Protein AF-0000000087754594 (afdb_homodimer)

Secondary structure (DSSP, 8-state):
-HHHHHHHHHT--------------------------------TTS-GGGS-TTTTTT-GGGHHHHHHHSTTT-----------SS---PBP-HHHHHHHHT-SHHHHHHHHHHT--HHHHHTT--B-HHHHHHHHH-THHHHHHHHHHHHHHHH-SEEETTEEE-HHHHS-SS-SHHHHHHHHHHSB-SS------HHHHHHHHHHS-S-STTTTT-SSSS-HHHHHHHHHHHHHHHHHHHHHHHHHHHHHTT-HHHHHHHHHHHHHHHHHHHHHHHHHHHHHTTSS-TTSHHHHHHHHHHHHHHHHHHHHHHHHHHHHHHHHHHHHHHHHHHTS-HHHHHHHHHTTS---SGGGS-HHHHHHHHHHHHHHHHHHHTT--TTS-HHHHHHHHHHHHHHHHH---HHHHHHHHHHHHHHHHHHHHHHHHHS-HHHHHHHHHH-HHHHHHHHHHHHHHHHHHHHHHHHHHHHHHHHHHHHHHHHHHHTT-TT-SS--HHHHHHHHHHHHHHHHHHHHH--HHHHHHHHHHHHHHHHHHHHHHHHHHHH-SSS-S-B---SSSPPPSS-HHHHHHHHHHHHHHHHHHHHHHHTTGGGGGTS-HHHHHHHHHHHHHHHHIIIIIHHHHHHHHHHHHHHHS-BHHHHHHHHHHHHHHHHHHHHHHHHHHHHHHHHS------/-HHHHHHHHHT--------------------------------TTS-GGGS-TTTTTT-GGGHHHHHHHSTTT----------------PBP-HHHHHHHHTSSHHHHHHHHHHT--HHHHHTT--B-HHHHHHHHH-THHHHHHHHHHHHHHHH-SEEETTEEE-HHHHS-SS-SHHHHHHHHHHSB-SS------HHHHHHHHHHS-S-STTTTT-SSSS-HHHHHHHHHHHHHHHHHHHHHHHHHHHHHTT-HHHHHHHHHHHHHHHHHHHHHHHHHHHHHTTSS-TTSHHHHHHHHHHHHHHHHHHHHHHHHHHHHHHHHHHHHHHHHHHTS-HHHHHHHHHTTS---SGGGS-HHHHHHHHHHHHHHHHHHHTT--TTS-HHHHHHHHHHHHHHHHHS--HHHHHHHHHHHHHHHHHHHHHHHHHS-HHHHHHHHHH-HHHHHHHHHHHHHHHHHHHHHHHHHHHHHHHHHHHHHHHHHHHHT-TT-SS--HHHHHHHHHHHHHHHHHHHHH--HHHHHHHHHHHHHHHHHHHHHHHHHHHH-TT--S-B---SSSPPPSS-HHHHHHHHHHHHHHHHHHHHHHHTTGGGGTTS-HHHHHHHHHHHHHHHHIIIIIHHHHHHHHHHHHHHHS-BHHHHHHHHHHHHHHHHHHHHHHHHHHHHHHHHS------

Radius of gyration: 43.4 Å; Cα contacts (8 Å, |Δi|>4): 1339; chains: 2; bounding box: 86×147×119 Å

pLDDT: mean 71.12, std 21.37, range [18.72, 96.38]

Nearest PDB structures (foldseek):
  6pan-assembly1_A  TM=1.998E-01  e=6.562E+00  Novosphingobium aromaticivorans DSM 12444
  7n6g-assembly1_3Q  TM=1.436E-01  e=4.636E+00  Chlamydomonas reinhardtii
  8qoe-assembly1_A  TM=1.924E-01  e=7.157E+00  Bacillus subtilis
  8ipq-assembly2_D  TM=1.376E-01  e=3.731E+00  Mycolicibacterium smegmatis
  7n6g-assembly1_3U  TM=1.296E-01  e=8.153E+00  Chlamydomonas reinhardtii

Sequence (1356 aa):
MWRFLAVALAMNGTHERVPMTKTPLPTTIQVPSPSPHVFSIVDENYDCKTLPRVCNPPAQANLQACSTLFPDCYQSSSILSLQNNSVSVDACDRIALLNDIYASQEASECLKATNLTALTLLYHLRLDRTQVHAFNKSVDCHLFVELYTNAIEKHSPCMLDNLLITSAGWLPSKNDFQSFVHYLMDFVSVWYSPQYDMTVETLARKEYQDNSFLHGGLDTILTSKMTLVLLLECIIICIALVVLCNVLTKLCRSNSYATRLYHHTLRDFAIAGFLPFLIQRCIGWNLLDQQSIVCHGLDILKDLIWFFVLSNAIQALLASIRLFAKHQRRTNMAALPLSDFLSMATGGNLIQDDNQVKSRFRSGMDYHLLRHLFLKAHSLPTQFQFDVYINHVEASSLVEIFDLSWWSWLILAGISAIVLMISNAFAHSTMPPQVFEEMEKLAAHIVRPLEVEIRVIVLSCLVVLIVIALLLLSWYLTKMAKGLLMQSSDVINQLSMNSKLASLQIVCEQEKQDVMFAGGKDSVAALMAMERLSVTLESSYNELSITSTVIANEVLTSTLVQIPTWKRQTMESVVKLCTLIPVIYAAIAWDCFLMLLSAPGWYRVSLLSVILLLLFTSVFFIPYLVGQLSTVIGVACPIRGQVQEALSSSILNLRQQALNQKSNSAATIVLSPPSRVLMWRFLAVALAMNGTHERVPMTKTPLPTTIQVPSPSPHVFSIVDENYDCKTLPRVCNPPAQANLQACSTLFPDCYQSSSILSLQNNSVSVDACDRIALLNDIYASQEASECLKATNLTALTLLYHLRLDRTQVHAFNKSVDCHLFVELYTNAIEKHSPCMLDNLLITSAGWLPSKNDFQSFVHYLMDFVSVWYSPQYDMTVETLARKEYQDNSFLHGGLDTILTSKMTLVLLLECIIICIALVVLCNVLTKLCRSNSYATRLYHHTLRDFAIAGFLPFLIQRCIGWNLLDQQSIVCHGLDILKDLIWFFVLSNAIQALLASIRLFAKHQRRTNMAALPLSDFLSMATGGNLIQDDNQVKSRFRSGMDYHLLRHLFLKAHSLPTQFQFDVYINHVEASSLVEIFDLSWWSWLILAGISAIVLMISNAFAHSTMPPQVFEEMEKLAAHIVRPLEVEIRVIVLSCLVVLIVIALLLLSWYLTKMAKGLLMQSSDVINQLSMNSKLASLQIVCEQEKQDVMFAGGKDSVAALMAMERLSVTLESSYNELSITSTVIANEVLTSTLVQIPTWKRQTMESVVKLCTLIPVIYAAIAWDCFLMLLSAPGWYRVSLLSVILLLLFTSVFFIPYLVGQLSTVIGVACPIRGQVQEALSSSILNLRQQALNQKSNSAATIVLSPPSRVL

Solvent-accessible surface area (backbone atoms only — not comparable to full-atom values): 73775 Å² total; per-residue (Å²): 107,61,65,62,53,44,50,62,53,61,66,55,63,77,72,76,68,70,78,74,80,79,71,87,52,74,59,78,78,86,77,85,84,84,89,80,84,81,84,83,68,78,53,76,88,64,56,63,82,73,42,56,65,67,51,56,72,38,50,84,89,40,36,64,58,33,20,69,67,36,35,77,66,34,63,77,68,80,81,67,90,85,72,76,30,72,80,73,71,48,68,42,59,62,62,61,49,49,45,46,41,52,62,42,71,47,25,48,49,28,28,60,68,21,74,47,51,71,60,42,62,74,65,65,42,78,35,53,59,65,32,54,50,37,41,70,65,37,71,42,32,54,57,28,50,55,37,42,52,50,33,43,56,69,56,41,68,16,25,54,87,92,38,76,43,37,53,76,78,75,39,44,97,48,96,42,67,66,40,39,51,52,46,49,48,69,37,19,36,72,61,65,61,49,82,64,47,55,57,49,46,44,48,37,37,64,65,50,56,60,71,16,68,77,42,36,34,67,45,85,78,40,32,61,67,56,49,51,52,52,47,47,50,53,40,51,53,49,38,52,51,50,53,47,51,51,52,50,48,61,67,20,67,81,36,71,58,50,39,50,43,50,50,49,47,29,46,46,38,21,51,46,17,47,50,54,52,52,52,49,45,35,34,71,62,64,76,36,57,79,88,33,68,65,44,54,52,47,54,28,48,47,48,41,49,40,32,32,50,49,38,45,48,51,41,45,50,48,27,46,54,54,50,53,53,51,44,54,54,48,50,59,55,66,69,41,56,65,65,59,45,49,37,64,46,42,69,75,47,88,69,89,50,62,79,67,44,52,73,84,46,50,62,50,53,52,47,54,42,47,45,50,32,47,27,63,40,65,72,46,59,88,78,55,50,55,61,62,35,50,45,49,39,36,45,52,47,52,44,59,48,66,47,80,51,67,63,54,50,52,46,48,51,51,53,53,47,48,55,51,51,53,28,49,52,53,56,47,68,76,38,61,62,71,56,43,58,48,34,49,65,64,31,37,52,60,45,46,57,51,48,44,52,42,39,53,51,48,51,49,52,52,51,52,50,50,52,52,52,49,50,51,52,42,50,51,41,48,51,50,44,51,52,52,55,39,65,40,34,88,66,33,82,52,101,41,52,54,32,50,49,54,43,48,51,53,50,40,53,51,48,52,51,48,50,70,70,38,50,87,66,32,63,53,47,47,48,49,49,49,49,51,48,43,51,52,52,48,52,51,43,56,62,36,59,71,59,62,89,82,63,56,69,46,47,59,80,36,93,69,49,80,60,68,93,59,54,69,70,53,53,50,49,50,51,29,51,65,58,46,50,59,25,45,54,47,13,56,50,56,54,45,55,71,50,43,80,79,42,57,69,70,60,35,52,53,52,49,51,49,52,49,50,50,49,49,39,37,66,52,49,46,36,50,42,50,52,43,48,25,52,43,37,47,64,47,51,30,40,46,71,56,51,43,53,34,47,53,50,36,46,51,51,50,47,48,49,50,51,48,46,46,49,48,50,50,45,47,58,68,64,49,70,79,79,76,83,128,105,60,63,61,52,42,49,63,54,58,64,54,63,76,71,75,69,72,78,74,79,78,73,86,55,68,48,76,66,83,72,88,82,81,87,75,84,81,81,82,64,77,54,76,87,63,55,58,83,72,40,45,64,67,49,57,72,36,50,84,88,39,35,62,57,31,22,70,73,36,36,74,61,36,61,75,68,76,76,71,83,71,57,75,20,69,71,73,75,50,68,43,58,61,63,61,49,49,43,45,42,51,62,42,73,46,27,48,50,27,28,59,67,22,75,46,51,72,59,42,62,73,66,65,44,78,37,52,59,66,31,54,50,38,41,71,66,37,71,41,30,55,58,28,50,54,36,42,52,50,33,43,57,70,55,41,70,18,27,53,86,91,39,77,43,38,52,77,78,76,40,46,98,48,96,42,69,67,40,39,51,51,47,50,47,68,37,19,40,70,64,70,58,51,82,54,47,51,56,47,43,44,47,33,36,63,70,49,58,58,70,17,68,76,44,36,35,70,44,85,79,41,28,60,67,56,49,49,52,54,47,48,47,54,40,51,52,49,38,51,49,51,51,49,51,52,52,50,47,61,66,21,66,82,35,71,58,50,38,50,44,50,51,50,46,31,46,46,37,20,51,46,18,47,48,55,52,53,52,49,46,36,36,71,65,63,74,36,56,78,88,34,68,65,43,52,51,49,56,28,47,47,49,42,48,40,32,32,50,50,37,44,48,51,40,44,50,50,25,47,55,54,49,54,52,50,44,52,54,47,50,58,54,66,70,43,57,66,63,58,44,50,38,63,46,44,70,74,47,87,70,88,51,62,78,66,45,53,73,84,45,51,62,49,51,52,47,54,41,46,45,49,31,47,28,63,40,64,71,45,60,88,78,55,51,54,62,63,36,50,46,49,39,35,46,53,47,51,44,58,49,66,47,81,50,67,64,54,51,52,47,49,51,50,52,52,46,48,54,52,51,53,28,50,50,54,56,46,66,66,34,59,63,71,56,44,57,48,33,48,62,60,35,39,52,60,45,44,58,51,49,43,51,42,39,53,50,48,52,50,52,51,51,52,50,50,52,51,50,50,51,51,51,43,51,54,42,50,51,50,45,51,54,53,56,38,65,40,32,91,64,32,80,53,99,43,53,56,31,50,50,54,42,48,51,52,50,40,54,51,49,49,52,50,51,71,68,38,50,86,66,33,63,53,47,46,47,49,51,49,48,50,48,44,49,52,54,47,52,52,46,55,62,42,54,70,63,56,84,84,63,67,77,48,54,52,83,40,92,68,50,78,60,66,92,61,53,69,70,55,53,50,50,52,51,29,51,64,58,47,51,58,24,47,54,47,12,57,49,57,54,45,54,69,49,44,80,76,40,56,68,69,58,35,51,52,52,50,50,50,52,50,52,50,50,49,39,39,65,52,49,46,36,51,41,52,52,43,49,25,52,44,38,48,64,48,49,27,34,48,70,58,52,42,53,36,45,53,51,36,47,52,51,50,47,50,48,50,49,48,48,47,50,48,48,51,46,47,60,68,65,50,70,80,78,78,80,129

Structure (mmCIF, N/CA/C/O backbone):
data_AF-0000000087754594-model_v1
#
loop_
_entity.id
_entity.type
_entity.pdbx_description
1 polymer 'Transmembrane protein'
#
loop_
_atom_site.group_PDB
_atom_site.id
_atom_site.type_symbol
_atom_site.label_atom_id
_atom_site.label_alt_id
_atom_site.label_comp_id
_atom_site.label_asym_id
_atom_site.label_entity_id
_atom_site.label_seq_id
_atom_site.pdbx_PDB_ins_code
_atom_site.Cartn_x
_atom_site.Cartn_y
_atom_site.Cartn_z
_atom_site.occupancy
_atom_site.B_iso_or_equiv
_atom_site.auth_seq_id
_atom_site.auth_comp_id
_atom_site.auth_asym_id
_atom_site.auth_atom_id
_atom_site.pdbx_PDB_model_num
ATOM 1 N N . MET A 1 1 ? 8.625 2.896 19.172 1 21.98 1 MET A N 1
ATOM 2 C CA . MET A 1 1 ? 7.488 2.766 20.078 1 21.98 1 MET A CA 1
ATOM 3 C C . MET A 1 1 ? 7.953 2.844 21.531 1 21.98 1 MET A C 1
ATOM 5 O O . MET A 1 1 ? 7.367 3.576 22.344 1 21.98 1 MET A O 1
ATOM 9 N N . TRP A 1 2 ? 9.094 2.273 21.844 1 27.83 2 TRP A N 1
ATOM 10 C CA . TRP A 1 2 ? 9.516 2.25 23.25 1 27.83 2 TRP A CA 1
ATOM 11 C C . TRP A 1 2 ? 10.117 3.592 23.656 1 27.83 2 TRP A C 1
ATOM 13 O O . TRP A 1 2 ? 9.891 4.062 24.766 1 27.83 2 TRP A O 1
ATOM 23 N N . ARG A 1 3 ? 10.859 4.289 22.828 1 31.98 3 ARG A N 1
ATOM 24 C CA . ARG A 1 3 ? 11.297 5.598 23.312 1 31.98 3 ARG A CA 1
ATOM 25 C C . ARG A 1 3 ? 10.125 6.57 23.406 1 31.98 3 ARG A C 1
ATOM 27 O O . ARG A 1 3 ? 10.195 7.562 24.125 1 31.98 3 ARG A O 1
ATOM 34 N N . PHE A 1 4 ? 9.078 6.262 22.609 1 30.83 4 PHE A N 1
ATOM 35 C CA . PHE A 1 4 ? 7.879 7.066 22.812 1 30.83 4 PHE A CA 1
ATOM 36 C C . PHE A 1 4 ? 7.266 6.777 24.188 1 30.83 4 PHE A C 1
ATOM 38 O O . PHE A 1 4 ? 6.863 7.695 24.891 1 30.83 4 PHE A O 1
ATOM 45 N N . LEU A 1 5 ? 7.309 5.441 24.594 1 27.59 5 LEU A N 1
ATOM 46 C CA . LEU A 1 5 ? 6.82 5.113 25.938 1 27.59 5 LEU A CA 1
ATOM 47 C C . LEU A 1 5 ? 7.789 5.613 27 1 27.59 5 LEU A C 1
ATOM 49 O O . LEU A 1 5 ? 7.363 6.133 28.031 1 27.59 5 LEU A O 1
ATOM 53 N N . ALA A 1 6 ? 9.039 5.465 26.734 1 29.03 6 ALA A N 1
ATOM 54 C CA . ALA A 1 6 ? 9.992 5.812 27.781 1 29.03 6 ALA A CA 1
ATOM 55 C C . ALA A 1 6 ? 10.141 7.324 27.906 1 29.03 6 ALA A C 1
ATOM 57 O O . ALA A 1 6 ? 10.273 7.848 29.016 1 29.03 6 ALA A O 1
ATOM 58 N N . VAL A 1 7 ? 10.18 8.031 26.812 1 27.84 7 VAL A N 1
ATOM 59 C CA . VAL A 1 7 ? 10.297 9.469 26.984 1 27.84 7 VAL A CA 1
ATOM 60 C C . VAL A 1 7 ? 9.039 10.023 27.656 1 27.84 7 VAL A C 1
ATOM 62 O O . VAL A 1 7 ? 9.117 10.945 28.469 1 27.84 7 VAL A O 1
ATOM 65 N N . ALA A 1 8 ? 7.875 9.359 27.438 1 26.08 8 ALA A N 1
ATOM 66 C CA . ALA A 1 8 ? 6.746 9.758 28.266 1 26.08 8 ALA A CA 1
ATOM 67 C C . ALA A 1 8 ? 7.023 9.477 29.734 1 26.08 8 ALA A C 1
ATOM 69 O O . ALA A 1 8 ? 6.652 10.266 30.609 1 26.08 8 ALA A O 1
ATOM 70 N N . LEU A 1 9 ? 7.715 8.352 29.953 1 25.86 9 LEU A N 1
ATOM 71 C CA . LEU A 1 9 ? 7.934 8.047 31.359 1 25.86 9 LEU A CA 1
ATOM 72 C C . LEU A 1 9 ? 9.047 8.922 31.938 1 25.86 9 LEU A C 1
ATOM 74 O O . LEU A 1 9 ? 8.984 9.312 33.094 1 25.86 9 LEU A O 1
ATOM 78 N N . ALA A 1 10 ? 10.125 9.031 31.172 1 26.5 10 ALA A N 1
ATOM 79 C CA . ALA A 1 10 ? 11.25 9.719 31.797 1 26.5 10 ALA A CA 1
ATOM 80 C C . ALA A 1 10 ? 10.969 11.211 31.938 1 26.5 10 ALA A C 1
ATOM 82 O O . ALA A 1 10 ? 11.758 11.945 32.531 1 26.5 10 ALA A O 1
ATOM 83 N N . MET A 1 11 ? 10.109 11.68 31.141 1 22.58 11 MET A N 1
ATOM 84 C CA . MET A 1 11 ? 9.82 13.078 31.438 1 22.58 11 MET A CA 1
ATOM 85 C C . MET A 1 11 ? 9.148 13.219 32.812 1 22.58 11 MET A C 1
ATOM 87 O O . MET A 1 11 ? 8.695 14.305 33.156 1 22.58 11 MET A O 1
ATOM 91 N N . ASN A 1 12 ? 8.992 12.055 33.469 1 21.77 12 ASN A N 1
ATOM 92 C CA . ASN A 1 12 ? 8.578 12.305 34.844 1 21.77 12 ASN A CA 1
ATOM 93 C C . ASN A 1 12 ? 9.711 12.898 35.688 1 21.77 12 ASN A C 1
ATOM 95 O O . ASN A 1 12 ? 10.547 12.156 36.188 1 21.77 12 ASN A O 1
ATOM 99 N N . GLY A 1 13 ? 10.5 13.727 35.25 1 21.89 13 GLY A N 1
ATOM 100 C CA . GLY A 1 13 ? 11.266 14.367 36.312 1 21.89 13 GLY A CA 1
ATOM 101 C C . GLY A 1 13 ? 10.445 14.648 37.562 1 21.89 13 GLY A C 1
ATOM 102 O O . GLY A 1 13 ? 9.297 15.094 37.469 1 21.89 13 GLY A O 1
ATOM 103 N N . THR A 1 14 ? 10.555 13.852 38.531 1 22.67 14 THR A N 1
ATOM 104 C CA . THR A 1 14 ? 10.055 13.984 39.906 1 22.67 14 THR A CA 1
ATOM 105 C C . THR A 1 14 ? 10.234 15.414 40.406 1 22.67 14 THR A C 1
ATOM 107 O O . THR A 1 14 ? 11.359 15.852 40.656 1 22.67 14 THR A O 1
ATOM 110 N N . HIS A 1 15 ? 9.672 16.422 39.844 1 20.62 15 HIS A N 1
ATOM 111 C CA . HIS A 1 15 ? 9.469 17.594 40.688 1 20.62 15 HIS A CA 1
ATOM 112 C C . HIS A 1 15 ? 8.742 17.219 41.969 1 20.62 15 HIS A C 1
ATOM 114 O O . HIS A 1 15 ? 7.582 16.812 41.969 1 20.62 15 HIS A O 1
ATOM 120 N N . GLU A 1 16 ? 9.438 16.625 42.812 1 22.33 16 GLU A N 1
ATOM 121 C CA . GLU A 1 16 ? 8.938 16.469 44.188 1 22.33 16 GLU A CA 1
ATOM 122 C C . GLU A 1 16 ? 8.289 17.766 44.688 1 22.33 16 GLU A C 1
ATOM 124 O O . GLU A 1 16 ? 8.977 18.766 44.875 1 22.33 16 GLU A O 1
ATOM 129 N N . ARG A 1 17 ? 7.168 18.047 44.094 1 23.75 17 ARG A N 1
ATOM 130 C CA . ARG A 1 17 ? 6.367 19.094 44.719 1 23.75 17 ARG A CA 1
ATOM 131 C C . ARG A 1 17 ? 6.117 18.781 46.188 1 23.75 17 ARG A C 1
ATOM 133 O O . ARG A 1 17 ? 5.609 17.719 46.531 1 23.75 17 ARG A O 1
ATOM 140 N N . VAL A 1 18 ? 6.945 19.234 47.062 1 22.67 18 VAL A N 1
ATOM 141 C CA . VAL A 1 18 ? 6.668 19.219 48.5 1 22.67 18 VAL A CA 1
ATOM 142 C C . VAL A 1 18 ? 5.219 19.625 48.75 1 22.67 18 VAL A C 1
ATOM 144 O O . VAL A 1 18 ? 4.738 20.609 48.188 1 22.67 18 VAL A O 1
ATOM 147 N N . PRO A 1 19 ? 4.41 18.812 49.188 1 22.59 19 PRO A N 1
ATOM 148 C CA . PRO A 1 19 ? 2.994 19.031 49.5 1 22.59 19 PRO A CA 1
ATOM 149 C C . PRO A 1 19 ? 2.76 20.281 50.344 1 22.59 19 PRO A C 1
ATOM 151 O O . PRO A 1 19 ? 3.299 20.406 51.438 1 22.59 19 PRO A O 1
ATOM 154 N N . MET A 1 20 ? 2.768 21.469 49.75 1 21.09 20 MET A N 1
ATOM 155 C CA . MET A 1 20 ? 2.41 22.609 50.594 1 21.09 20 MET A CA 1
ATOM 156 C C . MET A 1 20 ? 1.104 22.359 51.344 1 21.09 20 MET A C 1
ATOM 158 O O . MET A 1 20 ? 0.096 22 50.719 1 21.09 20 MET A O 1
ATOM 162 N N . THR A 1 21 ? 1.201 22.062 52.469 1 20.95 21 THR A N 1
ATOM 163 C CA . THR A 1 21 ? 0.149 21.875 53.469 1 20.95 21 THR A CA 1
ATOM 164 C C . THR A 1 21 ? -0.801 23.078 53.5 1 20.95 21 THR A C 1
ATOM 166 O O . THR A 1 21 ? -0.386 24.203 53.781 1 20.95 21 THR A O 1
ATOM 169 N N . LYS A 1 22 ? -1.854 23.094 52.594 1 25.83 22 LYS A N 1
ATOM 170 C CA . LYS A 1 22 ? -2.994 23.984 52.438 1 25.83 22 LYS A CA 1
ATOM 171 C C . LYS A 1 22 ? -3.693 24.234 53.781 1 25.83 22 LYS A C 1
ATOM 173 O O . LYS A 1 22 ? -4.301 23.328 54.344 1 25.83 22 LYS A O 1
ATOM 178 N N . THR A 1 23 ? -3.182 25.141 54.594 1 21.56 23 THR A N 1
ATOM 179 C CA . THR A 1 23 ? -3.924 25.5 55.781 1 21.56 23 THR A CA 1
ATOM 180 C C . THR A 1 23 ? -5.289 26.078 55.438 1 21.56 23 THR A C 1
ATOM 182 O O . THR A 1 23 ? -5.402 26.922 54.562 1 21.56 23 THR A O 1
ATOM 185 N N . PRO A 1 24 ? -6.438 25.75 56 1 21.17 24 PRO A N 1
ATOM 186 C CA . PRO A 1 24 ? -7.863 25.906 55.719 1 21.17 24 PRO A CA 1
ATOM 187 C C . PRO A 1 24 ? -8.336 27.359 55.844 1 21.17 24 PRO A C 1
ATOM 189 O O . PRO A 1 24 ? -8.172 27.969 56.906 1 21.17 24 PRO A O 1
ATOM 192 N N . LEU A 1 25 ? -8.227 28.188 54.719 1 21.42 25 LEU A N 1
ATOM 193 C CA . LEU A 1 25 ? -8.578 29.609 54.75 1 21.42 25 LEU A CA 1
ATOM 194 C C . LEU A 1 25 ? -10.047 29.797 55.125 1 21.42 25 LEU A C 1
ATOM 196 O O . LEU A 1 25 ? -10.914 29.078 54.594 1 21.42 25 LEU A O 1
ATOM 200 N N . PRO A 1 26 ? -10.492 30.781 55.969 1 18.72 26 PRO A N 1
ATOM 201 C CA . PRO A 1 26 ? -11.781 30.938 56.625 1 18.72 26 PRO A CA 1
ATOM 202 C C . PRO A 1 26 ? -12.875 31.438 55.688 1 18.72 26 PRO A C 1
ATOM 204 O O . PRO A 1 26 ? -12.586 32.062 54.656 1 18.72 26 PRO A O 1
ATOM 207 N N . THR A 1 27 ? -14.312 31.422 55.906 1 20.17 27 THR A N 1
ATOM 208 C CA . THR A 1 27 ? -15.633 31.125 55.344 1 20.17 27 THR A CA 1
ATOM 209 C C . THR A 1 27 ? -16.281 32.406 54.812 1 20.17 27 THR A C 1
ATOM 211 O O . THR A 1 27 ? -16.859 32.406 53.719 1 20.17 27 THR A O 1
ATOM 214 N N . THR A 1 28 ? -16.766 33.688 55.438 1 21.7 28 THR A N 1
ATOM 215 C CA . THR A 1 28 ? -18.156 34.156 55.438 1 21.7 28 THR A CA 1
ATOM 216 C C . THR A 1 28 ? -18.281 35.469 54.625 1 21.7 28 THR A C 1
ATOM 218 O O . THR A 1 28 ? -19.375 36.031 54.531 1 21.7 28 THR A O 1
ATOM 221 N N . ILE A 1 29 ? -17.562 35.906 53.688 1 20.86 29 ILE A N 1
ATOM 222 C CA . ILE A 1 29 ? -17.844 37.344 53.594 1 20.86 29 ILE A CA 1
ATOM 223 C C . ILE A 1 29 ? -19.078 37.562 52.719 1 20.86 29 ILE A C 1
ATOM 225 O O . ILE A 1 29 ? -19.109 37.094 51.562 1 20.86 29 ILE A O 1
ATOM 229 N N . GLN A 1 30 ? -20.359 38.312 53 1 19.81 30 GLN A N 1
ATOM 230 C CA . GLN A 1 30 ? -21.75 38.562 52.656 1 19.81 30 GLN A CA 1
ATOM 231 C C . GLN A 1 30 ? -21.875 39.656 51.594 1 19.81 30 GLN A C 1
ATOM 233 O O . GLN A 1 30 ? -21.516 40.812 51.844 1 19.81 30 GLN A O 1
ATOM 238 N N . VAL A 1 31 ? -21.766 39.375 50.281 1 24.19 31 VAL A N 1
ATOM 239 C CA . VAL A 1 31 ? -21.797 40.406 49.25 1 24.19 31 VAL A CA 1
ATOM 240 C C . VAL A 1 31 ? -23.25 40.844 49 1 24.19 31 VAL A C 1
ATOM 242 O O . VAL A 1 31 ? -24.141 40.031 48.844 1 24.19 31 VAL A O 1
ATOM 245 N N . PRO A 1 32 ? -23.719 42.125 49.031 1 21.12 32 PRO A N 1
ATOM 246 C CA . PRO A 1 32 ? -25.062 42.719 49 1 21.12 32 PRO A CA 1
ATOM 247 C C . PRO A 1 32 ? -25.75 42.594 47.656 1 21.12 32 PRO A C 1
ATOM 249 O O . PRO A 1 32 ? -25.094 42.656 46.625 1 21.12 32 PRO A O 1
ATOM 252 N N . SER A 1 33 ? -27.125 42.094 47.469 1 21.17 33 SER A N 1
ATOM 253 C CA . SER A 1 33 ? -28.031 41.562 46.438 1 21.17 33 SER A CA 1
ATOM 254 C C . SER A 1 33 ? -28.578 42.656 45.531 1 21.17 33 SER A C 1
ATOM 256 O O . SER A 1 33 ? -29.312 43.531 46 1 21.17 33 SER A O 1
ATOM 258 N N . PRO A 1 34 ? -27.984 43.25 44.5 1 22.84 34 PRO A N 1
ATOM 259 C CA . PRO A 1 34 ? -28.656 44.344 43.812 1 22.84 34 PRO A CA 1
ATOM 260 C C . PRO A 1 34 ? -29.922 43.906 43.062 1 22.84 34 PRO A C 1
ATOM 262 O O . PRO A 1 34 ? -30.047 42.719 42.719 1 22.84 34 PRO A O 1
ATOM 265 N N . SER A 1 35 ? -31.234 44.562 42.906 1 21.8 35 SER A N 1
ATOM 266 C CA . SER A 1 35 ? -32.625 44.406 42.531 1 21.8 35 SER A CA 1
ATOM 267 C C . SER A 1 35 ? -32.781 44.25 41.031 1 21.8 35 SER A C 1
ATOM 269 O O . SER A 1 35 ? -32.25 45.031 40.25 1 21.8 35 SER A O 1
ATOM 271 N N . PRO A 1 36 ? -33.312 43.062 40.344 1 25.06 36 PRO A N 1
ATOM 272 C CA . PRO A 1 36 ? -33.375 42.469 39 1 25.06 36 PRO A CA 1
ATOM 273 C C . PRO A 1 36 ? -34.406 43.156 38.094 1 25.06 36 PRO A C 1
ATOM 275 O O . PRO A 1 36 ? -35.625 42.969 38.312 1 25.06 36 PRO A O 1
ATOM 278 N N . HIS A 1 37 ? -34.625 44.375 37.656 1 22.39 37 HIS A N 1
ATOM 279 C CA . HIS A 1 37 ? -35.75 44.844 36.812 1 22.39 37 HIS A CA 1
ATOM 280 C C . HIS A 1 37 ? -35.656 44.281 35.406 1 22.39 37 HIS A C 1
ATOM 282 O O . HIS A 1 37 ? -34.656 44.5 34.719 1 22.39 37 HIS A O 1
ATOM 288 N N . VAL A 1 38 ? -36.5 43.219 34.938 1 24.31 38 VAL A N 1
ATOM 289 C CA . VAL A 1 38 ? -36.781 42.375 33.781 1 24.31 38 VAL A CA 1
ATOM 290 C C . VAL A 1 38 ? -37.406 43.219 32.656 1 24.31 38 VAL A C 1
ATOM 292 O O . VAL A 1 38 ? -38.531 43.688 32.812 1 24.31 38 VAL A O 1
ATOM 295 N N . PHE A 1 39 ? -36.844 44.031 31.875 1 24.83 39 PHE A N 1
ATOM 296 C CA . PHE A 1 39 ? -37.531 44.688 30.781 1 24.83 39 PHE A CA 1
ATOM 297 C C . PHE A 1 39 ? -37.844 43.688 29.656 1 24.83 39 PHE A C 1
ATOM 299 O O . PHE A 1 39 ? -36.969 43 29.172 1 24.83 39 PHE A O 1
ATOM 306 N N . SER A 1 40 ? -39.188 43.188 29.453 1 24.67 40 SER A N 1
ATOM 307 C CA . SER A 1 40 ? -39.875 42.344 28.484 1 24.67 40 SER A CA 1
ATOM 308 C C . SER A 1 40 ? -39.938 42.969 27.109 1 24.67 40 SER A C 1
ATOM 310 O O . SER A 1 40 ? -40.75 43.844 26.859 1 24.67 40 SER A O 1
ATOM 312 N N . ILE A 1 41 ? -38.969 43.344 26.375 1 26.45 41 ILE A N 1
ATOM 313 C CA . ILE A 1 41 ? -39.125 43.875 25.031 1 26.45 41 ILE A CA 1
ATOM 314 C C . ILE A 1 41 ? -39.625 42.781 24.078 1 26.45 41 ILE A C 1
ATOM 316 O O . ILE A 1 41 ? -38.906 41.812 23.828 1 26.45 41 ILE A O 1
ATOM 320 N N . VAL A 1 42 ? -41 42.5 23.891 1 27.69 42 VAL A N 1
ATOM 321 C CA . VAL A 1 42 ? -41.812 41.719 22.969 1 27.69 42 VAL A CA 1
ATOM 322 C C . VAL A 1 42 ? -41.594 42.219 21.547 1 27.69 42 VAL A C 1
ATOM 324 O O . VAL A 1 42 ? -42.062 43.312 21.188 1 27.69 42 VAL A O 1
ATOM 327 N N . ASP A 1 43 ? -40.5 42.188 21.047 1 27.7 43 ASP A N 1
ATOM 328 C CA . ASP A 1 43 ? -40.562 42.469 19.609 1 27.7 43 ASP A CA 1
ATOM 329 C C . ASP A 1 43 ? -41.375 41.438 18.875 1 27.7 43 ASP A C 1
ATOM 331 O O . ASP A 1 43 ? -41.219 40.219 19.109 1 27.7 43 ASP A O 1
ATOM 335 N N . GLU A 1 44 ? -42.562 41.75 18.406 1 29.28 44 GLU A N 1
ATOM 336 C CA . GLU A 1 44 ? -43.656 41.031 17.719 1 29.28 44 GLU A CA 1
ATOM 337 C C . GLU A 1 44 ? -43.094 40.062 16.672 1 29.28 44 GLU A C 1
ATOM 339 O O . GLU A 1 44 ? -43.719 39.062 16.359 1 29.28 44 GLU A O 1
ATOM 344 N N . ASN A 1 45 ? -42.281 40.531 15.844 1 32 45 ASN A N 1
ATOM 345 C CA . ASN A 1 45 ? -41.938 39.656 14.703 1 32 45 ASN A CA 1
ATOM 346 C C . ASN A 1 45 ? -41.188 38.406 15.141 1 32 45 ASN A C 1
ATOM 348 O O . ASN A 1 45 ? -41 37.5 14.344 1 32 45 ASN A O 1
ATOM 352 N N . TYR A 1 46 ? -40.281 38.5 16.172 1 32.06 46 TYR A N 1
ATOM 353 C CA . TYR A 1 46 ? -39.656 37.281 16.703 1 32.06 46 TYR A CA 1
ATOM 354 C C . TYR A 1 46 ? -40.438 36.75 17.891 1 32.06 46 TYR A C 1
ATOM 356 O O . TYR A 1 46 ? -40.5 37.406 18.938 1 32.06 46 TYR A O 1
ATOM 364 N N . ASP A 1 47 ? -41.688 36.094 17.781 1 36.12 47 ASP A N 1
ATOM 365 C CA . ASP A 1 47 ? -42.406 35.469 18.891 1 36.12 47 ASP A CA 1
ATOM 366 C C . ASP A 1 47 ? -41.5 34.562 19.703 1 36.12 47 ASP A C 1
ATOM 368 O O . ASP A 1 47 ? -40.969 33.562 19.172 1 36.12 47 ASP A O 1
ATOM 372 N N . CYS A 1 48 ? -40.875 34.969 20.703 1 42.25 48 CYS A N 1
ATOM 373 C CA . CYS A 1 48 ? -40.062 34.188 21.625 1 42.25 48 CYS A CA 1
ATOM 374 C C . CYS A 1 48 ? -40.688 32.812 21.906 1 42.25 48 CYS A C 1
ATOM 376 O O . CYS A 1 48 ? -40.031 31.938 22.469 1 42.25 48 CYS A O 1
ATOM 378 N N . LYS A 1 49 ? -42.031 32.594 21.656 1 42.38 49 LYS A N 1
ATOM 379 C CA . LYS A 1 49 ? -42.75 31.359 21.828 1 42.38 49 LYS A CA 1
ATOM 380 C C . LYS A 1 49 ? -42.281 30.297 20.844 1 42.38 49 LYS A C 1
ATOM 382 O O . LYS A 1 49 ? -42.406 29.094 21.078 1 42.38 49 LYS A O 1
ATOM 387 N N . THR A 1 50 ? -41.875 30.641 19.703 1 38 50 THR A N 1
ATOM 388 C CA . THR A 1 50 ? -41.5 29.672 18.688 1 38 50 THR A CA 1
ATOM 389 C C . THR A 1 50 ? -40.031 29.328 18.781 1 38 50 THR A C 1
ATOM 391 O O . THR A 1 50 ? -39.438 28.844 17.812 1 38 50 THR A O 1
ATOM 394 N N . LEU A 1 51 ? -39.375 29.641 19.844 1 41.59 51 LEU A N 1
ATOM 395 C CA . LEU A 1 51 ? -38 29.203 20.109 1 41.59 51 LEU A CA 1
ATOM 396 C C . LEU A 1 51 ? -37.906 27.688 20.094 1 41.59 51 LEU A C 1
ATOM 398 O O . LEU A 1 51 ? -38.875 26.984 20.438 1 41.59 51 LEU A O 1
ATOM 402 N N . PRO A 1 52 ? -37.031 27.188 19.594 1 42.88 52 PRO A N 1
ATOM 403 C CA . PRO A 1 52 ? -36.938 25.734 19.688 1 42.88 52 PRO A CA 1
ATOM 404 C C . PRO A 1 52 ? -37.125 25.219 21.109 1 42.88 52 PRO A C 1
ATOM 406 O O . PRO A 1 52 ? -36.875 25.953 22.062 1 42.88 52 PRO A O 1
ATOM 409 N N . ARG A 1 53 ? -37.75 24.094 21.344 1 45.28 53 ARG A N 1
ATOM 410 C CA . ARG A 1 53 ? -38.094 23.484 22.641 1 45.28 53 ARG A CA 1
ATOM 411 C C . ARG A 1 53 ? -36.875 23.484 23.562 1 45.28 53 ARG A C 1
ATOM 413 O O . ARG A 1 53 ? -37.031 23.5 24.797 1 45.28 53 ARG A O 1
ATOM 420 N N . VAL A 1 54 ? -35.75 23.469 22.922 1 45.31 54 VAL A N 1
ATOM 421 C CA . VAL A 1 54 ? -34.562 23.406 23.781 1 45.31 54 VAL A CA 1
ATOM 422 C C . VAL A 1 54 ? -34.375 24.734 24.516 1 45.31 54 VAL A C 1
ATOM 424 O O . VAL A 1 54 ? -33.875 24.766 25.641 1 45.31 54 VAL A O 1
ATOM 427 N N . CYS A 1 55 ? -34.906 25.859 23.828 1 47.5 55 CYS A N 1
ATOM 428 C CA . CYS A 1 55 ? -34.75 27.156 24.484 1 47.5 55 CYS A CA 1
ATOM 429 C C . CYS A 1 55 ? -36.062 27.562 25.156 1 47.5 55 CYS A C 1
ATOM 431 O O . CYS A 1 55 ? -36.125 28.641 25.766 1 47.5 55 CYS A O 1
ATOM 433 N N . ASN A 1 56 ? -37.281 26.844 25.031 1 45.03 56 ASN A N 1
ATOM 434 C CA . ASN A 1 56 ? -38.562 27.156 25.688 1 45.03 56 ASN A CA 1
ATOM 435 C C . ASN A 1 56 ? -39 26.031 26.609 1 45.03 56 ASN A C 1
ATOM 437 O O . ASN A 1 56 ? -39.531 25.016 26.141 1 45.03 56 ASN A O 1
ATOM 441 N N . PRO A 1 57 ? -38.75 26.109 28.062 1 44.47 57 PRO A N 1
ATOM 442 C CA . PRO A 1 57 ? -37.844 26.953 28.844 1 44.47 57 PRO A CA 1
ATOM 443 C C . PRO A 1 57 ? -36.406 26.484 28.781 1 44.47 57 PRO A C 1
ATOM 445 O O . PRO A 1 57 ? -36.156 25.281 28.625 1 44.47 57 PRO A O 1
ATOM 448 N N . PRO A 1 58 ? -35.469 27.203 28.547 1 43.31 58 PRO A N 1
ATOM 449 C CA . PRO A 1 58 ? -34.094 26.672 28.375 1 43.31 58 PRO A CA 1
ATOM 450 C C . PRO A 1 58 ? -33.625 25.844 29.562 1 43.31 58 PRO A C 1
ATOM 452 O O . PRO A 1 58 ? -33.969 26.156 30.703 1 43.31 58 PRO A O 1
ATOM 455 N N . ALA A 1 59 ? -33.438 24.578 29.484 1 46.72 59 ALA A N 1
ATOM 456 C CA . ALA A 1 59 ? -32.719 23.906 30.578 1 46.72 59 ALA A CA 1
ATOM 457 C C . ALA A 1 59 ? -31.531 24.734 31.047 1 46.72 59 ALA A C 1
ATOM 459 O O . ALA A 1 59 ? -30.984 25.516 30.266 1 46.72 59 ALA A O 1
ATOM 460 N N . GLN A 1 60 ? -31.156 24.953 32.406 1 44.62 60 GLN A N 1
ATOM 461 C CA . GLN A 1 60 ? -30.125 25.75 33.062 1 44.62 60 GLN A CA 1
ATOM 462 C C . GLN A 1 60 ? -28.812 25.688 32.281 1 44.62 60 GLN A C 1
ATOM 464 O O . GLN A 1 60 ? -28.109 26.703 32.156 1 44.62 60 GLN A O 1
ATOM 469 N N . ALA A 1 61 ? -28.516 24.547 31.703 1 44.62 61 ALA A N 1
ATOM 470 C CA . ALA A 1 61 ? -27.25 24.297 31 1 44.62 61 ALA A CA 1
ATOM 471 C C . ALA A 1 61 ? -27.234 25.016 29.641 1 44.62 61 ALA A C 1
ATOM 473 O O . ALA A 1 61 ? -26.156 25.359 29.141 1 44.62 61 ALA A O 1
ATOM 474 N N . ASN A 1 62 ? -28.484 25.281 29.078 1 45.53 62 ASN A N 1
ATOM 475 C CA . ASN A 1 62 ? -28.562 25.844 27.734 1 45.53 62 ASN A CA 1
ATOM 476 C C . ASN A 1 62 ? -28.984 27.312 27.766 1 45.53 62 ASN A C 1
ATOM 478 O O . ASN A 1 62 ? -29.203 27.922 26.734 1 45.53 62 ASN A O 1
ATOM 482 N N . LEU A 1 63 ? -29.234 27.844 28.922 1 49.56 63 LEU A N 1
ATOM 483 C CA . LEU A 1 63 ? -29.734 29.203 29.094 1 49.56 63 LEU A CA 1
ATOM 484 C C . LEU A 1 63 ? -28.781 30.219 28.469 1 49.56 63 LEU A C 1
ATOM 486 O O . LEU A 1 63 ? -29.219 31.156 27.797 1 49.56 63 LEU A O 1
ATOM 490 N N . GLN A 1 64 ? -27.469 29.938 28.672 1 44.78 64 GLN A N 1
ATOM 491 C CA . GLN A 1 64 ? -26.469 30.891 28.203 1 44.78 64 GLN A CA 1
ATOM 492 C C . GLN A 1 64 ? -26.391 30.891 26.672 1 44.78 64 GLN A C 1
ATOM 494 O O . GLN A 1 64 ? -26.359 31.953 26.047 1 44.78 64 GLN A O 1
ATOM 499 N N . ALA A 1 65 ? -26.547 29.734 26.156 1 48.62 65 ALA A N 1
ATOM 500 C CA . ALA A 1 65 ? -26.578 29.594 24.703 1 48.62 65 ALA A CA 1
ATOM 501 C C . ALA A 1 65 ? -27.859 30.203 24.125 1 48.62 65 ALA A C 1
ATOM 503 O O . ALA A 1 65 ? -27.812 30.953 23.141 1 48.62 65 ALA A O 1
ATOM 504 N N . CYS A 1 66 ? -28.938 29.906 24.766 1 51.28 66 CYS A N 1
ATOM 505 C CA . CYS A 1 66 ? -30.219 30.453 24.297 1 51.28 66 CYS A CA 1
ATOM 506 C C . CYS A 1 66 ? -30.266 31.953 24.484 1 51.28 66 CYS A C 1
ATOM 508 O O . CYS A 1 66 ? -30.75 32.688 23.609 1 51.28 66 CYS A O 1
ATOM 510 N N . SER A 1 67 ? -29.656 32.469 25.656 1 53.31 67 SER A N 1
ATOM 511 C CA . SER A 1 67 ? -29.625 33.906 25.922 1 53.31 67 SER A CA 1
ATOM 512 C C . SER A 1 67 ? -28.719 34.625 24.922 1 53.31 67 SER A C 1
ATOM 514 O O . SER A 1 67 ? -29 35.75 24.531 1 53.31 67 SER A O 1
ATOM 516 N N . THR A 1 68 ? -27.703 33.906 24.484 1 47.88 68 THR A N 1
ATOM 517 C CA . THR A 1 68 ? -26.781 34.438 23.5 1 47.88 68 THR A CA 1
ATOM 518 C C . THR A 1 68 ? -27.391 34.406 22.109 1 47.88 68 THR A C 1
ATOM 520 O O . THR A 1 68 ? -27.219 35.375 21.344 1 47.88 68 THR A O 1
ATOM 523 N N . LEU A 1 69 ? -28.188 33.312 21.844 1 46 69 LEU A N 1
ATOM 524 C CA . LEU A 1 69 ? -28.766 33.094 20.516 1 46 69 LEU A CA 1
ATOM 525 C C . LEU A 1 69 ? -30.031 33.938 20.344 1 46 69 LEU A C 1
ATOM 527 O O . LEU A 1 69 ? -30.312 34.406 19.25 1 46 69 LEU A O 1
ATOM 531 N N . PHE A 1 70 ? -30.812 33.812 21.5 1 43.5 70 PHE A N 1
ATOM 532 C CA . PHE A 1 70 ? -32.062 34.531 21.516 1 43.5 70 PHE A CA 1
ATOM 533 C C . PHE A 1 70 ? -32.125 35.531 22.656 1 43.5 70 PHE A C 1
ATOM 535 O O . PHE A 1 70 ? -32.938 35.406 23.562 1 43.5 70 PHE A O 1
ATOM 542 N N . PRO A 1 71 ? -31.078 36.344 22.672 1 39.75 71 PRO A N 1
ATOM 543 C CA . PRO A 1 71 ? -30.938 37.219 23.844 1 39.75 71 PRO A CA 1
ATOM 544 C C . PRO A 1 71 ? -32.219 37.969 24.172 1 39.75 71 PRO A C 1
ATOM 546 O O . PRO A 1 71 ? -32.5 38.219 25.359 1 39.75 71 PRO A O 1
ATOM 549 N N . ASP A 1 72 ? -32.938 38.25 23.094 1 39.78 72 ASP A N 1
ATOM 550 C CA . ASP A 1 72 ? -34.156 39 23.344 1 39.78 72 ASP A CA 1
ATOM 551 C C . ASP A 1 72 ? -35.156 38.156 24.156 1 39.78 72 ASP A C 1
ATOM 553 O O . ASP A 1 72 ? -36.031 38.719 24.828 1 39.78 72 ASP A O 1
ATOM 557 N N . CYS A 1 73 ? -35.031 36.781 23.891 1 43.84 73 CYS A N 1
ATOM 558 C CA . CYS A 1 73 ? -35.969 35.938 24.609 1 43.84 73 CYS A CA 1
ATOM 559 C C . CYS A 1 73 ? -35.406 35.531 25.984 1 43.84 73 CYS A C 1
ATOM 561 O O . CYS A 1 73 ? -36.156 35.031 26.828 1 43.84 73 CYS A O 1
ATOM 563 N N . TYR A 1 74 ? -34.094 35.219 26.031 1 38 74 TYR A N 1
ATOM 564 C CA . TYR A 1 74 ? -33.5 34.844 27.312 1 38 74 TYR A CA 1
ATOM 565 C C . TYR A 1 74 ? -32.812 36.031 27.953 1 38 74 TYR A C 1
ATOM 567 O O . TYR A 1 74 ? -31.672 36.375 27.594 1 38 74 TYR A O 1
ATOM 575 N N . GLN A 1 75 ? -33.25 37.094 28.172 1 30.34 75 GLN A N 1
ATOM 576 C CA . GLN A 1 75 ? -32.594 38.125 28.969 1 30.34 75 GLN A CA 1
ATOM 577 C C . GLN A 1 75 ? -32.188 37.594 30.344 1 30.34 75 GLN A C 1
ATOM 579 O O . GLN A 1 75 ? -33.031 37.094 31.094 1 30.34 75 GLN A O 1
ATOM 584 N N . SER A 1 76 ? -30.953 36.938 30.297 1 29.72 76 SER A N 1
ATOM 585 C CA . SER A 1 76 ? -30.438 36.656 31.641 1 29.72 76 SER A CA 1
ATOM 586 C C . SER A 1 76 ? -30.766 37.812 32.594 1 29.72 76 SER A C 1
ATOM 588 O O . SER A 1 76 ? -30.547 38.969 32.281 1 29.72 76 SER A O 1
ATOM 590 N N . SER A 1 77 ? -31.578 37.531 33.5 1 25.88 77 SER A N 1
ATOM 591 C CA . SER A 1 77 ? -31.438 38.062 34.844 1 25.88 77 SER A CA 1
ATOM 592 C C . SER A 1 77 ? -30 37.906 35.375 1 25.88 77 SER A C 1
ATOM 594 O O . SER A 1 77 ? -29.297 37 34.969 1 25.88 77 SER A O 1
ATOM 596 N N . SER A 1 78 ? -29.453 38.844 36.156 1 25.7 78 SER A N 1
ATOM 597 C CA . SER A 1 78 ? -28.281 39.031 37 1 25.7 78 SER A CA 1
ATOM 598 C C . SER A 1 78 ? -27.938 37.781 37.812 1 25.7 78 SER A C 1
ATOM 600 O O . SER A 1 78 ? -28.516 37.562 38.875 1 25.7 78 SER A O 1
ATOM 602 N N . ILE A 1 79 ? -27.844 36.594 37.344 1 23.39 79 ILE A N 1
ATOM 603 C CA . ILE A 1 79 ? -27.375 35.688 38.375 1 23.39 79 ILE A CA 1
ATOM 604 C C . ILE A 1 79 ? -25.969 36.094 38.844 1 23.39 79 ILE A C 1
ATOM 606 O O . ILE A 1 79 ? -25.016 36 38.062 1 23.39 79 ILE A O 1
ATOM 610 N N . LEU A 1 80 ? -25.812 37.062 39.781 1 23.14 80 LEU A N 1
ATOM 611 C CA . LEU A 1 80 ? -24.797 37.531 40.719 1 23.14 80 LEU A CA 1
ATOM 612 C C . LEU A 1 80 ? -24.328 36.375 41.625 1 23.14 80 LEU A C 1
ATOM 614 O O . LEU A 1 80 ? -23.438 36.562 42.438 1 23.14 80 LEU A O 1
ATOM 618 N N . SER A 1 81 ? -24.844 35.25 41.844 1 22.84 81 SER A N 1
ATOM 619 C CA . SER A 1 81 ? -24.422 34.812 43.188 1 22.84 81 SER A CA 1
ATOM 620 C C . SER A 1 81 ? -22.906 34.625 43.25 1 22.84 81 SER A C 1
ATOM 622 O O . SER A 1 81 ? -22.297 34.094 42.312 1 22.84 81 SER A O 1
ATOM 624 N N . LEU A 1 82 ? -22.172 35.094 44.531 1 21.23 82 LEU A N 1
ATOM 625 C CA . LEU A 1 82 ? -21.047 35.312 45.438 1 21.23 82 LEU A CA 1
ATOM 626 C C . LEU A 1 82 ? -20.219 34.062 45.562 1 21.23 82 LEU A C 1
ATOM 628 O O . LEU A 1 82 ? -20.703 32.938 45.312 1 21.23 82 LEU A O 1
ATOM 632 N N . GLN A 1 83 ? -18.938 34.312 46.406 1 22.19 83 GLN A N 1
ATOM 633 C CA . GLN A 1 83 ? -17.766 33.969 47.188 1 22.19 83 GLN A CA 1
ATOM 634 C C . GLN A 1 83 ? -18.094 32.875 48.219 1 22.19 83 GLN A C 1
ATOM 636 O O . GLN A 1 83 ? -18.938 33.062 49.094 1 22.19 83 GLN A O 1
ATOM 641 N N . ASN A 1 84 ? -17.859 31.625 47.969 1 23.88 84 ASN A N 1
ATOM 642 C CA . ASN A 1 84 ? -17.312 30.609 48.875 1 23.88 84 ASN A CA 1
ATOM 643 C C . ASN A 1 84 ? -16.031 31.078 49.531 1 23.88 84 ASN A C 1
ATOM 645 O O . ASN A 1 84 ? -15.344 31.969 49.031 1 23.88 84 ASN A O 1
ATOM 649 N N . ASN A 1 85 ? -15.352 30.562 50.812 1 26.39 85 ASN A N 1
ATOM 650 C CA . ASN A 1 85 ? -14.344 30.891 51.812 1 26.39 85 ASN A CA 1
ATOM 651 C C . ASN A 1 85 ? -12.953 31 51.188 1 26.39 85 ASN A C 1
ATOM 653 O O . ASN A 1 85 ? -11.945 31 51.906 1 26.39 85 ASN A O 1
ATOM 657 N N . SER A 1 86 ? -12.359 30.438 50.062 1 30.2 86 SER A N 1
ATOM 658 C CA . SER A 1 86 ? -10.961 30.141 49.75 1 30.2 86 SER A CA 1
ATOM 659 C C . SER A 1 86 ? -10.156 31.422 49.594 1 30.2 86 SER A C 1
ATOM 661 O O . SER A 1 86 ? -10.695 32.469 49.188 1 30.2 86 SER A O 1
ATOM 663 N N . VAL A 1 87 ? -8.602 31.562 50.125 1 34.28 87 VAL A N 1
ATOM 664 C CA . VAL A 1 87 ? -7.602 32.625 50.312 1 34.28 87 VAL A CA 1
ATOM 665 C C . VAL A 1 87 ? -7.566 33.531 49.094 1 34.28 87 VAL A C 1
ATOM 667 O O . VAL A 1 87 ? -7.238 33.062 48 1 34.28 87 VAL A O 1
ATOM 670 N N . SER A 1 88 ? -8.164 34.5 49.031 1 36 88 SER A N 1
ATOM 671 C CA . SER A 1 88 ? -8.391 35.5 48 1 36 88 SER A CA 1
ATOM 672 C C . SER A 1 88 ? -7.125 36.312 47.75 1 36 88 SER A C 1
ATOM 674 O O . SER A 1 88 ? -6.734 37.125 48.562 1 36 88 SER A O 1
ATOM 676 N N . VAL A 1 89 ? -5.859 35.781 47.375 1 47.06 89 VAL A N 1
ATOM 677 C CA . VAL A 1 89 ? -4.695 36.594 47.031 1 47.06 89 VAL A CA 1
ATOM 678 C C . VAL A 1 89 ? -5.137 37.844 46.25 1 47.06 89 VAL A C 1
ATOM 680 O O . VAL A 1 89 ? -5.836 37.719 45.25 1 47.06 89 VAL A O 1
ATOM 683 N N . ASP A 1 90 ? -5.035 38.906 46.969 1 49.81 90 ASP A N 1
ATOM 684 C CA . ASP A 1 90 ? -5.496 40.188 46.438 1 49.81 90 ASP A CA 1
ATOM 685 C C . ASP A 1 90 ? -4.723 40.562 45.188 1 49.81 90 ASP A C 1
ATOM 687 O O . ASP A 1 90 ? -3.611 40.094 44.938 1 49.81 90 ASP A O 1
ATOM 691 N N . ALA A 1 91 ? -5.266 41.156 44.281 1 59.56 91 ALA A N 1
ATOM 692 C CA . ALA A 1 91 ? -4.602 41.688 43.094 1 59.56 91 ALA A CA 1
ATOM 693 C C . ALA A 1 91 ? -3.521 42.688 43.469 1 59.56 91 ALA A C 1
ATOM 695 O O . ALA A 1 91 ? -3.705 43.5 44.406 1 59.56 91 ALA A O 1
ATOM 696 N N . CYS A 1 92 ? -2.318 42.5 43.125 1 69 92 CYS A N 1
ATOM 697 C CA . CYS A 1 92 ? -1.261 43.469 43.375 1 69 92 CYS A CA 1
ATOM 698 C C . CYS A 1 92 ? -1.696 44.875 42.938 1 69 92 CYS A C 1
ATOM 700 O O . CYS A 1 92 ? -2.307 45.031 41.875 1 69 92 CYS A O 1
ATOM 702 N N . ASP A 1 93 ? -1.653 45.781 43.812 1 63.03 93 ASP A N 1
ATOM 703 C CA . ASP A 1 93 ? -1.75 47.156 43.344 1 63.03 93 ASP A CA 1
ATOM 704 C C . ASP A 1 93 ? -0.567 47.531 42.438 1 63.03 93 ASP A C 1
ATOM 706 O O . ASP A 1 93 ? 0.513 47.844 42.938 1 63.03 93 ASP A O 1
ATOM 710 N N . ARG A 1 94 ? -0.664 47.406 41.188 1 73 94 ARG A N 1
ATOM 711 C CA . ARG A 1 94 ? 0.392 47.562 40.219 1 73 94 ARG A CA 1
ATOM 712 C C . ARG A 1 94 ? 1.008 48.969 40.312 1 73 94 ARG A C 1
ATOM 714 O O . ARG A 1 94 ? 2.227 49.125 40.188 1 73 94 ARG A O 1
ATOM 721 N N . ILE A 1 95 ? 0.169 49.812 40.562 1 68.25 95 ILE A N 1
ATOM 722 C CA . ILE A 1 95 ? 0.631 51.219 40.562 1 68.25 95 ILE A CA 1
ATOM 723 C C . ILE A 1 95 ? 1.454 51.469 41.812 1 68.25 95 ILE A C 1
ATOM 725 O O . ILE A 1 95 ? 2.521 52.062 41.75 1 68.25 95 ILE A O 1
ATOM 729 N N . ALA A 1 96 ? 0.97 51.062 42.844 1 76.81 96 ALA A N 1
ATOM 730 C CA . ALA A 1 96 ? 1.705 51.25 44.094 1 76.81 96 ALA A CA 1
ATOM 731 C C . ALA A 1 96 ? 3.041 50.5 44.062 1 76.81 96 ALA A C 1
ATOM 733 O O . ALA A 1 96 ? 4.062 51.031 44.5 1 76.81 96 ALA A O 1
ATOM 734 N N . LEU A 1 97 ? 3.006 49.375 43.5 1 80.75 97 LEU A N 1
ATOM 735 C CA . LEU A 1 97 ? 4.215 48.562 43.375 1 80.75 97 LEU A CA 1
ATOM 736 C C . LEU A 1 97 ? 5.227 49.25 42.469 1 80.75 97 LEU A C 1
ATOM 738 O O . LEU A 1 97 ? 6.41 49.344 42.781 1 80.75 97 LEU A O 1
ATOM 742 N N . LEU A 1 98 ? 4.742 49.844 41.406 1 79.44 98 LEU A N 1
ATOM 743 C CA . LEU A 1 98 ? 5.621 50.531 40.469 1 79.44 98 LEU A CA 1
ATOM 744 C C . LEU A 1 98 ? 6.133 51.844 41.062 1 79.44 98 LEU A C 1
ATOM 746 O O . LEU A 1 98 ? 7.297 52.188 40.906 1 79.44 98 LEU A O 1
ATOM 750 N N . ASN A 1 99 ? 5.293 52.344 41.812 1 77.88 99 ASN A N 1
ATOM 751 C CA . ASN A 1 99 ? 5.695 53.594 42.5 1 77.88 99 ASN A CA 1
ATOM 752 C C . ASN A 1 99 ? 6.777 53.344 43.531 1 77.88 99 ASN A C 1
ATOM 754 O O . ASN A 1 99 ? 7.707 54.125 43.688 1 77.88 99 ASN A O 1
ATOM 758 N N . ASP A 1 100 ? 6.672 52.312 44.188 1 80.88 100 ASP A N 1
ATOM 759 C CA . ASP A 1 100 ? 7.668 52 45.219 1 80.88 100 ASP A CA 1
ATOM 760 C C . ASP A 1 100 ? 9.008 51.625 44.562 1 80.88 100 ASP A C 1
ATOM 762 O O . ASP A 1 100 ? 10.07 51.969 45.094 1 80.88 100 ASP A O 1
ATOM 766 N N . ILE A 1 101 ? 8.852 51.062 43.344 1 81.38 101 ILE A N 1
ATOM 767 C CA . ILE A 1 101 ? 10.07 50.656 42.625 1 81.38 101 ILE A CA 1
ATOM 768 C C . ILE A 1 101 ? 10.727 51.906 42.031 1 81.38 101 ILE A C 1
ATOM 770 O O . ILE A 1 101 ? 11.953 52.031 42.031 1 81.38 101 ILE A O 1
ATOM 774 N N . TYR A 1 102 ? 9.852 52.812 41.656 1 79.06 102 TYR A N 1
ATOM 775 C CA . TYR A 1 102 ? 10.344 54.031 41.031 1 79.06 102 TYR A CA 1
ATOM 776 C C . TYR A 1 102 ? 10.484 55.156 42.062 1 79.06 102 TYR A C 1
ATOM 778 O O . TYR A 1 102 ? 10.562 56.344 41.688 1 79.06 102 TYR A O 1
ATOM 786 N N . ALA A 1 103 ? 10.445 54.812 43.25 1 75.88 103 ALA A N 1
ATOM 787 C CA . ALA A 1 103 ? 10.406 55.812 44.344 1 75.88 103 ALA A CA 1
ATOM 788 C C . ALA A 1 103 ? 11.648 56.688 44.344 1 75.88 103 ALA A C 1
ATOM 790 O O . ALA A 1 103 ? 11.602 57.844 44.719 1 75.88 103 ALA A O 1
ATOM 791 N N . SER A 1 104 ? 12.766 56.125 44.031 1 76.88 104 SER A N 1
ATOM 792 C CA . SER A 1 104 ? 13.984 56.938 44.062 1 76.88 104 SER A CA 1
ATOM 793 C C . SER A 1 104 ? 14.461 57.281 42.656 1 76.88 104 SER A C 1
ATOM 795 O O . SER A 1 104 ? 14.219 56.531 41.719 1 76.88 104 SER A O 1
ATOM 797 N N . GLN A 1 105 ? 15.047 58.469 42.594 1 76.88 105 GLN A N 1
ATOM 798 C CA . GLN A 1 105 ? 15.617 58.938 41.344 1 76.88 105 GLN A CA 1
ATOM 799 C C . GLN A 1 105 ? 16.688 57.969 40.812 1 76.88 105 GLN A C 1
ATOM 801 O O . GLN A 1 105 ? 16.812 57.75 39.594 1 76.88 105 GLN A O 1
ATOM 806 N N . GLU A 1 106 ? 17.344 57.406 41.594 1 76.88 106 GLU A N 1
ATOM 807 C CA . GLU A 1 106 ? 18.406 56.469 41.25 1 76.88 106 GLU A CA 1
ATOM 808 C C . GLU A 1 106 ? 17.828 55.219 40.625 1 76.88 106 GLU A C 1
ATOM 810 O O . GLU A 1 106 ? 18.438 54.625 39.719 1 76.88 106 GLU A O 1
ATOM 815 N N . ALA A 1 107 ? 16.703 54.875 41.031 1 80.69 107 ALA A N 1
ATOM 816 C CA . ALA A 1 107 ? 16.047 53.688 40.469 1 80.69 107 ALA A CA 1
ATOM 817 C C . ALA A 1 107 ? 15.625 53.938 39.031 1 80.69 107 ALA A C 1
ATOM 819 O O . ALA A 1 107 ? 15.812 53.094 38.156 1 80.69 107 ALA A O 1
ATOM 820 N N . SER A 1 108 ? 15.164 55.094 38.875 1 79.38 108 SER A N 1
ATOM 821 C CA . SER A 1 108 ? 14.773 55.469 37.5 1 79.38 108 SER A CA 1
ATOM 822 C C . SER A 1 108 ? 15.984 55.562 36.594 1 79.38 108 SER A C 1
ATOM 824 O O . SER A 1 108 ? 15.93 55.188 35.438 1 79.38 108 SER A O 1
ATOM 826 N N . GLU A 1 109 ? 16.984 56 37.125 1 80.31 109 GLU A N 1
ATOM 827 C CA . GLU A 1 109 ? 18.203 56.125 36.344 1 80.31 109 GLU A CA 1
ATOM 828 C C . GLU A 1 109 ? 18.828 54.781 36.062 1 80.31 109 GLU A C 1
ATOM 830 O O . GLU A 1 109 ? 19.328 54.531 34.938 1 80.31 109 GLU A O 1
ATOM 835 N N . CYS A 1 110 ? 18.766 53.844 36.938 1 83.81 110 CYS A N 1
ATOM 836 C CA . CYS A 1 110 ? 19.219 52.5 36.719 1 83.81 110 CYS A CA 1
ATOM 837 C C . CYS A 1 110 ? 18.422 51.812 35.594 1 83.81 110 CYS A C 1
ATOM 839 O O . CYS A 1 110 ? 19.016 51.25 34.656 1 83.81 110 CYS A O 1
ATOM 841 N N . LEU A 1 111 ? 17.156 52.031 35.688 1 81.62 111 LEU A N 1
ATOM 842 C CA . LEU A 1 111 ? 16.281 51.375 34.688 1 81.62 111 LEU A CA 1
ATOM 843 C C . LEU A 1 111 ? 16.438 52.031 33.344 1 81.62 111 LEU A C 1
ATOM 845 O O . LEU A 1 111 ? 16.406 51.344 32.312 1 81.62 111 LEU A O 1
ATOM 849 N N . LYS A 1 112 ? 16.75 53.25 33.375 1 77.62 112 LYS A N 1
ATOM 850 C CA . LYS A 1 112 ? 17.047 53.938 32.125 1 77.62 112 LYS A CA 1
ATOM 851 C C . LYS A 1 112 ? 18.391 53.531 31.562 1 77.62 112 LYS A C 1
ATOM 853 O O . LYS A 1 112 ? 18.516 53.281 30.359 1 77.62 112 LYS A O 1
ATOM 858 N N . ALA A 1 113 ? 19.25 53.375 32.375 1 79.31 113 ALA A N 1
ATOM 859 C CA . ALA A 1 113 ? 20.609 53.031 31.953 1 79.31 113 ALA A CA 1
ATOM 860 C C . ALA A 1 113 ? 20.656 51.594 31.453 1 79.31 113 ALA A C 1
ATOM 862 O O . ALA A 1 113 ? 21.453 51.281 30.578 1 79.31 113 ALA A O 1
ATOM 863 N N . THR A 1 114 ? 19.844 50.812 32 1 78.88 114 THR A N 1
ATOM 864 C CA . THR A 1 114 ? 19.859 49.375 31.672 1 78.88 114 THR A CA 1
ATOM 865 C C . THR A 1 114 ? 18.812 49.062 30.609 1 78.88 114 THR A C 1
ATOM 867 O O . THR A 1 114 ? 18.766 47.938 30.094 1 78.88 114 THR A O 1
ATOM 870 N N . ASN A 1 115 ? 18.047 49.938 30.219 1 75.06 115 ASN A N 1
ATOM 871 C CA . ASN A 1 115 ? 16.906 49.75 29.328 1 75.06 115 ASN A CA 1
ATOM 872 C C . ASN A 1 115 ? 15.969 48.656 29.844 1 75.06 115 ASN A C 1
ATOM 874 O O . ASN A 1 115 ? 15.461 47.844 29.062 1 75.06 115 ASN A O 1
ATOM 878 N N . LEU A 1 116 ? 15.828 48.656 31.078 1 76.88 116 LEU A N 1
ATOM 879 C CA . LEU A 1 116 ? 14.867 47.781 31.719 1 76.88 116 LEU A CA 1
ATOM 880 C C . LEU A 1 116 ? 13.688 48.562 32.281 1 76.88 116 LEU A C 1
ATOM 882 O O . LEU A 1 116 ? 13.805 49.781 32.531 1 76.88 116 LEU A O 1
ATOM 886 N N . THR A 1 117 ? 12.594 47.938 32.281 1 73.56 117 THR A N 1
ATOM 887 C CA . THR A 1 117 ? 11.461 48.469 33 1 73.56 117 THR A CA 1
ATOM 888 C C . THR A 1 117 ? 11.141 47.594 34.219 1 73.56 117 THR A C 1
ATOM 890 O O . THR A 1 117 ? 11.445 46.406 34.25 1 73.56 117 THR A O 1
ATOM 893 N N . ALA A 1 118 ? 10.555 48.156 35.125 1 77.25 118 ALA A N 1
ATOM 894 C CA . ALA A 1 118 ? 10.141 47.406 36.312 1 77.25 118 ALA A CA 1
ATOM 895 C C . ALA A 1 118 ? 9.195 46.281 35.938 1 77.25 118 ALA A C 1
ATOM 897 O O . ALA A 1 118 ? 9.234 45.219 36.562 1 77.25 118 ALA A O 1
ATOM 898 N N . LEU A 1 119 ? 8.547 46.531 34.938 1 74.62 119 LEU A N 1
ATOM 899 C CA . LEU A 1 119 ? 7.594 45.5 34.5 1 74.62 119 LEU A CA 1
ATOM 900 C C . LEU A 1 119 ? 8.312 44.312 33.906 1 74.62 119 LEU A C 1
ATOM 902 O O . LEU A 1 119 ? 7.875 43.156 34.062 1 74.62 119 LEU A O 1
ATOM 906 N N . THR A 1 120 ? 9.352 44.562 33.25 1 75.62 120 THR A N 1
ATOM 907 C CA . THR A 1 120 ? 10.148 43.469 32.688 1 75.62 120 THR A CA 1
ATOM 908 C C . THR A 1 120 ? 10.625 42.531 33.781 1 75.62 120 THR A C 1
ATOM 910 O O . THR A 1 120 ? 10.633 41.312 33.625 1 75.62 120 THR A O 1
ATOM 913 N N . LEU A 1 121 ? 10.945 43.156 34.812 1 79.19 121 LEU A N 1
ATOM 914 C CA . LEU A 1 121 ? 11.438 42.375 35.938 1 79.19 121 LEU A CA 1
ATOM 915 C C . LEU A 1 121 ? 10.281 41.688 36.688 1 79.19 121 LEU A C 1
ATOM 917 O O . LEU A 1 121 ? 10.383 40.531 37.094 1 79.19 121 LEU A O 1
ATOM 921 N N . LEU A 1 122 ? 9.164 42.375 36.75 1 77.94 122 LEU A N 1
ATOM 922 C CA . LEU A 1 122 ? 8.023 41.875 37.5 1 77.94 122 LEU A CA 1
ATOM 923 C C . LEU A 1 122 ? 7.355 40.719 36.75 1 77.94 122 LEU A C 1
ATOM 925 O O . LEU A 1 122 ? 6.879 39.75 37.375 1 77.94 122 LEU A O 1
ATOM 929 N N . TYR A 1 123 ? 7.48 40.812 35.562 1 70.62 123 TYR A N 1
ATOM 930 C CA . TYR A 1 123 ? 6.828 39.781 34.75 1 70.62 123 TYR A CA 1
ATOM 931 C C . TYR A 1 123 ? 7.828 38.719 34.312 1 70.62 123 TYR A C 1
ATOM 933 O O . TYR A 1 123 ? 7.496 37.844 33.531 1 70.62 123 TYR A O 1
ATOM 941 N N . HIS A 1 124 ? 9.008 38.812 34.781 1 70.56 124 HIS A N 1
ATOM 942 C CA . HIS A 1 124 ? 10.078 37.875 34.469 1 70.56 124 HIS A CA 1
ATOM 943 C C . HIS A 1 124 ? 10.266 37.719 32.969 1 70.56 124 HIS A C 1
ATOM 945 O O . HIS A 1 124 ? 10.375 36.594 32.469 1 70.56 124 HIS A O 1
ATOM 951 N N . LEU A 1 125 ? 10.227 38.844 32.438 1 62.97 125 LEU A N 1
ATOM 952 C CA . LEU A 1 125 ? 10.461 38.812 31 1 62.97 125 LEU A CA 1
ATOM 953 C C . LEU A 1 125 ? 11.938 38.562 30.703 1 62.97 125 LEU A C 1
ATOM 955 O O . LEU A 1 125 ? 12.805 38.844 31.531 1 62.97 125 LEU A O 1
ATOM 959 N N . ARG A 1 126 ? 12.156 38 29.594 1 64.25 126 ARG A N 1
ATOM 960 C CA . ARG A 1 126 ? 13.531 37.688 29.219 1 64.25 126 ARG A CA 1
ATOM 961 C C . ARG A 1 126 ? 14.359 38.969 29.047 1 64.25 126 ARG A C 1
ATOM 963 O O . ARG A 1 126 ? 13.875 39.969 28.516 1 64.25 126 ARG A O 1
ATOM 970 N N . LEU A 1 127 ? 15.547 38.781 29.594 1 65.81 127 LEU A N 1
ATOM 971 C CA . LEU A 1 127 ? 16.438 39.906 29.594 1 65.81 127 LEU A CA 1
ATOM 972 C C . LEU A 1 127 ? 17.578 39.719 28.609 1 65.81 127 LEU A C 1
ATOM 974 O O . LEU A 1 127 ? 17.953 38.594 28.297 1 65.81 127 LEU A O 1
ATOM 978 N N . ASP A 1 128 ? 18.016 40.844 27.984 1 59.12 128 ASP A N 1
ATOM 979 C CA . ASP A 1 128 ? 19.234 40.812 27.156 1 59.12 128 ASP A CA 1
ATOM 980 C C . ASP A 1 128 ? 20.484 40.875 28.031 1 59.12 128 ASP A C 1
ATOM 982 O O . ASP A 1 128 ? 20.484 41.469 29.109 1 59.12 128 ASP A O 1
ATOM 986 N N . ARG A 1 129 ? 21.406 40.25 27.578 1 62.19 129 ARG A N 1
ATOM 987 C CA . ARG A 1 129 ? 22.672 40.219 28.312 1 62.19 129 ARG A CA 1
ATOM 988 C C . ARG A 1 129 ? 23.219 41.656 28.516 1 62.19 129 ARG A C 1
ATOM 990 O O . ARG A 1 129 ? 23.828 41.938 29.547 1 62.19 129 ARG A O 1
ATOM 997 N N . THR A 1 130 ? 22.922 42.438 27.516 1 61.91 130 THR A N 1
ATOM 998 C CA . THR A 1 130 ? 23.422 43.781 27.625 1 61.91 130 THR A CA 1
ATOM 999 C C . THR A 1 130 ? 22.719 44.531 28.75 1 61.91 130 THR A C 1
ATOM 1001 O O . THR A 1 130 ? 23.312 45.406 29.406 1 61.91 130 THR A O 1
ATOM 1004 N N . GLN A 1 131 ? 21.578 44.094 28.922 1 67 131 GLN A N 1
ATOM 1005 C CA . GLN A 1 131 ? 20.797 44.75 29.969 1 67 131 GLN A CA 1
ATOM 1006 C C . GLN A 1 131 ? 21.328 44.375 31.344 1 67 131 GLN A C 1
ATOM 1008 O O . GLN A 1 131 ? 21.484 45.219 32.219 1 67 131 GLN A O 1
ATOM 1013 N N . VAL A 1 132 ? 21.688 43.125 31.406 1 72.69 132 VAL A N 1
ATOM 1014 C CA . VAL A 1 132 ? 22.172 42.625 32.688 1 72.69 132 VAL A CA 1
ATOM 1015 C C . VAL A 1 132 ? 23.594 43.125 32.938 1 72.69 132 VAL A C 1
ATOM 1017 O O . VAL A 1 132 ? 23.953 43.469 34.062 1 72.69 132 VAL A O 1
ATOM 1020 N N . HIS A 1 133 ? 24.328 43.312 31.812 1 72.25 133 HIS A N 1
ATOM 1021 C CA . HIS A 1 133 ? 25.672 43.875 31.922 1 72.25 133 HIS A CA 1
ATOM 1022 C C . HIS A 1 133 ? 25.625 45.344 32.312 1 72.25 133 HIS A C 1
ATOM 1024 O O . HIS A 1 133 ? 26.391 45.781 33.156 1 72.25 133 HIS A O 1
ATOM 1030 N N . ALA A 1 134 ? 24.734 46.031 31.719 1 76.44 134 ALA A N 1
ATOM 1031 C CA . ALA A 1 134 ? 24.547 47.438 32.094 1 76.44 134 ALA A CA 1
ATOM 1032 C C . ALA A 1 134 ? 24.078 47.562 33.531 1 76.44 134 ALA A C 1
ATOM 1034 O O . ALA A 1 134 ? 24.5 48.469 34.25 1 76.44 134 ALA A O 1
ATOM 1035 N N . PHE A 1 135 ? 23.312 46.594 33.938 1 80.12 135 PHE A N 1
ATOM 1036 C CA . PHE A 1 135 ? 22.812 46.594 35.312 1 80.12 135 PHE A CA 1
ATOM 1037 C C . PHE A 1 135 ? 23.938 46.375 36.312 1 80.12 135 PHE A C 1
ATOM 1039 O O . PHE A 1 135 ? 24 47.031 37.344 1 80.12 135 PHE A O 1
ATOM 1046 N N . ASN A 1 136 ? 24.781 45.531 35.906 1 79.06 136 ASN A N 1
ATOM 1047 C CA . ASN A 1 136 ? 25.906 45.188 36.781 1 79.06 136 ASN A CA 1
ATOM 1048 C C . ASN A 1 136 ? 26.922 46.344 36.875 1 79.06 136 ASN A C 1
ATOM 1050 O O . ASN A 1 136 ? 27.562 46.531 37.906 1 79.06 136 ASN A O 1
ATOM 1054 N N . LYS A 1 137 ? 26.938 47.125 35.875 1 74.88 137 LYS A N 1
ATOM 1055 C CA . LYS A 1 137 ? 27.938 48.188 35.812 1 74.88 137 LYS A CA 1
ATOM 1056 C C . LYS A 1 137 ? 27.406 49.5 36.406 1 74.88 137 LYS A C 1
ATOM 1058 O O . LYS A 1 137 ? 28.188 50.344 36.844 1 74.88 137 LYS A O 1
ATOM 1063 N N . SER A 1 138 ? 26.25 49.656 36.469 1 74.12 138 SER A N 1
ATOM 1064 C CA . SER A 1 138 ? 25.672 50.906 36.906 1 74.12 138 SER A CA 1
ATOM 1065 C C . SER A 1 138 ? 25.609 50.969 38.438 1 74.12 138 SER A C 1
ATOM 1067 O O . SER A 1 138 ? 25.062 50.094 39.094 1 74.12 138 SER A O 1
ATOM 1069 N N . VAL A 1 139 ? 26.25 51.938 38.906 1 78.06 139 VAL A N 1
ATOM 1070 C CA . VAL A 1 139 ? 26.328 52.156 40.344 1 78.06 139 VAL A CA 1
ATOM 1071 C C . VAL A 1 139 ? 24.938 52.438 40.906 1 78.06 139 VAL A C 1
ATOM 1073 O O . VAL A 1 139 ? 24.609 52.031 42.031 1 78.06 139 VAL A O 1
ATOM 1076 N N . ASP A 1 140 ? 24.172 53.062 40.188 1 77.62 140 ASP A N 1
ATOM 1077 C CA . ASP A 1 140 ? 22.812 53.406 40.594 1 77.62 140 ASP A CA 1
ATOM 1078 C C . ASP A 1 140 ? 21.953 52.156 40.781 1 77.62 140 ASP A C 1
ATOM 1080 O O . ASP A 1 140 ? 20.984 52.188 41.531 1 77.62 140 ASP A O 1
ATOM 1084 N N . CYS A 1 141 ? 22.391 51.094 40.156 1 82.38 141 CYS A N 1
ATOM 1085 C CA . CYS A 1 141 ? 21.578 49.875 40.188 1 82.38 141 CYS A CA 1
ATOM 1086 C C . CYS A 1 141 ? 21.766 49.156 41.531 1 82.38 141 CYS A C 1
ATOM 1088 O O . CYS A 1 141 ? 21 48.281 41.844 1 82.38 141 CYS A O 1
ATOM 1090 N N . HIS A 1 142 ? 22.719 49.562 42.281 1 81.5 142 HIS A N 1
ATOM 1091 C CA . HIS A 1 142 ? 22.891 49 43.625 1 81.5 142 HIS A CA 1
ATOM 1092 C C . HIS A 1 142 ? 21.75 49.406 44.531 1 81.5 142 HIS A C 1
ATOM 1094 O O . HIS A 1 142 ? 21.203 48.594 45.281 1 81.5 142 HIS A O 1
ATOM 1100 N N . LEU A 1 143 ? 21.406 50.656 44.375 1 80.69 143 LEU A N 1
ATOM 1101 C CA . LEU A 1 143 ? 20.297 51.156 45.188 1 80.69 143 LEU A CA 1
ATOM 1102 C C . LEU A 1 143 ? 18.969 50.625 44.656 1 80.69 143 LEU A C 1
ATOM 1104 O O . LEU A 1 143 ? 18.062 50.375 45.469 1 80.69 143 LEU A O 1
ATOM 1108 N N . PHE A 1 144 ? 18.953 50.375 43.406 1 84.94 144 PHE A N 1
ATOM 1109 C CA . PHE A 1 144 ? 17.734 49.812 42.812 1 84.94 144 PHE A CA 1
ATOM 1110 C C . PHE A 1 144 ? 17.422 48.438 43.438 1 84.94 144 PHE A C 1
ATOM 1112 O O . PHE A 1 144 ? 16.266 48.125 43.719 1 84.94 144 PHE A O 1
ATOM 1119 N N . VAL A 1 145 ? 18.422 47.688 43.625 1 85.75 145 VAL A N 1
ATOM 1120 C CA . VAL A 1 145 ? 18.203 46.344 44.156 1 85.75 145 VAL A CA 1
ATOM 1121 C C . VAL A 1 145 ? 17.609 46.438 45.562 1 85.75 145 VAL A C 1
ATOM 1123 O O . VAL A 1 145 ? 16.688 45.656 45.875 1 85.75 145 VAL A O 1
ATOM 1126 N N . GLU A 1 146 ? 18.047 47.312 46.312 1 82.19 146 GLU A N 1
ATOM 1127 C CA . GLU A 1 146 ? 17.5 47.5 47.656 1 82.19 146 GLU A CA 1
ATOM 1128 C C . GLU A 1 146 ? 16.047 47.969 47.594 1 82.19 146 GLU A C 1
ATOM 1130 O O . GLU A 1 146 ? 15.203 47.469 48.344 1 82.19 146 GLU A O 1
ATOM 1135 N N . LEU A 1 147 ? 15.766 48.875 46.719 1 83.25 147 LEU A N 1
ATOM 1136 C CA . LEU A 1 147 ? 14.414 49.375 46.594 1 83.25 147 LEU A CA 1
ATOM 1137 C C . LEU A 1 147 ? 13.469 48.312 46.031 1 83.25 147 LEU A C 1
ATOM 1139 O O . LEU A 1 147 ? 12.336 48.188 46.5 1 83.25 147 LEU A O 1
ATOM 1143 N N . TYR A 1 148 ? 13.914 47.594 45.031 1 86.62 148 TYR A N 1
ATOM 1144 C CA . TYR A 1 148 ? 13.156 46.5 44.469 1 86.62 148 TYR A CA 1
ATOM 1145 C C . TYR A 1 148 ? 12.844 45.438 45.5 1 86.62 148 TYR A C 1
ATOM 1147 O O . TYR A 1 148 ? 11.711 44.969 45.594 1 86.62 148 TYR A O 1
ATOM 1155 N N . THR A 1 149 ? 13.844 45.125 46.219 1 84.38 149 THR A N 1
ATOM 1156 C CA . THR A 1 149 ? 13.672 44.094 47.25 1 84.38 149 THR A CA 1
ATOM 1157 C C . THR A 1 149 ? 12.68 44.562 48.312 1 84.38 149 THR A C 1
ATOM 1159 O O . THR A 1 149 ? 11.789 43.812 48.719 1 84.38 149 THR A O 1
ATOM 1162 N N . ASN A 1 150 ? 12.766 45.781 48.656 1 82.62 150 ASN A N 1
ATOM 1163 C CA . ASN A 1 150 ? 11.852 46.344 49.656 1 82.62 150 ASN A CA 1
ATOM 1164 C C . ASN A 1 150 ? 10.414 46.406 49.125 1 82.62 150 ASN A C 1
ATOM 1166 O O . ASN A 1 150 ? 9.469 46.125 49.875 1 82.62 150 ASN A O 1
ATOM 1170 N N . ALA A 1 151 ? 10.32 46.75 47.906 1 84.88 151 ALA A N 1
ATOM 1171 C CA . ALA A 1 151 ? 8.992 46.844 47.312 1 84.88 151 ALA A CA 1
ATOM 1172 C C . ALA A 1 151 ? 8.328 45.5 47.219 1 84.88 151 ALA A C 1
ATOM 1174 O O . ALA A 1 151 ? 7.152 45.344 47.531 1 84.88 151 ALA A O 1
ATOM 1175 N N . ILE A 1 152 ? 9.047 44.562 46.75 1 85.5 152 ILE A N 1
ATOM 1176 C CA . ILE A 1 152 ? 8.5 43.219 46.594 1 85.5 152 ILE A CA 1
ATOM 1177 C C . ILE A 1 152 ? 8.156 42.625 47.969 1 85.5 152 ILE A C 1
ATOM 1179 O O . ILE A 1 152 ? 7.109 42 48.125 1 85.5 152 ILE A O 1
ATOM 1183 N N . GLU A 1 153 ? 8.992 42.906 48.969 1 83.62 153 GLU A N 1
ATOM 1184 C CA . GLU A 1 153 ? 8.734 42.406 50.312 1 83.62 153 GLU A CA 1
ATOM 1185 C C . GLU A 1 153 ? 7.512 43.062 50.906 1 83.62 153 GLU A C 1
ATOM 1187 O O . GLU A 1 153 ? 6.734 42.438 51.625 1 83.62 153 GLU A O 1
ATOM 1192 N N . LYS A 1 154 ? 7.301 44.281 50.531 1 84 154 LYS A N 1
ATOM 1193 C CA . LYS A 1 154 ? 6.184 45.062 51.094 1 84 154 LYS A CA 1
ATOM 1194 C C . LYS A 1 154 ? 4.855 44.594 50.5 1 84 154 LYS A C 1
ATOM 1196 O O . LYS A 1 154 ? 3.854 44.5 51.219 1 84 154 LYS A O 1
ATOM 1201 N N . HIS A 1 155 ? 4.957 44.281 49.25 1 80.5 155 HIS A N 1
ATOM 1202 C CA . HIS A 1 155 ? 3.691 44.031 48.562 1 80.5 155 HIS A CA 1
ATOM 1203 C C . HIS A 1 155 ? 3.436 42.531 48.438 1 80.5 155 HIS A C 1
ATOM 1205 O O . HIS A 1 155 ? 2.322 42.125 48.094 1 80.5 155 HIS A O 1
ATOM 1211 N N . SER A 1 156 ? 4.34 41.75 48.625 1 77.12 156 SER A N 1
ATOM 1212 C CA . SER A 1 156 ? 4.172 40.312 48.5 1 77.12 156 SER A CA 1
ATOM 1213 C C . SER A 1 156 ? 3.494 39.719 49.75 1 77.12 156 SER A C 1
ATOM 1215 O O . SER A 1 156 ? 3.656 40.219 50.844 1 77.12 156 SER A O 1
ATOM 1217 N N . PRO A 1 157 ? 2.582 38.781 49.438 1 73.94 157 PRO A N 1
ATOM 1218 C CA . PRO A 1 157 ? 2.195 38.094 48.188 1 73.94 157 PRO A CA 1
ATOM 1219 C C . PRO A 1 157 ? 0.996 38.75 47.5 1 73.94 157 PRO A C 1
ATOM 1221 O O . PRO A 1 157 ? 0.028 39.125 48.188 1 73.94 157 PRO A O 1
ATOM 1224 N N . CYS A 1 158 ? 1.156 38.969 46.188 1 74.5 158 CYS A N 1
ATOM 1225 C CA . CYS A 1 158 ? 0.048 39.531 45.438 1 74.5 158 CYS A CA 1
ATOM 1226 C C . CYS A 1 158 ? -0.018 38.938 44.031 1 74.5 158 CYS A C 1
ATOM 1228 O O . CYS A 1 158 ? 0.949 38.344 43.562 1 74.5 158 CYS A O 1
ATOM 1230 N N . MET A 1 159 ? -1.141 39.062 43.5 1 68.44 159 MET A N 1
ATOM 1231 C CA . MET A 1 159 ? -1.329 38.562 42.125 1 68.44 159 MET A CA 1
ATOM 1232 C C . MET A 1 159 ? -1.23 39.719 41.125 1 68.44 159 MET A C 1
ATOM 1234 O O . MET A 1 159 ? -2.014 40.656 41.188 1 68.44 159 MET A O 1
ATOM 1238 N N . LEU A 1 160 ? -0.169 39.656 40.375 1 71.62 160 LEU A N 1
ATOM 1239 C CA . LEU A 1 160 ? -0.032 40.594 39.25 1 71.62 160 LEU A CA 1
ATOM 1240 C C . LEU A 1 160 ? -0.531 39.969 37.938 1 71.62 160 LEU A C 1
ATOM 1242 O O . LEU A 1 160 ? 0.152 39.125 37.344 1 71.62 160 LEU A O 1
ATOM 1246 N N . ASP A 1 161 ? -1.654 40.344 37.625 1 62 161 ASP A N 1
ATOM 1247 C CA . ASP A 1 161 ? -2.381 39.719 36.531 1 62 161 ASP A CA 1
ATOM 1248 C C . ASP A 1 161 ? -2.525 38.219 36.781 1 62 161 ASP A C 1
ATOM 1250 O O . ASP A 1 161 ? -3.27 37.781 37.688 1 62 161 ASP A O 1
ATOM 1254 N N . ASN A 1 162 ? -1.76 37.312 36.25 1 58.47 162 ASN A N 1
ATOM 1255 C CA . ASN A 1 162 ? -1.804 35.875 36.469 1 58.47 162 ASN A CA 1
ATOM 1256 C C . ASN A 1 162 ? -0.517 35.344 37.094 1 58.47 162 ASN A C 1
ATOM 1258 O O . ASN A 1 162 ? -0.288 34.156 37.156 1 58.47 162 ASN A O 1
ATOM 1262 N N . LEU A 1 163 ? 0.132 36.344 37.531 1 69.31 163 LEU A N 1
ATOM 1263 C CA . LEU A 1 163 ? 1.392 35.938 38.125 1 69.31 163 LEU A CA 1
ATOM 1264 C C . LEU A 1 163 ? 1.358 36.156 39.656 1 69.31 163 LEU A C 1
ATOM 1266 O O . LEU A 1 163 ? 1.046 37.25 40.094 1 69.31 163 LEU A O 1
ATOM 1270 N N . LEU A 1 164 ? 1.648 35.188 40.312 1 69.69 164 LEU A N 1
ATOM 1271 C CA . LEU A 1 164 ? 1.778 35.281 41.781 1 69.69 164 LEU A CA 1
ATOM 1272 C C . LEU A 1 164 ? 3.143 35.844 42.156 1 69.69 164 LEU A C 1
ATOM 1274 O O . LEU A 1 164 ? 4.168 35.219 41.938 1 69.69 164 LEU A O 1
ATOM 1278 N N . ILE A 1 165 ? 3.15 36.969 42.625 1 75.12 165 ILE A N 1
ATOM 1279 C CA . ILE A 1 165 ? 4.379 37.625 43.094 1 75.12 165 ILE A CA 1
ATOM 1280 C C . ILE A 1 165 ? 4.672 37.25 44.531 1 75.12 165 ILE A C 1
ATOM 1282 O O . ILE A 1 165 ? 3.859 37.5 45.406 1 75.12 165 ILE A O 1
ATOM 1286 N N . THR A 1 166 ? 5.758 36.5 44.75 1 75 166 THR A N 1
ATOM 1287 C CA . THR A 1 166 ? 6.234 36.125 46.094 1 75 166 THR A CA 1
ATOM 1288 C C . THR A 1 166 ? 7.664 36.625 46.312 1 75 166 THR A C 1
ATOM 1290 O O . THR A 1 166 ? 8.406 36.844 45.344 1 75 166 THR A O 1
ATOM 1293 N N . SER A 1 167 ? 8.039 36.812 47.5 1 75.62 167 SER A N 1
ATOM 1294 C CA . SER A 1 167 ? 9.406 37.219 47.812 1 75.62 167 SER A CA 1
ATOM 1295 C C . SER A 1 167 ? 10.406 36.156 47.375 1 75.62 167 SER A C 1
ATOM 1297 O O . SER A 1 167 ? 11.5 36.469 46.906 1 75.62 167 SER A O 1
ATOM 1299 N N . ALA A 1 168 ? 10.016 34.938 47.438 1 72.06 168 ALA A N 1
ATOM 1300 C CA . ALA A 1 168 ? 10.914 33.844 47.125 1 72.06 168 ALA A CA 1
ATOM 1301 C C . ALA A 1 168 ? 11.094 33.688 45.594 1 72.06 168 ALA A C 1
ATOM 1303 O O . ALA A 1 168 ? 12.156 33.281 45.125 1 72.06 168 ALA A O 1
ATOM 1304 N N . GLY A 1 169 ? 10.094 34.031 44.844 1 74.69 169 GLY A N 1
ATOM 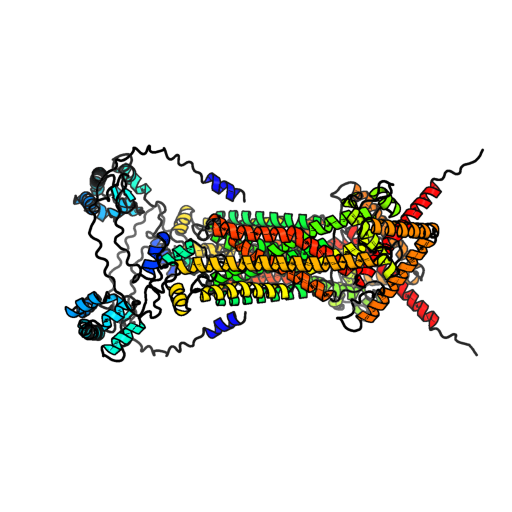1305 C CA . GLY A 1 169 ? 10.156 33.875 43.406 1 74.69 169 GLY A CA 1
ATOM 1306 C C . GLY A 1 169 ? 10.719 35.094 42.688 1 74.69 169 GLY A C 1
ATOM 1307 O O . GLY A 1 169 ? 11.227 35 41.594 1 74.69 169 GLY A O 1
ATOM 1308 N N . TRP A 1 170 ? 10.719 36.156 43.281 1 80.81 170 TRP A N 1
ATOM 1309 C CA . TRP A 1 170 ? 11.07 37.406 42.594 1 80.81 170 TRP A CA 1
ATOM 1310 C C . TRP A 1 170 ? 12.32 38.031 43.219 1 80.81 170 TRP A C 1
ATOM 1312 O O . TRP A 1 170 ? 12.766 39.094 42.781 1 80.81 170 TRP A O 1
ATOM 1322 N N . LEU A 1 171 ? 12.852 37.312 44.25 1 80.69 171 LEU A N 1
ATOM 1323 C CA . LEU A 1 171 ? 14.07 37.781 44.906 1 80.69 171 LEU A CA 1
ATOM 1324 C C . LEU A 1 171 ? 15.094 36.656 45 1 80.69 171 LEU A C 1
ATOM 1326 O O . LEU A 1 171 ? 14.727 35.5 45.188 1 80.69 171 LEU A O 1
ATOM 1330 N N . PRO A 1 172 ? 16.422 37 44.75 1 76.88 172 PRO A N 1
ATOM 1331 C CA . PRO A 1 172 ? 17.453 35.969 44.969 1 76.88 172 PRO A CA 1
ATOM 1332 C C . PRO A 1 172 ? 17.516 35.531 46.438 1 76.88 172 PRO A C 1
ATOM 1334 O O . PRO A 1 172 ? 17.016 36.219 47.312 1 76.88 172 PRO A O 1
ATOM 1337 N N . SER A 1 173 ? 18 34.344 46.625 1 71.44 173 SER A N 1
ATOM 1338 C CA . SER A 1 173 ? 18.109 33.75 47.938 1 71.44 173 SER A CA 1
ATOM 1339 C C . SER A 1 173 ? 18.922 34.625 48.875 1 71.44 173 SER A C 1
ATOM 1341 O O . SER A 1 173 ? 18.672 34.656 50.094 1 71.44 173 SER A O 1
ATOM 1343 N N . LYS A 1 174 ? 20.016 35.344 48.219 1 71.88 174 LYS A N 1
ATOM 1344 C CA . LYS A 1 174 ? 20.812 36.281 49 1 71.88 174 LYS A CA 1
ATOM 1345 C C . LYS A 1 174 ? 20.531 37.719 48.562 1 71.88 174 LYS A C 1
ATOM 1347 O O . LYS A 1 174 ? 20.422 38.031 47.375 1 71.88 174 LYS A O 1
ATOM 1352 N N . ASN A 1 175 ? 20.219 38.594 49.531 1 72.12 175 ASN A N 1
ATOM 1353 C CA . ASN A 1 175 ? 19.859 39.969 49.25 1 72.12 175 ASN A CA 1
ATOM 1354 C C . ASN A 1 175 ? 21.109 40.812 48.969 1 72.12 175 ASN A C 1
ATOM 1356 O O . ASN A 1 175 ? 21.359 41.812 49.656 1 72.12 175 ASN A O 1
ATOM 1360 N N . ASP A 1 176 ? 22.062 40.312 48.25 1 75.38 176 ASP A N 1
ATOM 1361 C CA . ASP A 1 176 ? 23.203 41.094 47.812 1 75.38 176 ASP A CA 1
ATOM 1362 C C . ASP A 1 176 ? 23.141 41.406 46.312 1 75.38 176 ASP A C 1
ATOM 1364 O O . ASP A 1 176 ? 22.406 40.75 45.594 1 75.38 176 ASP A O 1
ATOM 1368 N N . PHE A 1 177 ? 23.75 42.5 45.906 1 82.19 177 PHE A N 1
ATOM 1369 C CA . PHE A 1 177 ? 23.734 42.969 44.531 1 82.19 177 PHE A CA 1
ATOM 1370 C C . PHE A 1 177 ? 24.219 41.906 43.594 1 82.19 177 PHE A C 1
ATOM 1372 O O . PHE A 1 177 ? 23.609 41.656 42.531 1 82.19 177 PHE A O 1
ATOM 1379 N N . GLN A 1 178 ? 25.219 41.156 44 1 76.19 178 GLN A N 1
ATOM 1380 C CA . GLN A 1 178 ? 25.766 40.125 43.156 1 76.19 178 GLN A CA 1
ATOM 1381 C C . GLN A 1 178 ? 24.781 38.969 42.969 1 76.19 178 GLN A C 1
ATOM 1383 O O . GLN A 1 178 ? 24.625 38.438 41.875 1 76.19 178 GLN A O 1
ATOM 1388 N N . SER A 1 179 ? 24.141 38.688 43.969 1 76.75 179 SER A N 1
ATOM 1389 C CA . SER A 1 179 ? 23.141 37.625 43.906 1 76.75 179 SER A CA 1
ATOM 1390 C C . SER A 1 179 ? 21.953 38.031 43.031 1 76.75 179 SER A C 1
ATOM 1392 O O . SER A 1 179 ? 21.391 37.219 42.312 1 76.75 179 SER A O 1
ATOM 1394 N N . PHE A 1 180 ? 21.641 39.25 43 1 81.31 180 PHE A N 1
ATOM 1395 C CA . PHE A 1 180 ? 20.562 39.75 42.156 1 81.31 180 PHE A CA 1
ATOM 1396 C C . PHE A 1 180 ? 20.953 39.75 40.688 1 81.31 180 PHE A C 1
ATOM 1398 O O . PHE A 1 180 ? 20.156 39.375 39.844 1 81.31 180 PHE A O 1
ATOM 1405 N N . VAL A 1 181 ? 22.188 40.125 40.5 1 77.69 181 VAL A N 1
ATOM 1406 C CA . VAL A 1 181 ? 22.688 40.062 39.125 1 77.69 181 VAL A CA 1
ATOM 1407 C C . VAL A 1 181 ? 22.672 38.594 38.656 1 77.69 181 VAL A C 1
ATOM 1409 O O . VAL A 1 181 ? 22.281 38.312 37.531 1 77.69 181 VAL A O 1
ATOM 1412 N N . HIS A 1 182 ? 23.016 37.75 39.5 1 74.25 182 HIS A N 1
ATOM 1413 C CA . HIS A 1 182 ? 22.938 36.344 39.125 1 74.25 182 HIS A CA 1
ATOM 1414 C C . HIS A 1 182 ? 21.5 35.906 38.906 1 74.25 182 HIS A C 1
ATOM 1416 O O . HIS A 1 182 ? 21.219 35.125 38 1 74.25 182 HIS A O 1
ATOM 1422 N N . TYR A 1 183 ? 20.672 36.406 39.656 1 74.38 183 TYR A N 1
ATOM 1423 C CA . TYR A 1 183 ? 19.234 36.156 39.531 1 74.38 183 TYR A CA 1
ATOM 1424 C C . TYR A 1 183 ? 18.734 36.688 38.188 1 74.38 183 TYR A C 1
ATOM 1426 O O . TYR A 1 183 ? 17.969 36 37.5 1 74.38 183 TYR A O 1
ATOM 1434 N N . LEU A 1 184 ? 19.188 37.844 37.875 1 73.38 184 LEU A N 1
ATOM 1435 C CA . LEU A 1 184 ? 18.828 38.406 36.594 1 73.38 184 LEU A CA 1
ATOM 1436 C C . LEU A 1 184 ? 19.391 37.562 35.438 1 73.38 184 LEU A C 1
ATOM 1438 O O . LEU A 1 184 ? 18.766 37.438 34.406 1 73.38 184 LEU A O 1
ATOM 1442 N N . MET A 1 185 ? 20.562 37.062 35.719 1 66.69 185 MET A N 1
ATOM 1443 C CA . MET A 1 185 ? 21.219 36.219 34.719 1 66.69 185 MET A CA 1
ATOM 1444 C C . MET A 1 185 ? 20.391 34.969 34.438 1 66.69 185 MET A C 1
ATOM 1446 O O . MET A 1 185 ? 20.422 34.438 33.344 1 66.69 185 MET A O 1
ATOM 1450 N N . ASP A 1 186 ? 19.719 34.688 35.469 1 60.22 186 ASP A N 1
ATOM 1451 C CA . ASP A 1 186 ? 18.859 33.531 35.281 1 60.22 186 ASP A CA 1
ATOM 1452 C C . ASP A 1 186 ? 17.734 33.812 34.281 1 60.22 186 ASP A C 1
ATOM 1454 O O . ASP A 1 186 ? 17.203 32.875 33.656 1 60.22 186 ASP A O 1
ATOM 1458 N N . PHE A 1 187 ? 17.516 35.031 34.344 1 58.25 187 PHE A N 1
ATOM 1459 C CA . PHE A 1 187 ? 16.469 35.438 33.406 1 58.25 187 PHE A CA 1
ATOM 1460 C C . PHE A 1 187 ? 17.078 35.844 32.062 1 58.25 187 PHE A C 1
ATOM 1462 O O . PHE A 1 187 ? 16.344 36.219 31.125 1 58.25 187 PHE A O 1
ATOM 1469 N N . VAL A 1 188 ? 18.359 36.031 32.25 1 49.22 188 VAL A N 1
ATOM 1470 C CA . VAL A 1 188 ? 19.062 36.375 31.016 1 49.22 188 VAL A CA 1
ATOM 1471 C C . VAL A 1 188 ? 18.906 35.219 30 1 49.22 188 VAL A C 1
ATOM 1473 O O . VAL A 1 188 ? 19.141 34.062 30.328 1 49.22 188 VAL A O 1
ATOM 1476 N N . SER A 1 189 ? 18.109 35.562 29.219 1 38.84 189 SER A N 1
ATOM 1477 C CA . SER A 1 189 ? 18.125 34.562 28.156 1 38.84 189 SER A CA 1
ATOM 1478 C C . SER A 1 189 ? 19.547 34.219 27.734 1 38.84 189 SER A C 1
ATOM 1480 O O . SER A 1 189 ? 20.281 35.094 27.25 1 38.84 189 SER A O 1
ATOM 1482 N N . VAL A 1 190 ? 20.328 33.812 28.625 1 33.97 190 VAL A N 1
ATOM 1483 C CA . VAL A 1 190 ? 21.641 33.438 28.109 1 33.97 190 VAL A CA 1
ATOM 1484 C C . VAL A 1 190 ? 21.516 33.031 26.641 1 33.97 190 VAL A C 1
ATOM 1486 O O . VAL A 1 190 ? 22.516 32.969 25.922 1 33.97 190 VAL A O 1
ATOM 1489 N N . TRP A 1 191 ? 20.547 32.25 26.391 1 30.59 191 TRP A N 1
ATOM 1490 C CA . TRP A 1 191 ? 20.297 32.062 24.969 1 30.59 191 TRP A CA 1
ATOM 1491 C C . TRP A 1 191 ? 20.109 33.406 24.266 1 30.59 191 TRP A C 1
ATOM 1493 O O . TRP A 1 191 ? 19.266 34.188 24.656 1 30.59 191 TRP A O 1
ATOM 1503 N N . TYR A 1 192 ? 21.141 34.281 24.172 1 29.03 192 TYR A N 1
ATOM 1504 C CA . TYR A 1 192 ? 20.906 35.438 23.328 1 29.03 192 TYR A CA 1
ATOM 1505 C C . TYR A 1 192 ? 19.688 35.219 22.422 1 29.03 192 TYR A C 1
ATOM 1507 O O . TYR A 1 192 ? 19.766 34.5 21.422 1 29.03 192 TYR A O 1
ATOM 1515 N N . SER A 1 193 ? 18.688 34.938 22.906 1 31.14 193 SER A N 1
ATOM 1516 C CA . SER A 1 193 ? 17.547 34.75 22.016 1 31.14 193 SER A CA 1
ATOM 1517 C C . SER A 1 193 ? 17.234 36.031 21.234 1 31.14 193 SER A C 1
ATOM 1519 O O . SER A 1 193 ? 16.688 36.969 21.781 1 31.14 193 SER A O 1
ATOM 1521 N N . PRO A 1 194 ? 18.234 36.656 20.641 1 30.22 194 PRO A N 1
ATOM 1522 C CA . PRO A 1 194 ? 17.766 37.781 19.828 1 30.22 194 PRO A CA 1
ATOM 1523 C C . PRO A 1 194 ? 16.281 37.688 19.469 1 30.22 194 PRO A C 1
ATOM 1525 O O . PRO A 1 194 ? 15.719 36.594 19.453 1 30.22 194 PRO A O 1
ATOM 1528 N N . GLN A 1 195 ? 15.516 38.688 19.828 1 30.95 195 GLN A N 1
ATOM 1529 C CA . GLN A 1 195 ? 14.164 38.688 19.281 1 30.95 195 GLN A CA 1
ATOM 1530 C C . GLN A 1 195 ? 14.117 37.875 17.984 1 30.95 195 GLN A C 1
ATOM 1532 O O . GLN A 1 195 ? 14.719 38.281 16.984 1 30.95 195 GLN A O 1
ATOM 1537 N N . TYR A 1 196 ? 14.422 36.625 18.016 1 33.94 196 TYR A N 1
ATOM 1538 C CA . TYR A 1 196 ? 14.258 35.781 16.828 1 33.94 196 TYR A CA 1
ATOM 1539 C C . TYR A 1 196 ? 13.18 36.312 15.906 1 33.94 196 TYR A C 1
ATOM 1541 O O . TYR A 1 196 ? 12 36.344 16.266 1 33.94 196 TYR A O 1
ATOM 1549 N N . ASP A 1 197 ? 13.508 37.406 15.445 1 34.38 197 ASP A N 1
ATOM 1550 C CA . ASP A 1 197 ? 12.586 37.906 14.43 1 34.38 197 ASP A CA 1
ATOM 1551 C C . ASP A 1 197 ? 12.109 36.781 13.523 1 34.38 197 ASP A C 1
ATOM 1553 O O . ASP A 1 197 ? 12.883 36.25 12.727 1 34.38 197 ASP A O 1
ATOM 1557 N N . MET A 1 198 ? 11.242 36.125 14.133 1 38.12 198 MET A N 1
ATOM 1558 C CA . MET A 1 198 ? 10.555 35.094 13.383 1 38.12 198 MET A CA 1
ATOM 1559 C C . MET A 1 198 ? 10.43 35.469 11.906 1 38.12 198 MET A C 1
ATOM 1561 O O . MET A 1 198 ? 10.125 34.625 11.062 1 38.12 198 MET A O 1
ATOM 1565 N N . THR A 1 199 ? 10.586 36.844 11.797 1 41.94 199 THR A N 1
ATOM 1566 C CA . THR A 1 199 ? 10.453 37.281 10.414 1 41.94 199 THR A CA 1
ATOM 1567 C C . THR A 1 199 ? 11.617 36.781 9.57 1 41.94 199 THR A C 1
ATOM 1569 O O . THR A 1 199 ? 11.438 36.375 8.414 1 41.94 199 THR A O 1
ATOM 1572 N N . VAL A 1 200 ? 12.836 37 10.203 1 42.12 200 VAL A N 1
ATOM 1573 C CA . VAL A 1 200 ? 14.008 36.562 9.453 1 42.12 200 VAL A CA 1
ATOM 1574 C C . VAL A 1 200 ? 13.961 35.031 9.266 1 42.12 200 VAL A C 1
ATOM 1576 O O . VAL A 1 200 ? 14.25 34.531 8.18 1 42.12 200 VAL A O 1
ATOM 1579 N N . GLU A 1 201 ? 13.609 34.438 10.336 1 47 201 GLU A N 1
ATOM 1580 C CA . GLU A 1 201 ? 13.406 33 10.219 1 47 201 GLU A CA 1
ATOM 1581 C C . GLU A 1 201 ? 12.266 32.656 9.258 1 47 201 GLU A C 1
ATOM 1583 O O . GLU A 1 201 ? 12.359 31.734 8.461 1 47 201 GLU A O 1
ATOM 1588 N N . THR A 1 202 ? 11.273 33.469 9.43 1 47.25 202 THR A N 1
ATOM 1589 C CA . THR A 1 202 ? 10.164 33.281 8.5 1 47.25 202 THR A CA 1
ATOM 1590 C C . THR A 1 202 ? 10.602 33.562 7.066 1 47.25 202 THR A C 1
ATOM 1592 O O . THR A 1 202 ? 10.18 32.906 6.133 1 47.25 202 THR A O 1
ATOM 1595 N N . LEU A 1 203 ? 11.5 34.594 6.938 1 49.16 203 LEU A N 1
ATOM 1596 C CA . LEU A 1 203 ? 12 34.906 5.602 1 49.16 203 LEU A CA 1
ATOM 1597 C C . LEU A 1 203 ? 12.93 33.812 5.105 1 49.16 203 LEU A C 1
ATOM 1599 O O . LEU A 1 203 ? 12.867 33.406 3.934 1 49.16 203 LEU A O 1
ATOM 1603 N N . ALA A 1 204 ? 13.695 33.344 6.012 1 50.94 204 ALA A N 1
ATOM 1604 C CA . ALA A 1 204 ? 14.602 32.25 5.633 1 50.94 204 ALA A CA 1
ATOM 1605 C C . ALA A 1 204 ? 13.836 30.984 5.301 1 50.94 204 ALA A C 1
ATOM 1607 O O . ALA A 1 204 ? 14.188 30.266 4.359 1 50.94 204 ALA A O 1
ATOM 1608 N N . ARG A 1 205 ? 12.875 30.781 6.082 1 57.06 205 ARG A N 1
ATOM 1609 C CA . ARG A 1 205 ? 11.992 29.641 5.852 1 57.06 205 ARG A CA 1
ATOM 1610 C C . ARG A 1 205 ? 11.203 29.812 4.555 1 57.06 205 ARG A C 1
ATOM 1612 O O . ARG A 1 205 ? 10.898 28.828 3.873 1 57.06 205 ARG A O 1
ATOM 1619 N N . LYS A 1 206 ? 10.938 31.062 4.402 1 55.97 206 LYS A N 1
ATOM 1620 C CA . LYS A 1 206 ? 10.203 31.344 3.17 1 55.97 206 LYS A CA 1
ATOM 1621 C C . LYS A 1 206 ? 11.062 31.031 1.942 1 55.97 206 LYS A C 1
ATOM 1623 O O . LYS A 1 206 ? 10.555 30.547 0.929 1 55.97 206 LYS A O 1
ATOM 1628 N N . GLU A 1 207 ? 12.398 31.359 2.068 1 56.56 207 GLU A N 1
ATOM 1629 C CA . GLU A 1 207 ? 13.258 31.141 0.911 1 56.56 207 GLU A CA 1
ATOM 1630 C C . GLU A 1 207 ? 13.523 29.656 0.701 1 56.56 207 GLU A C 1
ATOM 1632 O O . GLU A 1 207 ? 13.562 29.172 -0.437 1 56.56 207 GLU A O 1
ATOM 1637 N N . TYR A 1 208 ? 13.695 28.953 1.823 1 59.03 208 TYR A N 1
ATOM 1638 C CA . TYR A 1 208 ? 13.875 27.516 1.723 1 59.03 208 TYR A CA 1
ATOM 1639 C C . TYR A 1 208 ? 12.859 26.781 2.594 1 59.03 208 TYR A C 1
ATOM 1641 O O . TYR A 1 208 ? 13.047 26.656 3.807 1 59.03 208 TYR A O 1
ATOM 1649 N N . GLN A 1 209 ? 11.797 26.391 1.984 1 62.22 209 GLN A N 1
ATOM 1650 C CA . GLN A 1 209 ? 10.727 25.719 2.697 1 62.22 209 GLN A CA 1
ATOM 1651 C C . GLN A 1 209 ? 11.242 24.469 3.408 1 62.22 209 GLN A C 1
ATOM 1653 O O . GLN A 1 209 ? 12.086 23.75 2.873 1 62.22 209 GLN A O 1
ATOM 1658 N N . ASP A 1 210 ? 11.023 24.344 4.711 1 62.69 210 ASP A N 1
ATOM 1659 C CA . ASP A 1 210 ? 11.531 23.297 5.59 1 62.69 210 ASP A CA 1
ATOM 1660 C C . ASP A 1 210 ? 10.75 22 5.406 1 62.69 210 ASP A C 1
ATOM 1662 O O . ASP A 1 210 ? 10.695 21.156 6.312 1 62.69 210 ASP A O 1
ATOM 1666 N N . ASN A 1 211 ? 10.188 21.844 4.211 1 68.62 211 ASN A N 1
ATOM 1667 C CA . ASN A 1 211 ? 9.328 20.672 4.082 1 68.62 211 ASN A CA 1
ATOM 1668 C C . ASN A 1 211 ? 10.039 19.531 3.371 1 68.62 211 ASN A C 1
ATOM 1670 O O . ASN A 1 211 ? 9.391 18.641 2.814 1 68.62 211 ASN A O 1
ATOM 1674 N N . SER A 1 212 ? 11.438 19.734 3.285 1 75.5 212 SER A N 1
ATOM 1675 C CA . SER A 1 212 ? 12.172 18.656 2.646 1 75.5 212 SER A CA 1
ATOM 1676 C C . SER A 1 212 ? 13.289 18.141 3.545 1 75.5 212 SER A C 1
ATOM 1678 O O . SER A 1 212 ? 13.711 18.828 4.473 1 75.5 212 SER A O 1
ATOM 1680 N N . PHE A 1 213 ? 13.656 16.969 3.316 1 80.88 213 PHE A N 1
ATOM 1681 C CA . PHE A 1 213 ? 14.688 16.344 4.125 1 80.88 213 PHE A CA 1
ATOM 1682 C C . PHE A 1 213 ? 15.992 17.125 4.062 1 80.88 213 PHE A C 1
ATOM 1684 O O . PHE A 1 213 ? 16.672 17.312 5.078 1 80.88 213 PHE A O 1
ATOM 1691 N N . LEU A 1 214 ? 16.281 17.641 2.887 1 79.56 214 LEU A N 1
ATOM 1692 C CA . LEU A 1 214 ? 17.516 18.391 2.717 1 79.56 214 LEU A CA 1
ATOM 1693 C C . LEU A 1 214 ? 17.438 19.734 3.438 1 79.56 214 LEU A C 1
ATOM 1695 O O . LEU A 1 214 ? 18.469 20.281 3.842 1 79.56 214 LEU A O 1
ATOM 1699 N N . HIS A 1 215 ? 16.203 20.141 3.566 1 74.56 215 HIS A N 1
ATOM 1700 C CA . HIS A 1 215 ? 16.016 21.422 4.211 1 74.56 215 HIS A CA 1
ATOM 1701 C C . HIS A 1 215 ? 15.531 21.266 5.648 1 74.56 215 HIS A C 1
ATOM 1703 O O . HIS A 1 215 ? 15.438 22.25 6.391 1 74.56 215 HIS A O 1
ATOM 1709 N N . GLY A 1 216 ? 15.188 19.891 5.855 1 63.38 216 GLY A N 1
ATOM 1710 C CA . GLY A 1 216 ? 14.68 19.625 7.188 1 63.38 216 GLY A CA 1
ATOM 1711 C C . GLY A 1 216 ? 15.75 19.656 8.258 1 63.38 216 GLY A C 1
ATOM 1712 O O . GLY A 1 216 ? 16.938 19.438 7.969 1 63.38 216 GLY A O 1
ATOM 1713 N N . GLY A 1 217 ? 15.453 20.062 9.398 1 58.75 217 GLY A N 1
ATOM 1714 C CA . GLY A 1 217 ? 16.359 20.062 10.531 1 58.75 217 GLY A CA 1
ATOM 1715 C C . GLY A 1 217 ? 17.141 21.359 10.68 1 58.75 217 GLY A C 1
ATOM 1716 O O . GLY A 1 217 ? 18.094 21.438 11.445 1 58.75 217 GLY A O 1
ATOM 1717 N N . LEU A 1 218 ? 16.781 22.156 9.672 1 59.44 218 LEU A N 1
ATOM 1718 C CA . LEU A 1 218 ? 17.5 23.406 9.758 1 59.44 218 LEU A CA 1
ATOM 1719 C C . LEU A 1 218 ? 16.859 24.344 10.781 1 59.44 218 LEU A C 1
ATOM 1721 O O . LEU A 1 218 ? 17.344 25.453 11.023 1 59.44 218 LEU A O 1
ATOM 1725 N N . ASP A 1 219 ? 15.68 23.828 11.328 1 55.41 219 ASP A N 1
ATOM 1726 C CA . ASP A 1 219 ? 15.047 24.594 12.391 1 55.41 219 ASP A CA 1
ATOM 1727 C C . ASP A 1 219 ? 15.797 24.422 13.711 1 55.41 219 ASP A C 1
ATOM 1729 O O . ASP A 1 219 ? 16.438 23.391 13.938 1 55.41 219 ASP A O 1
ATOM 1733 N N . THR A 1 220 ? 16.109 25.453 14.312 1 57.31 220 THR A N 1
ATOM 1734 C CA . THR A 1 220 ? 16.797 25.422 15.602 1 57.31 220 THR A CA 1
ATOM 1735 C C . THR A 1 220 ? 16.203 24.344 16.5 1 57.31 220 THR A C 1
ATOM 1737 O O . THR A 1 220 ? 16.906 23.766 17.344 1 57.31 220 THR A O 1
ATOM 1740 N N . ILE A 1 221 ? 14.914 23.969 16.156 1 59.12 221 ILE A N 1
ATOM 1741 C CA . ILE A 1 221 ? 14.305 23.016 17.062 1 59.12 221 ILE A CA 1
ATOM 1742 C C . ILE A 1 221 ? 14.375 21.609 16.469 1 59.12 221 ILE A C 1
ATOM 1744 O O . ILE A 1 221 ? 14.758 20.656 17.156 1 59.12 221 ILE A O 1
ATOM 1748 N N . LEU A 1 222 ? 14.211 21.562 15.195 1 72.38 222 LEU A N 1
ATOM 1749 C CA . LEU A 1 222 ? 14.359 20.25 14.57 1 72.38 222 LEU A CA 1
ATOM 1750 C C . LEU A 1 222 ? 15.797 20.016 14.109 1 72.38 222 LEU A C 1
ATOM 1752 O O . LEU A 1 222 ? 16.141 20.297 12.953 1 72.38 222 LEU A O 1
ATOM 1756 N N . THR A 1 223 ? 16.641 19.562 15.016 1 74.31 223 THR A N 1
ATOM 1757 C CA . THR A 1 223 ? 18.047 19.328 14.742 1 74.31 223 THR A CA 1
ATOM 1758 C C . THR A 1 223 ? 18.234 18.109 13.852 1 74.31 223 THR A C 1
ATOM 1760 O O . THR A 1 223 ? 17.328 17.297 13.688 1 74.31 223 THR A O 1
ATOM 1763 N N . SER A 1 224 ? 19.406 18.062 13.297 1 80.5 224 SER A N 1
ATOM 1764 C CA . SER A 1 224 ? 19.75 16.922 12.469 1 80.5 224 SER A CA 1
ATOM 1765 C C . SER A 1 224 ? 19.734 15.625 13.281 1 80.5 224 SER A C 1
ATOM 1767 O O . SER A 1 224 ? 19.344 14.57 12.781 1 80.5 224 SER A O 1
ATOM 1769 N N . LYS A 1 225 ? 20.172 15.727 14.57 1 82.25 225 LYS A N 1
ATOM 1770 C CA . LYS A 1 225 ? 20.172 14.547 15.43 1 82.25 225 LYS A CA 1
ATOM 1771 C C . LYS A 1 225 ? 18.75 14.062 15.688 1 82.25 225 LYS A C 1
ATOM 1773 O O . LYS A 1 225 ? 18.469 12.859 15.609 1 82.25 225 LYS A O 1
ATOM 1778 N N . MET A 1 226 ? 17.875 15.016 15.938 1 82.94 226 MET A N 1
ATOM 1779 C CA . MET A 1 226 ? 16.484 14.648 16.188 1 82.94 226 MET A CA 1
ATOM 1780 C C . MET A 1 226 ? 15.844 14.055 14.945 1 82.94 226 MET A C 1
ATOM 1782 O O . MET A 1 226 ? 15.086 13.086 15.023 1 82.94 226 MET A O 1
ATOM 1786 N N . THR A 1 227 ? 16.219 14.555 13.836 1 86.94 227 THR A N 1
ATOM 1787 C CA . THR A 1 227 ? 15.695 14.039 12.578 1 86.94 227 THR A CA 1
ATOM 1788 C C . THR A 1 227 ? 16.156 12.602 12.344 1 86.94 227 THR A C 1
ATOM 1790 O O . THR A 1 227 ? 15.383 11.773 11.867 1 86.94 227 THR A O 1
ATOM 1793 N N . LEU A 1 228 ? 17.344 12.312 12.758 1 88.44 228 LEU A N 1
ATOM 1794 C CA . LEU A 1 228 ? 17.859 10.969 12.57 1 88.44 228 LEU A CA 1
ATOM 1795 C C . LEU A 1 228 ? 17.203 9.984 13.523 1 88.44 228 LEU A C 1
ATOM 1797 O O . LEU A 1 228 ? 16.938 8.836 13.156 1 88.44 228 LEU A O 1
ATOM 1801 N N . VAL A 1 229 ? 16.922 10.445 14.68 1 89.12 229 VAL A N 1
ATOM 1802 C CA . VAL A 1 229 ? 16.25 9.578 15.641 1 89.12 229 VAL A CA 1
ATOM 1803 C C . VAL A 1 229 ? 14.828 9.289 15.18 1 89.12 229 VAL A C 1
ATOM 1805 O O . VAL A 1 229 ? 14.367 8.148 15.234 1 89.12 229 VAL A O 1
ATOM 1808 N N . LEU A 1 230 ? 14.195 10.32 14.695 1 90 230 LEU A N 1
ATOM 1809 C CA . LEU A 1 230 ? 12.844 10.133 14.188 1 90 230 LEU A CA 1
ATOM 1810 C C . LEU A 1 230 ? 12.836 9.227 12.961 1 90 230 LEU A C 1
ATOM 1812 O O . LEU A 1 230 ? 11.93 8.414 12.789 1 90 230 LEU A O 1
ATOM 1816 N N . LEU A 1 231 ? 13.867 9.344 12.18 1 92.5 231 LEU A N 1
ATOM 1817 C CA . LEU A 1 231 ? 13.984 8.477 11.008 1 92.5 231 LEU A CA 1
ATOM 1818 C C . LEU A 1 231 ? 14.18 7.023 11.43 1 92.5 231 LEU A C 1
ATOM 1820 O O . LEU A 1 231 ? 13.57 6.121 10.844 1 92.5 231 LEU A O 1
ATOM 1824 N N . LEU A 1 232 ? 14.93 6.852 12.422 1 92.88 232 LEU A N 1
ATOM 1825 C CA . LEU A 1 232 ? 15.156 5.496 12.914 1 92.88 232 LEU A CA 1
ATOM 1826 C C . LEU A 1 232 ? 13.867 4.891 13.461 1 92.88 232 LEU A C 1
ATOM 1828 O O . LEU A 1 232 ? 13.586 3.713 13.242 1 92.88 232 LEU A O 1
ATOM 1832 N N . GLU A 1 233 ? 13.086 5.715 14.117 1 91.88 233 GLU A N 1
ATOM 1833 C CA . GLU A 1 233 ? 11.805 5.227 14.625 1 91.88 233 GLU A CA 1
ATOM 1834 C C . GLU A 1 233 ? 10.867 4.836 13.484 1 91.88 233 GLU A C 1
ATOM 1836 O O . GLU A 1 233 ? 10.203 3.799 13.539 1 91.88 233 GLU A O 1
ATOM 1841 N N . CYS A 1 234 ? 10.805 5.648 12.477 1 92.44 234 CYS A N 1
ATOM 1842 C CA . CYS A 1 234 ? 9.977 5.336 11.312 1 92.44 234 CYS A CA 1
ATOM 1843 C C . CYS A 1 234 ? 10.445 4.055 10.641 1 92.44 234 CYS A C 1
ATOM 1845 O O . CYS A 1 234 ? 9.633 3.225 10.234 1 92.44 234 CYS A O 1
ATOM 1847 N N . ILE A 1 235 ? 11.781 3.875 10.617 1 93.81 235 ILE A N 1
ATOM 1848 C CA . ILE A 1 235 ? 12.352 2.713 9.938 1 93.81 235 ILE A CA 1
ATOM 1849 C C . ILE A 1 235 ? 12.055 1.451 10.75 1 93.81 235 ILE A C 1
ATOM 1851 O O . ILE A 1 235 ? 11.781 0.392 10.188 1 93.81 235 ILE A O 1
ATOM 1855 N N . ILE A 1 236 ? 12.07 1.554 12.031 1 93.5 236 ILE A N 1
ATOM 1856 C CA . ILE A 1 236 ? 11.758 0.402 12.867 1 93.5 236 ILE A CA 1
ATOM 1857 C C . ILE A 1 236 ? 10.312 -0.024 12.641 1 93.5 236 ILE A C 1
ATOM 1859 O O . ILE A 1 236 ? 10.016 -1.218 12.555 1 93.5 236 ILE A O 1
ATOM 1863 N N . ILE A 1 237 ? 9.43 0.933 12.469 1 92.88 237 ILE A N 1
ATOM 1864 C CA . ILE A 1 237 ? 8.031 0.622 12.195 1 92.88 237 ILE A CA 1
ATOM 1865 C C . ILE A 1 237 ? 7.906 -0.031 10.828 1 92.88 237 ILE A C 1
ATOM 1867 O O . ILE A 1 237 ? 7.176 -1.014 10.664 1 92.88 237 ILE A O 1
ATOM 1871 N N . CYS A 1 238 ? 8.68 0.513 9.883 1 93.62 238 CYS A N 1
ATOM 1872 C CA . CYS A 1 238 ? 8.633 -0.062 8.539 1 93.62 238 CYS A CA 1
ATOM 1873 C C . CYS A 1 238 ? 9.172 -1.487 8.539 1 93.62 238 CYS A C 1
ATOM 1875 O O . CYS A 1 238 ? 8.625 -2.363 7.871 1 93.62 238 CYS A O 1
ATOM 1877 N N . ILE A 1 239 ? 10.25 -1.751 9.328 1 94.06 239 ILE A N 1
ATOM 1878 C CA . ILE A 1 239 ? 10.82 -3.092 9.414 1 94.06 239 ILE A CA 1
ATOM 1879 C C . ILE A 1 239 ? 9.82 -4.035 10.078 1 94.06 239 ILE A C 1
ATOM 1881 O O . ILE A 1 239 ? 9.648 -5.176 9.641 1 94.06 239 ILE A O 1
ATOM 1885 N N . ALA A 1 240 ? 9.148 -3.555 11.102 1 94.06 240 ALA A N 1
ATOM 1886 C CA . ALA A 1 240 ? 8.125 -4.363 11.758 1 94.06 240 ALA A CA 1
ATOM 1887 C C . ALA A 1 240 ? 7.012 -4.742 10.781 1 94.06 240 ALA A C 1
ATOM 1889 O O . ALA A 1 240 ? 6.543 -5.883 10.773 1 94.06 240 ALA A O 1
ATOM 1890 N N . LEU A 1 241 ? 6.621 -3.822 9.977 1 93.5 241 LEU A N 1
ATOM 1891 C CA . LEU A 1 241 ? 5.57 -4.082 9 1 93.5 241 LEU A CA 1
ATOM 1892 C C . LEU A 1 241 ? 6.051 -5.047 7.922 1 93.5 241 LEU A C 1
ATOM 1894 O O . LEU A 1 241 ? 5.297 -5.914 7.477 1 93.5 241 LEU A O 1
ATOM 1898 N N . VAL A 1 242 ? 7.359 -4.91 7.523 1 93.88 242 VAL A N 1
ATOM 1899 C CA . VAL A 1 242 ? 7.922 -5.816 6.531 1 93.88 242 VAL A CA 1
ATOM 1900 C C . VAL A 1 242 ? 7.969 -7.234 7.094 1 93.88 242 VAL A C 1
ATOM 1902 O O . VAL A 1 242 ? 7.613 -8.195 6.406 1 93.88 242 VAL A O 1
ATOM 1905 N N . VAL A 1 243 ? 8.344 -7.379 8.32 1 91.44 243 VAL A N 1
ATOM 1906 C CA . VAL A 1 243 ? 8.414 -8.688 8.961 1 91.44 243 VAL A CA 1
ATOM 1907 C C . VAL A 1 243 ? 7.008 -9.273 9.102 1 91.44 243 VAL A C 1
ATOM 1909 O O . VAL A 1 243 ? 6.793 -10.461 8.852 1 91.44 243 VAL A O 1
ATOM 1912 N N . LEU A 1 244 ? 6.078 -8.438 9.398 1 91.69 244 LEU A N 1
ATOM 1913 C CA . LEU A 1 244 ? 4.691 -8.883 9.492 1 91.69 244 LEU A CA 1
ATOM 1914 C C . LEU A 1 244 ? 4.188 -9.375 8.141 1 91.69 244 LEU A C 1
ATOM 1916 O O . LEU A 1 244 ? 3.547 -10.43 8.062 1 91.69 244 LEU A O 1
ATOM 1920 N N . CYS A 1 245 ? 4.457 -8.633 7.074 1 92 245 CYS A N 1
ATOM 1921 C CA . CYS A 1 245 ? 4.055 -9.047 5.734 1 92 245 CYS A CA 1
ATOM 1922 C C . CYS A 1 245 ? 4.711 -10.359 5.344 1 92 245 CYS A C 1
ATOM 1924 O O . CYS A 1 245 ? 4.078 -11.219 4.73 1 92 245 CYS A O 1
ATOM 1926 N N . ASN A 1 246 ? 5.988 -10.539 5.777 1 90.06 246 ASN A N 1
ATOM 1927 C CA . ASN A 1 246 ? 6.68 -11.781 5.465 1 90.06 246 ASN A CA 1
ATOM 1928 C C . ASN A 1 246 ? 6.078 -12.961 6.223 1 90.06 246 ASN A C 1
ATOM 1930 O O . ASN A 1 246 ? 5.938 -14.055 5.668 1 90.06 246 ASN A O 1
ATOM 1934 N N . VAL A 1 247 ? 5.699 -12.719 7.426 1 90.44 247 VAL A N 1
ATOM 1935 C CA . VAL A 1 247 ? 5.078 -13.773 8.219 1 90.44 247 VAL A CA 1
ATOM 1936 C C . VAL A 1 247 ? 3.717 -14.133 7.625 1 90.44 247 VAL A C 1
ATOM 1938 O O . VAL A 1 247 ? 3.387 -15.312 7.477 1 90.44 247 VAL A O 1
ATOM 1941 N N . LEU A 1 248 ? 2.98 -13.141 7.211 1 90.5 248 LEU A N 1
ATOM 1942 C CA . LEU A 1 248 ? 1.67 -13.375 6.613 1 90.5 248 LEU A CA 1
ATOM 1943 C C . LEU A 1 248 ? 1.804 -14.102 5.281 1 90.5 248 LEU A C 1
ATOM 1945 O O . LEU A 1 248 ? 0.992 -14.977 4.957 1 90.5 248 LEU A O 1
ATOM 1949 N N . THR A 1 249 ? 2.838 -13.695 4.535 1 89.94 249 THR A N 1
ATOM 1950 C CA . THR A 1 249 ? 3.066 -14.352 3.254 1 89.94 249 THR A CA 1
ATOM 1951 C C . THR A 1 249 ? 3.387 -15.828 3.459 1 89.94 249 THR A C 1
ATOM 1953 O O . THR A 1 249 ? 2.883 -16.688 2.729 1 89.94 249 THR A O 1
ATOM 1956 N N . LYS A 1 250 ? 4.16 -16.125 4.449 1 86.5 250 LYS A N 1
ATOM 1957 C CA . LYS A 1 250 ? 4.508 -17.516 4.734 1 86.5 250 LYS A CA 1
ATOM 1958 C C . LYS A 1 250 ? 3.285 -18.312 5.191 1 86.5 250 LYS A C 1
ATOM 1960 O O . LYS A 1 250 ? 3.113 -19.469 4.812 1 86.5 250 LYS A O 1
ATOM 1965 N N . LEU A 1 251 ? 2.412 -17.688 5.871 1 84.12 251 LEU A N 1
ATOM 1966 C CA . LEU A 1 251 ? 1.197 -18.344 6.352 1 84.12 251 LEU A CA 1
ATOM 1967 C C . LEU A 1 251 ? 0.223 -18.578 5.203 1 84.12 251 LEU A C 1
ATOM 1969 O O . LEU A 1 251 ? -0.458 -19.609 5.172 1 84.12 251 LEU A O 1
ATOM 1973 N N . CYS A 1 252 ? 0.209 -17.703 4.191 1 88.44 252 CYS A N 1
ATOM 1974 C CA . CYS A 1 252 ? -0.742 -17.781 3.088 1 88.44 252 CYS A CA 1
ATOM 1975 C C . CYS A 1 252 ? -0.199 -18.656 1.965 1 88.44 252 CYS A C 1
ATOM 1977 O O . CYS A 1 252 ? -0.952 -19.094 1.094 1 88.44 252 CYS A O 1
ATOM 1979 N N . ARG A 1 253 ? 1.062 -18.969 1.935 1 82.94 253 ARG A N 1
ATOM 1980 C CA . ARG A 1 253 ? 1.693 -19.672 0.829 1 82.94 253 ARG A CA 1
ATOM 1981 C C . ARG A 1 253 ? 1.126 -21.078 0.688 1 82.94 253 ARG A C 1
ATOM 1983 O O . ARG A 1 253 ? 1.084 -21.641 -0.414 1 82.94 253 ARG A O 1
ATOM 1990 N N . SER A 1 254 ? 0.566 -21.547 1.746 1 78.75 254 SER A N 1
ATOM 1991 C CA . SER A 1 254 ? 0.058 -22.906 1.681 1 78.75 254 SER A CA 1
ATOM 1992 C C . SER A 1 254 ? -1.293 -22.969 0.976 1 78.75 254 SER A C 1
ATOM 1994 O O . SER A 1 254 ? -1.681 -24 0.447 1 78.75 254 SER A O 1
ATOM 1996 N N . ASN A 1 255 ? -2.008 -21.891 0.96 1 82.62 255 ASN A N 1
ATOM 1997 C CA . ASN A 1 255 ? -3.318 -21.781 0.326 1 82.62 255 ASN A CA 1
ATOM 1998 C C . ASN A 1 255 ? -3.342 -20.703 -0.743 1 82.62 255 ASN A C 1
ATOM 2000 O O . ASN A 1 255 ? -3.199 -19.516 -0.431 1 82.62 255 ASN A O 1
ATOM 2004 N N . SER A 1 256 ? -3.514 -21.141 -1.983 1 85.62 256 SER A N 1
ATOM 2005 C CA . SER A 1 256 ? -3.465 -20.219 -3.109 1 85.62 256 SER A CA 1
ATOM 2006 C C . SER A 1 256 ? -4.551 -19.156 -2.992 1 85.62 256 SER A C 1
ATOM 2008 O O . SER A 1 256 ? -4.344 -18 -3.389 1 85.62 256 SER A O 1
ATOM 2010 N N . TYR A 1 257 ? -5.691 -19.469 -2.402 1 87.31 257 TYR A N 1
ATOM 2011 C CA . TYR A 1 257 ? -6.777 -18.5 -2.281 1 87.31 257 TYR A CA 1
ATOM 2012 C C . TYR A 1 257 ? -6.484 -17.484 -1.179 1 87.31 257 TYR A C 1
ATOM 2014 O O . TYR A 1 257 ? -6.805 -16.312 -1.312 1 87.31 257 TYR A O 1
ATOM 2022 N N . ALA A 1 258 ? -5.828 -18.016 -0.17 1 90.12 258 ALA A N 1
ATOM 2023 C CA . ALA A 1 258 ? -5.402 -17.094 0.879 1 90.12 258 ALA A CA 1
ATOM 2024 C C . ALA A 1 258 ? -4.363 -16.109 0.352 1 90.12 258 ALA A C 1
ATOM 2026 O O . ALA A 1 258 ? -4.375 -14.93 0.725 1 90.12 258 ALA A O 1
ATOM 2027 N N . THR A 1 259 ? -3.561 -16.547 -0.554 1 90.75 259 THR A N 1
ATOM 2028 C CA . THR A 1 259 ? -2.543 -15.688 -1.145 1 90.75 259 THR A CA 1
ATOM 2029 C C . THR A 1 259 ? -3.186 -14.625 -2.033 1 90.75 259 THR A C 1
ATOM 2031 O O . THR A 1 259 ? -2.768 -13.461 -2.025 1 90.75 259 THR A O 1
ATOM 2034 N N . ARG A 1 260 ? -4.191 -14.984 -2.703 1 90.19 260 ARG A N 1
ATOM 2035 C CA . ARG A 1 260 ? -4.887 -14.023 -3.551 1 90.19 260 ARG A CA 1
ATOM 2036 C C . ARG A 1 260 ? -5.578 -12.953 -2.713 1 90.19 260 ARG A C 1
ATOM 2038 O O . ARG A 1 260 ? -5.539 -11.773 -3.055 1 90.19 260 ARG A O 1
ATOM 2045 N N . LEU A 1 261 ? -6.184 -13.453 -1.638 1 93.5 261 LEU A N 1
ATOM 2046 C CA . LEU A 1 261 ? -6.84 -12.508 -0.742 1 93.5 261 LEU A CA 1
ATOM 2047 C C . LEU A 1 261 ? -5.828 -11.539 -0.129 1 93.5 261 LEU A C 1
ATOM 2049 O O . LEU A 1 261 ? -6.098 -10.344 -0.009 1 93.5 261 LEU A O 1
ATOM 2053 N N . TYR A 1 262 ? -4.703 -12.102 0.212 1 93.62 262 TYR A N 1
ATOM 2054 C CA . TYR A 1 262 ? -3.621 -11.289 0.764 1 93.62 262 TYR A CA 1
ATOM 2055 C C . TYR A 1 262 ? -3.164 -10.234 -0.236 1 93.62 262 TYR A C 1
ATOM 2057 O O . TYR A 1 262 ? -2.996 -9.07 0.12 1 93.62 262 TYR A O 1
ATOM 2065 N N . HIS A 1 263 ? -3.059 -10.539 -1.509 1 92.5 263 HIS A N 1
ATOM 2066 C CA . HIS A 1 263 ? -2.604 -9.602 -2.529 1 92.5 263 HIS A CA 1
ATOM 2067 C C . HIS A 1 263 ? -3.662 -8.539 -2.812 1 92.5 263 HIS A C 1
ATOM 2069 O O . HIS A 1 263 ? -3.332 -7.375 -3.061 1 92.5 263 HIS A O 1
ATOM 2075 N N . HIS A 1 264 ? -4.891 -8.945 -2.727 1 93.44 264 HIS A N 1
ATOM 2076 C CA . HIS A 1 264 ? -5.957 -7.965 -2.9 1 93.44 264 HIS A CA 1
ATOM 2077 C C . HIS A 1 264 ? -5.953 -6.938 -1.772 1 93.44 264 HIS A C 1
ATOM 2079 O O . HIS A 1 264 ? -6.141 -5.742 -2.014 1 93.44 264 HIS A O 1
ATOM 2085 N N . THR A 1 265 ? -5.723 -7.477 -0.616 1 94.25 265 THR A N 1
ATOM 2086 C CA . THR A 1 265 ? -5.684 -6.582 0.536 1 94.25 265 THR A CA 1
ATOM 2087 C C . THR A 1 265 ? -4.5 -5.625 0.44 1 94.25 265 THR A C 1
ATOM 2089 O O . THR A 1 265 ? -4.625 -4.438 0.751 1 94.25 265 THR A O 1
ATOM 2092 N N . LEU A 1 266 ? -3.367 -6.137 -0.046 1 94.38 266 LEU A N 1
ATOM 2093 C CA . LEU A 1 266 ? -2.191 -5.289 -0.208 1 94.38 266 LEU A CA 1
ATOM 2094 C C . LEU A 1 266 ? -2.434 -4.219 -1.265 1 94.38 266 LEU A C 1
ATOM 2096 O O . LEU A 1 266 ? -1.981 -3.08 -1.116 1 94.38 266 LEU A O 1
ATOM 2100 N N . ARG A 1 267 ? -3.113 -4.578 -2.275 1 95 267 ARG A N 1
ATOM 2101 C CA . ARG A 1 267 ? -3.463 -3.621 -3.318 1 95 267 ARG A CA 1
ATOM 2102 C C . ARG A 1 267 ? -4.332 -2.496 -2.76 1 95 267 ARG A C 1
ATOM 2104 O O . ARG A 1 267 ? -4.082 -1.32 -3.033 1 95 267 ARG A O 1
ATOM 2111 N N . ASP A 1 268 ? -5.293 -2.871 -1.972 1 96.06 268 ASP A N 1
ATOM 2112 C CA . ASP A 1 268 ? -6.191 -1.872 -1.397 1 96.06 268 ASP A CA 1
ATOM 2113 C C . ASP A 1 268 ? -5.449 -0.969 -0.413 1 96.06 268 ASP A C 1
ATOM 2115 O O . ASP A 1 268 ? -5.703 0.236 -0.356 1 96.06 268 ASP A O 1
ATOM 2119 N N . PHE A 1 269 ? -4.512 -1.588 0.344 1 96.31 269 PHE A N 1
ATOM 2120 C CA . PHE A 1 269 ? -3.689 -0.794 1.249 1 96.31 269 PHE A CA 1
ATOM 2121 C C . PHE A 1 269 ? -2.811 0.179 0.471 1 96.31 269 PHE A C 1
ATOM 2123 O O . PHE A 1 269 ? -2.613 1.319 0.895 1 96.31 269 PHE A O 1
ATOM 2130 N N . ALA A 1 270 ? -2.309 -0.274 -0.672 1 96.38 270 ALA A N 1
ATOM 2131 C CA . ALA A 1 270 ? -1.466 0.579 -1.506 1 96.38 270 ALA A CA 1
ATOM 2132 C C . ALA A 1 270 ? -2.26 1.755 -2.068 1 96.38 270 ALA A C 1
ATOM 2134 O O . ALA A 1 270 ? -1.769 2.885 -2.1 1 96.38 270 ALA A O 1
ATOM 2135 N N . ILE A 1 271 ? -3.492 1.508 -2.398 1 94.88 271 ILE A N 1
ATOM 2136 C CA . ILE A 1 271 ? -4.344 2.547 -2.965 1 94.88 271 ILE A CA 1
ATOM 2137 C C . ILE A 1 271 ? -4.711 3.561 -1.883 1 94.88 271 ILE A C 1
ATOM 2139 O O . ILE A 1 271 ? -4.598 4.77 -2.094 1 94.88 271 ILE A O 1
ATOM 2143 N N . ALA A 1 272 ? -5.098 3.018 -0.732 1 95.44 272 ALA A N 1
ATOM 2144 C CA . ALA A 1 272 ? -5.473 3.891 0.377 1 95.44 272 ALA A CA 1
ATOM 2145 C C . ALA A 1 272 ? -4.273 4.703 0.862 1 95.44 272 ALA A C 1
ATOM 2147 O O . ALA A 1 272 ? -4.43 5.828 1.338 1 95.44 272 ALA A O 1
ATOM 2148 N N . GLY A 1 273 ? -3.1 4.094 0.729 1 94 273 GLY A N 1
ATOM 2149 C CA . GLY A 1 273 ? -1.896 4.773 1.188 1 94 273 GLY A CA 1
ATOM 2150 C C . GLY A 1 273 ? -1.376 5.801 0.201 1 94 273 GLY A C 1
ATOM 2151 O O . GLY A 1 273 ? -0.787 6.809 0.598 1 94 273 GLY A O 1
ATOM 2152 N N . PHE A 1 274 ? -1.598 5.66 -1.08 1 94.44 274 PHE A N 1
ATOM 2153 C CA . PHE A 1 274 ? -1.075 6.551 -2.109 1 94.44 274 PHE A CA 1
ATOM 2154 C C . PHE A 1 274 ? -1.875 7.848 -2.16 1 94.44 274 PHE A C 1
ATOM 2156 O O . PHE A 1 274 ? -1.341 8.898 -2.518 1 94.44 274 PHE A O 1
ATOM 2163 N N . LEU A 1 275 ? -3.131 7.754 -1.714 1 92.19 275 LEU A N 1
ATOM 2164 C CA . LEU A 1 275 ? -4 8.922 -1.776 1 92.19 275 LEU A CA 1
ATOM 2165 C C . LEU A 1 275 ? -3.496 10.023 -0.853 1 92.19 275 LEU A C 1
ATOM 2167 O O . LEU A 1 275 ? -3.291 11.164 -1.29 1 92.19 275 LEU A O 1
ATOM 2171 N N . PRO A 1 276 ? -3.227 9.695 0.398 1 90.31 276 PRO A N 1
ATOM 2172 C CA . PRO A 1 276 ? -2.695 10.75 1.265 1 90.31 276 PRO A CA 1
ATOM 2173 C C . PRO A 1 276 ? -1.36 11.297 0.771 1 90.31 276 PRO A C 1
ATOM 2175 O O . PRO A 1 276 ? -1.072 12.484 0.954 1 90.31 276 PRO A O 1
ATOM 2178 N N . PHE A 1 277 ? -0.546 10.5 0.14 1 90.69 277 PHE A N 1
ATOM 2179 C CA . PHE A 1 277 ? 0.718 10.961 -0.426 1 90.69 277 PHE A CA 1
ATOM 2180 C C . PHE A 1 277 ? 0.478 11.953 -1.552 1 90.69 277 PHE A C 1
ATOM 2182 O O . PHE A 1 277 ? 1.128 13 -1.61 1 90.69 277 PHE A O 1
ATOM 2189 N N . LEU A 1 278 ? -0.456 11.664 -2.377 1 88.12 278 LEU A N 1
ATOM 2190 C CA . LEU A 1 278 ? -0.775 12.547 -3.488 1 88.12 278 LEU A CA 1
ATOM 2191 C C . LEU A 1 278 ? -1.304 13.883 -2.982 1 88.12 278 LEU A C 1
ATOM 2193 O O . LEU A 1 278 ? -0.925 14.945 -3.494 1 88.12 278 LEU A O 1
ATOM 2197 N N . ILE A 1 279 ? -2.127 13.812 -1.94 1 87.31 279 ILE A N 1
ATOM 2198 C CA . ILE A 1 279 ? -2.695 15.023 -1.371 1 87.31 279 ILE A CA 1
ATOM 2199 C C . ILE A 1 279 ? -1.587 15.867 -0.743 1 87.31 279 ILE A C 1
ATOM 2201 O O . ILE A 1 279 ? -1.529 17.078 -0.95 1 87.31 279 ILE A O 1
ATOM 2205 N N . GLN A 1 280 ? -0.692 15.227 -0.071 1 83.62 280 GLN A N 1
ATOM 2206 C CA . GLN A 1 280 ? 0.407 15.938 0.567 1 83.62 280 GLN A CA 1
ATOM 2207 C C . GLN A 1 280 ? 1.333 16.562 -0.471 1 83.62 280 GLN A C 1
ATOM 2209 O O . GLN A 1 280 ? 1.881 17.641 -0.249 1 83.62 280 GLN A O 1
ATOM 2214 N N . ARG A 1 281 ? 1.451 15.969 -1.506 1 83.88 281 ARG A N 1
ATOM 2215 C CA . ARG A 1 281 ? 2.285 16.516 -2.572 1 83.88 281 ARG A CA 1
ATOM 2216 C C . ARG A 1 281 ? 1.611 17.719 -3.232 1 83.88 281 ARG A C 1
ATOM 2218 O O . ARG A 1 281 ? 2.277 18.688 -3.592 1 83.88 281 ARG A O 1
ATOM 2225 N N . CYS A 1 282 ? 0.32 17.594 -3.344 1 81.81 282 CYS A N 1
ATOM 2226 C CA . CYS A 1 282 ? -0.408 18.734 -3.895 1 81.81 282 CYS A CA 1
ATOM 2227 C C . CYS A 1 282 ? -0.289 19.953 -2.982 1 81.81 282 CYS A C 1
ATOM 2229 O O . CYS A 1 282 ? -0.198 21.078 -3.461 1 81.81 282 CYS A O 1
ATOM 2231 N N . ILE A 1 283 ? -0.214 19.656 -1.684 1 77.19 283 ILE A N 1
ATOM 2232 C CA . ILE A 1 283 ? -0.028 20.719 -0.715 1 77.19 283 ILE A CA 1
ATOM 2233 C C . ILE A 1 283 ? 1.405 21.25 -0.792 1 77.19 283 ILE A C 1
ATOM 2235 O O . ILE A 1 283 ? 1.632 22.453 -0.803 1 77.19 283 ILE A O 1
ATOM 2239 N N . GLY A 1 284 ? 2.336 20.266 -0.878 1 71.38 284 GLY A N 1
ATOM 2240 C CA . GLY A 1 284 ? 3.74 20.641 -0.946 1 71.38 284 GLY A CA 1
ATOM 2241 C C . GLY A 1 284 ? 4.094 21.422 -2.201 1 71.38 284 GLY A C 1
ATOM 2242 O O . GLY A 1 284 ? 4.961 22.297 -2.174 1 71.38 284 GLY A O 1
ATOM 2243 N N . TRP A 1 285 ? 3.311 21.094 -3.24 1 71.19 285 TRP A N 1
ATOM 2244 C CA . TRP A 1 285 ? 3.539 21.781 -4.508 1 71.19 285 TRP A CA 1
ATOM 2245 C C . TRP A 1 285 ? 2.734 23.078 -4.578 1 71.19 285 TRP A C 1
ATOM 2247 O O . TRP A 1 285 ? 2.662 23.703 -5.629 1 71.19 285 TRP A O 1
ATOM 2257 N N . ASN A 1 286 ? 1.997 23.453 -3.504 1 69.62 286 ASN A N 1
ATOM 2258 C CA . ASN A 1 286 ? 1.228 24.672 -3.348 1 69.62 286 ASN A CA 1
ATOM 2259 C C . ASN A 1 286 ? 0.021 24.703 -4.281 1 69.62 286 ASN A C 1
ATOM 2261 O O . ASN A 1 286 ? -0.368 25.766 -4.77 1 69.62 286 ASN A O 1
ATOM 2265 N N . LEU A 1 287 ? -0.371 23.562 -4.609 1 72.31 287 LEU A N 1
ATOM 2266 C CA . LEU A 1 287 ? -1.606 23.484 -5.379 1 72.31 287 LEU A CA 1
ATOM 2267 C C . LEU A 1 287 ? -2.824 23.625 -4.473 1 72.31 287 LEU A C 1
ATOM 2269 O O . LEU A 1 287 ? -3.891 24.047 -4.922 1 72.31 287 LEU A O 1
ATOM 2273 N N . LEU A 1 288 ? -2.555 23.219 -3.209 1 77.62 288 LEU A N 1
ATOM 2274 C CA . LEU A 1 288 ? -3.562 23.328 -2.162 1 77.62 288 LEU A CA 1
ATOM 2275 C C . LEU A 1 288 ? -3.002 24.047 -0.943 1 77.62 288 LEU A C 1
ATOM 2277 O O . LEU A 1 288 ? -1.868 23.797 -0.53 1 77.62 288 LEU A O 1
ATOM 2281 N N . ASP A 1 289 ? -3.814 24.938 -0.505 1 72.94 289 ASP A N 1
ATOM 2282 C CA . ASP A 1 289 ? -3.389 25.672 0.68 1 72.94 289 ASP A CA 1
ATOM 2283 C C . ASP A 1 289 ? -3.566 24.844 1.943 1 72.94 289 ASP A C 1
ATOM 2285 O O . ASP A 1 289 ? -4.625 24.25 2.156 1 72.94 289 ASP A O 1
ATOM 2289 N N . GLN A 1 290 ? -2.551 24.688 2.672 1 73.5 290 GLN A N 1
ATOM 2290 C CA . GLN A 1 290 ? -2.549 23.875 3.893 1 73.5 290 GLN A CA 1
ATOM 2291 C C . GLN A 1 290 ? -3.596 24.391 4.883 1 73.5 290 GLN A C 1
ATOM 2293 O O . GLN A 1 290 ? -4.172 23.609 5.641 1 73.5 290 GLN A O 1
ATOM 2298 N N . GLN A 1 291 ? -3.832 25.656 4.863 1 66.44 291 GLN A N 1
ATOM 2299 C CA . GLN A 1 291 ? -4.762 26.219 5.832 1 66.44 291 GLN A CA 1
ATOM 2300 C C . GLN A 1 291 ? -6.164 26.344 5.242 1 66.44 291 GLN A C 1
ATOM 2302 O O . GLN A 1 291 ? -7.094 26.766 5.93 1 66.44 291 GLN A O 1
ATOM 2307 N N . SER A 1 292 ? -6.262 25.719 4.086 1 73.12 292 SER A N 1
ATOM 2308 C CA . SER A 1 292 ? -7.559 25.828 3.432 1 73.12 292 SER A CA 1
ATOM 2309 C C . SER A 1 292 ? -8.555 24.812 3.986 1 73.12 292 SER A C 1
ATOM 2311 O O . SER A 1 292 ? -8.156 23.781 4.527 1 73.12 292 SER A O 1
ATOM 2313 N N . ILE A 1 293 ? -9.797 25.172 3.9 1 73.75 293 ILE A N 1
ATOM 2314 C CA . ILE A 1 293 ? -10.906 24.344 4.336 1 73.75 293 ILE A CA 1
ATOM 2315 C C . ILE A 1 293 ? -10.914 23.031 3.535 1 73.75 293 ILE A C 1
ATOM 2317 O O . ILE A 1 293 ? -11.32 21.984 4.047 1 73.75 293 ILE A O 1
ATOM 2321 N N . VAL A 1 294 ? -10.383 23.125 2.379 1 79.81 294 VAL A N 1
ATOM 2322 C CA . VAL A 1 294 ? -10.32 21.953 1.513 1 79.81 294 VAL A CA 1
ATOM 2323 C C . VAL A 1 294 ? -9.312 20.953 2.074 1 79.81 294 VAL A C 1
ATOM 2325 O O . VAL A 1 294 ? -9.57 19.75 2.086 1 79.81 294 VAL A O 1
ATOM 2328 N N . CYS A 1 295 ? -8.266 21.453 2.646 1 82 295 CYS A N 1
ATOM 2329 C CA . CYS A 1 295 ? -7.25 20.578 3.213 1 82 295 CYS A CA 1
ATOM 2330 C C . CYS A 1 295 ? -7.77 19.875 4.461 1 82 295 CYS A C 1
ATOM 2332 O O . CYS A 1 295 ? -7.496 18.688 4.672 1 82 295 CYS A O 1
ATOM 2334 N N . HIS A 1 296 ? -8.555 20.531 5.117 1 80.56 296 HIS A N 1
ATOM 2335 C CA . HIS A 1 296 ? -9.148 19.922 6.301 1 80.56 296 HIS A CA 1
ATOM 2336 C C . HIS A 1 296 ? -10.141 18.828 5.918 1 80.56 296 HIS A C 1
ATOM 2338 O O . HIS A 1 296 ? -10.148 17.75 6.523 1 80.56 296 HIS A O 1
ATOM 2344 N N . GLY A 1 297 ? -10.922 19.172 4.953 1 83.75 297 GLY A N 1
ATOM 2345 C CA . GLY A 1 297 ? -11.867 18.172 4.473 1 83.75 297 GLY A CA 1
ATOM 2346 C C . GLY A 1 297 ? -11.188 16.922 3.928 1 83.75 297 GLY A C 1
ATOM 2347 O O . GLY A 1 297 ? -11.633 15.805 4.18 1 83.75 297 GLY A O 1
ATOM 2348 N N . LEU A 1 298 ? -10.07 17.141 3.277 1 87.75 298 LEU A N 1
ATOM 2349 C CA . LEU A 1 298 ? -9.344 16.016 2.686 1 87.75 298 LEU A CA 1
ATOM 2350 C C . LEU A 1 298 ? -8.695 15.156 3.766 1 87.75 298 LEU A C 1
ATOM 2352 O O . LEU A 1 298 ? -8.555 13.945 3.594 1 87.75 298 LEU A O 1
ATOM 2356 N N . ASP A 1 299 ? -8.414 15.719 4.84 1 83.44 299 ASP A N 1
ATOM 2357 C CA . ASP A 1 299 ? -7.824 14.969 5.949 1 83.44 299 ASP A CA 1
ATOM 2358 C C . ASP A 1 299 ? -8.844 14.016 6.566 1 83.44 299 ASP A C 1
ATOM 2360 O O . ASP A 1 299 ? -8.516 12.867 6.891 1 83.44 299 ASP A O 1
ATOM 2364 N N . ILE A 1 300 ? -10 14.445 6.586 1 84.25 300 ILE A N 1
ATOM 2365 C CA . ILE A 1 300 ? -11.07 13.609 7.121 1 84.25 300 ILE A CA 1
ATOM 2366 C C . ILE A 1 300 ? -11.367 12.461 6.156 1 84.25 300 ILE A C 1
ATOM 2368 O O . ILE A 1 300 ? -11.531 11.32 6.582 1 84.25 300 ILE A O 1
ATOM 2372 N N . LEU A 1 301 ? -11.375 12.867 4.945 1 89.12 301 LEU A N 1
ATOM 2373 C CA . LEU A 1 301 ? -11.781 11.891 3.945 1 89.12 301 LEU A CA 1
ATOM 2374 C C . LEU A 1 301 ? -10.695 10.836 3.74 1 89.12 301 LEU A C 1
ATOM 2376 O O . LEU A 1 301 ? -10.992 9.672 3.461 1 89.12 301 LEU A O 1
ATOM 2380 N N . LYS A 1 302 ? -9.391 11.234 3.846 1 89.5 302 LYS A N 1
ATOM 2381 C CA . LYS A 1 302 ? -8.305 10.258 3.756 1 89.5 302 LYS A CA 1
ATOM 2382 C C . LYS A 1 302 ? -8.438 9.195 4.844 1 89.5 302 LYS A C 1
ATOM 2384 O O . LYS A 1 302 ? -8.18 8.016 4.594 1 89.5 302 LYS A O 1
ATOM 2389 N N . ASP A 1 303 ? -8.906 9.562 5.93 1 88.06 303 ASP A N 1
ATOM 2390 C CA . ASP A 1 303 ? -9.078 8.617 7.027 1 88.06 303 ASP A CA 1
ATOM 2391 C C . ASP A 1 303 ? -10.258 7.676 6.762 1 88.06 303 ASP A C 1
ATOM 2393 O O . ASP A 1 303 ? -10.164 6.477 7.023 1 88.06 303 ASP A O 1
ATOM 2397 N N . LEU A 1 304 ? -11.234 8.273 6.25 1 91.44 304 LEU A N 1
ATOM 2398 C CA . LEU A 1 304 ? -12.398 7.453 5.93 1 91.44 304 LEU A CA 1
ATOM 2399 C C . LEU A 1 304 ? -12.031 6.352 4.945 1 91.44 304 LEU A C 1
ATOM 2401 O O . LEU A 1 304 ? -12.445 5.203 5.109 1 91.44 304 LEU A O 1
ATOM 2405 N N . ILE A 1 305 ? -11.242 6.684 3.979 1 94 305 ILE A N 1
ATOM 2406 C CA . ILE A 1 305 ? -10.828 5.719 2.967 1 94 305 ILE A CA 1
ATOM 2407 C C . ILE A 1 305 ? -9.969 4.633 3.609 1 94 305 ILE A C 1
ATOM 2409 O O . ILE A 1 305 ? -10.148 3.443 3.336 1 94 305 ILE A O 1
ATOM 2413 N N . TRP A 1 306 ? -9.062 4.996 4.504 1 94.38 306 TRP A N 1
ATOM 2414 C CA . TRP A 1 306 ? -8.219 4.031 5.203 1 94.38 306 TRP A CA 1
ATOM 2415 C C . TRP A 1 306 ? -9.062 3.109 6.082 1 94.38 306 TRP A C 1
ATOM 2417 O O . TRP A 1 306 ? -8.852 1.895 6.098 1 94.38 306 TRP A O 1
ATOM 2427 N N . PHE A 1 307 ? -10.055 3.629 6.723 1 92.94 307 PHE A N 1
ATOM 2428 C CA . PHE A 1 307 ? -10.883 2.812 7.602 1 92.94 307 PHE A CA 1
ATOM 2429 C C . PHE A 1 307 ? -11.758 1.867 6.789 1 92.94 307 PHE A C 1
ATOM 2431 O O . PHE A 1 307 ? -12.047 0.749 7.223 1 92.94 307 PHE A O 1
ATOM 2438 N N . PHE A 1 308 ? -12.18 2.328 5.641 1 95.19 308 PHE A N 1
ATOM 2439 C CA . PHE A 1 308 ? -12.953 1.479 4.734 1 95.19 308 PHE A CA 1
ATOM 2440 C C . PHE A 1 308 ? -12.148 0.251 4.328 1 95.19 308 PHE A C 1
ATOM 2442 O O . PHE A 1 308 ? -12.625 -0.879 4.457 1 95.19 308 PHE A O 1
ATOM 2449 N N . VAL A 1 309 ? -10.898 0.523 3.945 1 96.31 309 VAL A N 1
ATOM 2450 C CA . VAL A 1 309 ? -10.031 -0.557 3.482 1 96.31 309 VAL A CA 1
ATOM 2451 C C . VAL A 1 309 ? -9.648 -1.453 4.656 1 96.31 309 VAL A C 1
ATOM 2453 O O . VAL A 1 309 ? -9.641 -2.68 4.531 1 96.31 309 VAL A O 1
ATOM 2456 N N . LEU A 1 310 ? -9.43 -0.852 5.828 1 94.94 310 LEU A N 1
ATOM 2457 C CA . LEU A 1 310 ? -9.047 -1.62 7.008 1 94.94 310 LEU A CA 1
ATOM 2458 C C . LEU A 1 310 ? -10.211 -2.48 7.492 1 94.94 310 LEU A C 1
ATOM 2460 O O . LEU A 1 310 ? -10.016 -3.641 7.863 1 94.94 310 LEU A O 1
ATOM 2464 N N . SER A 1 311 ? -11.383 -1.932 7.438 1 93.75 311 SER A N 1
ATOM 2465 C CA . SER A 1 311 ? -12.555 -2.693 7.852 1 93.75 311 SER A CA 1
ATOM 2466 C C . SER A 1 311 ? -12.805 -3.879 6.926 1 93.75 311 SER A C 1
ATOM 2468 O O . SER A 1 311 ? -13.156 -4.969 7.383 1 93.75 311 SER A O 1
ATOM 2470 N N . ASN A 1 312 ? -12.609 -3.648 5.672 1 95.75 312 ASN A N 1
ATOM 2471 C CA . ASN A 1 312 ? -12.758 -4.746 4.723 1 95.75 312 ASN A CA 1
ATOM 2472 C C . ASN A 1 312 ? -11.711 -5.832 4.945 1 95.75 312 ASN A C 1
ATOM 2474 O O . ASN A 1 312 ? -12.016 -7.02 4.844 1 95.75 312 ASN A O 1
ATOM 2478 N N . ALA A 1 313 ? -10.5 -5.422 5.219 1 94.5 313 ALA A N 1
ATOM 2479 C CA . ALA A 1 313 ? -9.422 -6.375 5.461 1 94.5 313 ALA A CA 1
ATOM 2480 C C . ALA A 1 313 ? -9.703 -7.219 6.703 1 94.5 313 ALA A C 1
ATOM 2482 O O . ALA A 1 313 ? -9.508 -8.438 6.695 1 94.5 313 ALA A O 1
ATOM 2483 N N . ILE A 1 314 ? -10.219 -6.629 7.75 1 92.69 314 ILE A N 1
ATOM 2484 C CA . ILE A 1 314 ? -10.516 -7.336 8.992 1 92.69 314 ILE A CA 1
ATOM 2485 C C . ILE A 1 314 ? -11.656 -8.32 8.758 1 92.69 314 ILE A C 1
ATOM 2487 O O . ILE A 1 314 ? -11.578 -9.477 9.18 1 92.69 314 ILE A O 1
ATOM 2491 N N . GLN A 1 315 ? -12.648 -7.824 8.062 1 93.88 315 GLN A N 1
ATOM 2492 C CA . GLN A 1 315 ? -13.781 -8.695 7.77 1 93.88 315 GLN A CA 1
ATOM 2493 C C . GLN A 1 315 ? -13.359 -9.883 6.91 1 93.88 315 GLN A C 1
ATOM 2495 O O . GLN A 1 315 ? -13.789 -11.016 7.145 1 93.88 315 GLN A O 1
ATOM 2500 N N . ALA A 1 316 ? -12.547 -9.617 5.922 1 93.31 316 ALA A N 1
ATOM 2501 C CA . ALA A 1 316 ? -12.055 -10.68 5.055 1 93.31 316 ALA A CA 1
ATOM 2502 C C . ALA A 1 316 ? -11.219 -11.688 5.844 1 93.31 316 ALA A C 1
ATOM 2504 O O . ALA A 1 316 ? -11.336 -12.898 5.637 1 93.31 316 ALA A O 1
ATOM 2505 N N . LEU A 1 317 ? -10.422 -11.195 6.773 1 92 317 LEU A N 1
ATOM 2506 C CA . LEU A 1 317 ? -9.578 -12.062 7.59 1 92 317 LEU A CA 1
ATOM 2507 C C . LEU A 1 317 ? -10.422 -12.945 8.5 1 92 317 LEU A C 1
ATOM 2509 O O . LEU A 1 317 ? -10.211 -14.156 8.57 1 92 317 LEU A O 1
ATOM 2513 N N . LEU A 1 318 ? -11.414 -12.375 9.102 1 91.25 318 LEU A N 1
ATOM 2514 C CA . LEU A 1 318 ? -12.273 -13.125 10.016 1 91.25 318 LEU A CA 1
ATOM 2515 C C . LEU A 1 318 ? -13.094 -14.164 9.258 1 91.25 318 LEU A C 1
ATOM 2517 O O . LEU A 1 318 ? -13.203 -15.312 9.703 1 91.25 318 LEU A O 1
ATOM 2521 N N . ALA A 1 319 ? -13.617 -13.766 8.141 1 92.12 319 ALA A N 1
ATOM 2522 C CA . ALA A 1 319 ? -14.391 -14.695 7.328 1 92.12 319 ALA A CA 1
ATOM 2523 C C . ALA A 1 319 ? -13.508 -15.836 6.812 1 92.12 319 ALA A C 1
ATOM 2525 O O . ALA A 1 319 ? -13.945 -16.984 6.758 1 92.12 319 ALA A O 1
ATOM 2526 N N . SER A 1 320 ? -12.234 -15.523 6.48 1 91.38 320 SER A N 1
ATOM 2527 C CA . SER A 1 320 ? -11.32 -16.531 5.965 1 91.38 320 SER A CA 1
ATOM 2528 C C . SER A 1 320 ? -10.93 -17.531 7.047 1 91.38 320 SER A C 1
ATOM 2530 O O . SER A 1 320 ? -10.875 -18.734 6.801 1 91.38 320 SER A O 1
ATOM 2532 N N . ILE A 1 321 ? -10.711 -17.062 8.234 1 88.19 321 ILE A N 1
ATOM 2533 C CA . ILE A 1 321 ? -10.32 -17.938 9.328 1 88.19 321 ILE A CA 1
ATOM 2534 C C . ILE A 1 321 ? -11.453 -18.922 9.625 1 88.19 321 ILE A C 1
ATOM 2536 O O . ILE A 1 321 ? -11.211 -20.125 9.766 1 88.19 321 ILE A O 1
ATOM 2540 N N . ARG A 1 322 ? -12.633 -18.484 9.586 1 89.62 322 ARG A N 1
ATOM 2541 C CA . ARG A 1 322 ? -13.781 -19.328 9.883 1 89.62 322 ARG A CA 1
ATOM 2542 C C . ARG A 1 322 ? -14.039 -20.312 8.75 1 89.62 322 ARG A C 1
ATOM 2544 O O . ARG A 1 322 ? -14.336 -21.484 8.992 1 89.62 322 ARG A O 1
ATOM 2551 N N . LEU A 1 323 ? -13.93 -19.797 7.574 1 89.5 323 LEU A N 1
ATOM 2552 C CA . LEU A 1 323 ? -14.195 -20.656 6.426 1 89.5 323 LEU A CA 1
ATOM 2553 C C . LEU A 1 323 ? -13.141 -21.75 6.305 1 89.5 323 LEU A C 1
ATOM 2555 O O . LEU A 1 323 ? -13.469 -22.922 6.074 1 89.5 323 LEU A O 1
ATOM 2559 N N . PHE A 1 324 ? -11.867 -21.469 6.508 1 87.75 324 PHE A N 1
ATOM 2560 C CA . PHE A 1 324 ? -10.805 -22.453 6.359 1 87.75 324 PHE A CA 1
ATOM 2561 C C . PHE A 1 324 ? -10.828 -23.453 7.512 1 87.75 324 PHE A C 1
ATOM 2563 O O . PHE A 1 324 ? -10.469 -24.625 7.336 1 87.75 324 PHE A O 1
ATOM 2570 N N . ALA A 1 325 ? -11.305 -22.984 8.594 1 86.94 325 ALA A N 1
ATOM 2571 C CA . ALA A 1 325 ? -11.523 -23.938 9.68 1 86.94 325 ALA A CA 1
ATOM 2572 C C . ALA A 1 325 ? -12.617 -24.922 9.328 1 86.94 325 ALA A C 1
ATOM 2574 O O . ALA A 1 325 ? -12.508 -26.125 9.625 1 86.94 325 ALA A O 1
ATOM 2575 N N . LYS A 1 326 ? -13.672 -24.516 8.703 1 85.56 326 LYS A N 1
ATOM 2576 C CA . LYS A 1 326 ? -14.742 -25.391 8.242 1 85.56 326 LYS A CA 1
ATOM 2577 C C . LYS A 1 326 ? -14.25 -26.375 7.176 1 85.56 326 LYS A C 1
ATOM 2579 O O . LYS A 1 326 ? -14.672 -27.531 7.141 1 85.56 326 LYS A O 1
ATOM 2584 N N . HIS A 1 327 ? -13.352 -25.891 6.289 1 87.31 327 HIS A N 1
ATOM 2585 C CA . HIS A 1 327 ? -12.773 -26.75 5.254 1 87.31 327 HIS A CA 1
ATOM 2586 C C . HIS A 1 327 ? -12 -27.906 5.871 1 87.31 327 HIS A C 1
ATOM 2588 O O . HIS A 1 327 ? -12.125 -29.047 5.426 1 87.31 327 HIS A O 1
ATOM 2594 N N . GLN A 1 328 ? -11.242 -27.547 6.879 1 85.12 328 GLN A N 1
ATOM 2595 C CA . GLN A 1 328 ? -10.445 -28.578 7.527 1 85.12 328 GLN A CA 1
ATOM 2596 C C . GLN A 1 328 ? -11.336 -29.625 8.188 1 85.12 328 GLN A C 1
ATOM 2598 O O . GLN A 1 328 ? -11.07 -30.828 8.078 1 85.12 328 GLN A O 1
ATOM 2603 N N . ARG A 1 329 ? -12.344 -29.234 8.805 1 84.56 329 ARG A N 1
ATOM 2604 C CA . ARG A 1 329 ? -13.281 -30.156 9.43 1 84.56 329 ARG A CA 1
ATOM 2605 C C . ARG A 1 329 ? -13.969 -31.031 8.383 1 84.56 329 ARG A C 1
ATOM 2607 O O . ARG A 1 329 ? -14.125 -32.25 8.578 1 84.56 329 ARG A O 1
ATOM 2614 N N . ARG A 1 330 ? -14.305 -30.453 7.289 1 85.88 330 ARG A N 1
ATOM 2615 C CA . ARG A 1 330 ? -14.969 -31.188 6.215 1 85.88 330 ARG A CA 1
ATOM 2616 C C . ARG A 1 330 ? -14.039 -32.219 5.594 1 85.88 330 ARG A C 1
ATOM 2618 O O . ARG A 1 330 ? -14.438 -33.344 5.34 1 85.88 330 ARG A O 1
ATOM 2625 N N . THR A 1 331 ? -12.828 -31.766 5.348 1 84.56 331 THR A N 1
ATOM 2626 C CA . THR A 1 331 ? -11.867 -32.688 4.754 1 84.56 331 THR A CA 1
ATOM 2627 C C . THR A 1 331 ? -11.586 -33.844 5.688 1 84.56 331 THR A C 1
ATOM 2629 O O . THR A 1 331 ? -11.406 -35 5.23 1 84.56 331 THR A O 1
ATOM 2632 N N . ASN A 1 332 ? -11.703 -33.625 7.012 1 81.69 332 ASN A N 1
ATOM 2633 C CA . ASN A 1 332 ? -11.523 -34.688 7.98 1 81.69 332 ASN A CA 1
ATOM 2634 C C . ASN A 1 332 ? -12.711 -35.656 7.977 1 81.69 332 ASN A C 1
ATOM 2636 O O . ASN A 1 332 ? -12.531 -36.875 8.109 1 81.69 332 ASN A O 1
ATOM 2640 N N . MET A 1 333 ? -13.828 -35.188 7.707 1 81.06 333 MET A N 1
ATOM 2641 C CA . MET A 1 333 ? -15.023 -36.031 7.664 1 81.06 333 MET A CA 1
ATOM 2642 C C . MET A 1 333 ? -15.102 -36.812 6.355 1 81.06 333 MET A C 1
ATOM 2644 O O . MET A 1 333 ? -15.547 -37.969 6.336 1 81.06 333 MET A O 1
ATOM 2648 N N . ALA A 1 334 ? -14.633 -36.125 5.305 1 83.31 334 ALA A N 1
ATOM 2649 C CA . ALA A 1 334 ? -14.68 -36.75 3.98 1 83.31 334 ALA A CA 1
ATOM 2650 C C . ALA A 1 334 ? -13.633 -37.844 3.848 1 83.31 334 ALA A C 1
ATOM 2652 O O . ALA A 1 334 ? -13.734 -38.719 2.971 1 83.31 334 ALA A O 1
ATOM 2653 N N . ALA A 1 335 ? -12.625 -37.75 4.719 1 78 335 ALA A N 1
ATOM 2654 C CA . ALA A 1 335 ? -11.547 -38.719 4.648 1 78 335 ALA A CA 1
ATOM 2655 C C . ALA A 1 335 ? -12.023 -40.125 5.094 1 78 335 ALA A C 1
ATOM 2657 O O . ALA A 1 335 ? -11.453 -41.125 4.699 1 78 335 ALA A O 1
ATOM 2658 N N . LEU A 1 336 ? -13.172 -40.156 5.855 1 77.25 336 LEU A N 1
ATOM 2659 C CA . LEU A 1 336 ? -13.711 -41.406 6.332 1 77.25 336 LEU A CA 1
ATOM 2660 C C . LEU A 1 336 ? -14.766 -41.969 5.371 1 77.25 336 LEU A C 1
ATOM 2662 O O . LEU A 1 336 ? -15.617 -41.219 4.891 1 77.25 336 LEU A O 1
ATOM 2666 N N . PRO A 1 337 ? -14.555 -43.25 5.055 1 79.12 337 PRO A N 1
ATOM 2667 C CA . PRO A 1 337 ? -15.641 -43.812 4.254 1 79.12 337 PRO A CA 1
ATOM 2668 C C . PRO A 1 337 ? -17 -43.688 4.922 1 79.12 337 PRO A C 1
ATOM 2670 O O . PRO A 1 337 ? -17.094 -43.625 6.152 1 79.12 337 PRO A O 1
ATOM 2673 N N . LEU A 1 338 ? -18.078 -43.531 4.137 1 85.25 338 LEU A N 1
ATOM 2674 C CA . LEU A 1 338 ? -19.438 -43.25 4.613 1 85.25 338 LEU A CA 1
ATOM 2675 C C . LEU A 1 338 ? -19.859 -44.281 5.648 1 85.25 338 LEU A C 1
ATOM 2677 O O . LEU A 1 338 ? -20.516 -43.938 6.637 1 85.25 338 LEU A O 1
ATOM 2681 N N . SER A 1 339 ? -19.453 -45.594 5.414 1 82.44 339 SER A N 1
ATOM 2682 C CA . SER A 1 339 ? -19.828 -46.656 6.34 1 82.44 339 SER A CA 1
ATOM 2683 C C . SER A 1 339 ? -19.234 -46.406 7.723 1 82.44 339 SER A C 1
ATOM 2685 O O . SER A 1 339 ? -19.922 -46.562 8.734 1 82.44 339 SER A O 1
ATOM 2687 N N . ASP A 1 340 ? -18 -46 7.727 1 81.56 340 ASP A N 1
ATOM 2688 C CA . ASP A 1 340 ? -17.312 -45.719 8.984 1 81.56 340 ASP A CA 1
ATOM 2689 C C . ASP A 1 340 ? -17.859 -44.469 9.656 1 81.56 340 ASP A C 1
ATOM 2691 O O . ASP A 1 340 ? -18 -44.406 10.883 1 81.56 340 ASP A O 1
ATOM 2695 N N . PHE A 1 341 ? -18.234 -43.531 8.805 1 85.56 341 PHE A N 1
ATOM 2696 C CA . PHE A 1 341 ? -18.781 -42.281 9.328 1 85.56 341 PHE A CA 1
ATOM 2697 C C . PHE A 1 341 ? -20.141 -42.531 10 1 85.56 341 PHE A C 1
ATOM 2699 O O . PHE A 1 341 ? -20.391 -42.031 11.094 1 85.56 341 PHE A O 1
ATOM 2706 N N . LEU A 1 342 ? -20.906 -43.312 9.398 1 85.81 342 LEU A N 1
ATOM 2707 C CA . LEU A 1 342 ? -22.219 -43.594 9.953 1 85.81 342 LEU A CA 1
ATOM 2708 C C . LEU A 1 342 ? -22.109 -44.406 11.234 1 85.81 342 LEU A C 1
ATOM 2710 O O . LEU A 1 342 ? -22.859 -44.188 12.195 1 85.81 342 LEU A O 1
ATOM 2714 N N . SER A 1 343 ? -21.219 -45.312 11.219 1 83 343 SER A N 1
ATOM 2715 C CA . SER A 1 343 ? -21.016 -46.125 12.414 1 83 343 SER A CA 1
ATOM 2716 C C . SER A 1 343 ? -20.531 -45.281 13.578 1 83 343 SER A C 1
ATOM 2718 O O . SER A 1 343 ? -20.953 -45.469 14.719 1 83 343 SER A O 1
ATOM 2720 N N . MET A 1 344 ? -19.703 -44.344 13.289 1 80.12 344 MET A N 1
ATOM 2721 C CA . MET A 1 344 ? -19.172 -43.469 14.32 1 80.12 344 MET A CA 1
ATOM 2722 C C . MET A 1 344 ? -20.25 -42.5 14.797 1 80.12 344 MET A C 1
ATOM 2724 O O . MET A 1 344 ? -20.312 -42.156 15.977 1 80.12 344 MET A O 1
ATOM 2728 N N . ALA A 1 345 ? -21.047 -42 13.828 1 80.31 345 ALA A N 1
ATOM 2729 C CA . ALA A 1 345 ? -22.047 -41 14.133 1 80.31 345 ALA A CA 1
ATOM 2730 C C . ALA A 1 345 ? -23.203 -41.594 14.945 1 80.31 345 ALA A C 1
ATOM 2732 O O . ALA A 1 345 ? -23.797 -40.906 15.781 1 80.31 345 ALA A O 1
ATOM 2733 N N . THR A 1 346 ? -23.5 -42.844 14.695 1 81.38 346 THR A N 1
ATOM 2734 C CA . THR A 1 346 ? -24.641 -43.438 15.352 1 81.38 346 THR A CA 1
ATOM 2735 C C . THR A 1 346 ? -24.188 -44.375 16.469 1 81.38 346 THR A C 1
ATOM 2737 O O . THR A 1 346 ? -25 -44.844 17.266 1 81.38 346 THR A O 1
ATOM 2740 N N . GLY A 1 347 ? -22.859 -44.5 16.766 1 72.06 347 GLY A N 1
ATOM 2741 C CA . GLY A 1 347 ? -22.375 -45.469 17.75 1 72.06 347 GLY A CA 1
ATOM 2742 C C . GLY A 1 347 ? -22.812 -46.875 17.469 1 72.06 347 GLY A C 1
ATOM 2743 O O . GLY A 1 347 ? -22.891 -47.719 18.375 1 72.06 347 GLY A O 1
ATOM 2744 N N . GLY A 1 348 ? -23.047 -47.25 16.203 1 65.25 348 GLY A N 1
ATOM 2745 C CA . GLY A 1 348 ? -23.516 -48.594 15.859 1 65.25 348 GLY A CA 1
ATOM 2746 C C . GLY A 1 348 ? -24.984 -48.812 16.203 1 65.25 348 GLY A C 1
ATOM 2747 O O . GLY A 1 348 ? -25.516 -49.875 15.938 1 65.25 348 GLY A O 1
ATOM 2748 N N . ASN A 1 349 ? -25.641 -47.812 16.828 1 64.19 349 ASN A N 1
ATOM 2749 C CA . ASN A 1 349 ? -26.984 -48.031 17.344 1 64.19 349 ASN A CA 1
ATOM 2750 C C . ASN A 1 349 ? -28.047 -47.469 16.422 1 64.19 349 ASN A C 1
ATOM 2752 O O . ASN A 1 349 ? -27.734 -46.594 15.578 1 64.19 349 ASN A O 1
ATOM 2756 N N . LEU A 1 350 ? -29.219 -48.031 16.344 1 63.25 350 LEU A N 1
ATOM 2757 C CA . LEU A 1 350 ? -30.391 -47.5 15.648 1 63.25 350 LEU A CA 1
ATOM 2758 C C . LEU A 1 350 ? -30.828 -46.188 16.25 1 63.25 350 LEU A C 1
ATOM 2760 O O . LEU A 1 350 ? -31.016 -46.094 17.469 1 63.25 350 LEU A O 1
ATOM 2764 N N . ILE A 1 351 ? -30.672 -45.094 15.523 1 65.12 351 ILE A N 1
ATOM 2765 C CA . ILE A 1 351 ? -30.969 -43.75 16.031 1 65.12 351 ILE A CA 1
ATOM 2766 C C . ILE A 1 351 ? -32.469 -43.469 15.883 1 65.12 351 ILE A C 1
ATOM 2768 O O . ILE A 1 351 ? -33.031 -43.531 14.773 1 65.12 351 ILE A O 1
ATOM 2772 N N . GLN A 1 352 ? -33.281 -43.406 17 1 60.94 352 GLN A N 1
ATOM 2773 C CA . GLN A 1 352 ? -34.688 -43.125 17 1 60.94 352 GLN A CA 1
ATOM 2774 C C . GLN A 1 352 ? -34.969 -41.625 17.172 1 60.94 352 GLN A C 1
ATOM 2776 O O . GLN A 1 352 ? -36 -41.125 16.719 1 60.94 352 GLN A O 1
ATOM 2781 N N . ASP A 1 353 ? -34.094 -40.906 17.781 1 65.38 353 ASP A N 1
ATOM 2782 C CA . ASP A 1 353 ? -34.281 -39.469 18.062 1 65.38 353 ASP A CA 1
ATOM 2783 C C . ASP A 1 353 ? -33.188 -38.625 17.422 1 65.38 353 ASP A C 1
ATOM 2785 O O . ASP A 1 353 ? -32.031 -39.031 17.344 1 65.38 353 ASP A O 1
ATOM 2789 N N . ASP A 1 354 ? -33.625 -37.438 16.875 1 69.38 354 ASP A N 1
ATOM 2790 C CA . ASP A 1 354 ? -32.75 -36.5 16.203 1 69.38 354 ASP A CA 1
ATOM 2791 C C . ASP A 1 354 ? -31.594 -36.062 17.109 1 69.38 354 ASP A C 1
ATOM 2793 O O . ASP A 1 354 ? -30.484 -35.812 16.641 1 69.38 354 ASP A O 1
ATOM 2797 N N . ASN A 1 355 ? -31.844 -36.125 18.391 1 71.56 355 ASN A N 1
ATOM 2798 C CA . ASN A 1 355 ? -30.859 -35.594 19.328 1 71.56 355 ASN A CA 1
ATOM 2799 C C . ASN A 1 355 ? -29.781 -36.625 19.641 1 71.56 355 ASN A C 1
ATOM 2801 O O . ASN A 1 355 ? -28.781 -36.312 20.312 1 71.56 355 ASN A O 1
ATOM 2805 N N . GLN A 1 356 ? -29.891 -37.719 19.141 1 75.06 356 GLN A N 1
ATOM 2806 C CA . GLN A 1 356 ? -28.906 -38.781 19.438 1 75.06 356 GLN A CA 1
ATOM 2807 C C . GLN A 1 356 ? -27.641 -38.594 18.594 1 75.06 356 GLN A C 1
ATOM 2809 O O . GLN A 1 356 ? -26.578 -39.094 18.969 1 75.06 356 GLN A O 1
ATOM 2814 N N . VAL A 1 357 ? -27.844 -37.938 17.547 1 76.81 357 VAL A N 1
ATOM 2815 C CA . VAL A 1 357 ? -26.672 -37.688 16.719 1 76.81 357 VAL A CA 1
ATOM 2816 C C . VAL A 1 357 ? -26 -36.375 17.156 1 76.81 357 VAL A C 1
ATOM 2818 O O . VAL A 1 357 ? -26.641 -35.312 17.219 1 76.81 357 VAL A O 1
ATOM 2821 N N . LYS A 1 358 ? -24.766 -36.562 17.688 1 77.88 358 LYS A N 1
ATOM 2822 C CA . LYS A 1 358 ? -24.016 -35.406 18.156 1 77.88 358 LYS A CA 1
ATOM 2823 C C . LYS A 1 358 ? -23.938 -34.312 17.078 1 77.88 358 LYS A C 1
ATOM 2825 O O . LYS A 1 358 ? -23.875 -34.625 15.891 1 77.88 358 LYS A O 1
ATOM 2830 N N . SER A 1 359 ? -23.969 -33.125 17.469 1 77.31 359 SER A N 1
ATOM 2831 C CA . SER A 1 359 ? -24.031 -31.953 16.578 1 77.31 359 SER A CA 1
ATOM 2832 C C . SER A 1 359 ? -22.828 -31.906 15.648 1 77.31 359 SER A C 1
ATOM 2834 O O . SER A 1 359 ? -22.922 -31.438 14.516 1 77.31 359 SER A O 1
ATOM 2836 N N . ARG A 1 360 ? -21.719 -32.469 16.094 1 75.88 360 ARG A N 1
ATOM 2837 C CA . ARG A 1 360 ? -20.484 -32.438 15.305 1 75.88 360 ARG A CA 1
ATOM 2838 C C . ARG A 1 360 ? -20.641 -33.25 14.031 1 75.88 360 ARG A C 1
ATOM 2840 O O . ARG A 1 360 ? -19.969 -33 13.031 1 75.88 360 ARG A O 1
ATOM 2847 N N . PHE A 1 361 ? -21.578 -34.219 14.031 1 78.25 361 PHE A N 1
ATOM 2848 C CA . PHE A 1 361 ? -21.719 -35.125 12.898 1 78.25 361 PHE A CA 1
ATOM 2849 C C . PHE A 1 361 ? -22.859 -34.688 11.992 1 78.25 361 PHE A C 1
ATOM 2851 O O . PHE A 1 361 ? -23.016 -35.219 10.883 1 78.25 361 PHE A O 1
ATOM 2858 N N . ARG A 1 362 ? -23.609 -33.719 12.414 1 81 362 ARG A N 1
ATOM 2859 C CA . ARG A 1 362 ? -24.766 -33.281 11.625 1 81 362 ARG A CA 1
ATOM 2860 C C . ARG A 1 362 ? -24.312 -32.625 10.312 1 81 362 ARG A C 1
ATOM 2862 O O . ARG A 1 362 ? -24.906 -32.875 9.258 1 81 362 ARG A O 1
ATOM 2869 N N . SER A 1 363 ? -23.297 -31.875 10.477 1 83.31 363 SER A N 1
ATOM 2870 C CA . SER A 1 363 ? -22.781 -31.234 9.273 1 83.31 363 SER A CA 1
ATOM 2871 C C . SER A 1 363 ? -22.188 -32.25 8.312 1 83.31 363 SER A C 1
ATOM 2873 O O . SER A 1 363 ? -22.219 -32.062 7.094 1 83.31 363 SER A O 1
ATOM 2875 N N . GLY A 1 364 ? -21.703 -33.25 8.852 1 84.06 364 GLY A N 1
ATOM 2876 C CA . GLY A 1 364 ? -21.156 -34.312 8.016 1 84.06 364 GLY A CA 1
ATOM 2877 C C . GLY A 1 364 ? -22.234 -35.094 7.277 1 84.06 364 GLY A C 1
ATOM 2878 O O . GLY A 1 364 ? -22.031 -35.469 6.125 1 84.06 364 GLY A O 1
ATOM 2879 N N . MET A 1 365 ? -23.344 -35.281 7.945 1 84.94 365 MET A N 1
ATOM 2880 C CA . MET A 1 365 ? -24.453 -35.969 7.293 1 84.94 365 MET A CA 1
ATOM 2881 C C . MET A 1 365 ? -24.969 -35.188 6.105 1 84.94 365 MET A C 1
ATOM 2883 O O . MET A 1 365 ? -25.203 -35.719 5.031 1 84.94 365 MET A O 1
ATOM 2887 N N . ASP A 1 366 ? -25.078 -33.875 6.32 1 86.56 366 ASP A N 1
ATOM 2888 C CA . ASP A 1 366 ? -25.5 -33 5.23 1 86.56 366 ASP A CA 1
ATOM 2889 C C . ASP A 1 366 ? -24.5 -33.031 4.078 1 86.56 366 ASP A C 1
ATOM 2891 O O . ASP A 1 366 ? -24.906 -33.031 2.908 1 86.56 366 ASP A O 1
ATOM 2895 N N . TYR A 1 367 ? -23.281 -33.031 4.457 1 88.44 367 TYR A N 1
ATOM 2896 C CA . TYR A 1 367 ? -22.234 -33.094 3.451 1 88.44 367 TYR A CA 1
ATOM 2897 C C . TYR A 1 367 ? -22.375 -34.312 2.568 1 88.44 367 TYR A C 1
ATOM 2899 O O . TYR A 1 367 ? -22.312 -34.219 1.341 1 88.44 367 TYR A O 1
ATOM 2907 N N . HIS A 1 368 ? -22.547 -35.5 3.123 1 88.25 368 HIS A N 1
ATOM 2908 C CA . HIS A 1 368 ? -22.625 -36.75 2.363 1 88.25 368 HIS A CA 1
ATOM 2909 C C . HIS A 1 368 ? -23.875 -36.812 1.512 1 88.25 368 HIS A C 1
ATOM 2911 O O . HIS A 1 368 ? -23.875 -37.375 0.416 1 88.25 368 HIS A O 1
ATOM 2917 N N . LEU A 1 369 ? -24.875 -36.188 2.037 1 88.19 369 LEU A N 1
ATOM 2918 C CA . LEU A 1 369 ? -26.109 -36.125 1.25 1 88.19 369 LEU A CA 1
ATOM 2919 C C . LEU A 1 369 ? -25.922 -35.219 0.039 1 88.19 369 LEU A C 1
ATOM 2921 O O . LEU A 1 369 ? -26.328 -35.562 -1.071 1 88.19 369 LEU A O 1
ATOM 2925 N N . LEU A 1 370 ? -25.328 -34.125 0.281 1 89.44 370 LEU A N 1
ATOM 2926 C CA . LEU A 1 370 ? -25.078 -33.188 -0.815 1 89.44 370 LEU A CA 1
ATOM 2927 C C . LEU A 1 370 ? -24.125 -33.781 -1.83 1 89.44 370 LEU A C 1
ATOM 2929 O O . LEU A 1 370 ? -24.266 -33.594 -3.037 1 89.44 370 LEU A O 1
ATOM 2933 N N . ARG A 1 371 ? -23.141 -34.406 -1.305 1 90.19 371 ARG A N 1
ATOM 2934 C CA . ARG A 1 371 ? -22.203 -35.125 -2.176 1 90.19 371 ARG A CA 1
ATOM 2935 C C . ARG A 1 371 ? -22.922 -36.094 -3.084 1 90.19 371 ARG A C 1
ATOM 2937 O O . ARG A 1 371 ? -22.688 -36.125 -4.293 1 90.19 371 ARG A O 1
ATOM 2944 N N . HIS A 1 372 ? -23.781 -36.844 -2.506 1 86.94 372 HIS A N 1
ATOM 2945 C CA . HIS A 1 372 ? -24.547 -37.844 -3.266 1 86.94 372 HIS A CA 1
ATOM 2946 C C . HIS A 1 372 ? -25.422 -37.156 -4.324 1 86.94 372 HIS A C 1
ATOM 2948 O O . HIS A 1 372 ? -25.453 -37.594 -5.473 1 86.94 372 HIS A O 1
ATOM 2954 N N . LEU A 1 373 ? -26.047 -36.156 -3.916 1 86.75 373 LEU A N 1
ATOM 2955 C CA . LEU A 1 373 ? -26.875 -35.406 -4.848 1 86.75 373 LEU A CA 1
ATOM 2956 C C . LEU A 1 373 ? -26.062 -34.875 -6.02 1 86.75 373 LEU A C 1
ATOM 2958 O O . LEU A 1 373 ? -26.469 -35 -7.176 1 86.75 373 LEU A O 1
ATOM 2962 N N . PHE A 1 374 ? -24.922 -34.312 -5.715 1 88.94 374 PHE A N 1
ATOM 2963 C CA . PHE A 1 374 ? -24.062 -33.688 -6.73 1 88.94 374 PHE A CA 1
ATOM 2964 C C . PHE A 1 374 ? -23.531 -34.75 -7.684 1 88.94 374 PHE A C 1
ATOM 2966 O O . PHE A 1 374 ? -23.531 -34.562 -8.898 1 88.94 374 PHE A O 1
ATOM 2973 N N . LEU A 1 375 ? -23.078 -35.875 -7.168 1 85.81 375 LEU A N 1
ATOM 2974 C CA . LEU A 1 375 ? -22.531 -36.938 -7.988 1 85.81 375 LEU A CA 1
ATOM 2975 C C . LEU A 1 375 ? -23.594 -37.531 -8.898 1 85.81 375 LEU A C 1
ATOM 2977 O O . LEU A 1 375 ? -23.359 -37.75 -10.078 1 85.81 375 LEU A O 1
ATOM 2981 N N . LYS A 1 376 ? -24.766 -37.688 -8.344 1 81.81 376 LYS A N 1
ATOM 2982 C CA . LYS A 1 376 ? -25.875 -38.25 -9.125 1 81.81 376 LYS A CA 1
ATOM 2983 C C . LYS A 1 376 ? -26.344 -37.281 -10.188 1 81.81 376 LYS A C 1
ATOM 2985 O O . LYS A 1 376 ? -26.625 -37.656 -11.32 1 81.81 376 LYS A O 1
ATOM 2990 N N . ALA A 1 377 ? -26.359 -36.062 -9.82 1 81.25 377 ALA A N 1
ATOM 2991 C CA . ALA A 1 377 ? -26.875 -35.031 -10.719 1 81.25 377 ALA A CA 1
ATOM 2992 C C . ALA A 1 377 ? -25.953 -34.844 -11.914 1 81.25 377 ALA A C 1
ATOM 2994 O O . ALA A 1 377 ? -26.406 -34.531 -13.016 1 81.25 377 ALA A O 1
ATOM 2995 N N . HIS A 1 378 ? -24.734 -35.094 -11.703 1 78.75 378 HIS A N 1
ATOM 2996 C CA . HIS A 1 378 ? -23.766 -34.812 -12.773 1 78.75 378 HIS A CA 1
ATOM 2997 C C . HIS A 1 378 ? -23.109 -36.094 -13.258 1 78.75 378 HIS A C 1
ATOM 2999 O O . HIS A 1 378 ? -22.109 -36.031 -13.984 1 78.75 378 HIS A O 1
ATOM 3005 N N . SER A 1 379 ? -23.609 -37.219 -12.781 1 76 379 SER A N 1
ATOM 3006 C CA . SER A 1 379 ? -23.141 -38.531 -13.203 1 76 379 SER A CA 1
ATOM 3007 C C . SER A 1 379 ? -21.641 -38.688 -13.008 1 76 379 SER A C 1
ATOM 3009 O O . SER A 1 379 ? -20.938 -39.094 -13.93 1 76 379 SER A O 1
ATOM 3011 N N . LEU A 1 380 ? -21.203 -38.219 -11.859 1 80.06 380 LEU A N 1
ATOM 3012 C CA . LEU A 1 380 ? -19.797 -38.312 -11.523 1 80.06 380 LEU A CA 1
ATOM 3013 C C . LEU A 1 380 ? -19.516 -39.594 -10.719 1 80.06 380 LEU A C 1
ATOM 3015 O O . LEU A 1 380 ? -20.391 -40.094 -10.016 1 80.06 380 LEU A O 1
ATOM 3019 N N . PRO A 1 381 ? -18.297 -40.094 -10.977 1 76.88 381 PRO A N 1
ATOM 3020 C CA . PRO A 1 381 ? -17.969 -41.281 -10.203 1 76.88 381 PRO A CA 1
ATOM 3021 C C . PRO A 1 381 ? -17.859 -41.031 -8.703 1 76.88 381 PRO A C 1
ATOM 3023 O O . PRO A 1 381 ? -17.703 -39.875 -8.297 1 76.88 381 PRO A O 1
ATOM 3026 N N . THR A 1 382 ? -17.906 -42 -7.863 1 77.06 382 THR A N 1
ATOM 3027 C CA . THR A 1 382 ? -17.891 -41.875 -6.41 1 77.06 382 THR A CA 1
ATOM 3028 C C . THR A 1 382 ? -16.516 -41.438 -5.914 1 77.06 382 THR A C 1
ATOM 3030 O O . THR A 1 382 ? -16.391 -40.969 -4.793 1 77.06 382 THR A O 1
ATOM 3033 N N . GLN A 1 383 ? -15.516 -41.625 -6.801 1 75.69 383 GLN A N 1
ATOM 3034 C CA . GLN A 1 383 ? -14.164 -41.281 -6.387 1 75.69 383 GLN A CA 1
ATOM 3035 C C . GLN A 1 383 ? -13.875 -39.812 -6.594 1 75.69 383 GLN A C 1
ATOM 3037 O O . GLN A 1 383 ? -12.82 -39.312 -6.199 1 75.69 383 GLN A O 1
ATOM 3042 N N . PHE A 1 384 ? -14.891 -39.156 -7.148 1 83.12 384 PHE A N 1
ATOM 3043 C CA . PHE A 1 384 ? -14.75 -37.719 -7.305 1 83.12 384 PHE A CA 1
ATOM 3044 C C . PHE A 1 384 ? -14.641 -37.031 -5.945 1 83.12 384 PHE A C 1
ATOM 3046 O O . PHE A 1 384 ? -15.453 -37.281 -5.055 1 83.12 384 PHE A O 1
ATOM 3053 N N . GLN A 1 385 ? -13.633 -36.25 -5.793 1 83.62 385 GLN A N 1
ATOM 3054 C CA . GLN A 1 385 ? -13.398 -35.562 -4.527 1 83.62 385 GLN A CA 1
ATOM 3055 C C . GLN A 1 385 ? -14.289 -34.344 -4.391 1 83.62 385 GLN A C 1
ATOM 3057 O O . GLN A 1 385 ? -13.844 -33.219 -4.645 1 83.62 385 GLN A O 1
ATOM 3062 N N . PHE A 1 386 ? -15.453 -34.531 -3.855 1 88.12 386 PHE A N 1
ATOM 3063 C CA . PHE A 1 386 ? -16.453 -33.469 -3.701 1 88.12 386 PHE A CA 1
ATOM 3064 C C . PHE A 1 386 ? -16 -32.469 -2.652 1 88.12 386 PHE A C 1
ATOM 3066 O O . PHE A 1 386 ? -16.328 -31.266 -2.748 1 88.12 386 PHE A O 1
ATOM 3073 N N . ASP A 1 387 ? -15.281 -32.844 -1.612 1 87.5 387 ASP A N 1
ATOM 3074 C CA . ASP A 1 387 ? -14.812 -31.953 -0.572 1 87.5 387 ASP A CA 1
ATOM 3075 C C . ASP A 1 387 ? -13.836 -30.922 -1.142 1 87.5 387 ASP A C 1
ATOM 3077 O O . ASP A 1 387 ? -13.953 -29.719 -0.857 1 87.5 387 ASP A O 1
ATOM 3081 N N . VAL A 1 388 ? -12.906 -31.406 -2.059 1 84.88 388 VAL A N 1
ATOM 3082 C CA . VAL A 1 388 ? -11.945 -30.5 -2.682 1 84.88 388 VAL A CA 1
ATOM 3083 C C . VAL A 1 388 ? -12.672 -29.531 -3.6 1 84.88 388 VAL A C 1
ATOM 3085 O O . VAL A 1 388 ? -12.367 -28.328 -3.611 1 84.88 388 VAL A O 1
ATOM 3088 N N . TYR A 1 389 ? -13.672 -30.016 -4.227 1 89.19 389 TYR A N 1
ATOM 3089 C CA . TYR A 1 389 ? -14.445 -29.172 -5.137 1 89.19 389 TYR A CA 1
ATOM 3090 C C . TYR A 1 389 ? -15.188 -28.078 -4.375 1 89.19 389 TYR A C 1
ATOM 3092 O O . TYR A 1 389 ? -15.07 -26.906 -4.703 1 89.19 389 TYR A O 1
ATOM 3100 N N . ILE A 1 390 ? -15.93 -28.5 -3.381 1 90.19 390 ILE A N 1
ATOM 3101 C CA . ILE A 1 390 ? -16.75 -27.531 -2.662 1 90.19 390 ILE A CA 1
ATOM 3102 C C . ILE A 1 390 ? -15.867 -26.547 -1.906 1 90.19 390 ILE A C 1
ATOM 3104 O O . ILE A 1 390 ? -16.203 -25.375 -1.775 1 90.19 390 ILE A O 1
ATOM 3108 N N . ASN A 1 391 ? -14.766 -27 -1.395 1 88.94 391 ASN A N 1
ATOM 3109 C CA . ASN A 1 391 ? -13.812 -26.109 -0.743 1 88.94 391 ASN A CA 1
ATOM 3110 C C . ASN A 1 391 ? -13.273 -25.062 -1.716 1 88.94 391 ASN A C 1
ATOM 3112 O O . ASN A 1 391 ? -13.125 -23.891 -1.357 1 88.94 391 ASN A O 1
ATOM 3116 N N . HIS A 1 392 ? -13.039 -25.469 -2.914 1 87.56 392 HIS A N 1
ATOM 3117 C CA . HIS A 1 392 ? -12.539 -24.562 -3.938 1 87.56 392 HIS A CA 1
ATOM 3118 C C . HIS A 1 392 ? -13.594 -23.531 -4.309 1 87.56 392 HIS A C 1
ATOM 3120 O O . HIS A 1 392 ? -13.281 -22.344 -4.484 1 87.56 392 HIS A O 1
ATOM 3126 N N . VAL A 1 393 ? -14.766 -24 -4.332 1 89.5 393 VAL A N 1
ATOM 3127 C CA . VAL A 1 393 ? -15.859 -23.094 -4.695 1 89.5 393 VAL A CA 1
ATOM 3128 C C . VAL A 1 393 ? -16.062 -22.062 -3.586 1 89.5 393 VAL A C 1
ATOM 3130 O O . VAL A 1 393 ? -16.188 -20.875 -3.855 1 89.5 393 VAL A O 1
ATOM 3133 N N . GLU A 1 394 ? -16.078 -22.531 -2.357 1 90.94 394 GLU A N 1
ATOM 3134 C CA . GLU A 1 394 ? -16.266 -21.641 -1.228 1 90.94 394 GLU A CA 1
ATOM 3135 C C . GLU A 1 394 ? -15.125 -20.625 -1.117 1 90.94 394 GLU A C 1
ATOM 3137 O O . GLU A 1 394 ? -15.352 -19.438 -0.878 1 90.94 394 GLU A O 1
ATOM 3142 N N . ALA A 1 395 ? -13.93 -21.125 -1.365 1 90.56 395 ALA A N 1
ATOM 3143 C CA . ALA A 1 395 ? -12.758 -20.25 -1.27 1 90.56 395 ALA A CA 1
ATOM 3144 C C . ALA A 1 395 ? -12.75 -19.234 -2.4 1 90.56 395 ALA A C 1
ATOM 3146 O O . ALA A 1 395 ? -12.422 -18.062 -2.184 1 90.56 395 ALA A O 1
ATOM 3147 N N . SER A 1 396 ? -13.078 -19.625 -3.545 1 89.06 396 SER A N 1
ATOM 3148 C CA . SER A 1 396 ? -13.117 -18.719 -4.688 1 89.06 396 SER A CA 1
ATOM 3149 C C . SER A 1 396 ? -14.195 -17.656 -4.508 1 89.06 396 SER A C 1
ATOM 3151 O O . SER A 1 396 ? -13.984 -16.5 -4.852 1 89.06 396 SER A O 1
ATOM 3153 N N . SER A 1 397 ? -15.297 -18.078 -3.982 1 90.5 397 SER A N 1
ATOM 3154 C CA . SER A 1 397 ? -16.375 -17.125 -3.734 1 90.5 397 SER A CA 1
ATOM 3155 C C . SER A 1 397 ? -15.977 -16.109 -2.662 1 90.5 397 SER A C 1
ATOM 3157 O O . SER A 1 397 ? -16.328 -14.93 -2.752 1 90.5 397 SER A O 1
ATOM 3159 N N . LEU A 1 398 ? -15.305 -16.609 -1.676 1 92.62 398 LEU A N 1
ATOM 3160 C CA . LEU A 1 398 ? -14.82 -15.711 -0.624 1 92.62 398 LEU A CA 1
ATOM 3161 C C . LEU A 1 398 ? -13.922 -14.625 -1.202 1 92.62 398 LEU A C 1
ATOM 3163 O O . LEU A 1 398 ? -14.07 -13.453 -0.866 1 92.62 398 LEU A O 1
ATOM 3167 N N . VAL A 1 399 ? -13.023 -14.961 -2.139 1 91.69 399 VAL A N 1
ATOM 3168 C CA . VAL A 1 399 ? -12.078 -14.023 -2.729 1 91.69 399 VAL A CA 1
ATOM 3169 C C . VAL A 1 399 ? -12.82 -13.008 -3.588 1 91.69 399 VAL A C 1
ATOM 3171 O O . VAL A 1 399 ? -12.516 -11.812 -3.557 1 91.69 399 VAL A O 1
ATOM 3174 N N . GLU A 1 400 ? -13.844 -13.438 -4.184 1 89.69 400 GLU A N 1
ATOM 3175 C CA . GLU A 1 400 ? -14.602 -12.547 -5.059 1 89.69 400 GLU A CA 1
ATOM 3176 C C . GLU A 1 400 ? -15.453 -11.57 -4.25 1 89.69 400 GLU A C 1
ATOM 3178 O O . GLU A 1 400 ? -15.578 -10.398 -4.613 1 89.69 400 GLU A O 1
ATOM 3183 N N . ILE A 1 401 ? -15.953 -12.031 -3.197 1 92.12 401 ILE A N 1
ATOM 3184 C CA . ILE A 1 401 ? -16.844 -11.219 -2.385 1 92.12 401 ILE A CA 1
ATOM 3185 C C . ILE A 1 401 ? -16.062 -10.117 -1.678 1 92.12 401 ILE A C 1
ATOM 3187 O O . ILE A 1 401 ? -16.516 -8.984 -1.57 1 92.12 401 ILE A O 1
ATOM 3191 N N . PHE A 1 402 ? -14.844 -10.383 -1.254 1 93.62 402 PHE A N 1
ATOM 3192 C CA . PHE A 1 402 ? -14.117 -9.43 -0.422 1 93.62 402 PHE A CA 1
ATOM 3193 C C . PHE A 1 402 ? -13.141 -8.609 -1.259 1 93.62 402 PHE A C 1
ATOM 3195 O O . PHE A 1 402 ? -12.445 -7.734 -0.736 1 93.62 402 PHE A O 1
ATOM 3202 N N . ASP A 1 403 ? -13.117 -8.844 -2.572 1 92.75 403 ASP A N 1
ATOM 3203 C CA . ASP A 1 403 ? -12.336 -8 -3.471 1 92.75 403 ASP A CA 1
ATOM 3204 C C . ASP A 1 403 ? -13.016 -6.648 -3.674 1 92.75 403 ASP A C 1
ATOM 3206 O O . ASP A 1 403 ? -14.195 -6.582 -4.02 1 92.75 403 ASP A O 1
ATOM 3210 N N . LEU A 1 404 ? -12.266 -5.629 -3.346 1 94 404 LEU A N 1
ATOM 3211 C CA . LEU A 1 404 ? -12.812 -4.293 -3.564 1 94 404 LEU A CA 1
ATOM 3212 C C . LEU A 1 404 ? -12.68 -3.889 -5.031 1 94 404 LEU A C 1
ATOM 3214 O O . LEU A 1 404 ? -11.648 -3.355 -5.441 1 94 404 LEU A O 1
ATOM 3218 N N . SER A 1 405 ? -13.734 -4.125 -5.73 1 89.5 405 SER A N 1
ATOM 3219 C CA . SER A 1 405 ? -13.766 -3.738 -7.137 1 89.5 405 SER A CA 1
ATOM 3220 C C . SER A 1 405 ? -14.031 -2.246 -7.297 1 89.5 405 SER A C 1
ATOM 3222 O O . SER A 1 405 ? -14.172 -1.525 -6.305 1 89.5 405 SER A O 1
ATOM 3224 N N . TRP A 1 406 ? -14.062 -1.759 -8.477 1 89.94 406 TRP A N 1
ATOM 3225 C CA . TRP A 1 406 ? -14.219 -0.336 -8.766 1 89.94 406 TRP A CA 1
ATOM 3226 C C . TRP A 1 406 ? -15.57 0.171 -8.266 1 89.94 406 TRP A C 1
ATOM 3228 O O . TRP A 1 406 ? -15.672 1.297 -7.773 1 89.94 406 TRP A O 1
ATOM 3238 N N . TRP A 1 407 ? -16.609 -0.658 -8.305 1 91.19 407 TRP A N 1
ATOM 3239 C CA . TRP A 1 407 ? -17.938 -0.197 -7.93 1 91.19 407 TRP A CA 1
ATOM 3240 C C . TRP A 1 407 ? -18.094 -0.143 -6.414 1 91.19 407 TRP A C 1
ATOM 3242 O O . TRP A 1 407 ? -19 0.517 -5.895 1 91.19 407 TRP A O 1
ATOM 3252 N N . SER A 1 408 ? -17.281 -0.888 -5.637 1 93.88 408 SER A N 1
ATOM 3253 C CA . SER A 1 408 ? -17.312 -0.808 -4.18 1 93.88 408 SER A CA 1
ATOM 3254 C C . SER A 1 408 ? -17.031 0.612 -3.695 1 93.88 408 SER A C 1
ATOM 3256 O O . SER A 1 408 ? -17.641 1.069 -2.719 1 93.88 408 SER A O 1
ATOM 3258 N N . TRP A 1 409 ? -16.219 1.321 -4.418 1 94.69 409 TRP A N 1
ATOM 3259 C CA . TRP A 1 409 ? -15.867 2.691 -4.066 1 94.69 409 TRP A CA 1
ATOM 3260 C C . TRP A 1 409 ? -17.031 3.641 -4.324 1 94.69 409 TRP A C 1
ATOM 3262 O O . TRP A 1 409 ? -17.266 4.578 -3.555 1 94.69 409 TRP A O 1
ATOM 3272 N N . LEU A 1 410 ? -17.781 3.293 -5.348 1 93.56 410 LEU A N 1
ATOM 3273 C CA . LEU A 1 410 ? -18.969 4.09 -5.645 1 93.56 410 LEU A CA 1
ATOM 3274 C C . LEU A 1 410 ? -20.047 3.887 -4.582 1 93.56 410 LEU A C 1
ATOM 3276 O O . LEU A 1 410 ? -20.75 4.828 -4.219 1 93.56 410 LEU A O 1
ATOM 3280 N N . ILE A 1 411 ? -20.109 2.742 -4.078 1 94.94 411 ILE A N 1
ATOM 3281 C CA . ILE A 1 411 ? -21.078 2.443 -3.033 1 94.94 411 ILE A CA 1
ATOM 3282 C C . ILE A 1 411 ? -20.703 3.17 -1.746 1 94.94 411 ILE A C 1
ATOM 3284 O O . ILE A 1 411 ? -21.562 3.631 -1.002 1 94.94 411 ILE A O 1
ATOM 3288 N N . LEU A 1 412 ? -19.391 3.275 -1.506 1 95.62 412 LEU A N 1
ATOM 3289 C CA . LEU A 1 412 ? -18.938 4.051 -0.36 1 95.62 412 LEU A CA 1
ATOM 3290 C C . LEU A 1 412 ? -19.438 5.488 -0.435 1 95.62 412 LEU A C 1
ATOM 3292 O O . LEU A 1 412 ? -19.953 6.02 0.548 1 95.62 412 LEU A O 1
ATOM 3296 N N . ALA A 1 413 ? -19.328 6.043 -1.639 1 93.69 413 ALA A N 1
ATOM 3297 C CA . ALA A 1 413 ? -19.812 7.41 -1.841 1 93.69 413 ALA A CA 1
ATOM 3298 C C . ALA A 1 413 ? -21.328 7.484 -1.683 1 93.69 413 ALA A C 1
ATOM 3300 O O . ALA A 1 413 ? -21.844 8.406 -1.044 1 93.69 413 ALA A O 1
ATOM 3301 N N . GLY A 1 414 ? -21.969 6.484 -2.262 1 93.88 414 GLY A N 1
ATOM 3302 C CA . GLY A 1 414 ? -23.422 6.469 -2.203 1 93.88 414 GLY A CA 1
ATOM 3303 C C . GLY A 1 414 ? -23.969 6.34 -0.792 1 93.88 414 GLY A C 1
ATOM 3304 O O . GLY A 1 414 ? -24.859 7.09 -0.39 1 93.88 414 GLY A O 1
ATOM 3305 N N . ILE A 1 415 ? -23.438 5.484 -0.007 1 93.56 415 ILE A N 1
ATOM 3306 C CA . ILE A 1 415 ? -23.906 5.242 1.354 1 93.56 415 ILE A CA 1
ATOM 3307 C C . ILE A 1 415 ? -23.562 6.441 2.236 1 93.56 415 ILE A C 1
ATOM 3309 O O . ILE A 1 415 ? -24.375 6.844 3.082 1 93.56 415 ILE A O 1
ATOM 3313 N N . SER A 1 416 ? -22.359 6.977 2.029 1 91.56 416 SER A N 1
ATOM 3314 C CA . SER A 1 416 ? -21.984 8.164 2.789 1 91.56 416 SER A CA 1
ATOM 3315 C C . SER A 1 416 ? -22.922 9.336 2.479 1 91.56 416 SER A C 1
ATOM 3317 O O . SER A 1 416 ? -23.297 10.094 3.377 1 91.56 416 SER A O 1
ATOM 3319 N N . ALA A 1 417 ? -23.266 9.391 1.239 1 92.25 417 ALA A N 1
ATOM 3320 C CA . ALA A 1 417 ? -24.203 10.438 0.838 1 92.25 417 ALA A CA 1
ATOM 3321 C C . ALA A 1 417 ? -25.578 10.211 1.461 1 92.25 417 ALA A C 1
ATOM 3323 O O . ALA A 1 417 ? -26.219 11.156 1.92 1 92.25 417 ALA A O 1
ATOM 3324 N N . ILE A 1 418 ? -25.984 9 1.549 1 92.44 418 ILE A N 1
ATOM 3325 C CA . ILE A 1 418 ? -27.281 8.656 2.117 1 92.44 418 ILE A CA 1
ATOM 3326 C C . ILE A 1 418 ? -27.297 9.008 3.604 1 92.44 418 ILE A C 1
ATOM 3328 O O . ILE A 1 418 ? -28.266 9.617 4.09 1 92.44 418 ILE A O 1
ATOM 3332 N N . VAL A 1 419 ? -26.297 8.703 4.32 1 90.88 419 VAL A N 1
ATOM 3333 C CA . VAL A 1 419 ? -26.219 8.984 5.75 1 90.88 419 VAL A CA 1
ATOM 3334 C C . VAL A 1 419 ? -26.266 10.492 5.988 1 90.88 419 VAL A C 1
ATOM 3336 O O . VAL A 1 419 ? -27.047 10.969 6.824 1 90.88 419 VAL A O 1
ATOM 3339 N N . LEU A 1 420 ? -25.516 11.234 5.172 1 89.69 420 LEU A N 1
ATOM 3340 C CA . LEU A 1 420 ? -25.438 12.68 5.371 1 89.69 420 LEU A CA 1
ATOM 3341 C C . LEU A 1 420 ? -26.719 13.359 4.898 1 89.69 420 LEU A C 1
ATOM 3343 O O . LEU A 1 420 ? -27.234 14.266 5.566 1 89.69 420 LEU A O 1
ATOM 3347 N N . MET A 1 421 ? -27.312 12.852 3.781 1 88.06 421 MET A N 1
ATOM 3348 C CA . MET A 1 421 ? -28.516 13.469 3.225 1 88.06 421 MET A CA 1
ATOM 3349 C C . MET A 1 421 ? -29.719 13.211 4.117 1 88.06 421 MET A C 1
ATOM 3351 O O . MET A 1 421 ? -30.5 14.117 4.383 1 88.06 421 MET A O 1
ATOM 3355 N N . ILE A 1 422 ? -29.797 12.023 4.637 1 90.19 422 ILE A N 1
ATOM 3356 C CA . ILE A 1 422 ? -30.922 11.695 5.527 1 90.19 422 ILE A CA 1
ATOM 3357 C C . ILE A 1 422 ? -30.766 12.477 6.836 1 90.19 422 ILE A C 1
ATOM 3359 O O . ILE A 1 422 ? -31.75 13 7.359 1 90.19 422 ILE A O 1
ATOM 3363 N N . SER A 1 423 ? -29.578 12.594 7.336 1 88.69 423 SER A N 1
ATOM 3364 C CA . SER A 1 423 ? -29.328 13.32 8.578 1 88.69 423 SER A CA 1
ATOM 3365 C C . SER A 1 423 ? -29.641 14.805 8.414 1 88.69 423 SER A C 1
ATOM 3367 O O . SER A 1 423 ? -30.25 15.414 9.289 1 88.69 423 SER A O 1
ATOM 3369 N N . ASN A 1 424 ? -29.188 15.289 7.227 1 83.75 424 ASN A N 1
ATOM 3370 C CA . ASN A 1 424 ? -29.469 16.688 6.961 1 83.75 424 ASN A CA 1
ATOM 3371 C C . ASN A 1 424 ? -30.953 16.953 6.793 1 83.75 424 ASN A C 1
ATOM 3373 O O . ASN A 1 424 ? -31.469 17.984 7.23 1 83.75 424 ASN A O 1
ATOM 3377 N N . ALA A 1 425 ? -31.625 16.062 6.219 1 86 425 ALA A N 1
ATOM 3378 C CA . ALA A 1 425 ? -33.062 16.203 6.023 1 86 425 ALA A CA 1
ATOM 3379 C C . ALA A 1 425 ? -33.812 16.188 7.363 1 86 425 ALA A C 1
ATOM 3381 O O . ALA A 1 425 ? -34.719 16.984 7.582 1 86 425 ALA A O 1
ATOM 3382 N N . PHE A 1 426 ? -33.375 15.391 8.266 1 86 426 PHE A N 1
ATOM 3383 C CA . PHE A 1 426 ? -34 15.32 9.578 1 86 426 PHE A CA 1
ATOM 3384 C C . PHE A 1 426 ? -33.656 16.562 10.406 1 86 426 PHE A C 1
ATOM 3386 O O . PHE A 1 426 ? -34.5 17.047 11.164 1 86 426 PHE A O 1
ATOM 3393 N N . ALA A 1 427 ? -32.406 17 10.227 1 81.25 427 ALA A N 1
ATOM 3394 C CA . ALA A 1 427 ? -32 18.203 10.953 1 81.25 427 ALA A CA 1
ATOM 3395 C C . ALA A 1 427 ? -32.812 19.422 10.484 1 81.25 427 ALA A C 1
ATOM 3397 O O . ALA A 1 427 ? -33.219 20.25 11.305 1 81.25 427 ALA A O 1
ATOM 3398 N N . HIS A 1 428 ? -33.094 19.438 9.195 1 78.69 428 HIS A N 1
ATOM 3399 C CA . HIS A 1 428 ? -33.844 20.562 8.633 1 78.69 428 HIS A CA 1
ATOM 3400 C C . HIS A 1 428 ? -35.312 20.453 8.945 1 78.69 428 HIS A C 1
ATOM 3402 O O . HIS A 1 428 ? -36.062 21.453 8.914 1 78.69 428 HIS A O 1
ATOM 3408 N N . SER A 1 429 ? -35.688 19.312 9.234 1 77.69 429 SER A N 1
ATOM 3409 C CA . SER A 1 429 ? -37.125 19.141 9.516 1 77.69 429 SER A CA 1
ATOM 3410 C C . SER A 1 429 ? -37.469 19.5 10.953 1 77.69 429 SER A C 1
ATOM 3412 O O . SER A 1 429 ? -38.625 19.719 11.289 1 77.69 429 SER A O 1
ATOM 3414 N N . THR A 1 430 ? -36.438 19.672 11.75 1 72.94 430 THR A N 1
ATOM 3415 C CA . THR A 1 430 ? -36.688 19.953 13.164 1 72.94 430 THR A CA 1
ATOM 3416 C C . THR A 1 430 ? -36.938 21.438 13.375 1 72.94 430 THR A C 1
ATOM 3418 O O . THR A 1 430 ? -37.562 21.844 14.367 1 72.94 430 THR A O 1
ATOM 3421 N N . MET A 1 431 ? -36.375 22.234 12.453 1 68.38 431 MET A N 1
ATOM 3422 C CA . MET A 1 431 ? -36.562 23.688 12.547 1 68.38 431 MET A CA 1
ATOM 3423 C C . MET A 1 431 ? -36.844 24.297 11.18 1 68.38 431 MET A C 1
ATOM 3425 O O . MET A 1 431 ? -36.5 23.719 10.148 1 68.38 431 MET A O 1
ATOM 3429 N N . PRO A 1 432 ? -37.625 25.375 11.234 1 64.69 432 PRO A N 1
ATOM 3430 C CA . PRO A 1 432 ? -37.781 26.031 9.938 1 64.69 432 PRO A CA 1
ATOM 3431 C C . PRO A 1 432 ? -36.469 26.406 9.289 1 64.69 432 PRO A C 1
ATOM 3433 O O . PRO A 1 432 ? -35.5 26.734 9.984 1 64.69 432 PRO A O 1
ATOM 3436 N N . PRO A 1 433 ? -36.375 26.234 7.992 1 68.19 433 PRO A N 1
ATOM 3437 C CA . PRO A 1 433 ? -35.125 26.391 7.27 1 68.19 433 PRO A CA 1
ATOM 3438 C C . PRO A 1 433 ? -34.438 27.734 7.547 1 68.19 433 PRO A C 1
ATOM 3440 O O . PRO A 1 433 ? -33.219 27.797 7.637 1 68.19 433 PRO A O 1
ATOM 3443 N N . GLN A 1 434 ? -35.156 28.812 7.66 1 59.53 434 GLN A N 1
ATOM 3444 C CA . GLN A 1 434 ? -34.562 30.141 7.887 1 59.53 434 GLN A CA 1
ATOM 3445 C C . GLN A 1 434 ? -33.906 30.219 9.258 1 59.53 434 GLN A C 1
ATOM 3447 O O . GLN A 1 434 ? -32.844 30.797 9.398 1 59.53 434 GLN A O 1
ATOM 3452 N N . VAL A 1 435 ? -34.562 29.547 10.164 1 58.09 435 VAL A N 1
ATOM 3453 C CA . VAL A 1 435 ? -34.062 29.547 11.531 1 58.09 435 VAL A CA 1
ATOM 3454 C C . VAL A 1 435 ? -32.812 28.688 11.617 1 58.09 435 VAL A C 1
ATOM 3456 O O . VAL A 1 435 ? -31.828 29.047 12.273 1 58.09 435 VAL A O 1
ATOM 3459 N N . PHE A 1 436 ? -32.906 27.625 10.852 1 66.88 436 PHE A N 1
ATOM 3460 C CA . PHE A 1 436 ? -31.781 26.703 10.875 1 66.88 436 PHE A CA 1
ATOM 3461 C C . PHE A 1 436 ? -30.531 27.344 10.297 1 66.88 436 PHE A C 1
ATOM 3463 O O . PHE A 1 436 ? -29.438 27.234 10.859 1 66.88 436 PHE A O 1
ATOM 3470 N N . GLU A 1 437 ? -30.75 28 9.211 1 64.69 437 GLU A N 1
ATOM 3471 C CA . GLU A 1 437 ? -29.609 28.641 8.555 1 64.69 437 GLU A CA 1
ATOM 3472 C C . GLU A 1 437 ? -29.016 29.75 9.438 1 64.69 437 GLU A C 1
ATOM 3474 O O . GLU A 1 437 ? -27.797 29.906 9.516 1 64.69 437 GLU A O 1
ATOM 3479 N N . GLU A 1 438 ? -29.891 30.406 10.195 1 58.72 438 GLU A N 1
ATOM 3480 C CA . GLU A 1 438 ? -29.453 31.469 11.086 1 58.72 438 GLU A CA 1
ATOM 3481 C C . GLU A 1 438 ? -28.719 30.906 12.305 1 58.72 438 GLU A C 1
ATOM 3483 O O . GLU A 1 438 ? -27.688 31.422 12.727 1 58.72 438 GLU A O 1
ATOM 3488 N N . MET A 1 439 ? -29.297 29.797 12.719 1 63.47 439 MET A N 1
ATOM 3489 C CA . MET A 1 439 ? -28.688 29.172 13.898 1 63.47 439 MET A CA 1
ATOM 3490 C C . MET A 1 439 ? -27.344 28.547 13.555 1 63.47 439 MET A C 1
ATOM 3492 O O . MET A 1 439 ? -26.422 28.547 14.375 1 63.47 439 MET A O 1
ATOM 3496 N N . GLU A 1 440 ? -27.188 28.016 12.398 1 66.56 440 GLU A N 1
ATOM 3497 C CA . GLU A 1 440 ? -25.938 27.391 11.945 1 66.56 440 GLU A CA 1
ATOM 3498 C C . GLU A 1 440 ? -24.797 28.406 11.914 1 66.56 440 GLU A C 1
ATOM 3500 O O . GLU A 1 440 ? -23.672 28.078 12.258 1 66.56 440 GLU A O 1
ATOM 3505 N N . LYS A 1 441 ? -25.125 29.547 11.633 1 61.62 441 LYS A N 1
ATOM 3506 C CA . LYS A 1 441 ? -24.109 30.594 11.508 1 61.62 441 LYS A CA 1
ATOM 3507 C C . LYS A 1 441 ? -23.828 31.25 12.852 1 61.62 441 LYS A C 1
ATOM 3509 O O . LYS A 1 441 ? -22.672 31.578 13.164 1 61.62 441 LYS A O 1
ATOM 3514 N N . LEU A 1 442 ? -24.953 31.359 13.734 1 53.34 442 LEU A N 1
ATOM 3515 C CA . LEU A 1 442 ? -24.828 32.188 14.93 1 53.34 442 LEU A CA 1
ATOM 3516 C C . LEU A 1 442 ? -24.641 31.328 16.172 1 53.34 442 LEU A C 1
ATOM 3518 O O . LEU A 1 442 ? -24.062 31.781 17.172 1 53.34 442 LEU A O 1
ATOM 3522 N N . ALA A 1 443 ? -25.234 30.219 16.125 1 54.75 443 ALA A N 1
ATOM 3523 C CA . ALA A 1 443 ? -25.219 29.344 17.297 1 54.75 443 ALA A CA 1
ATOM 3524 C C . ALA A 1 443 ? -24.734 27.953 16.922 1 54.75 443 ALA A C 1
ATOM 3526 O O . ALA A 1 443 ? -25.422 26.969 17.188 1 54.75 443 ALA A O 1
ATOM 3527 N N . ALA A 1 444 ? -23.531 27.922 16.438 1 64.19 444 ALA A N 1
ATOM 3528 C CA . ALA A 1 444 ? -22.984 26.656 16 1 64.19 444 ALA A CA 1
ATOM 3529 C C . ALA A 1 444 ? -22.844 25.672 17.172 1 64.19 444 ALA A C 1
ATOM 3531 O O . ALA A 1 444 ? -22.938 24.453 16.984 1 64.19 444 ALA A O 1
ATOM 3532 N N . HIS A 1 445 ? -22.719 26.141 18.375 1 62.72 445 HIS A N 1
ATOM 3533 C CA . HIS A 1 445 ? -22.531 25.297 19.547 1 62.72 445 HIS A CA 1
ATOM 3534 C C . HIS A 1 445 ? -23.797 24.516 19.875 1 62.72 445 HIS A C 1
ATOM 3536 O O . HIS A 1 445 ? -23.734 23.484 20.547 1 62.72 445 HIS A O 1
ATOM 3542 N N . ILE A 1 446 ? -24.969 25.156 19.453 1 63.38 446 ILE A N 1
ATOM 3543 C CA . ILE A 1 446 ? -26.219 24.453 19.719 1 63.38 446 ILE A CA 1
ATOM 3544 C C . ILE A 1 446 ? -26.547 23.516 18.562 1 63.38 446 ILE A C 1
ATOM 3546 O O . ILE A 1 446 ? -27 22.391 18.781 1 63.38 446 ILE A O 1
ATOM 3550 N N . VAL A 1 447 ? -26.328 24 17.406 1 68.81 447 VAL A N 1
ATOM 3551 C CA . VAL A 1 447 ? -26.734 23.234 16.219 1 68.81 447 VAL A CA 1
ATOM 3552 C C . VAL A 1 447 ? -25.797 22.047 16.016 1 68.81 447 VAL A C 1
ATOM 3554 O O . VAL A 1 447 ? -26.234 20.969 15.617 1 68.81 447 VAL A O 1
ATOM 3557 N N . ARG A 1 448 ? -24.594 22.172 16.438 1 73.81 448 ARG A N 1
ATOM 3558 C CA . ARG A 1 448 ? -23.609 21.141 16.156 1 73.81 448 ARG A CA 1
ATOM 3559 C C . ARG A 1 448 ? -23.875 19.875 16.969 1 73.81 448 ARG A C 1
ATOM 3561 O O . ARG A 1 448 ? -23.906 18.781 16.422 1 73.81 448 ARG A O 1
ATOM 3568 N N . PRO A 1 449 ? -24.156 20.094 18.266 1 72.56 449 PRO A N 1
ATOM 3569 C CA . PRO A 1 449 ? -24.469 18.859 19 1 72.56 449 PRO A CA 1
ATOM 3570 C C . PRO A 1 449 ? -25.766 18.203 18.547 1 72.56 449 PRO A C 1
ATOM 3572 O O . PRO A 1 449 ? -25.875 16.969 18.578 1 72.56 449 PRO A O 1
ATOM 3575 N N . LEU A 1 450 ? -26.688 18.984 18.109 1 76.5 450 LEU A N 1
ATOM 3576 C CA . LEU A 1 450 ? -27.938 18.422 17.625 1 76.5 450 LEU A CA 1
ATOM 3577 C C . LEU A 1 450 ? -27.719 17.672 16.312 1 76.5 450 LEU A C 1
ATOM 3579 O O . LEU A 1 450 ? -28.266 16.578 16.125 1 76.5 450 LEU A O 1
ATOM 3583 N N . GLU A 1 451 ? -26.984 18.25 15.492 1 81.25 451 GLU A N 1
ATOM 3584 C CA . GLU A 1 451 ? -26.703 17.578 14.227 1 81.25 451 GLU A CA 1
ATOM 3585 C C . GLU A 1 451 ? -25.938 16.281 14.453 1 81.25 451 GLU A C 1
ATOM 3587 O O . GLU A 1 451 ? -26.203 15.273 13.781 1 81.25 451 GLU A O 1
ATOM 3592 N N . VAL A 1 452 ? -25.016 16.297 15.391 1 80.81 452 VAL A N 1
ATOM 3593 C CA . VAL A 1 452 ? -24.25 15.094 15.695 1 80.81 452 VAL A CA 1
ATOM 3594 C C . VAL A 1 452 ? -25.172 14.023 16.266 1 80.81 452 VAL A C 1
ATOM 3596 O O . VAL A 1 452 ? -25.062 12.844 15.906 1 80.81 452 VAL A O 1
ATOM 3599 N N . GLU A 1 453 ? -26.094 14.438 17.078 1 82.56 453 GLU A N 1
ATOM 3600 C CA . GLU A 1 453 ? -27.047 13.484 17.641 1 82.56 453 GLU A CA 1
ATOM 3601 C C . GLU A 1 453 ? -27.906 12.852 16.547 1 82.56 453 GLU A C 1
ATOM 3603 O O . GLU A 1 453 ? -28.094 11.633 16.531 1 82.56 453 GLU A O 1
ATOM 3608 N N . ILE A 1 454 ? -28.328 13.602 15.641 1 84.81 454 ILE A N 1
ATOM 3609 C CA . ILE A 1 454 ? -29.172 13.094 14.562 1 84.81 454 ILE A CA 1
ATOM 3610 C C . ILE A 1 454 ? -28.359 12.156 13.672 1 84.81 454 ILE A C 1
ATOM 3612 O O . ILE A 1 454 ? -28.844 11.109 13.25 1 84.81 454 ILE A O 1
ATOM 3616 N N . ARG A 1 455 ? -27.203 12.469 13.422 1 88.06 455 ARG A N 1
ATOM 3617 C CA . ARG A 1 455 ? -26.359 11.633 12.57 1 88.06 455 ARG A CA 1
ATOM 3618 C C . ARG A 1 455 ? -26.109 10.273 13.211 1 88.06 455 ARG A C 1
ATOM 3620 O O . ARG A 1 455 ? -26.125 9.25 12.523 1 88.06 455 ARG A O 1
ATOM 3627 N N . VAL A 1 456 ? -25.906 10.258 14.469 1 86.31 456 VAL A N 1
ATOM 3628 C CA . VAL A 1 456 ? -25.656 9 15.164 1 86.31 456 VAL A CA 1
ATOM 3629 C C . VAL A 1 456 ? -26.922 8.164 15.195 1 86.31 456 VAL A C 1
ATOM 3631 O O . VAL A 1 456 ? -26.891 6.941 15.016 1 86.31 456 VAL A O 1
ATOM 3634 N N . ILE A 1 457 ? -28.047 8.812 15.328 1 87.44 457 ILE A N 1
ATOM 3635 C CA . ILE A 1 457 ? -29.328 8.102 15.336 1 87.44 457 ILE A CA 1
ATOM 3636 C C . ILE A 1 457 ? -29.594 7.52 13.953 1 87.44 457 ILE A C 1
ATOM 3638 O O . ILE A 1 457 ? -30.016 6.363 13.836 1 87.44 457 ILE A O 1
ATOM 3642 N N . VAL A 1 458 ? -29.344 8.281 12.977 1 91.06 458 VAL A N 1
ATOM 3643 C CA . VAL A 1 458 ? -29.562 7.812 11.609 1 91.06 458 VAL A CA 1
ATOM 3644 C C . VAL A 1 458 ? -28.641 6.645 11.305 1 91.06 458 VAL A C 1
ATOM 3646 O O . VAL A 1 458 ? -29.062 5.633 10.734 1 91.06 458 VAL A O 1
ATOM 3649 N N . LEU A 1 459 ? -27.375 6.773 11.703 1 92.56 459 LEU A N 1
ATOM 3650 C CA . LEU A 1 459 ? -26.422 5.691 11.492 1 92.56 459 LEU A CA 1
ATOM 3651 C C . LEU A 1 459 ? -26.875 4.426 12.219 1 92.56 459 LEU A C 1
ATOM 3653 O O . LEU A 1 459 ? -26.812 3.33 11.656 1 92.56 459 LEU A O 1
ATOM 3657 N N . SER A 1 460 ? -27.406 4.551 13.398 1 91.44 460 SER A N 1
ATOM 3658 C CA . SER A 1 460 ? -27.875 3.406 14.172 1 91.44 460 SER A CA 1
ATOM 3659 C C . SER A 1 460 ? -29.078 2.744 13.5 1 91.44 460 SER A C 1
ATOM 3661 O O . SER A 1 460 ? -29.141 1.517 13.414 1 91.44 460 SER A O 1
ATOM 3663 N N . CYS A 1 461 ? -29.922 3.537 13 1 92.94 461 CYS A N 1
ATOM 3664 C CA . CYS A 1 461 ? -31.094 2.998 12.32 1 92.94 461 CYS A CA 1
ATOM 3665 C C . CYS A 1 461 ? -30.703 2.262 11.047 1 92.94 461 CYS A C 1
ATOM 3667 O O . CYS A 1 461 ? -31.219 1.185 10.758 1 92.94 461 CYS A O 1
ATOM 3669 N N . LEU A 1 462 ? -29.812 2.816 10.344 1 94.25 462 LEU A N 1
ATOM 3670 C CA . LEU A 1 462 ? -29.375 2.199 9.102 1 94.25 462 LEU A CA 1
ATOM 3671 C C . LEU A 1 462 ? -28.609 0.909 9.367 1 94.25 462 LEU A C 1
ATOM 3673 O O . LEU A 1 462 ? -28.719 -0.054 8.602 1 94.25 462 LEU A O 1
ATOM 3677 N N . VAL A 1 463 ? -27.828 0.859 10.422 1 93.94 463 VAL A N 1
ATOM 3678 C CA . VAL A 1 463 ? -27.109 -0.349 10.797 1 93.94 463 VAL A CA 1
ATOM 3679 C C . VAL A 1 463 ? -28.094 -1.451 11.172 1 93.94 463 VAL A C 1
ATOM 3681 O O . VAL A 1 463 ? -27.938 -2.605 10.773 1 93.94 463 VAL A O 1
ATOM 3684 N N . VAL A 1 464 ? -29.156 -1.114 11.875 1 93.5 464 VAL A N 1
ATOM 3685 C CA . VAL A 1 464 ? -30.172 -2.098 12.242 1 93.5 464 VAL A CA 1
ATOM 3686 C C . VAL A 1 464 ? -30.891 -2.598 10.984 1 93.5 464 VAL A C 1
ATOM 3688 O O . VAL A 1 464 ? -31.156 -3.795 10.852 1 93.5 464 VAL A O 1
ATOM 3691 N N . LEU A 1 465 ? -31.078 -1.742 10.094 1 93.75 465 LEU A N 1
ATOM 3692 C CA . LEU A 1 465 ? -31.734 -2.111 8.844 1 93.75 465 LEU A CA 1
ATOM 3693 C C . LEU A 1 465 ? -30.891 -3.111 8.055 1 93.75 465 LEU A C 1
ATOM 3695 O O . LEU A 1 465 ? -31.422 -4.078 7.508 1 93.75 465 LEU A O 1
ATOM 3699 N N . ILE A 1 466 ? -29.609 -2.902 8.016 1 92.81 466 ILE A N 1
ATOM 3700 C CA . ILE A 1 466 ? -28.75 -3.803 7.242 1 92.81 466 ILE A CA 1
ATOM 3701 C C . ILE A 1 466 ? -28.641 -5.145 7.965 1 92.81 466 ILE A C 1
ATOM 3703 O O . ILE A 1 466 ? -28.531 -6.191 7.324 1 92.81 466 ILE A O 1
ATOM 3707 N N . VAL A 1 467 ? -28.688 -5.121 9.227 1 92.81 467 VAL A N 1
ATOM 3708 C CA . VAL A 1 467 ? -28.656 -6.371 9.977 1 92.81 467 VAL A CA 1
ATOM 3709 C C . VAL A 1 467 ? -29.922 -7.184 9.695 1 92.81 467 VAL A C 1
ATOM 3711 O O . VAL A 1 467 ? -29.844 -8.398 9.484 1 92.81 467 VAL A O 1
ATOM 3714 N N . ILE A 1 468 ? -31 -6.52 9.578 1 92.62 468 ILE A N 1
ATOM 3715 C CA . ILE A 1 468 ? -32.25 -7.188 9.258 1 92.62 468 ILE A CA 1
ATOM 3716 C C . ILE A 1 468 ? -32.188 -7.738 7.832 1 92.62 468 ILE A C 1
ATOM 3718 O O . ILE A 1 468 ? -32.594 -8.867 7.578 1 92.62 468 ILE A O 1
ATOM 3722 N N . ALA A 1 469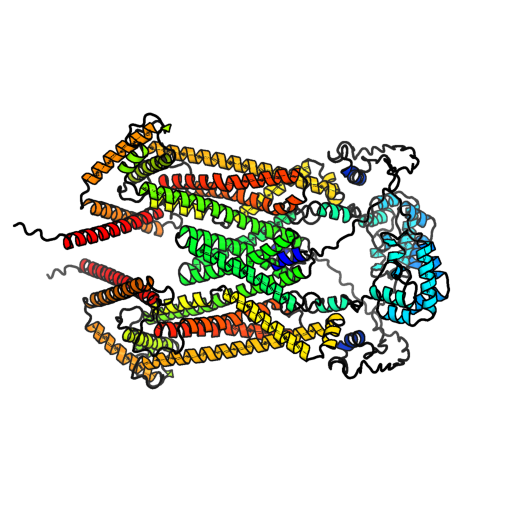 ? -31.656 -6.977 6.938 1 91.62 469 ALA A N 1
ATOM 3723 C CA . ALA A 1 469 ? -31.516 -7.418 5.555 1 91.62 469 ALA A CA 1
ATOM 3724 C C . ALA A 1 469 ? -30.625 -8.648 5.461 1 91.62 469 ALA A C 1
ATOM 3726 O O . ALA A 1 469 ? -30.906 -9.578 4.707 1 91.62 469 ALA A O 1
ATOM 3727 N N . LEU A 1 470 ? -29.578 -8.68 6.266 1 92.75 470 LEU A N 1
ATOM 3728 C CA . LEU A 1 470 ? -28.672 -9.82 6.273 1 92.75 470 LEU A CA 1
ATOM 3729 C C . LEU A 1 470 ? -29.344 -11.055 6.859 1 92.75 470 LEU A C 1
ATOM 3731 O O . LEU A 1 470 ? -29.141 -12.164 6.375 1 92.75 470 LEU A O 1
ATOM 3735 N N . LEU A 1 471 ? -30.156 -10.836 7.793 1 92 471 LEU A N 1
ATOM 3736 C CA . LEU A 1 471 ? -30.891 -11.953 8.383 1 92 471 LEU A CA 1
ATOM 3737 C C . LEU A 1 471 ? -31.906 -12.523 7.395 1 92 471 LEU A C 1
ATOM 3739 O O . LEU A 1 471 ? -32.031 -13.75 7.281 1 92 471 LEU A O 1
ATOM 3743 N N . LEU A 1 472 ? -32.469 -11.672 6.66 1 92.88 472 LEU A N 1
ATOM 3744 C CA . LEU A 1 472 ? -33.406 -12.117 5.652 1 92.88 472 LEU A CA 1
ATOM 3745 C C . LEU A 1 472 ? -32.719 -12.883 4.539 1 92.88 472 LEU A C 1
ATOM 3747 O O . LEU A 1 472 ? -33.219 -13.922 4.086 1 92.88 472 LEU A O 1
ATOM 3751 N N . LEU A 1 473 ? -31.609 -12.383 4.148 1 91.31 473 LEU A N 1
ATOM 3752 C CA . LEU A 1 473 ? -30.844 -13.055 3.102 1 91.31 473 LEU A CA 1
ATOM 3753 C C . LEU A 1 473 ? -30.328 -14.406 3.588 1 91.31 473 LEU A C 1
ATOM 3755 O O . LEU A 1 473 ? -30.344 -15.383 2.84 1 91.31 473 LEU A O 1
ATOM 3759 N N . SER A 1 474 ? -29.922 -14.422 4.824 1 90.44 474 SER A N 1
ATOM 3760 C CA . SER A 1 474 ? -29.469 -15.68 5.406 1 90.44 474 SER A CA 1
ATOM 3761 C C . SER A 1 474 ? -30.609 -16.688 5.496 1 90.44 474 SER A C 1
ATOM 3763 O O . SER A 1 474 ? -30.406 -17.875 5.238 1 90.44 474 SER A O 1
ATOM 3765 N N . TRP A 1 475 ? -31.734 -16.125 5.832 1 91.25 475 TRP A N 1
ATOM 3766 C CA . TRP A 1 475 ? -32.906 -16.984 5.891 1 91.25 475 TRP A CA 1
ATOM 3767 C C . TRP A 1 475 ? -33.25 -17.531 4.508 1 91.25 475 TRP A C 1
ATOM 3769 O O . TRP A 1 475 ? -33.531 -18.734 4.355 1 91.25 475 TRP A O 1
ATOM 3779 N N . TYR A 1 476 ? -33.188 -16.766 3.58 1 90.62 476 TYR A N 1
ATOM 3780 C CA . TYR A 1 476 ? -33.469 -17.172 2.209 1 90.62 476 TYR A CA 1
ATOM 3781 C C . TYR A 1 476 ? -32.469 -18.234 1.739 1 90.62 476 TYR A C 1
ATOM 3783 O O . TYR A 1 476 ? -32.875 -19.25 1.188 1 90.62 476 TYR A O 1
ATOM 3791 N N . LEU A 1 477 ? -31.219 -18.094 1.979 1 90.25 477 LEU A N 1
ATOM 3792 C CA . LEU A 1 477 ? -30.188 -19.031 1.539 1 90.25 477 LEU A CA 1
ATOM 3793 C C . LEU A 1 477 ? -30.297 -20.344 2.309 1 90.25 477 LEU A C 1
ATOM 3795 O O . LEU A 1 477 ? -30.062 -21.422 1.747 1 90.25 477 LEU A O 1
ATOM 3799 N N . THR A 1 478 ? -30.609 -20.25 3.533 1 88.69 478 THR A N 1
ATOM 3800 C CA . THR A 1 478 ? -30.781 -21.469 4.316 1 88.69 478 THR A CA 1
ATOM 3801 C C . THR A 1 478 ? -31.984 -22.266 3.811 1 88.69 478 THR A C 1
ATOM 3803 O O . THR A 1 478 ? -31.938 -23.5 3.764 1 88.69 478 THR A O 1
ATOM 3806 N N . LYS A 1 479 ? -32.938 -21.578 3.441 1 88.38 479 LYS A N 1
ATOM 3807 C CA . LYS A 1 479 ? -34.094 -22.25 2.867 1 88.38 479 LYS A CA 1
ATOM 3808 C C . LYS A 1 479 ? -33.75 -22.953 1.557 1 88.38 479 LYS A C 1
ATOM 3810 O O . LYS A 1 479 ? -34.188 -24.062 1.294 1 88.38 479 LYS A O 1
ATOM 3815 N N . MET A 1 480 ? -32.969 -22.359 0.833 1 88.5 480 MET A N 1
ATOM 3816 C CA . MET A 1 480 ? -32.531 -22.953 -0.428 1 88.5 480 MET A CA 1
ATOM 3817 C C . MET A 1 480 ? -31.641 -24.156 -0.18 1 88.5 480 MET A C 1
ATOM 3819 O O . MET A 1 480 ? -31.734 -25.172 -0.877 1 88.5 480 MET A O 1
ATOM 3823 N N . ALA A 1 481 ? -30.781 -24.047 0.77 1 87.38 481 ALA A N 1
ATOM 3824 C CA . ALA A 1 481 ? -29.891 -25.156 1.107 1 87.38 481 ALA A CA 1
ATOM 3825 C C . ALA A 1 481 ? -30.688 -26.359 1.612 1 87.38 481 ALA A C 1
ATOM 3827 O O . ALA A 1 481 ? -30.391 -27.5 1.256 1 87.38 481 ALA A O 1
ATOM 3828 N N . LYS A 1 482 ? -31.641 -26.078 2.381 1 85.06 482 LYS A N 1
ATOM 3829 C CA . LYS A 1 482 ? -32.5 -27.141 2.859 1 85.06 482 LYS A CA 1
ATOM 3830 C C . LYS A 1 482 ? -33.281 -27.766 1.708 1 85.06 482 LYS A C 1
ATOM 3832 O O . LYS A 1 482 ? -33.5 -28.984 1.692 1 85.06 482 LYS A O 1
ATOM 3837 N N . GLY A 1 483 ? -33.656 -26.891 0.816 1 84.31 483 GLY A N 1
ATOM 3838 C CA . GLY A 1 483 ? -34.312 -27.406 -0.366 1 84.31 483 GLY A CA 1
ATOM 3839 C C . GLY A 1 483 ? -33.438 -28.344 -1.179 1 84.31 483 GLY A C 1
ATOM 3840 O O . GLY A 1 483 ? -33.906 -29.359 -1.702 1 84.31 483 GLY A O 1
ATOM 3841 N N . LEU A 1 484 ? -32.188 -28.109 -1.233 1 87.38 484 LEU A N 1
ATOM 3842 C CA . LEU A 1 484 ? -31.234 -28.969 -1.94 1 87.38 484 LEU A CA 1
ATOM 3843 C C . LEU A 1 484 ? -31.047 -30.297 -1.204 1 87.38 484 LEU A C 1
ATOM 3845 O O . LEU A 1 484 ? -30.969 -31.344 -1.832 1 87.38 484 LEU A O 1
ATOM 3849 N N . LEU A 1 485 ? -31.062 -30.234 0.075 1 86.88 485 LEU A N 1
ATOM 3850 C CA . LEU A 1 485 ? -30.922 -31.453 0.88 1 86.88 485 LEU A CA 1
ATOM 3851 C C . LEU A 1 485 ? -32.156 -32.344 0.731 1 86.88 485 LEU A C 1
ATOM 3853 O O . LEU A 1 485 ? -32.031 -33.562 0.699 1 86.88 485 LEU A O 1
ATOM 3857 N N . MET A 1 486 ? -33.219 -31.719 0.521 1 84.88 486 MET A N 1
ATOM 3858 C CA . MET A 1 486 ? -34.469 -32.5 0.355 1 84.88 486 MET A CA 1
ATOM 3859 C C . MET A 1 486 ? -34.469 -33.188 -0.996 1 84.88 486 MET A C 1
ATOM 3861 O O . MET A 1 486 ? -35.062 -34.25 -1.13 1 84.88 486 MET A O 1
ATOM 3865 N N . GLN A 1 487 ? -33.781 -32.719 -1.865 1 83.5 487 GLN A N 1
ATOM 3866 C CA . GLN A 1 487 ? -33.75 -33.281 -3.211 1 83.5 487 GLN A CA 1
ATOM 3867 C C . GLN A 1 487 ? -32.719 -34.406 -3.322 1 83.5 487 GLN A C 1
ATOM 3869 O O . GLN A 1 487 ? -32.688 -35.125 -4.332 1 83.5 487 GLN A O 1
ATOM 3874 N N . SER A 1 488 ? -31.922 -34.594 -2.33 1 81.81 488 SER A N 1
ATOM 3875 C CA . SER A 1 488 ? -30.859 -35.562 -2.389 1 81.81 488 SER A CA 1
ATOM 3876 C C . SER A 1 488 ? -31.406 -37 -2.346 1 81.81 488 SER A C 1
ATOM 3878 O O . SER A 1 488 ? -30.766 -37.906 -2.852 1 81.81 488 SER A O 1
ATOM 3880 N N . SER A 1 489 ? -32.438 -37.125 -1.594 1 76.31 489 SER A N 1
ATOM 3881 C CA . SER A 1 489 ? -33.031 -38.469 -1.553 1 76.31 489 SER A CA 1
ATOM 3882 C C . SER A 1 489 ? -34.562 -38.375 -1.54 1 76.31 489 SER A C 1
ATOM 3884 O O . SER A 1 489 ? -35.156 -37.406 -1.027 1 76.31 489 SER A O 1
ATOM 3886 N N . ASP A 1 490 ? -35.156 -39.281 -2.217 1 66.5 490 ASP A N 1
ATOM 3887 C CA . ASP A 1 490 ? -36.594 -39.375 -2.271 1 66.5 490 ASP A CA 1
ATOM 3888 C C . ASP A 1 490 ? -37.188 -39.719 -0.902 1 66.5 490 ASP A C 1
ATOM 3890 O O . ASP A 1 490 ? -38.344 -39.438 -0.632 1 66.5 490 ASP A O 1
ATOM 3894 N N . VAL A 1 491 ? -36.25 -40.219 -0.095 1 66.69 491 VAL A N 1
ATOM 3895 C CA . VAL A 1 491 ? -36.719 -40.688 1.2 1 66.69 491 VAL A CA 1
ATOM 3896 C C . VAL A 1 491 ? -36.812 -39.531 2.172 1 66.69 491 VAL A C 1
ATOM 3898 O O . VAL A 1 491 ? -37.531 -39.594 3.172 1 66.69 491 VAL A O 1
ATOM 3901 N N . ILE A 1 492 ? -36.188 -38.469 1.788 1 64.12 492 ILE A N 1
ATOM 3902 C CA . ILE A 1 492 ? -36.125 -37.375 2.736 1 64.12 492 ILE A CA 1
ATOM 3903 C C . ILE A 1 492 ? -37.406 -36.531 2.615 1 64.12 492 ILE A C 1
ATOM 3905 O O . ILE A 1 492 ? -37.562 -35.812 1.637 1 64.12 492 ILE A O 1
ATOM 3909 N N . ASN A 1 493 ? -38.531 -36.875 3.266 1 58.94 493 ASN A N 1
ATOM 3910 C CA . ASN A 1 493 ? -39.75 -36.094 3.26 1 58.94 493 ASN A CA 1
ATOM 3911 C C . ASN A 1 493 ? -39.625 -34.906 4.227 1 58.94 493 ASN A C 1
ATOM 3913 O O . ASN A 1 493 ? -40.062 -33.781 3.902 1 58.94 493 ASN A O 1
ATOM 3917 N N . GLN A 1 494 ? -39.125 -35.281 5.48 1 68 494 GLN A N 1
ATOM 3918 C CA . GLN A 1 494 ? -38.906 -34.25 6.488 1 68 494 GLN A CA 1
ATOM 3919 C C . GLN A 1 494 ? -37.438 -34.188 6.922 1 68 494 GLN A C 1
ATOM 3921 O O . GLN A 1 494 ? -36.781 -35.219 6.973 1 68 494 GLN A O 1
ATOM 3926 N N . LEU A 1 495 ? -36.812 -33 6.766 1 74.12 495 LEU A N 1
ATOM 3927 C CA . LEU A 1 495 ? -35.375 -32.844 7.094 1 74.12 495 LEU A CA 1
ATOM 3928 C C . LEU A 1 495 ? -35.094 -33.281 8.531 1 74.12 495 LEU A C 1
ATOM 3930 O O . LEU A 1 495 ? -34.375 -32.594 9.258 1 74.12 495 LEU A O 1
ATOM 3934 N N . SER A 1 496 ? -35.75 -34.375 8.914 1 78.5 496 SER A N 1
ATOM 3935 C CA . SER A 1 496 ? -35.438 -34.938 10.219 1 78.5 496 SER A CA 1
ATOM 3936 C C . SER A 1 496 ? -34.188 -35.812 10.172 1 78.5 496 SER A C 1
ATOM 3938 O O . SER A 1 496 ? -33.75 -36.25 9.094 1 78.5 496 SER A O 1
ATOM 3940 N N . MET A 1 497 ? -33.562 -35.969 11.242 1 82.12 497 MET A N 1
ATOM 3941 C CA . MET A 1 497 ? -32.312 -36.719 11.328 1 82.12 497 MET A CA 1
ATOM 3942 C C . MET A 1 497 ? -32.531 -38.188 10.977 1 82.12 497 MET A C 1
ATOM 3944 O O . MET A 1 497 ? -31.672 -38.812 10.359 1 82.12 497 MET A O 1
ATOM 3948 N N . ASN A 1 498 ? -33.688 -38.656 11.305 1 76.81 498 ASN A N 1
ATOM 3949 C CA . ASN A 1 498 ? -34 -40.031 11 1 76.81 498 ASN A CA 1
ATOM 3950 C C . ASN A 1 498 ? -34.094 -40.281 9.492 1 76.81 498 ASN A C 1
ATOM 3952 O O . ASN A 1 498 ? -33.594 -41.281 8.984 1 76.81 498 ASN A O 1
ATOM 3956 N N . SER A 1 499 ? -34.688 -39.312 8.93 1 82.38 499 SER A N 1
ATOM 3957 C CA . SER A 1 499 ? -34.812 -39.438 7.48 1 82.38 499 SER A CA 1
ATOM 3958 C C . SER A 1 499 ? -33.469 -39.312 6.793 1 82.38 499 SER A C 1
ATOM 3960 O O . SER A 1 499 ? -33.188 -40 5.797 1 82.38 499 SER A O 1
ATOM 3962 N N . LYS A 1 500 ? -32.625 -38.531 7.328 1 85.56 500 LYS A N 1
ATOM 3963 C CA . LYS A 1 500 ? -31.297 -38.344 6.75 1 85.56 500 LYS A CA 1
ATOM 3964 C C . LYS A 1 500 ? -30.453 -39.625 6.914 1 85.56 500 LYS A C 1
ATOM 3966 O O . LYS A 1 500 ? -29.766 -40.031 5.984 1 85.56 500 LYS A O 1
ATOM 3971 N N . LEU A 1 501 ? -30.609 -40.188 8.055 1 86 501 LEU A N 1
ATOM 3972 C CA . LEU A 1 501 ? -29.859 -41.406 8.336 1 86 501 LEU A CA 1
ATOM 3973 C C . LEU A 1 501 ? -30.344 -42.562 7.469 1 86 501 LEU A C 1
ATOM 3975 O O . LEU A 1 501 ? -29.531 -43.344 6.98 1 86 501 LEU A O 1
ATOM 3979 N N . ALA A 1 502 ? -31.578 -42.625 7.285 1 82.12 502 ALA A N 1
ATOM 3980 C CA . ALA A 1 502 ? -32.125 -43.688 6.434 1 82.12 502 ALA A CA 1
ATOM 3981 C C . ALA A 1 502 ? -31.641 -43.531 4.996 1 82.12 502 ALA A C 1
ATOM 3983 O O . ALA A 1 502 ? -31.297 -44.531 4.352 1 82.12 502 ALA A O 1
ATOM 3984 N N . SER A 1 503 ? -31.641 -42.344 4.621 1 85.81 503 SER A N 1
ATOM 3985 C CA . SER A 1 503 ? -31.188 -42.062 3.26 1 85.81 503 SER A CA 1
ATOM 3986 C C . SER A 1 503 ? -29.703 -42.406 3.111 1 85.81 503 SER A C 1
ATOM 3988 O O . SER A 1 503 ? -29.281 -42.969 2.1 1 85.81 503 SER A O 1
ATOM 3990 N N . LEU A 1 504 ? -28.938 -42.094 4.109 1 88.81 504 LEU A N 1
ATOM 3991 C CA . LEU A 1 504 ? -27.5 -42.344 4.051 1 88.81 504 LEU A CA 1
ATOM 3992 C C . LEU A 1 504 ? -27.203 -43.844 4.133 1 88.81 504 LEU A C 1
ATOM 3994 O O . LEU A 1 504 ? -26.219 -44.312 3.559 1 88.81 504 LEU A O 1
ATOM 3998 N N . GLN A 1 505 ? -28.016 -44.562 4.777 1 84.56 505 GLN A N 1
ATOM 3999 C CA . GLN A 1 505 ? -27.828 -46 4.836 1 84.56 505 GLN A CA 1
ATOM 4000 C C . GLN A 1 505 ? -28.078 -46.625 3.469 1 84.56 505 GLN A C 1
ATOM 4002 O O . GLN A 1 505 ? -27.359 -47.562 3.072 1 84.56 505 GLN A O 1
ATOM 4007 N N . ILE A 1 506 ? -29.016 -46.062 2.811 1 83.25 506 ILE A N 1
ATOM 4008 C CA . ILE A 1 506 ? -29.297 -46.562 1.467 1 83.25 506 ILE A CA 1
ATOM 4009 C C . ILE A 1 506 ? -28.125 -46.25 0.545 1 83.25 506 ILE A C 1
ATOM 4011 O O . ILE A 1 506 ? -27.703 -47.094 -0.245 1 83.25 506 ILE A O 1
ATOM 4015 N N . VAL A 1 507 ? -27.625 -45.031 0.744 1 85.38 507 VAL A N 1
ATOM 4016 C CA . VAL A 1 507 ? -26.5 -44.625 -0.085 1 85.38 507 VAL A CA 1
ATOM 4017 C C . VAL A 1 507 ? -25.281 -45.469 0.25 1 85.38 507 VAL A C 1
ATOM 4019 O O . VAL A 1 507 ? -24.5 -45.812 -0.64 1 85.38 507 VAL A O 1
ATOM 4022 N N . CYS A 1 508 ? -25.094 -45.781 1.454 1 86 508 CYS A N 1
ATOM 4023 C CA . CYS A 1 508 ? -23.984 -46.594 1.905 1 86 508 CYS A CA 1
ATOM 4024 C C . CYS A 1 508 ? -24.047 -47.969 1.294 1 86 508 CYS A C 1
ATOM 4026 O O . CYS A 1 508 ? -23.016 -48.5 0.849 1 86 508 CYS A O 1
ATOM 4028 N N . GLU A 1 509 ? -25.203 -48.531 1.246 1 80 509 GLU A N 1
ATOM 4029 C CA . GLU A 1 509 ? -25.375 -49.875 0.674 1 80 509 GLU A CA 1
ATOM 4030 C C . GLU A 1 509 ? -25.125 -49.844 -0.832 1 80 509 GLU A C 1
ATOM 4032 O O . GLU A 1 509 ? -24.547 -50.781 -1.377 1 80 509 GLU A O 1
ATOM 4037 N N . GLN A 1 510 ? -25.469 -48.781 -1.394 1 78.75 510 GLN A N 1
ATOM 4038 C CA . GLN A 1 510 ? -25.234 -48.656 -2.826 1 78.75 510 GLN A CA 1
ATOM 4039 C C . GLN A 1 510 ? -23.75 -48.5 -3.133 1 78.75 510 GLN A C 1
ATOM 4041 O O . GLN A 1 510 ? -23.25 -49.094 -4.094 1 78.75 510 GLN A O 1
ATOM 4046 N N . GLU A 1 511 ? -23.078 -47.75 -2.314 1 76.88 511 GLU A N 1
ATOM 4047 C CA . GLU A 1 511 ? -21.656 -47.531 -2.525 1 76.88 511 GLU A CA 1
ATOM 4048 C C . GLU A 1 511 ? -20.859 -48.812 -2.262 1 76.88 511 GLU A C 1
ATOM 4050 O O . GLU A 1 511 ? -19.875 -49.094 -2.947 1 76.88 511 GLU A O 1
ATOM 4055 N N . LYS A 1 512 ? -21.266 -49.562 -1.317 1 72.69 512 LYS A N 1
ATOM 4056 C CA . LYS A 1 512 ? -20.625 -50.844 -1.041 1 72.69 512 LYS A CA 1
ATOM 4057 C C . LYS A 1 512 ? -20.781 -51.781 -2.215 1 72.69 512 LYS A C 1
ATOM 4059 O O . LYS A 1 512 ? -19.859 -52.531 -2.562 1 72.69 512 LYS A O 1
ATOM 4064 N N . GLN A 1 513 ? -21.891 -51.719 -2.791 1 62.62 513 GLN A N 1
ATOM 4065 C CA . GLN A 1 513 ? -22.156 -52.594 -3.936 1 62.62 513 GLN A CA 1
ATOM 4066 C C . GLN A 1 513 ? -21.312 -52.188 -5.141 1 62.62 513 GLN A C 1
ATOM 4068 O O . GLN A 1 513 ? -20.781 -53.031 -5.859 1 62.62 513 GLN A O 1
ATOM 4073 N N . ASP A 1 514 ? -21.141 -50.906 -5.203 1 62.16 514 ASP A N 1
ATOM 4074 C CA . ASP A 1 514 ? -20.344 -50.406 -6.312 1 62.16 514 ASP A CA 1
ATOM 4075 C C . ASP A 1 514 ? -18.875 -50.75 -6.125 1 62.16 514 ASP A C 1
ATOM 4077 O O . ASP A 1 514 ? -18.172 -51.062 -7.09 1 62.16 514 ASP A O 1
ATOM 4081 N N . VAL A 1 515 ? -18.422 -50.562 -4.898 1 57.62 515 VAL A N 1
ATOM 4082 C CA . VAL A 1 515 ? -17.031 -50.906 -4.59 1 57.62 515 VAL A CA 1
ATOM 4083 C C . VAL A 1 515 ? -16.812 -52.406 -4.734 1 57.62 515 VAL A C 1
ATOM 4085 O O . VAL A 1 515 ? -15.75 -52.844 -5.203 1 57.62 515 VAL A O 1
ATOM 4088 N N . MET A 1 516 ? -17.688 -53.219 -4.211 1 50.53 516 MET A N 1
ATOM 4089 C CA . MET A 1 516 ? -17.562 -54.656 -4.312 1 50.53 516 MET A CA 1
ATOM 4090 C C . MET A 1 516 ? -17.516 -55.094 -5.773 1 50.53 516 MET A C 1
ATOM 4092 O O . MET A 1 516 ? -16.797 -56.031 -6.121 1 50.53 516 MET A O 1
ATOM 4096 N N . PHE A 1 517 ? -18.297 -54.438 -6.543 1 46 517 PHE A N 1
ATOM 4097 C CA . PHE A 1 517 ? -18.266 -54.781 -7.961 1 46 517 PHE A CA 1
ATOM 4098 C C . PHE A 1 517 ? -17.078 -54.125 -8.656 1 46 517 PHE A C 1
ATOM 4100 O O . PHE A 1 517 ? -16.734 -54.469 -9.781 1 46 517 PHE A O 1
ATOM 4107 N N . ALA A 1 518 ? -16.484 -53.094 -8.125 1 51 518 ALA A N 1
ATOM 4108 C CA . ALA A 1 518 ? -15.375 -52.312 -8.68 1 51 518 ALA A CA 1
ATOM 4109 C C . ALA A 1 518 ? -14.039 -53 -8.391 1 51 518 ALA A C 1
ATOM 4111 O O . ALA A 1 518 ? -13.461 -52.812 -7.316 1 51 518 ALA A O 1
ATOM 4112 N N . GLY A 1 519 ? -13.734 -54.031 -8.641 1 42.34 519 GLY A N 1
ATOM 4113 C CA . GLY A 1 519 ? -12.391 -54.594 -8.641 1 42.34 519 GLY A CA 1
ATOM 4114 C C . GLY A 1 519 ? -11.336 -53.594 -9.148 1 42.34 519 GLY A C 1
ATOM 4115 O O . GLY A 1 519 ? -11.648 -52.469 -9.453 1 42.34 519 GLY A O 1
ATOM 4116 N N . GLY A 1 520 ? -9.945 -53.938 -9.18 1 47.25 520 GLY A N 1
ATOM 4117 C CA . GLY A 1 520 ? -8.805 -53.25 -9.766 1 47.25 520 GLY A CA 1
ATOM 4118 C C . GLY A 1 520 ? -9.148 -52.5 -11.039 1 47.25 520 GLY A C 1
ATOM 4119 O O . GLY A 1 520 ? -8.531 -51.469 -11.359 1 47.25 520 GLY A O 1
ATOM 4120 N N . LYS A 1 521 ? -10.023 -53.031 -11.781 1 50.72 521 LYS A N 1
ATOM 4121 C CA . LYS A 1 521 ? -10.453 -52.531 -13.086 1 50.72 521 LYS A CA 1
ATOM 4122 C C . LYS A 1 521 ? -11.281 -51.281 -12.945 1 50.72 521 LYS A C 1
ATOM 4124 O O . LYS A 1 521 ? -11.32 -50.438 -13.859 1 50.72 521 LYS A O 1
ATOM 4129 N N . ASP A 1 522 ? -11.812 -50.969 -11.773 1 51.97 522 ASP A N 1
ATOM 4130 C CA . ASP A 1 522 ? -12.773 -49.875 -11.625 1 51.97 522 ASP A CA 1
ATOM 4131 C C . ASP A 1 522 ? -12.07 -48.562 -11.352 1 51.97 522 ASP A C 1
ATOM 4133 O O . ASP A 1 522 ? -12.508 -47.5 -11.82 1 51.97 522 ASP A O 1
ATOM 4137 N N . SER A 1 523 ? -11.078 -48.656 -10.617 1 62.41 523 SER A N 1
ATOM 4138 C CA . SER A 1 523 ? -10.312 -47.406 -10.477 1 62.41 523 SER A CA 1
ATOM 4139 C C . SER A 1 523 ? -9.852 -46.906 -11.836 1 62.41 523 SER A C 1
ATOM 4141 O O . SER A 1 523 ? -9.844 -45.688 -12.078 1 62.41 523 SER A O 1
ATOM 4143 N N . VAL A 1 524 ? -9.539 -47.812 -12.664 1 63.84 524 VAL A N 1
ATOM 4144 C CA . VAL A 1 524 ? -9.117 -47.438 -14.008 1 63.84 524 VAL A CA 1
ATOM 4145 C C . VAL A 1 524 ? -10.312 -46.906 -14.789 1 63.84 524 VAL A C 1
ATOM 4147 O O . VAL A 1 524 ? -10.188 -45.906 -15.539 1 63.84 524 VAL A O 1
ATOM 4150 N N . ALA A 1 525 ? -11.484 -47.594 -14.523 1 64.56 525 ALA A N 1
ATOM 4151 C CA . ALA A 1 525 ? -12.688 -47.125 -15.219 1 64.56 525 ALA A CA 1
ATOM 4152 C C . ALA A 1 525 ? -13.086 -45.719 -14.742 1 64.56 525 ALA A C 1
ATOM 4154 O O . ALA A 1 525 ? -13.484 -44.875 -15.539 1 64.56 525 ALA A O 1
ATOM 4155 N N . ALA A 1 526 ? -12.984 -45.531 -13.469 1 69.62 526 ALA A N 1
ATOM 4156 C CA . ALA A 1 526 ? -13.289 -44.219 -12.914 1 69.62 526 ALA A CA 1
ATOM 4157 C C . ALA A 1 526 ? -12.328 -43.156 -13.445 1 69.62 526 ALA A C 1
ATOM 4159 O O . ALA A 1 526 ? -12.734 -42.062 -13.766 1 69.62 526 ALA A O 1
ATOM 4160 N N . LEU A 1 527 ? -11.141 -43.594 -13.547 1 75.06 527 LEU A N 1
ATOM 4161 C CA . LEU A 1 527 ? -10.125 -42.688 -14.086 1 75.06 527 LEU A CA 1
ATOM 4162 C C . LEU A 1 527 ? -10.414 -42.375 -15.547 1 75.06 527 LEU A C 1
ATOM 4164 O O . LEU A 1 527 ? -10.297 -41.219 -15.961 1 75.06 527 LEU A O 1
ATOM 4168 N N . MET A 1 528 ? -10.805 -43.344 -16.234 1 71.62 528 MET A N 1
ATOM 4169 C CA . MET A 1 528 ? -11.102 -43.156 -17.641 1 71.62 528 MET A CA 1
ATOM 4170 C C . MET A 1 528 ? -12.344 -42.281 -17.812 1 71.62 528 MET A C 1
ATOM 4172 O O . MET A 1 528 ? -12.391 -41.406 -18.688 1 71.62 528 MET A O 1
ATOM 4176 N N . ALA A 1 529 ? -13.32 -42.531 -16.938 1 72.81 529 ALA A N 1
ATOM 4177 C CA . ALA A 1 529 ? -14.539 -41.75 -17 1 72.81 529 ALA A CA 1
ATOM 4178 C C . ALA A 1 529 ? -14.266 -40.281 -16.656 1 72.81 529 ALA A C 1
ATOM 4180 O O . ALA A 1 529 ? -14.773 -39.375 -17.312 1 72.81 529 ALA A O 1
ATOM 4181 N N . MET A 1 530 ? -13.5 -40.188 -15.68 1 76.75 530 MET A N 1
ATOM 4182 C CA . MET A 1 530 ? -13.172 -38.812 -15.258 1 76.75 530 MET A CA 1
ATOM 4183 C C . MET A 1 530 ? -12.32 -38.125 -16.312 1 76.75 530 MET A C 1
ATOM 4185 O O . MET A 1 530 ? -12.492 -36.906 -16.562 1 76.75 530 MET A O 1
ATOM 4189 N N . GLU A 1 531 ? -11.43 -38.812 -16.891 1 74.88 531 GLU A N 1
ATOM 4190 C CA . GLU A 1 531 ? -10.602 -38.25 -17.953 1 74.88 531 GLU A CA 1
ATOM 4191 C C . GLU A 1 531 ? -11.438 -37.906 -19.172 1 74.88 531 GLU A C 1
ATOM 4193 O O . GLU A 1 531 ? -11.242 -36.844 -19.797 1 74.88 531 GLU A O 1
ATOM 4198 N N . ARG A 1 532 ? -12.367 -38.781 -19.469 1 70.81 532 ARG A N 1
ATOM 4199 C CA . ARG A 1 532 ? -13.266 -38.5 -20.578 1 70.81 532 ARG A CA 1
ATOM 4200 C C . ARG A 1 532 ? -14.117 -37.281 -20.297 1 70.81 532 ARG A C 1
ATOM 4202 O O . ARG A 1 532 ? -14.328 -36.438 -21.188 1 70.81 532 ARG A O 1
ATOM 4209 N N . LEU A 1 533 ? -14.555 -37.25 -19.078 1 76.75 533 LEU A N 1
ATOM 4210 C CA . LEU A 1 533 ? -15.359 -36.094 -18.688 1 76.75 533 LEU A CA 1
ATOM 4211 C C . LEU A 1 533 ? -14.539 -34.812 -18.75 1 76.75 533 LEU A C 1
ATOM 4213 O O . LEU A 1 533 ? -15.047 -33.781 -19.156 1 76.75 533 LEU A O 1
ATOM 4217 N N . SER A 1 534 ? -13.32 -34.906 -18.312 1 75.69 534 SER A N 1
ATOM 4218 C CA . SER A 1 534 ? -12.438 -33.75 -18.359 1 75.69 534 SER A CA 1
ATOM 4219 C C . SER A 1 534 ? -12.211 -33.281 -19.781 1 75.69 534 SER A C 1
ATOM 4221 O O . SER A 1 534 ? -12.227 -32.062 -20.062 1 75.69 534 SER A O 1
ATOM 4223 N N . VAL A 1 535 ? -12.008 -34.156 -20.672 1 68 535 VAL A N 1
ATOM 4224 C CA . VAL A 1 535 ? -11.781 -33.844 -22.062 1 68 535 VAL A CA 1
ATOM 4225 C C . VAL A 1 535 ? -13.055 -33.25 -22.688 1 68 535 VAL A C 1
ATOM 4227 O O . VAL A 1 535 ? -13 -32.312 -23.453 1 68 535 VAL A O 1
ATOM 4230 N N . THR A 1 536 ? -14.203 -33.812 -22.234 1 68 536 THR A N 1
ATOM 4231 C CA . THR A 1 536 ? -15.469 -33.312 -22.766 1 68 536 THR A CA 1
ATOM 4232 C C . THR A 1 536 ? -15.742 -31.891 -22.281 1 68 536 THR A C 1
ATOM 4234 O O . THR A 1 536 ? -16.25 -31.047 -23.031 1 68 536 THR A O 1
ATOM 4237 N N . LEU A 1 537 ? -15.391 -31.688 -21.031 1 71.31 537 LEU A N 1
ATOM 4238 C CA . LEU A 1 537 ? -15.594 -30.359 -20.469 1 71.31 537 LEU A CA 1
ATOM 4239 C C . LEU A 1 537 ? -14.641 -29.344 -21.094 1 71.31 537 LEU A C 1
ATOM 4241 O O . LEU A 1 537 ? -15.023 -28.188 -21.312 1 71.31 537 LEU A O 1
ATOM 4245 N N . GLU A 1 538 ? -13.383 -29.75 -21.406 1 65.94 538 GLU A N 1
ATOM 4246 C CA . GLU A 1 538 ? -12.398 -28.875 -22.047 1 65.94 538 GLU A CA 1
ATOM 4247 C C . GLU A 1 538 ? -12.805 -28.547 -23.469 1 65.94 538 GLU A C 1
ATOM 4249 O O . GLU A 1 538 ? -12.68 -27.391 -23.906 1 65.94 538 GLU A O 1
ATOM 4254 N N . SER A 1 539 ? -13.203 -29.531 -24.172 1 61.62 539 SER A N 1
ATOM 4255 C CA . SER A 1 539 ? -13.602 -29.328 -25.562 1 61.62 539 SER A CA 1
ATOM 4256 C C . SER A 1 539 ? -14.82 -28.406 -25.656 1 61.62 539 SER A C 1
ATOM 4258 O O . SER A 1 539 ? -14.891 -27.547 -26.531 1 61.62 539 SER A O 1
ATOM 4260 N N . SER A 1 540 ? -15.617 -28.594 -24.703 1 59 540 SER A N 1
ATOM 4261 C CA . SER A 1 540 ? -16.797 -27.734 -24.719 1 59 540 SER A CA 1
ATOM 4262 C C . SER A 1 540 ? -16.453 -26.312 -24.328 1 59 540 SER A C 1
ATOM 4264 O O . SER A 1 540 ? -17.047 -25.359 -24.828 1 59 540 SER A O 1
ATOM 4266 N N . TYR A 1 541 ? -15.445 -26.219 -23.438 1 58 541 TYR A N 1
ATOM 4267 C CA . TYR A 1 541 ? -14.969 -24.906 -23 1 58 541 TYR A CA 1
ATOM 4268 C C . TYR A 1 541 ? -14.297 -24.156 -24.156 1 58 541 TYR A C 1
ATOM 4270 O O . TYR A 1 541 ? -14.523 -22.969 -24.344 1 58 541 TYR A O 1
ATOM 4278 N N . ASN A 1 542 ? -13.359 -24.781 -24.844 1 51.66 542 ASN A N 1
ATOM 4279 C CA . ASN A 1 542 ? -12.664 -24.203 -25.984 1 51.66 542 ASN A CA 1
ATOM 4280 C C . ASN A 1 542 ? -13.633 -23.828 -27.109 1 51.66 542 ASN A C 1
ATOM 4282 O O . ASN A 1 542 ? -13.445 -22.812 -27.781 1 51.66 542 ASN A O 1
ATOM 4286 N N . GLU A 1 543 ? -14.516 -24.625 -27.375 1 49.72 543 GLU A N 1
ATOM 4287 C CA . GLU A 1 543 ? -15.508 -24.281 -28.391 1 49.72 543 GLU A CA 1
ATOM 4288 C C . GLU A 1 543 ? -16.328 -23.078 -27.969 1 49.72 543 GLU A C 1
ATOM 4290 O O . GLU A 1 543 ? -16.641 -22.219 -28.797 1 49.72 543 GLU A O 1
ATOM 4295 N N . LEU A 1 544 ? -16.594 -23.062 -26.719 1 47.31 544 LEU A N 1
ATOM 4296 C CA . LEU A 1 544 ? -17.406 -21.953 -26.25 1 47.31 544 LEU A CA 1
ATOM 4297 C C . LEU A 1 544 ? -16.531 -20.719 -26.031 1 47.31 544 LEU A C 1
ATOM 4299 O O . LEU A 1 544 ? -17.031 -19.578 -26.078 1 47.31 544 LEU A O 1
ATOM 4303 N N . SER A 1 545 ? -15.32 -20.812 -25.531 1 46.16 545 SER A N 1
ATOM 4304 C CA . SER A 1 545 ? -14.445 -19.656 -25.344 1 46.16 545 SER A CA 1
ATOM 4305 C C . SER A 1 545 ? -14.281 -18.875 -26.641 1 46.16 545 SER A C 1
ATOM 4307 O O . SER A 1 545 ? -13.93 -17.688 -26.625 1 46.16 545 SER A O 1
ATOM 4309 N N . ILE A 1 546 ? -14.102 -19.453 -27.75 1 40 546 ILE A N 1
ATOM 4310 C CA . ILE A 1 546 ? -14.039 -18.703 -29 1 40 546 ILE A CA 1
ATOM 4311 C C . ILE A 1 546 ? -15.273 -17.812 -29.141 1 40 546 ILE A C 1
ATOM 4313 O O . ILE A 1 546 ? -15.203 -16.719 -29.703 1 40 546 ILE A O 1
ATOM 4317 N N . THR A 1 547 ? -16.484 -18.312 -28.984 1 37.34 547 THR A N 1
ATOM 4318 C CA . THR A 1 547 ? -17.594 -17.375 -29.156 1 37.34 547 THR A CA 1
ATOM 4319 C C . THR A 1 547 ? -17.609 -16.359 -28.016 1 37.34 547 THR A C 1
ATOM 4321 O O . THR A 1 547 ? -17.625 -15.148 -28.25 1 37.34 547 THR A O 1
ATOM 4324 N N . SER A 1 548 ? -18.891 -15.727 -27.484 1 37.34 548 SER A N 1
ATOM 4325 C CA . SER A 1 548 ? -19.172 -14.578 -26.625 1 37.34 548 SER A CA 1
ATOM 4326 C C . SER A 1 548 ? -18.484 -14.711 -25.281 1 37.34 548 SER A C 1
ATOM 4328 O O . SER A 1 548 ? -18.469 -15.789 -24.672 1 37.34 548 SER A O 1
ATOM 4330 N N . THR A 1 549 ? -17.453 -13.93 -24.844 1 39.12 549 THR A N 1
ATOM 4331 C CA . THR A 1 549 ? -16.766 -13.586 -23.609 1 39.12 549 THR A CA 1
ATOM 4332 C C . THR A 1 549 ? -17.641 -13.898 -22.391 1 39.12 549 THR A C 1
ATOM 4334 O O . THR A 1 549 ? -17.141 -14.047 -21.281 1 39.12 549 THR A O 1
ATOM 4337 N N . VAL A 1 550 ? -18.938 -13.414 -22.406 1 38.28 550 VAL A N 1
ATOM 4338 C CA . VAL A 1 550 ? -19.906 -13.391 -21.328 1 38.28 550 VAL A CA 1
ATOM 4339 C C . VAL A 1 550 ? -20.203 -14.812 -20.859 1 38.28 550 VAL A C 1
ATOM 4341 O O . VAL A 1 550 ? -20.328 -15.07 -19.656 1 38.28 550 VAL A O 1
ATOM 4344 N N . ILE A 1 551 ? -20.672 -15.773 -21.766 1 39.97 551 ILE A N 1
ATOM 4345 C CA . ILE A 1 551 ? -21.562 -16.906 -21.5 1 39.97 551 ILE A CA 1
ATOM 4346 C C . ILE A 1 551 ? -20.766 -18.062 -20.906 1 39.97 551 ILE A C 1
ATOM 4348 O O . ILE A 1 551 ? -21.297 -19.141 -20.656 1 39.97 551 ILE A O 1
ATOM 4352 N N . ALA A 1 552 ? -19.562 -18.234 -21.141 1 41.19 552 ALA A N 1
ATOM 4353 C CA . ALA A 1 552 ? -18.906 -19.531 -21.016 1 41.19 552 ALA A CA 1
ATOM 4354 C C . ALA A 1 552 ? -19.078 -20.094 -19.609 1 41.19 552 ALA A C 1
ATOM 4356 O O . ALA A 1 552 ? -18.531 -21.156 -19.297 1 41.19 552 ALA A O 1
ATOM 4357 N N . ASN A 1 553 ? -19.047 -19.328 -18.594 1 43.97 553 ASN A N 1
ATOM 4358 C CA . ASN A 1 553 ? -19.062 -20.125 -17.359 1 43.97 553 ASN A CA 1
ATOM 4359 C C . ASN A 1 553 ? -20.297 -21.031 -17.297 1 43.97 553 ASN A C 1
ATOM 4361 O O . ASN A 1 553 ? -21.312 -20.656 -16.719 1 43.97 553 ASN A O 1
ATOM 4365 N N . GLU A 1 554 ? -20.719 -21.641 -18.391 1 47.16 554 GLU A N 1
ATOM 4366 C CA . GLU A 1 554 ? -21.953 -22.422 -18.438 1 47.16 554 GLU A CA 1
ATOM 4367 C C . GLU A 1 554 ? -21.969 -23.453 -17.312 1 47.16 554 GLU A C 1
ATOM 4369 O O . GLU A 1 554 ? -21 -24.188 -17.109 1 47.16 554 GLU A O 1
ATOM 4374 N N . VAL A 1 555 ? -23.047 -23.266 -16.453 1 55.56 555 VAL A N 1
ATOM 4375 C CA . VAL A 1 555 ? -23.578 -24.094 -15.383 1 55.56 555 VAL A CA 1
ATOM 4376 C C . VAL A 1 555 ? -23.844 -25.5 -15.914 1 55.56 555 VAL A C 1
ATOM 4378 O O . VAL A 1 555 ? -24.344 -25.672 -17.031 1 55.56 555 VAL A O 1
ATOM 4381 N N . LEU A 1 556 ? -23.062 -26.422 -15.422 1 60.41 556 LEU A N 1
ATOM 4382 C CA . LEU A 1 556 ? -23.406 -27.812 -15.672 1 60.41 556 LEU A CA 1
ATOM 4383 C C . LEU A 1 556 ? -24.906 -28.047 -15.453 1 60.41 556 LEU A C 1
ATOM 4385 O O . LEU A 1 556 ? -25.438 -27.719 -14.383 1 60.41 556 LEU A O 1
ATOM 4389 N N . THR A 1 557 ? -25.703 -27.875 -16.484 1 55.28 557 THR A N 1
ATOM 4390 C CA . THR A 1 557 ? -27.141 -28.031 -16.344 1 55.28 557 THR A CA 1
ATOM 4391 C C . THR A 1 557 ? -27.484 -29.422 -15.812 1 55.28 557 THR A C 1
ATOM 4393 O O . THR A 1 557 ? -26.969 -30.438 -16.312 1 55.28 557 THR A O 1
ATOM 4396 N N . SER A 1 558 ? -27.719 -29.469 -14.438 1 59.94 558 SER A N 1
ATOM 4397 C CA . SER A 1 558 ? -28.219 -30.75 -13.953 1 59.94 558 SER A CA 1
ATOM 4398 C C . SER A 1 558 ? -29.734 -30.766 -13.914 1 59.94 558 SER A C 1
ATOM 4400 O O . SER A 1 558 ? -30.359 -29.797 -13.484 1 59.94 558 SER A O 1
ATOM 4402 N N . THR A 1 559 ? -30.406 -31.688 -14.586 1 58.5 559 THR A N 1
ATOM 4403 C CA . THR A 1 559 ? -31.844 -31.891 -14.586 1 58.5 559 THR A CA 1
ATOM 4404 C C . THR A 1 559 ? -32.344 -32.188 -13.172 1 58.5 559 THR A C 1
ATOM 4406 O O . THR A 1 559 ? -33.531 -31.969 -12.875 1 58.5 559 THR A O 1
ATOM 4409 N N . LEU A 1 560 ? -31.484 -32.625 -12.25 1 59.44 560 LEU A N 1
ATOM 4410 C CA . LEU A 1 560 ? -31.969 -33.125 -10.969 1 59.44 560 LEU A CA 1
ATOM 4411 C C . LEU A 1 560 ? -32 -32.031 -9.922 1 59.44 560 LEU A C 1
ATOM 4413 O O . LEU A 1 560 ? -32.75 -32.125 -8.93 1 59.44 560 LEU A O 1
ATOM 4417 N N . VAL A 1 561 ? -31.344 -30.953 -10.195 1 67.81 561 VAL A N 1
ATOM 4418 C CA . VAL A 1 561 ? -31.25 -29.953 -9.125 1 67.81 561 VAL A CA 1
ATOM 4419 C C . VAL A 1 561 ? -32.062 -28.719 -9.5 1 67.81 561 VAL A C 1
ATOM 4421 O O . VAL A 1 561 ? -31.938 -28.188 -10.602 1 67.81 561 VAL A O 1
ATOM 4424 N N . GLN A 1 562 ? -33.125 -28.469 -8.719 1 66.75 562 GLN A N 1
ATOM 4425 C CA . GLN A 1 562 ? -33.875 -27.234 -8.914 1 66.75 562 GLN A CA 1
ATOM 4426 C C . GLN A 1 562 ? -32.969 -26.016 -8.789 1 66.75 562 GLN A C 1
ATOM 4428 O O . GLN A 1 562 ? -32.344 -25.797 -7.738 1 66.75 562 GLN A O 1
ATOM 4433 N N . ILE A 1 563 ? -32.844 -25.281 -9.805 1 65.19 563 ILE A N 1
ATOM 4434 C CA . ILE A 1 563 ? -31.969 -24.109 -9.883 1 65.19 563 ILE A CA 1
ATOM 4435 C C . ILE A 1 563 ? -32.656 -22.906 -9.227 1 65.19 563 ILE A C 1
ATOM 4437 O O . ILE A 1 563 ? -33.875 -22.703 -9.422 1 65.19 563 ILE A O 1
ATOM 4441 N N . PRO A 1 564 ? -31.875 -22.312 -8.383 1 75.38 564 PRO A N 1
ATOM 4442 C CA . PRO A 1 564 ? -32.438 -21.078 -7.805 1 75.38 564 PRO A CA 1
ATOM 4443 C C . PRO A 1 564 ? -32.938 -20.109 -8.867 1 75.38 564 PRO A C 1
ATOM 4445 O O . PRO A 1 564 ? -32.469 -20.156 -10.016 1 75.38 564 PRO A O 1
ATOM 4448 N N . THR A 1 565 ? -33.906 -19.359 -8.5 1 78.5 565 THR A N 1
ATOM 4449 C CA . THR A 1 565 ? -34.5 -18.406 -9.414 1 78.5 565 THR A CA 1
ATOM 4450 C C . THR A 1 565 ? -33.5 -17.344 -9.852 1 78.5 565 THR A C 1
ATOM 4452 O O . THR A 1 565 ? -33.531 -16.891 -10.992 1 78.5 565 THR A O 1
ATOM 4455 N N . TRP A 1 566 ? -32.531 -17.109 -9 1 83.75 566 TRP A N 1
ATOM 4456 C CA . TRP A 1 566 ? -31.562 -16.078 -9.305 1 83.75 566 TRP A CA 1
ATOM 4457 C C . TRP A 1 566 ? -30.328 -16.672 -9.969 1 83.75 566 TRP A C 1
ATOM 4459 O O . TRP A 1 566 ? -29.891 -17.766 -9.617 1 83.75 566 TRP A O 1
ATOM 4469 N N . LYS A 1 567 ? -29.906 -15.938 -10.875 1 83.5 567 LYS A N 1
ATOM 4470 C CA . LYS A 1 567 ? -28.656 -16.344 -11.5 1 83.5 567 LYS A CA 1
ATOM 4471 C C . LYS A 1 567 ? -27.5 -16.297 -10.5 1 83.5 567 LYS A C 1
ATOM 4473 O O . LYS A 1 567 ? -27.562 -15.555 -9.516 1 83.5 567 LYS A O 1
ATOM 4478 N N . ARG A 1 568 ? -26.5 -17.094 -10.695 1 85.12 568 ARG A N 1
ATOM 4479 C CA . ARG A 1 568 ? -25.328 -17.188 -9.828 1 85.12 568 ARG A CA 1
ATOM 4480 C C . ARG A 1 568 ? -24.703 -15.812 -9.617 1 85.12 568 ARG A C 1
ATOM 4482 O O . ARG A 1 568 ? -24.422 -15.422 -8.477 1 85.12 568 ARG A O 1
ATOM 4489 N N . GLN A 1 569 ? -24.484 -14.992 -10.75 1 85.31 569 GLN A N 1
ATOM 4490 C CA . GLN A 1 569 ? -23.812 -13.703 -10.68 1 85.31 569 GLN A CA 1
ATOM 4491 C C . GLN A 1 569 ? -24.625 -12.711 -9.844 1 85.31 569 GLN A C 1
ATOM 4493 O O . GLN A 1 569 ? -24.062 -11.906 -9.109 1 85.31 569 GLN A O 1
ATOM 4498 N N . THR A 1 570 ? -25.906 -12.852 -9.93 1 88.69 570 THR A N 1
ATOM 4499 C CA . THR A 1 570 ? -26.766 -11.945 -9.18 1 88.69 570 THR A CA 1
ATOM 4500 C C . THR A 1 570 ? -26.719 -12.266 -7.688 1 88.69 570 THR A C 1
ATOM 4502 O O . THR A 1 570 ? -26.672 -11.359 -6.852 1 88.69 570 THR A O 1
ATOM 4505 N N . MET A 1 571 ? -26.781 -13.539 -7.383 1 89.5 571 MET A N 1
ATOM 4506 C CA . MET A 1 571 ? -26.719 -13.93 -5.977 1 89.5 571 MET A CA 1
ATOM 4507 C C . MET A 1 571 ? -25.391 -13.508 -5.348 1 89.5 571 MET A C 1
ATOM 4509 O O . MET A 1 571 ? -25.375 -12.984 -4.23 1 89.5 571 MET A O 1
ATOM 4513 N N . GLU A 1 572 ? -24.359 -13.625 -6.133 1 89.5 572 GLU A N 1
ATOM 4514 C CA . GLU A 1 572 ? -23.047 -13.227 -5.633 1 89.5 572 GLU A CA 1
ATOM 4515 C C . GLU A 1 572 ? -22.953 -11.711 -5.465 1 89.5 572 GLU A C 1
ATOM 4517 O O . GLU A 1 572 ? -22.391 -11.227 -4.484 1 89.5 572 GLU A O 1
ATOM 4522 N N . SER A 1 573 ? -23.562 -10.984 -6.355 1 91 573 SER A N 1
ATOM 4523 C CA . SER A 1 573 ? -23.5 -9.523 -6.293 1 91 573 SER A CA 1
ATOM 4524 C C . SER A 1 573 ? -24.328 -8.992 -5.121 1 91 573 SER A C 1
ATOM 4526 O O . SER A 1 573 ? -23.922 -8.031 -4.465 1 91 573 SER A O 1
ATOM 4528 N N . VAL A 1 574 ? -25.406 -9.656 -4.902 1 91.44 574 VAL A N 1
ATOM 4529 C CA . VAL A 1 574 ? -26.266 -9.219 -3.807 1 91.44 574 VAL A CA 1
ATOM 4530 C C . VAL A 1 574 ? -25.562 -9.484 -2.473 1 91.44 574 VAL A C 1
ATOM 4532 O O . VAL A 1 574 ? -25.562 -8.633 -1.581 1 91.44 574 VAL A O 1
ATOM 4535 N N . VAL A 1 575 ? -24.984 -10.594 -2.363 1 92.62 575 VAL A N 1
ATOM 4536 C CA . VAL A 1 575 ? -24.281 -10.914 -1.126 1 92.62 575 VAL A CA 1
ATOM 4537 C C . VAL A 1 575 ? -23.078 -9.992 -0.962 1 92.62 575 VAL A C 1
ATOM 4539 O O . VAL A 1 575 ? -22.781 -9.531 0.144 1 92.62 575 VAL A O 1
ATOM 4542 N N . LYS A 1 576 ? -22.391 -9.68 -2.037 1 93.44 576 LYS A N 1
ATOM 4543 C CA . LYS A 1 576 ? -21.266 -8.75 -1.99 1 93.44 576 LYS A CA 1
ATOM 4544 C C . LYS A 1 576 ? -21.719 -7.367 -1.513 1 93.44 576 LYS A C 1
ATOM 4546 O O . LYS A 1 576 ? -21.047 -6.746 -0.685 1 93.44 576 LYS A O 1
ATOM 4551 N N . LEU A 1 577 ? -22.828 -6.969 -1.976 1 93.12 577 LEU A N 1
ATOM 4552 C CA . LEU A 1 577 ? -23.359 -5.68 -1.563 1 93.12 577 LEU A CA 1
ATOM 4553 C C . LEU A 1 577 ? -23.734 -5.691 -0.083 1 93.12 577 LEU A C 1
ATOM 4555 O O . LEU A 1 577 ? -23.406 -4.75 0.647 1 93.12 577 LEU A O 1
ATOM 4559 N N . CYS A 1 578 ? -24.281 -6.766 0.351 1 92.25 578 CYS A N 1
ATOM 4560 C CA . CYS A 1 578 ? -24.719 -6.867 1.735 1 92.25 578 CYS A CA 1
ATOM 4561 C C . CYS A 1 578 ? -23.531 -6.992 2.684 1 92.25 578 CYS A C 1
ATOM 4563 O O . CYS A 1 578 ? -23.641 -6.672 3.869 1 92.25 578 CYS A O 1
ATOM 4565 N N . THR A 1 579 ? -22.422 -7.438 2.199 1 93.12 579 THR A N 1
ATOM 4566 C CA . THR A 1 579 ? -21.234 -7.543 3.039 1 93.12 579 THR A CA 1
ATOM 4567 C C . THR A 1 579 ? -20.453 -6.234 3.029 1 93.12 579 THR A C 1
ATOM 4569 O O . THR A 1 579 ? -19.719 -5.934 3.979 1 93.12 579 THR A O 1
ATOM 4572 N N . LEU A 1 580 ? -20.625 -5.457 1.988 1 95.44 580 LEU A N 1
ATOM 4573 C CA . LEU A 1 580 ? -19.875 -4.211 1.834 1 95.44 580 LEU A CA 1
ATOM 4574 C C . LEU A 1 580 ? -20.484 -3.105 2.693 1 95.44 580 LEU A C 1
ATOM 4576 O O . LEU A 1 580 ? -19.75 -2.262 3.227 1 95.44 580 LEU A O 1
ATOM 4580 N N . ILE A 1 581 ? -21.75 -3.141 2.924 1 94.88 581 ILE A N 1
ATOM 4581 C CA . ILE A 1 581 ? -22.453 -2.062 3.613 1 94.88 581 ILE A CA 1
ATOM 4582 C C . ILE A 1 581 ? -22.031 -2.025 5.078 1 94.88 581 ILE A C 1
ATOM 4584 O O . ILE A 1 581 ? -21.672 -0.968 5.602 1 94.88 581 ILE A O 1
ATOM 4588 N N . PRO A 1 582 ? -21.969 -3.146 5.719 1 94.12 582 PRO A N 1
ATOM 4589 C CA . PRO A 1 582 ? -21.469 -3.107 7.094 1 94.12 582 PRO A CA 1
ATOM 4590 C C . PRO A 1 582 ? -20.031 -2.605 7.18 1 94.12 582 PRO A C 1
ATOM 4592 O O . PRO A 1 582 ? -19.656 -1.964 8.164 1 94.12 582 PRO A O 1
ATOM 4595 N N . VAL A 1 583 ? -19.219 -2.891 6.203 1 94.81 583 VAL A N 1
ATOM 4596 C CA . VAL A 1 583 ? -17.844 -2.432 6.16 1 94.81 583 VAL A CA 1
ATOM 4597 C C . VAL A 1 583 ? -17.797 -0.907 6.105 1 94.81 583 VAL A C 1
ATOM 4599 O O . VAL A 1 583 ? -17 -0.273 6.793 1 94.81 583 VAL A O 1
ATOM 4602 N N . ILE A 1 584 ? -18.703 -0.371 5.332 1 95.38 584 ILE A N 1
ATOM 4603 C CA . ILE A 1 584 ? -18.75 1.079 5.176 1 95.38 584 ILE A CA 1
ATOM 4604 C C . ILE A 1 584 ? -19.234 1.718 6.48 1 95.38 584 ILE A C 1
ATOM 4606 O O . ILE A 1 584 ? -18.656 2.713 6.934 1 95.38 584 ILE A O 1
ATOM 4610 N N . TYR A 1 585 ? -20.219 1.147 7.168 1 94.88 585 TYR A N 1
ATOM 4611 C CA . TYR A 1 585 ? -20.703 1.677 8.445 1 94.88 585 TYR A CA 1
ATOM 4612 C C . TYR A 1 585 ? -19.625 1.56 9.516 1 94.88 585 TYR A C 1
ATOM 4614 O O . TYR A 1 585 ? -19.484 2.445 10.359 1 94.88 585 TYR A O 1
ATOM 4622 N N . ALA A 1 586 ? -18.906 0.485 9.43 1 92.81 586 ALA A N 1
ATOM 4623 C CA . ALA A 1 586 ? -17.797 0.336 10.375 1 92.81 586 ALA A CA 1
ATOM 4624 C C . ALA A 1 586 ? -16.75 1.417 10.164 1 92.81 586 ALA A C 1
ATOM 4626 O O . ALA A 1 586 ? -16.188 1.953 11.125 1 92.81 586 ALA A O 1
ATOM 4627 N N . ALA A 1 587 ? -16.5 1.734 8.914 1 92.81 587 ALA A N 1
ATOM 4628 C CA . ALA A 1 587 ? -15.523 2.773 8.602 1 92.81 587 ALA A CA 1
ATOM 4629 C C . ALA A 1 587 ? -15.953 4.121 9.172 1 92.81 587 ALA A C 1
ATOM 4631 O O . ALA A 1 587 ? -15.141 4.844 9.75 1 92.81 587 ALA A O 1
ATOM 4632 N N . ILE A 1 588 ? -17.203 4.395 9.117 1 90.38 588 ILE A N 1
ATOM 4633 C CA . ILE A 1 588 ? -17.734 5.66 9.609 1 90.38 588 ILE A CA 1
ATOM 4634 C C . ILE A 1 588 ? -17.703 5.68 11.133 1 90.38 588 ILE A C 1
ATOM 4636 O O . ILE A 1 588 ? -17.375 6.703 11.742 1 90.38 588 ILE A O 1
ATOM 4640 N N . ALA A 1 589 ? -17.922 4.547 11.688 1 88.19 589 ALA A N 1
ATOM 4641 C CA . ALA A 1 589 ? -17.984 4.461 13.141 1 88.19 589 ALA A CA 1
ATOM 4642 C C . ALA A 1 589 ? -16.578 4.469 13.75 1 88.19 589 ALA A C 1
ATOM 4644 O O . ALA A 1 589 ? -16.359 5.102 14.781 1 88.19 589 ALA A O 1
ATOM 4645 N N . TRP A 1 590 ? -15.633 3.797 13.039 1 83.31 590 TRP A N 1
ATOM 4646 C CA . TRP A 1 590 ? -14.266 3.707 13.547 1 83.31 590 TRP A CA 1
ATOM 4647 C C . TRP A 1 590 ? -13.617 5.086 13.609 1 83.31 590 TRP A C 1
ATOM 4649 O O . TRP A 1 590 ? -12.789 5.348 14.484 1 83.31 590 TRP A O 1
ATOM 4659 N N . ASP A 1 591 ? -14.07 5.836 12.719 1 77 591 ASP A N 1
ATOM 4660 C CA . ASP A 1 591 ? -13.477 7.164 12.641 1 77 591 ASP A CA 1
ATOM 4661 C C . ASP A 1 591 ? -13.773 7.977 13.898 1 77 591 ASP A C 1
ATOM 4663 O O . ASP A 1 591 ? -12.977 8.836 14.289 1 77 591 ASP A O 1
ATOM 4667 N N . CYS A 1 592 ? -14.828 7.539 14.664 1 75.75 592 CYS A N 1
ATOM 4668 C CA . CYS A 1 592 ? -15.258 8.297 15.836 1 75.75 592 CYS A CA 1
ATOM 4669 C C . CYS A 1 592 ? -14.805 7.609 17.125 1 75.75 592 CYS A C 1
ATOM 4671 O O . CYS A 1 592 ? -15.156 8.047 18.219 1 75.75 592 CYS A O 1
ATOM 4673 N N . PHE A 1 593 ? -14.164 6.531 17.047 1 71.31 593 PHE A N 1
ATOM 4674 C CA . PHE A 1 593 ? -13.82 5.73 18.219 1 71.31 593 PHE A CA 1
ATOM 4675 C C . PHE A 1 593 ? -12.977 6.531 19.203 1 71.31 593 PHE A C 1
ATOM 4677 O O . PHE A 1 593 ? -13.125 6.391 20.422 1 71.31 593 PHE A O 1
ATOM 4684 N N . LEU A 1 594 ? -12.203 7.406 18.578 1 59.38 594 LEU A N 1
ATOM 4685 C CA . LEU A 1 594 ? -11.242 8.133 19.391 1 59.38 594 LEU A CA 1
ATOM 4686 C C . LEU A 1 594 ? -11.945 9.172 20.266 1 59.38 594 LEU A C 1
ATOM 4688 O O . LEU A 1 594 ? -11.461 9.5 21.344 1 59.38 594 LEU A O 1
ATOM 4692 N N . MET A 1 595 ? -13.078 9.5 19.844 1 63.59 595 MET A N 1
ATOM 4693 C CA . MET A 1 595 ? -13.805 10.547 20.562 1 63.59 595 MET A CA 1
ATOM 4694 C C . MET A 1 595 ? -14.648 9.953 21.688 1 63.59 595 MET A C 1
ATOM 4696 O O . MET A 1 595 ? -15.219 10.688 22.484 1 63.59 595 MET A O 1
ATOM 4700 N N . LEU A 1 596 ? -14.641 8.719 21.781 1 63.44 596 LEU A N 1
ATOM 4701 C CA . LEU A 1 596 ? -15.508 8.031 22.734 1 63.44 596 LEU A CA 1
ATOM 4702 C C . LEU A 1 596 ? -15.125 8.375 24.172 1 63.44 596 LEU A C 1
ATOM 4704 O O . LEU A 1 596 ? -15.977 8.422 25.047 1 63.44 596 LEU A O 1
ATOM 4708 N N . LEU A 1 597 ? -13.82 8.68 24.266 1 63.22 597 LEU A N 1
ATOM 4709 C CA . LEU A 1 597 ? -13.406 8.844 25.641 1 63.22 597 LEU A CA 1
ATOM 4710 C C . LEU A 1 597 ? -13.875 10.188 26.203 1 63.22 597 LEU A C 1
ATOM 4712 O O . LEU A 1 597 ? -14.164 10.297 27.391 1 63.22 597 LEU A O 1
ATOM 4716 N N . SER A 1 598 ? -14.039 11.18 25.359 1 63.28 598 SER A N 1
ATOM 4717 C CA . SER A 1 598 ? -14.375 12.508 25.859 1 63.28 598 SER A CA 1
ATOM 4718 C C . SER A 1 598 ? -15.82 12.867 25.531 1 63.28 598 SER A C 1
ATOM 4720 O O . SER A 1 598 ? -16.312 13.914 25.969 1 63.28 598 SER A O 1
ATOM 4722 N N . ALA A 1 599 ? -16.562 11.977 25 1 71.12 599 ALA A N 1
ATOM 4723 C CA . ALA A 1 599 ? -17.906 12.32 24.531 1 71.12 599 ALA A CA 1
ATOM 4724 C C . ALA A 1 599 ? -18.953 12.016 25.609 1 71.12 599 ALA A C 1
ATOM 4726 O O . ALA A 1 599 ? -18.688 11.266 26.547 1 71.12 599 ALA A O 1
ATOM 4727 N N . PRO A 1 600 ? -20.031 12.578 25.562 1 74 600 PRO A N 1
ATOM 4728 C CA . PRO A 1 600 ? -21.109 12.312 26.531 1 74 600 PRO A CA 1
ATOM 4729 C C . PRO A 1 600 ? -21.516 10.844 26.562 1 74 600 PRO A C 1
ATOM 4731 O O . PRO A 1 600 ? -21.219 10.094 25.625 1 74 600 PRO A O 1
ATOM 4734 N N . GLY A 1 601 ? -22.125 10.344 27.625 1 76.44 601 GLY A N 1
ATOM 4735 C CA . GLY A 1 601 ? -22.469 8.953 27.844 1 76.44 601 GLY A CA 1
ATOM 4736 C C . GLY A 1 601 ? -23.375 8.375 26.766 1 76.44 601 GLY A C 1
ATOM 4737 O O . GLY A 1 601 ? -23.156 7.266 26.297 1 76.44 601 GLY A O 1
ATOM 4738 N N . TRP A 1 602 ? -24.422 9.188 26.344 1 76.81 602 TRP A N 1
ATOM 4739 C CA . TRP A 1 602 ? -25.328 8.672 25.328 1 76.81 602 TRP A CA 1
ATOM 4740 C C . TRP A 1 602 ? -24.609 8.406 24.016 1 76.81 602 TRP A C 1
ATOM 4742 O O . TRP A 1 602 ? -24.875 7.422 23.328 1 76.81 602 TRP A O 1
ATOM 4752 N N . TYR A 1 603 ? -23.734 9.25 23.75 1 79.19 603 TYR A N 1
ATOM 4753 C CA . TYR A 1 603 ? -22.938 9.117 22.531 1 79.19 603 TYR A CA 1
ATOM 4754 C C . TYR A 1 603 ? -22.047 7.887 22.594 1 79.19 603 TYR A C 1
ATOM 4756 O O . TYR A 1 603 ? -21.969 7.117 21.625 1 79.19 603 TYR A O 1
ATOM 4764 N N . ARG A 1 604 ? -21.531 7.539 23.797 1 84.06 604 ARG A N 1
ATOM 4765 C CA . ARG A 1 604 ? -20.656 6.395 23.984 1 84.06 604 ARG A CA 1
ATOM 4766 C C . ARG A 1 604 ? -21.422 5.082 23.891 1 84.06 604 ARG A C 1
ATOM 4768 O O . ARG A 1 604 ? -20.969 4.141 23.234 1 84.06 604 ARG A O 1
ATOM 4775 N N . VAL A 1 605 ? -22.547 5.18 24.406 1 83.56 605 VAL A N 1
ATOM 4776 C CA . VAL A 1 605 ? -23.328 3.947 24.422 1 83.56 605 VAL A CA 1
ATOM 4777 C C . VAL A 1 605 ? -23.844 3.643 23.031 1 83.56 605 VAL A C 1
ATOM 4779 O O . VAL A 1 605 ? -23.812 2.496 22.578 1 83.56 605 VAL A O 1
ATOM 4782 N N . SER A 1 606 ? -24.281 4.652 22.359 1 85.88 606 SER A N 1
ATOM 4783 C CA . SER A 1 606 ? -24.812 4.445 21.016 1 85.88 606 SER A CA 1
ATOM 4784 C C . SER A 1 606 ? -23.719 3.996 20.047 1 85.88 606 SER A C 1
ATOM 4786 O O . SER A 1 606 ? -23.906 3.033 19.297 1 85.88 606 SER A O 1
ATOM 4788 N N . LEU A 1 607 ? -22.625 4.625 20.125 1 86.88 607 LEU A N 1
ATOM 4789 C CA . LEU A 1 607 ? -21.547 4.293 19.203 1 86.88 607 LEU A CA 1
ATOM 4790 C C . LEU A 1 607 ? -20.953 2.922 19.531 1 86.88 607 LEU A C 1
ATOM 4792 O O . LEU A 1 607 ? -20.656 2.141 18.625 1 86.88 607 LEU A O 1
ATOM 4796 N N . LEU A 1 608 ? -20.859 2.574 20.766 1 87.69 608 LEU A N 1
ATOM 4797 C CA . LEU A 1 608 ? -20.344 1.271 21.172 1 87.69 608 LEU A CA 1
ATOM 4798 C C . LEU A 1 608 ? -21.312 0.159 20.766 1 87.69 608 LEU A C 1
ATOM 4800 O O . LEU A 1 608 ? -20.875 -0.922 20.359 1 87.69 608 LEU A O 1
ATOM 4804 N N . SER A 1 609 ? -22.547 0.482 20.906 1 90.31 609 SER A N 1
ATOM 4805 C CA . SER A 1 609 ? -23.547 -0.507 20.5 1 90.31 609 SER A CA 1
ATOM 4806 C C . SER A 1 609 ? -23.484 -0.767 19 1 90.31 609 SER A C 1
ATOM 4808 O O . SER A 1 609 ? -23.578 -1.914 18.547 1 90.31 609 SER A O 1
ATOM 4810 N N . VAL A 1 610 ? -23.266 0.268 18.234 1 90.5 610 VAL A N 1
ATOM 4811 C CA . VAL A 1 610 ? -23.172 0.144 16.781 1 90.5 610 VAL A CA 1
ATOM 4812 C C . VAL A 1 610 ? -21.922 -0.659 16.406 1 90.5 610 VAL A C 1
ATOM 4814 O O . VAL A 1 610 ? -22 -1.58 15.594 1 90.5 610 VAL A O 1
ATOM 4817 N N . ILE A 1 611 ? -20.828 -0.417 17.062 1 88.56 611 ILE A N 1
ATOM 4818 C CA . ILE A 1 611 ? -19.578 -1.096 16.766 1 88.56 611 ILE A CA 1
ATOM 4819 C C . ILE A 1 611 ? -19.672 -2.566 17.156 1 88.56 611 ILE A C 1
ATOM 4821 O O . ILE A 1 611 ? -19.25 -3.449 16.406 1 88.56 611 ILE A O 1
ATOM 4825 N N . LEU A 1 612 ? -20.297 -2.836 18.234 1 90.56 612 LEU A N 1
ATOM 4826 C CA . LEU A 1 612 ? -20.438 -4.211 18.688 1 90.56 612 LEU A CA 1
ATOM 4827 C C . LEU A 1 612 ? -21.375 -5 17.781 1 90.56 612 LEU A C 1
ATOM 4829 O O . LEU A 1 612 ? -21.109 -6.164 17.484 1 90.56 612 LEU A O 1
ATOM 4833 N N . LEU A 1 613 ? -22.375 -4.324 17.406 1 92.38 613 LEU A N 1
ATOM 4834 C CA . LEU A 1 613 ? -23.312 -4.977 16.5 1 92.38 613 LEU A CA 1
ATOM 4835 C C . LEU A 1 613 ? -22.656 -5.297 15.164 1 92.38 613 LEU A C 1
ATOM 4837 O O . LEU A 1 613 ? -22.844 -6.379 14.609 1 92.38 613 LEU A O 1
ATOM 4841 N N . LEU A 1 614 ? -21.875 -4.41 14.719 1 92.25 614 LEU A N 1
ATOM 4842 C CA . LEU A 1 614 ? -21.188 -4.621 13.453 1 92.25 614 LEU A CA 1
ATOM 4843 C C . LEU A 1 614 ? -20.109 -5.699 13.594 1 92.25 614 LEU A C 1
ATOM 4845 O O . LEU A 1 614 ? -19.922 -6.512 12.688 1 92.25 614 LEU A O 1
ATOM 4849 N N . LEU A 1 615 ? -19.469 -5.719 14.703 1 89.75 615 LEU A N 1
ATOM 4850 C CA . LEU A 1 615 ? -18.469 -6.758 14.953 1 89.75 615 LEU A CA 1
ATOM 4851 C C . LEU A 1 615 ? -19.125 -8.133 15.047 1 89.75 615 LEU A C 1
ATOM 4853 O O . LEU A 1 615 ? -18.625 -9.109 14.492 1 89.75 615 LEU A O 1
ATOM 4857 N N . PHE A 1 616 ? -20.234 -8.18 15.641 1 90.5 616 PHE A N 1
ATOM 4858 C CA . PHE A 1 616 ? -20.984 -9.43 15.75 1 90.5 616 PHE A CA 1
ATOM 4859 C C . PHE A 1 616 ? -21.438 -9.914 14.383 1 90.5 616 PHE A C 1
ATOM 4861 O O . PHE A 1 616 ? -21.297 -11.102 14.062 1 90.5 616 PHE A O 1
ATOM 4868 N N . THR A 1 617 ? -21.859 -9 13.625 1 90.81 617 THR A N 1
ATOM 4869 C CA . THR A 1 617 ? -22.297 -9.344 12.281 1 90.81 617 THR A CA 1
ATOM 4870 C C . THR A 1 617 ? -21.125 -9.828 11.43 1 90.81 617 THR A C 1
ATOM 4872 O O . THR A 1 617 ? -21.266 -10.789 10.664 1 90.81 617 THR A O 1
ATOM 4875 N N . SER A 1 618 ? -19.984 -9.273 11.648 1 88.31 618 SER A N 1
ATOM 4876 C CA . SER A 1 618 ? -18.812 -9.617 10.852 1 88.31 618 SER A CA 1
ATOM 4877 C C . SER A 1 618 ? -18.234 -10.961 11.273 1 88.31 618 SER A C 1
ATOM 4879 O O . SER A 1 618 ? -17.703 -11.703 10.445 1 88.31 618 SER A O 1
ATOM 4881 N N . VAL A 1 619 ? -18.406 -11.297 12.484 1 85.81 619 VAL A N 1
ATOM 4882 C CA . VAL A 1 619 ? -17.766 -12.516 13 1 85.81 619 VAL A CA 1
ATOM 4883 C C . VAL A 1 619 ? -18.703 -13.711 12.781 1 85.81 619 VAL A C 1
ATOM 4885 O O . VAL A 1 619 ? -18.234 -14.797 12.422 1 85.81 619 VAL A O 1
ATOM 4888 N N . PHE A 1 620 ? -19.984 -13.453 12.836 1 85.56 620 PHE A N 1
ATOM 4889 C CA . PHE A 1 620 ? -20.875 -14.609 12.867 1 85.56 620 PHE A CA 1
ATOM 4890 C C . PHE A 1 620 ? -21.719 -14.672 11.602 1 85.56 620 PHE A C 1
ATOM 4892 O O . PHE A 1 620 ? -21.75 -15.695 10.914 1 85.56 620 PHE A O 1
ATOM 4899 N N . PHE A 1 621 ? -22.281 -13.617 11.211 1 87.88 621 PHE A N 1
ATOM 4900 C CA . PHE A 1 621 ? -23.281 -13.648 10.156 1 87.88 621 PHE A CA 1
ATOM 4901 C C . PHE A 1 621 ? -22.641 -13.695 8.781 1 87.88 621 PHE A C 1
ATOM 4903 O O . PHE A 1 621 ? -23.031 -14.477 7.922 1 87.88 621 PHE A O 1
ATOM 4910 N N . ILE A 1 622 ? -21.594 -12.945 8.609 1 89.12 622 ILE A N 1
ATOM 4911 C CA . ILE A 1 622 ? -21.016 -12.812 7.277 1 89.12 622 ILE A CA 1
ATOM 4912 C C . ILE A 1 622 ? -20.359 -14.125 6.871 1 89.12 622 ILE A C 1
ATOM 4914 O O . ILE A 1 622 ? -20.594 -14.641 5.781 1 89.12 622 ILE A O 1
ATOM 4918 N N . PRO A 1 623 ? -19.531 -14.711 7.742 1 86.75 623 PRO A N 1
ATOM 4919 C CA . PRO A 1 623 ? -18.984 -16.016 7.344 1 86.75 623 PRO A CA 1
ATOM 4920 C C . PRO A 1 623 ? -20.047 -17.062 7.098 1 86.75 623 PRO A C 1
ATOM 4922 O O . PRO A 1 623 ? -19.906 -17.906 6.207 1 86.75 623 PRO A O 1
ATOM 4925 N N . TYR A 1 624 ? -21.141 -17.062 7.867 1 88.88 624 TYR A N 1
ATOM 4926 C CA . TYR A 1 624 ? -22.25 -17.984 7.672 1 88.88 624 TYR A CA 1
ATOM 4927 C C . TYR A 1 624 ? -22.922 -17.75 6.324 1 88.88 624 TYR A C 1
ATOM 4929 O O . TYR A 1 624 ? -23.203 -18.703 5.594 1 88.88 624 TYR A O 1
ATOM 4937 N N . LEU A 1 625 ? -23.078 -16.531 6 1 91.44 625 LEU A N 1
ATOM 4938 C CA . LEU A 1 625 ? -23.703 -16.156 4.738 1 91.44 625 LEU A CA 1
ATOM 4939 C C . LEU A 1 625 ? -22.844 -16.594 3.555 1 91.44 625 LEU A C 1
ATOM 4941 O O . LEU A 1 625 ? -23.359 -17.141 2.578 1 91.44 625 LEU A O 1
ATOM 4945 N N . VAL A 1 626 ? -21.594 -16.406 3.633 1 87.81 626 VAL A N 1
ATOM 4946 C CA . VAL A 1 626 ? -20.688 -16.781 2.553 1 87.81 626 VAL A CA 1
ATOM 4947 C C . VAL A 1 626 ? -20.641 -18.297 2.404 1 87.81 626 VAL A C 1
ATOM 4949 O O . VAL A 1 626 ? -20.656 -18.812 1.287 1 87.81 626 VAL A O 1
ATOM 4952 N N . GLY A 1 627 ? -20.625 -18.969 3.51 1 88 627 GLY A N 1
ATOM 4953 C CA . GLY A 1 627 ? -20.641 -20.422 3.471 1 88 627 GLY A CA 1
ATOM 4954 C C . GLY A 1 627 ? -21.906 -20.984 2.844 1 88 627 GLY A C 1
ATOM 4955 O O . GLY A 1 627 ? -21.828 -21.891 2.01 1 88 627 GLY A O 1
ATOM 4956 N N . GLN A 1 628 ? -23.031 -20.406 3.166 1 89.62 628 GLN A N 1
ATOM 4957 C CA . GLN A 1 628 ? -24.297 -20.875 2.639 1 89.62 628 GLN A CA 1
ATOM 4958 C C . GLN A 1 628 ? -24.453 -20.547 1.158 1 89.62 628 GLN A C 1
ATOM 4960 O O . GLN A 1 628 ? -24.922 -21.359 0.372 1 89.62 628 GLN A O 1
ATOM 4965 N N . LEU A 1 629 ? -24.031 -19.391 0.83 1 92.12 629 LEU A N 1
ATOM 4966 C CA . LEU A 1 629 ? -24.094 -18.984 -0.572 1 92.12 629 LEU A CA 1
ATOM 4967 C C . LEU A 1 629 ? -23.25 -19.906 -1.437 1 92.12 629 LEU A C 1
ATOM 4969 O O . LEU A 1 629 ? -23.703 -20.375 -2.484 1 92.12 629 LEU A O 1
ATOM 4973 N N . SER A 1 630 ? -22.031 -20.156 -0.993 1 89.12 630 SER A N 1
ATOM 4974 C CA . SER A 1 630 ? -21.109 -20.969 -1.78 1 89.12 630 SER A CA 1
ATOM 4975 C C . SER A 1 630 ? -21.578 -22.406 -1.902 1 89.12 630 SER A C 1
ATOM 4977 O O . SER A 1 630 ? -21.359 -23.047 -2.932 1 89.12 630 SER A O 1
ATOM 4979 N N . THR A 1 631 ? -22.234 -22.922 -0.863 1 88.06 631 THR A N 1
ATOM 4980 C CA . THR A 1 631 ? -22.781 -24.266 -0.939 1 88.06 631 THR A CA 1
ATOM 4981 C C . THR A 1 631 ? -23.938 -24.328 -1.949 1 88.06 631 THR A C 1
ATOM 4983 O O . THR A 1 631 ? -24 -25.234 -2.771 1 88.06 631 THR A O 1
ATOM 4986 N N . VAL A 1 632 ? -24.734 -23.328 -1.903 1 89.19 632 VAL A N 1
ATOM 4987 C CA . VAL A 1 632 ? -25.875 -23.312 -2.809 1 89.19 632 VAL A CA 1
ATOM 4988 C C . VAL A 1 632 ? -25.406 -23.141 -4.246 1 89.19 632 VAL A C 1
ATOM 4990 O O . VAL A 1 632 ? -25.812 -23.891 -5.137 1 89.19 632 VAL A O 1
ATOM 4993 N N . ILE A 1 633 ? -24.438 -22.281 -4.461 1 88.56 633 ILE A N 1
ATOM 4994 C CA . ILE A 1 633 ? -23.969 -22.031 -5.812 1 88.56 633 ILE A CA 1
ATOM 4995 C C . ILE A 1 633 ? -23.094 -23.203 -6.273 1 88.56 633 ILE A C 1
ATOM 4997 O O . ILE A 1 633 ? -23.094 -23.547 -7.457 1 88.56 633 ILE A O 1
ATOM 5001 N N . GLY A 1 634 ? -22.359 -23.75 -5.367 1 87.75 634 GLY A N 1
ATOM 5002 C CA . GLY A 1 634 ? -21.5 -24.875 -5.711 1 87.75 634 GLY A CA 1
ATOM 5003 C C . GLY A 1 634 ? -22.266 -26.109 -6.137 1 87.75 634 GLY A C 1
ATOM 5004 O O . GLY A 1 634 ? -21.828 -26.844 -7.035 1 87.75 634 GLY A O 1
ATOM 5005 N N . VAL A 1 635 ? -23.469 -26.297 -5.539 1 87.56 635 VAL A N 1
ATOM 5006 C CA . VAL A 1 635 ? -24.219 -27.516 -5.812 1 87.56 635 VAL A CA 1
ATOM 5007 C C . VAL A 1 635 ? -25.25 -27.25 -6.895 1 87.56 635 VAL A C 1
ATOM 5009 O O . VAL A 1 635 ? -25.406 -28.047 -7.828 1 87.56 635 VAL A O 1
ATOM 5012 N N . ALA A 1 636 ? -25.859 -26.156 -6.824 1 85.06 636 ALA A N 1
ATOM 5013 C CA . ALA A 1 636 ? -26.984 -25.906 -7.727 1 85.06 636 ALA A CA 1
ATOM 5014 C C . ALA A 1 636 ? -26.5 -25.297 -9.039 1 85.06 636 ALA A C 1
ATOM 5016 O O . ALA A 1 636 ? -27.078 -25.531 -10.102 1 85.06 636 ALA A O 1
ATOM 5017 N N . CYS A 1 637 ? -25.453 -24.469 -8.953 1 83.62 637 CYS A N 1
ATOM 5018 C CA . CYS A 1 637 ? -25 -23.781 -10.148 1 83.62 637 CYS A CA 1
ATOM 5019 C C . CYS A 1 637 ? -23.484 -23.922 -10.32 1 83.62 637 CYS A C 1
ATOM 5021 O O . CYS A 1 637 ? -22.75 -22.938 -10.266 1 83.62 637 CYS A O 1
ATOM 5023 N N . PRO A 1 638 ? -23.031 -25.109 -10.594 1 84.62 638 PRO A N 1
ATOM 5024 C CA . PRO A 1 638 ? -21.578 -25.266 -10.742 1 84.62 638 PRO A CA 1
ATOM 5025 C C . PRO A 1 638 ? -21.047 -24.688 -12.047 1 84.62 638 PRO A C 1
ATOM 5027 O O . PRO A 1 638 ? -21.781 -24.625 -13.047 1 84.62 638 PRO A O 1
ATOM 5030 N N . ILE A 1 639 ? -19.844 -24.203 -12.016 1 81.69 639 ILE A N 1
ATOM 5031 C CA . ILE A 1 639 ? -19.172 -23.656 -13.188 1 81.69 639 ILE A CA 1
ATOM 5032 C C . ILE A 1 639 ? -18.234 -24.719 -13.758 1 81.69 639 ILE A C 1
ATOM 5034 O O . ILE A 1 639 ? -17.547 -25.422 -13.016 1 81.69 639 ILE A O 1
ATOM 5038 N N . ARG A 1 640 ? -18.188 -24.812 -15 1 76.38 640 ARG A N 1
ATOM 5039 C CA . ARG A 1 640 ? -17.406 -25.828 -15.711 1 76.38 640 ARG A CA 1
ATOM 5040 C C . ARG A 1 640 ? -15.93 -25.734 -15.359 1 76.38 640 ARG A C 1
ATOM 5042 O O . ARG A 1 640 ? -15.281 -26.766 -15.141 1 76.38 640 ARG A O 1
ATOM 5049 N N . GLY A 1 641 ? -15.445 -24.484 -15.266 1 75.19 641 GLY A N 1
ATOM 5050 C CA . GLY A 1 641 ? -14.031 -24.328 -14.977 1 75.19 641 GLY A CA 1
ATOM 5051 C C . GLY A 1 641 ? -13.633 -24.859 -13.617 1 75.19 641 GLY A C 1
ATOM 5052 O O . GLY A 1 641 ? -12.57 -25.469 -13.469 1 75.19 641 GLY A O 1
ATOM 5053 N N . GLN A 1 642 ? -14.531 -24.828 -12.703 1 79.31 642 GLN A N 1
ATOM 5054 C CA . GLN A 1 642 ? -14.234 -25.281 -11.344 1 79.31 642 GLN A CA 1
ATOM 5055 C C . GLN A 1 642 ? -14.367 -26.797 -11.227 1 79.31 642 GLN A C 1
ATOM 5057 O O . GLN A 1 642 ? -13.586 -27.438 -10.523 1 79.31 642 GLN A O 1
ATOM 5062 N N . VAL A 1 643 ? -15.25 -27.328 -11.938 1 81.44 643 VAL A N 1
ATOM 5063 C CA . VAL A 1 643 ? -15.43 -28.766 -11.914 1 81.44 643 VAL A CA 1
ATOM 5064 C C . VAL A 1 643 ? -14.258 -29.453 -12.617 1 81.44 643 VAL A C 1
ATOM 5066 O O . VAL A 1 643 ? -13.75 -30.469 -12.148 1 81.44 643 VAL A O 1
ATOM 5069 N N . GLN A 1 644 ? -13.859 -28.766 -13.656 1 77.06 644 GLN A N 1
ATOM 5070 C CA . GLN A 1 644 ? -12.727 -29.312 -14.398 1 77.06 644 GLN A CA 1
ATOM 5071 C C . GLN A 1 644 ? -11.461 -29.328 -13.547 1 77.06 644 GLN A C 1
ATOM 5073 O O . GLN A 1 644 ? -10.688 -30.281 -13.578 1 77.06 644 GLN A O 1
ATOM 5078 N N . GLU A 1 645 ? -11.258 -28.312 -12.852 1 75.44 645 GLU A N 1
ATOM 5079 C CA . GLU A 1 645 ? -10.094 -28.25 -11.977 1 75.44 645 GLU A CA 1
ATOM 5080 C C . GLU A 1 645 ? -10.148 -29.312 -10.891 1 75.44 645 GLU A C 1
ATOM 5082 O O . GLU A 1 645 ? -9.133 -29.938 -10.578 1 75.44 645 GLU A O 1
ATOM 5087 N N . ALA A 1 646 ? -11.297 -29.516 -10.391 1 81.25 646 ALA A N 1
ATOM 5088 C CA . ALA A 1 646 ? -11.461 -30.547 -9.359 1 81.25 646 ALA A CA 1
ATOM 5089 C C . ALA A 1 646 ? -11.297 -31.938 -9.938 1 81.25 646 ALA A C 1
ATOM 5091 O O . ALA A 1 646 ? -10.75 -32.844 -9.281 1 81.25 646 ALA A O 1
ATOM 5092 N N . LEU A 1 647 ? -11.742 -32.062 -11.133 1 81.31 647 LEU A N 1
ATOM 5093 C CA . LEU A 1 647 ? -11.602 -33.344 -11.812 1 81.31 647 LEU A CA 1
ATOM 5094 C C . LEU A 1 647 ? -10.133 -33.656 -12.07 1 81.31 647 LEU A C 1
ATOM 5096 O O . LEU A 1 647 ? -9.68 -34.781 -11.828 1 81.31 647 LEU A O 1
ATOM 5100 N N . SER A 1 648 ? -9.477 -32.656 -12.508 1 76.38 648 SER A N 1
ATOM 5101 C CA . SER A 1 648 ? -8.055 -32.844 -12.773 1 76.38 648 SER A CA 1
ATOM 5102 C C . SER A 1 648 ? -7.297 -33.188 -11.492 1 76.38 648 SER A C 1
ATOM 5104 O O . SER A 1 648 ? -6.398 -34.031 -11.492 1 76.38 648 SER A O 1
ATOM 5106 N N . SER A 1 649 ? -7.699 -32.562 -10.484 1 75.5 649 SER A N 1
ATOM 5107 C CA . SER A 1 649 ? -7.055 -32.844 -9.203 1 75.5 649 SER A CA 1
ATOM 5108 C C . SER A 1 649 ? -7.41 -34.25 -8.703 1 75.5 649 SER A C 1
ATOM 5110 O O . SER A 1 649 ? -6.566 -34.938 -8.141 1 75.5 649 SER A O 1
ATOM 5112 N N . SER A 1 650 ? -8.57 -34.594 -8.914 1 78.44 650 SER A N 1
ATOM 5113 C CA . SER A 1 650 ? -9.008 -35.938 -8.5 1 78.44 650 SER A CA 1
ATOM 5114 C C . SER A 1 650 ? -8.305 -37.031 -9.305 1 78.44 650 SER A C 1
ATOM 5116 O O . SER A 1 650 ? -7.938 -38.062 -8.758 1 78.44 650 SER A O 1
ATOM 5118 N N . ILE A 1 651 ? -8.133 -36.688 -10.508 1 74.25 651 ILE A N 1
ATOM 5119 C CA . ILE A 1 651 ? -7.434 -37.625 -11.375 1 74.25 651 ILE A CA 1
ATOM 5120 C C . ILE A 1 651 ? -5.98 -37.781 -10.914 1 74.25 651 ILE A C 1
ATOM 5122 O O . ILE A 1 651 ? -5.461 -38.906 -10.812 1 74.25 651 ILE A O 1
ATOM 5126 N N . LEU A 1 652 ? -5.398 -36.656 -10.625 1 71.25 652 LEU A N 1
ATOM 5127 C CA . LEU A 1 652 ? -4.008 -36.688 -10.18 1 71.25 652 LEU A CA 1
ATOM 5128 C C . LEU A 1 652 ? -3.869 -37.438 -8.875 1 71.25 652 LEU A C 1
ATOM 5130 O O . LEU A 1 652 ? -2.926 -38.219 -8.703 1 71.25 652 LEU A O 1
ATOM 5134 N N . ASN A 1 653 ? -4.793 -37.312 -7.961 1 73.44 653 ASN A N 1
ATOM 5135 C CA . ASN A 1 653 ? -4.75 -38 -6.676 1 73.44 653 ASN A CA 1
ATOM 5136 C C . ASN A 1 653 ? -4.969 -39.5 -6.84 1 73.44 653 ASN A C 1
ATOM 5138 O O . ASN A 1 653 ? -4.316 -40.312 -6.172 1 73.44 653 ASN A O 1
ATOM 5142 N N . LEU A 1 654 ? -5.797 -39.812 -7.707 1 73.88 654 LEU A N 1
ATOM 5143 C CA . LEU A 1 654 ? -6.062 -41.219 -7.953 1 73.88 654 LEU A CA 1
ATOM 5144 C C . LEU A 1 654 ? -4.875 -41.906 -8.633 1 73.88 654 LEU A C 1
ATOM 5146 O O . LEU A 1 654 ? -4.543 -43.062 -8.336 1 73.88 654 LEU A O 1
ATOM 5150 N N . ARG A 1 655 ? -4.281 -41.094 -9.438 1 67.5 655 ARG A N 1
ATOM 5151 C CA . ARG A 1 655 ? -3.094 -41.625 -10.094 1 67.5 655 ARG A CA 1
ATOM 5152 C C . ARG A 1 655 ? -1.953 -41.812 -9.102 1 67.5 655 ARG A C 1
ATOM 5154 O O . ARG A 1 655 ? -1.229 -42.812 -9.156 1 67.5 655 ARG A O 1
ATOM 5161 N N . GLN A 1 656 ? -1.854 -40.906 -8.25 1 67.81 656 GLN A N 1
ATOM 5162 C CA . GLN A 1 656 ? -0.82 -41.031 -7.227 1 67.81 656 GLN A CA 1
ATOM 5163 C C . GLN A 1 656 ? -1.104 -42.188 -6.289 1 67.81 656 GLN A C 1
ATOM 5165 O O . GLN A 1 656 ? -0.187 -42.938 -5.895 1 67.81 656 GLN A O 1
ATOM 5170 N N . GLN A 1 657 ? -2.324 -42.375 -5.961 1 65.56 657 GLN A N 1
ATOM 5171 C CA . GLN A 1 657 ? -2.705 -43.5 -5.105 1 65.56 657 GLN A CA 1
ATOM 5172 C C . GLN A 1 657 ? -2.486 -44.844 -5.82 1 65.56 657 GLN A C 1
ATOM 5174 O O . GLN A 1 657 ? -2.031 -45.812 -5.207 1 65.56 657 GLN A O 1
ATOM 5179 N N . ALA A 1 658 ? -2.811 -44.719 -7.105 1 62.06 658 ALA A N 1
ATOM 5180 C CA . ALA A 1 658 ? -2.584 -45.938 -7.898 1 62.06 658 ALA A CA 1
ATOM 5181 C C . ALA A 1 658 ? -1.096 -46.25 -7.992 1 62.06 658 ALA A C 1
ATOM 5183 O O . ALA A 1 658 ? -0.701 -47.438 -7.91 1 62.06 658 ALA A O 1
ATOM 5184 N N . LEU A 1 659 ? -0.345 -45.188 -8.062 1 59.47 659 LEU A N 1
ATOM 5185 C CA . LEU A 1 659 ? 1.101 -45.375 -8.109 1 59.47 659 LEU A CA 1
ATOM 5186 C C . LEU A 1 659 ? 1.633 -45.844 -6.762 1 59.47 659 LEU A C 1
ATOM 5188 O O . LEU A 1 659 ? 2.504 -46.719 -6.707 1 59.47 659 LEU A O 1
ATOM 5192 N N . ASN A 1 660 ? 1.065 -45.375 -5.742 1 57.28 660 ASN A N 1
ATOM 5193 C CA . ASN A 1 660 ? 1.468 -45.781 -4.406 1 57.28 660 ASN A CA 1
ATOM 5194 C C . ASN A 1 660 ? 1.035 -47.219 -4.125 1 57.28 660 ASN A C 1
ATOM 5196 O O . ASN A 1 660 ? 1.775 -48 -3.506 1 57.28 660 ASN A O 1
ATOM 5200 N N . GLN A 1 661 ? -0.088 -47.562 -4.594 1 53.94 661 GLN A N 1
ATOM 5201 C CA . GLN A 1 661 ? -0.563 -48.938 -4.426 1 53.94 661 GLN A CA 1
ATOM 5202 C C . GLN A 1 661 ? 0.271 -49.906 -5.25 1 53.94 661 GLN A C 1
ATOM 5204 O O . GLN A 1 661 ? 0.577 -51 -4.793 1 53.94 661 GLN A O 1
ATOM 5209 N N . LYS A 1 662 ? 0.622 -49.438 -6.344 1 53.72 662 LYS A N 1
ATOM 5210 C CA . LYS A 1 662 ? 1.489 -50.281 -7.16 1 53.72 662 LYS A CA 1
ATOM 5211 C C . LYS A 1 662 ? 2.867 -50.438 -6.52 1 53.72 662 LYS A C 1
ATOM 5213 O O . LYS A 1 662 ? 3.445 -51.5 -6.527 1 53.72 662 LYS A O 1
ATOM 5218 N N . SER A 1 663 ? 3.236 -49.344 -6.031 1 53.19 663 SER A N 1
ATOM 5219 C CA . SER A 1 663 ? 4.527 -49.438 -5.355 1 53.19 663 SER A CA 1
ATOM 5220 C C . SER A 1 663 ? 4.441 -50.281 -4.098 1 53.19 663 SER A C 1
ATOM 5222 O O . SER A 1 663 ? 5.359 -51.062 -3.801 1 53.19 663 SER A O 1
ATOM 5224 N N . ASN A 1 664 ? 3.363 -50.156 -3.451 1 49.16 664 ASN A N 1
ATOM 5225 C CA . ASN A 1 664 ? 3.178 -51 -2.271 1 49.16 664 ASN A CA 1
ATOM 5226 C C . ASN A 1 664 ? 2.938 -52.469 -2.652 1 49.16 664 ASN A C 1
ATOM 5228 O O . ASN A 1 664 ? 3.418 -53.375 -1.976 1 49.16 664 ASN A O 1
ATOM 5232 N N . SER A 1 665 ? 2.193 -52.625 -3.643 1 47.81 665 SER A N 1
ATOM 5233 C CA . SER A 1 665 ? 2.006 -54 -4.109 1 47.81 665 SER A CA 1
ATOM 5234 C C . SER A 1 665 ? 3.305 -54.594 -4.668 1 47.81 665 SER A C 1
ATOM 5236 O O . SER A 1 665 ? 3.588 -55.781 -4.496 1 47.81 665 SER A O 1
ATOM 5238 N N . ALA A 1 666 ? 3.984 -53.719 -5.352 1 46.97 666 ALA A N 1
ATOM 5239 C CA . ALA A 1 666 ? 5.297 -54.188 -5.805 1 46.97 666 ALA A CA 1
ATOM 5240 C C . ALA A 1 666 ? 6.234 -54.406 -4.621 1 46.97 666 ALA A C 1
ATOM 5242 O O . ALA A 1 666 ? 7.039 -55.344 -4.633 1 46.97 666 ALA A O 1
ATOM 5243 N N . ALA A 1 667 ? 6.078 -53.625 -3.672 1 45.41 667 ALA A N 1
ATOM 5244 C CA . ALA A 1 667 ? 6.871 -53.844 -2.469 1 45.41 667 ALA A CA 1
ATOM 5245 C C . ALA A 1 667 ? 6.414 -55.125 -1.737 1 45.41 667 ALA A C 1
ATOM 5247 O O . ALA A 1 667 ? 7.227 -55.844 -1.156 1 45.41 667 ALA A O 1
ATOM 5248 N N . THR A 1 668 ? 5.18 -55.312 -1.723 1 43.22 668 THR A N 1
ATOM 5249 C CA . THR A 1 668 ? 4.699 -56.531 -1.091 1 43.22 668 THR A CA 1
ATOM 5250 C C . THR A 1 668 ? 5.086 -57.75 -1.918 1 43.22 668 THR A C 1
ATOM 5252 O O . THR A 1 668 ? 5.336 -58.812 -1.367 1 43.22 668 THR A O 1
ATOM 5255 N N . ILE A 1 669 ? 5.125 -57.562 -3.188 1 39.75 669 ILE A N 1
ATOM 5256 C CA . ILE A 1 669 ? 5.594 -58.688 -3.979 1 39.75 669 ILE A CA 1
ATOM 5257 C C . ILE A 1 669 ? 7.074 -58.938 -3.691 1 39.75 669 ILE A C 1
ATOM 5259 O O . ILE A 1 669 ? 7.516 -60.094 -3.633 1 39.75 669 ILE A O 1
ATOM 5263 N N . VAL A 1 670 ? 7.848 -57.906 -3.457 1 38.94 670 VAL A N 1
ATOM 5264 C CA . VAL A 1 670 ? 9.266 -58.125 -3.18 1 38.94 670 VAL A CA 1
ATOM 5265 C C . VAL A 1 670 ? 9.438 -58.656 -1.761 1 38.94 670 VAL A C 1
ATOM 5267 O O . VAL A 1 670 ? 10.312 -59.5 -1.508 1 38.94 670 VAL A O 1
ATOM 5270 N N . LEU A 1 671 ? 8.625 -58.219 -0.836 1 35 671 LEU A N 1
ATOM 5271 C CA . LEU A 1 671 ? 8.82 -58.719 0.527 1 35 671 LEU A CA 1
ATOM 5272 C C . LEU A 1 671 ? 8.125 -60.062 0.737 1 35 671 LEU A C 1
ATOM 5274 O O . LEU A 1 671 ? 8.148 -60.594 1.842 1 35 671 LEU A O 1
ATOM 5278 N N . SER A 1 672 ? 7.32 -60.5 -0.212 1 28.83 672 SER A N 1
ATOM 5279 C CA . SER A 1 672 ? 6.789 -61.812 0.073 1 28.83 672 SER A CA 1
ATOM 5280 C C . SER A 1 672 ? 7.887 -62.875 -0.001 1 28.83 672 SER A C 1
ATOM 5282 O O . SER A 1 672 ? 8.555 -63 -1.027 1 28.83 672 SER A O 1
ATOM 5284 N N . PRO A 1 673 ? 8.43 -63.281 1.143 1 33.12 673 PRO A N 1
ATOM 5285 C CA . PRO A 1 673 ? 9.375 -64.438 1.165 1 33.12 673 PRO A CA 1
ATOM 5286 C C . PRO A 1 673 ? 8.906 -65.625 0.335 1 33.12 673 PRO A C 1
ATOM 5288 O O . PRO A 1 673 ? 7.703 -65.812 0.157 1 33.12 673 PRO A O 1
ATOM 5291 N N . PRO A 1 674 ? 9.664 -66.062 -0.694 1 31.2 674 PRO A N 1
ATOM 5292 C CA . PRO A 1 674 ? 9.344 -67.375 -1.288 1 31.2 674 PRO A CA 1
ATOM 5293 C C . PRO A 1 674 ? 9.094 -68.438 -0.24 1 31.2 674 PRO A C 1
ATOM 5295 O O . PRO A 1 674 ? 9.945 -68.688 0.613 1 31.2 674 PRO A O 1
ATOM 5298 N N . SER A 1 675 ? 7.945 -68.562 0.386 1 29.06 675 SER A N 1
ATOM 5299 C CA . SER A 1 675 ? 7.707 -69.75 1.222 1 29.06 675 SER A CA 1
ATOM 5300 C C . SER A 1 675 ? 8.156 -71 0.52 1 29.06 675 SER A C 1
ATOM 5302 O O . SER A 1 675 ? 7.555 -71.438 -0.478 1 29.06 675 SER A O 1
ATOM 5304 N N . ARG A 1 676 ? 9.523 -71.312 0.474 1 33.38 676 ARG A N 1
ATOM 5305 C CA . ARG A 1 676 ? 9.961 -72.688 0.34 1 33.38 676 ARG A CA 1
ATOM 5306 C C . ARG A 1 676 ? 9.258 -73.562 1.356 1 33.38 676 ARG A C 1
ATOM 5308 O O . ARG A 1 676 ? 9.383 -73.375 2.564 1 33.38 676 ARG A O 1
ATOM 5315 N N . VAL A 1 677 ? 8.109 -74.25 1.072 1 26.12 677 VAL A N 1
ATOM 5316 C CA . VAL A 1 677 ? 7.664 -75.5 1.627 1 26.12 677 VAL A CA 1
ATOM 5317 C C . VAL A 1 677 ? 8.797 -76.562 1.561 1 26.12 677 VAL A C 1
ATOM 5319 O O . VAL A 1 677 ? 9.336 -76.812 0.484 1 26.12 677 VAL A O 1
ATOM 5322 N N . LEU A 1 678 ? 9.523 -76.812 2.732 1 20.39 678 LEU A N 1
ATOM 5323 C CA . LEU A 1 678 ? 9.961 -78.188 3.086 1 20.39 678 LEU A CA 1
ATOM 5324 C C . LEU A 1 678 ? 8.773 -79.062 3.33 1 20.39 678 LEU A C 1
ATOM 5326 O O . LEU A 1 678 ? 7.816 -78.688 4.008 1 20.39 678 LEU A O 1
ATOM 5330 N N . MET B 1 1 ? -10.102 15.688 -10.492 1 22.75 1 MET B N 1
ATOM 5331 C CA . MET B 1 1 ? -8.945 16.297 -11.141 1 22.75 1 MET B CA 1
ATOM 5332 C C . MET B 1 1 ? -9.367 17.484 -11.992 1 22.75 1 MET B C 1
ATOM 5334 O O . MET B 1 1 ? -8.758 18.562 -11.914 1 22.75 1 MET B O 1
ATOM 5338 N N . TRP B 1 2 ? -10.5 17.344 -12.648 1 28.47 2 TRP B N 1
ATOM 5339 C CA . TRP B 1 2 ? -10.891 18.422 -13.562 1 28.47 2 TRP B CA 1
ATOM 5340 C C . TRP B 1 2 ? -11.461 19.609 -12.797 1 28.47 2 TRP B C 1
ATOM 5342 O O . TRP B 1 2 ? -11.203 20.766 -13.148 1 28.47 2 TRP B O 1
ATOM 5352 N N . ARG B 1 3 ? -12.234 19.422 -11.742 1 33.59 3 ARG B N 1
ATOM 5353 C CA . ARG B 1 3 ? -12.664 20.641 -11.047 1 33.59 3 ARG B CA 1
ATOM 5354 C C . ARG B 1 3 ? -11.5 21.297 -10.312 1 33.59 3 ARG B C 1
ATOM 5356 O O . ARG B 1 3 ? -11.516 22.5 -10.07 1 33.59 3 ARG B O 1
ATOM 5363 N N . PHE B 1 4 ? -10.516 20.438 -9.984 1 31.17 4 PHE B N 1
ATOM 5364 C CA . PHE B 1 4 ? -9.305 21.062 -9.453 1 31.17 4 PHE B CA 1
ATOM 5365 C C . PHE B 1 4 ? -8.617 21.891 -10.523 1 31.17 4 PHE B C 1
ATOM 5367 O O . PHE B 1 4 ? -8.172 23.016 -10.258 1 31.17 4 PHE B O 1
ATOM 5374 N N . LEU B 1 5 ? -8.586 21.312 -11.789 1 28.03 5 LEU B N 1
ATOM 5375 C CA . LEU B 1 5 ? -8.031 22.094 -12.891 1 28.03 5 LEU B CA 1
ATOM 5376 C C . LEU B 1 5 ? -8.953 23.25 -13.242 1 28.03 5 LEU B C 1
ATOM 5378 O O . LEU B 1 5 ? -8.477 24.359 -13.516 1 28.03 5 LEU B O 1
ATOM 5382 N N . ALA B 1 6 ? -10.219 22.969 -13.195 1 29.25 6 ALA B N 1
ATOM 5383 C CA . ALA B 1 6 ? -11.141 24.031 -13.633 1 29.25 6 ALA B CA 1
ATOM 5384 C C . ALA B 1 6 ? -11.258 25.125 -12.578 1 29.25 6 ALA B C 1
ATOM 5386 O O . ALA B 1 6 ? -11.336 26.312 -12.914 1 29.25 6 ALA B O 1
ATOM 5387 N N . VAL B 1 7 ? -11.312 24.719 -11.344 1 28.08 7 VAL B N 1
ATOM 5388 C CA . VAL B 1 7 ? -11.398 25.781 -10.344 1 28.08 7 VAL B CA 1
ATOM 5389 C C . VAL B 1 7 ? -10.102 26.594 -10.328 1 28.08 7 VAL B C 1
ATOM 5391 O O . VAL B 1 7 ? -10.133 27.812 -10.164 1 28.08 7 VAL B O 1
ATOM 5394 N N . ALA B 1 8 ? -8.961 25.906 -10.641 1 26.14 8 ALA B N 1
ATOM 5395 C CA . ALA B 1 8 ? -7.766 26.734 -10.828 1 26.14 8 ALA B CA 1
ATOM 5396 C C . ALA B 1 8 ? -7.941 27.688 -12 1 26.14 8 ALA B C 1
ATOM 5398 O O . ALA B 1 8 ? -7.488 28.844 -11.945 1 26.14 8 ALA B O 1
ATOM 5399 N N . LEU B 1 9 ? -8.609 27.141 -13.016 1 25.58 9 LEU B N 1
ATOM 5400 C CA . LEU B 1 9 ? -8.742 28.031 -14.172 1 25.58 9 LEU B CA 1
ATOM 5401 C C . LEU B 1 9 ? -9.812 29.078 -13.922 1 25.58 9 LEU B C 1
ATOM 5403 O O . LEU B 1 9 ? -9.703 30.219 -14.406 1 25.58 9 LEU B O 1
ATOM 5407 N N . ALA B 1 10 ? -10.906 28.594 -13.359 1 26.28 10 ALA B N 1
ATOM 5408 C CA . ALA B 1 10 ? -11.984 29.562 -13.242 1 26.28 10 ALA B CA 1
ATOM 5409 C C . ALA B 1 10 ? -11.664 30.625 -12.188 1 26.28 10 ALA B C 1
ATOM 5411 O O . ALA B 1 10 ? -12.391 31.609 -12.047 1 26.28 10 ALA B O 1
ATOM 5412 N N . MET B 1 11 ? -10.852 30.234 -11.297 1 22.83 11 MET B N 1
ATOM 5413 C CA . MET B 1 11 ? -10.547 31.328 -10.375 1 22.83 11 MET B CA 1
ATOM 5414 C C . MET B 1 11 ? -9.797 32.438 -11.086 1 22.83 11 MET B C 1
ATOM 5416 O O . MET B 1 11 ? -9.305 33.375 -10.438 1 22.83 11 MET B O 1
ATOM 5420 N N . ASN B 1 12 ? -9.57 32.219 -12.383 1 21.94 12 ASN B N 1
ATOM 5421 C CA . ASN B 1 12 ? -9.086 33.438 -13.016 1 21.94 12 ASN B CA 1
ATOM 5422 C C . ASN B 1 12 ? -10.18 34.5 -13.094 1 21.94 12 ASN B C 1
ATOM 5424 O O . ASN B 1 12 ? -10.977 34.5 -14.031 1 21.94 12 ASN B O 1
ATOM 5428 N N . GLY B 1 13 ? -11.039 34.656 -12.211 1 21.78 13 GLY B N 1
ATOM 5429 C CA . GLY B 1 13 ? -11.773 35.875 -12.375 1 21.78 13 GLY B CA 1
ATOM 5430 C C . GLY B 1 13 ? -10.906 37.031 -12.836 1 21.78 13 GLY B C 1
ATOM 5431 O O . GLY B 1 13 ? -9.82 37.25 -12.297 1 21.78 13 GLY B O 1
ATOM 5432 N N . THR B 1 14 ? -10.906 37.281 -14.078 1 22.2 14 THR B N 1
ATOM 5433 C CA . THR B 1 14 ? -10.359 38.469 -14.75 1 22.2 14 THR B CA 1
ATOM 5434 C C . THR B 1 14 ? -10.633 39.719 -13.938 1 22.2 14 THR B C 1
ATOM 5436 O O . THR B 1 14 ? -11.773 40.188 -13.844 1 22.2 14 THR B O 1
ATOM 5439 N N . HIS B 1 15 ? -10.18 39.906 -12.758 1 20.72 15 HIS B N 1
ATOM 5440 C CA . HIS B 1 15 ? -10.055 41.281 -12.32 1 20.72 15 HIS B CA 1
ATOM 5441 C C . HIS B 1 15 ? -9.328 42.125 -13.359 1 20.72 15 HIS B C 1
ATOM 5443 O O . HIS B 1 15 ? -8.141 41.938 -13.617 1 20.72 15 HIS B O 1
ATOM 5449 N N . GLU B 1 16 ? -9.977 42.375 -14.406 1 22.38 16 GLU B N 1
ATOM 5450 C CA . GLU B 1 16 ? -9.484 43.406 -15.305 1 22.38 16 GLU B CA 1
ATOM 5451 C C . GLU B 1 16 ? -8.984 44.625 -14.531 1 22.38 16 GLU B C 1
ATOM 5453 O O . GLU B 1 16 ? -9.773 45.344 -13.914 1 22.38 16 GLU B O 1
ATOM 5458 N N . ARG B 1 17 ? -7.906 44.406 -13.859 1 23.94 17 ARG B N 1
ATOM 5459 C CA . ARG B 1 17 ? -7.207 45.594 -13.352 1 23.94 17 ARG B CA 1
ATOM 5460 C C . ARG B 1 17 ? -6.949 46.594 -14.461 1 23.94 17 ARG B C 1
ATOM 5462 O O . ARG B 1 17 ? -6.344 46.281 -15.484 1 23.94 17 ARG B O 1
ATOM 5469 N N . VAL B 1 18 ? -7.828 47.5 -14.695 1 22.39 18 VAL B N 1
ATOM 5470 C CA . VAL B 1 18 ? -7.551 48.656 -15.539 1 22.39 18 VAL B CA 1
ATOM 5471 C C . VAL B 1 18 ? -6.156 49.219 -15.234 1 22.39 18 VAL B C 1
ATOM 5473 O O . VAL B 1 18 ? -5.805 49.406 -14.062 1 22.39 18 VAL B O 1
ATOM 5476 N N . PRO B 1 19 ? -5.273 49.125 -16.078 1 22.16 19 PRO B N 1
ATOM 5477 C CA . PRO B 1 19 ? -3.9 49.594 -15.961 1 22.16 19 PRO B CA 1
ATOM 5478 C C . PRO B 1 19 ? -3.838 51.062 -15.5 1 22.16 19 PRO B C 1
ATOM 5480 O O . PRO B 1 19 ? -4.402 51.938 -16.141 1 22.16 19 PRO B O 1
ATOM 5483 N N . MET B 1 20 ? -4.016 51.375 -14.234 1 21.08 20 MET B N 1
ATOM 5484 C CA . MET B 1 20 ? -3.777 52.75 -13.844 1 21.08 20 MET B CA 1
ATOM 5485 C C . MET B 1 20 ? -2.445 53.25 -14.391 1 21.08 20 MET B C 1
ATOM 5487 O O . MET B 1 20 ? -1.408 52.625 -14.188 1 21.08 20 MET B O 1
ATOM 5491 N N . THR B 1 21 ? -2.51 53.938 -15.398 1 20.78 21 THR B N 1
ATOM 5492 C CA . THR B 1 21 ? -1.426 54.656 -16.062 1 20.78 21 THR B CA 1
ATOM 5493 C C . THR B 1 21 ? -0.652 55.5 -15.047 1 20.78 21 THR B C 1
ATOM 5495 O O . THR B 1 21 ? -1.213 56.406 -14.43 1 20.78 21 THR B O 1
ATOM 5498 N N . LYS B 1 22 ? 0.331 54.906 -14.344 1 25.44 22 LYS B N 1
ATOM 5499 C CA . LYS B 1 22 ? 1.327 55.5 -13.438 1 25.44 22 LYS B CA 1
ATOM 5500 C C . LYS B 1 22 ? 2.023 56.688 -14.07 1 25.44 22 LYS B C 1
ATOM 5502 O O . LYS B 1 22 ? 2.734 56.562 -15.062 1 25.44 22 LYS B O 1
ATOM 5507 N N . THR B 1 23 ? 1.387 57.844 -14 1 21.97 23 THR B N 1
ATOM 5508 C CA . THR B 1 23 ? 2.109 59.031 -14.438 1 21.97 23 THR B CA 1
ATOM 5509 C C . THR B 1 23 ? 3.408 59.188 -13.648 1 21.97 23 THR B C 1
ATOM 5511 O O . THR B 1 23 ? 3.428 59.031 -12.43 1 21.97 23 THR B O 1
ATOM 5514 N N . PRO B 1 24 ? 4.598 59.531 -14.195 1 20.58 24 PRO B N 1
ATOM 5515 C CA . PRO B 1 24 ? 6 59.5 -13.773 1 20.58 24 PRO B CA 1
ATOM 5516 C C . PRO B 1 24 ? 6.312 60.531 -12.711 1 20.58 24 PRO B C 1
ATOM 5518 O O . PRO B 1 24 ? 6.086 61.719 -12.922 1 20.58 24 PRO B O 1
ATOM 5521 N N . LEU B 1 25 ? 6.078 60.25 -11.391 1 21.03 25 LEU B N 1
ATOM 5522 C CA . LEU B 1 25 ? 6.332 61.219 -10.32 1 21.03 25 LEU B CA 1
ATOM 5523 C C . LEU B 1 25 ? 7.793 61.656 -10.328 1 21.03 25 LEU B C 1
ATOM 5525 O O . LEU B 1 25 ? 8.695 60.812 -10.5 1 21.03 25 LEU B O 1
ATOM 5529 N N . PRO B 1 26 ? 8.102 62.938 -10.148 1 19.23 26 PRO B N 1
ATOM 5530 C CA . PRO B 1 26 ? 9.391 63.594 -10.359 1 19.23 26 PRO B CA 1
ATOM 5531 C C . PRO B 1 26 ? 10.414 63.25 -9.281 1 19.23 26 PRO B C 1
ATOM 5533 O O . PRO B 1 26 ? 10.039 62.906 -8.156 1 19.23 26 PRO B O 1
ATOM 5536 N N . THR B 1 27 ? 11.82 63.281 -9.438 1 20.48 27 THR B N 1
ATOM 5537 C CA . THR B 1 27 ? 13.078 62.625 -9.078 1 20.48 27 THR B CA 1
ATOM 5538 C C . THR B 1 27 ? 13.641 63.219 -7.797 1 20.48 27 THR B C 1
ATOM 5540 O O . THR B 1 27 ? 14.148 62.5 -6.934 1 20.48 27 THR B O 1
ATOM 5543 N N . THR B 1 28 ? 13.984 64.562 -7.398 1 22.23 28 THR B N 1
ATOM 5544 C CA . THR B 1 28 ? 15.305 65 -6.945 1 22.23 28 THR B CA 1
ATOM 5545 C C . THR B 1 28 ? 15.289 65.312 -5.453 1 22.23 28 THR B C 1
ATOM 5547 O O . THR B 1 28 ? 16.281 65.812 -4.906 1 22.23 28 THR B O 1
ATOM 5550 N N . ILE B 1 29 ? 14.594 64.75 -4.605 1 20.77 29 ILE B N 1
ATOM 5551 C CA . ILE B 1 29 ? 14.688 65.5 -3.371 1 20.77 29 ILE B CA 1
ATOM 5552 C C . ILE B 1 29 ? 15.977 65.188 -2.637 1 20.77 29 ILE B C 1
ATOM 5554 O O . ILE B 1 29 ? 16.219 64 -2.32 1 20.77 29 ILE B O 1
ATOM 5558 N N . GLN B 1 30 ? 17.094 66.062 -2.275 1 20.05 30 GLN B N 1
ATOM 5559 C CA . GLN B 1 30 ? 18.484 66.125 -1.86 1 20.05 30 GLN B CA 1
ATOM 5560 C C . GLN B 1 30 ? 18.609 66.062 -0.343 1 20.05 30 GLN B C 1
ATOM 5562 O O . GLN B 1 30 ? 18.125 66.875 0.388 1 20.05 30 GLN B O 1
ATOM 5567 N N . VAL B 1 31 ? 18.562 64.875 0.267 1 24 31 VAL B N 1
ATOM 5568 C CA . VAL B 1 31 ? 18.641 64.875 1.724 1 24 31 VAL B CA 1
ATOM 5569 C C . VAL B 1 31 ? 20.094 65 2.166 1 24 31 VAL B C 1
ATOM 5571 O O . VAL B 1 31 ? 21 64.375 1.612 1 24 31 VAL B O 1
ATOM 5574 N N . PRO B 1 32 ? 20.531 65.938 3.049 1 21.45 32 PRO B N 1
ATOM 5575 C CA . PRO B 1 32 ? 21.844 66.375 3.496 1 21.45 32 PRO B CA 1
ATOM 5576 C C . PRO B 1 32 ? 22.609 65.312 4.258 1 21.45 32 PRO B C 1
ATOM 5578 O O . PRO B 1 32 ? 22 64.5 4.988 1 21.45 32 PRO B O 1
ATOM 5581 N N . SER B 1 33 ? 23.938 64.875 3.916 1 22 33 SER B N 1
ATOM 5582 C CA . SER B 1 33 ? 24.875 63.781 4.164 1 22 33 SER B CA 1
ATOM 5583 C C . SER B 1 33 ? 25.5 63.875 5.551 1 22 33 SER B C 1
ATOM 5585 O O . SER B 1 33 ? 26.219 64.812 5.84 1 22 33 SER B O 1
ATOM 5587 N N . PRO B 1 34 ? 24.969 63.562 6.723 1 22.94 34 PRO B N 1
ATOM 5588 C CA . PRO B 1 34 ? 25.734 63.781 7.945 1 22.94 34 PRO B CA 1
ATOM 5589 C C . PRO B 1 34 ? 27.016 62.938 8.008 1 22.94 34 PRO B C 1
ATOM 5591 O O . PRO B 1 34 ? 27.094 61.875 7.375 1 22.94 34 PRO B O 1
ATOM 5594 N N . SER B 1 35 ? 28.312 63.312 8.484 1 21.92 35 SER B N 1
ATOM 5595 C CA . SER B 1 35 ? 29.719 62.938 8.547 1 21.92 35 SER B CA 1
ATOM 5596 C C . SER B 1 35 ? 29.922 61.719 9.43 1 21.92 35 SER B C 1
ATOM 5598 O O . SER B 1 35 ? 29.469 61.688 10.57 1 21.92 35 SER B O 1
ATOM 5600 N N . PRO B 1 36 ? 30.312 60.438 8.945 1 25.48 36 PRO B N 1
ATOM 5601 C CA . PRO B 1 36 ? 30.359 59.062 9.477 1 25.48 36 PRO B CA 1
ATOM 5602 C C . PRO B 1 36 ? 31.531 58.844 10.438 1 25.48 36 PRO B C 1
ATOM 5604 O O . PRO B 1 36 ? 32.688 58.875 10.016 1 25.48 36 PRO B O 1
ATOM 5607 N N . HIS B 1 37 ? 31.812 59.344 11.617 1 22.75 37 HIS B N 1
ATOM 5608 C CA . HIS B 1 37 ? 32.969 59.031 12.469 1 22.75 37 HIS B CA 1
ATOM 5609 C C . HIS B 1 37 ? 32.906 57.562 12.945 1 22.75 37 HIS B C 1
ATOM 5611 O O . HIS B 1 37 ? 31.938 57.156 13.594 1 22.75 37 HIS B O 1
ATOM 5617 N N . VAL B 1 38 ? 33.656 56.562 12.312 1 24.58 38 VAL B N 1
ATOM 5618 C CA . VAL B 1 38 ? 33.906 55.125 12.398 1 24.58 38 VAL B CA 1
ATOM 5619 C C . VAL B 1 38 ? 34.625 54.812 13.703 1 24.58 38 VAL B C 1
ATOM 5621 O O . VAL B 1 38 ? 35.781 55.188 13.891 1 24.58 38 VAL B O 1
ATOM 5624 N N . PHE B 1 39 ? 34.094 54.719 14.859 1 24.73 39 PHE B N 1
ATOM 5625 C CA . PHE B 1 39 ? 34.812 54.25 16.031 1 24.73 39 PHE B CA 1
ATOM 5626 C C . PHE B 1 39 ? 35.094 52.75 15.953 1 24.73 39 PHE B C 1
ATOM 5628 O O . PHE B 1 39 ? 34.156 51.969 15.727 1 24.73 39 PHE B O 1
ATOM 5635 N N . SER B 1 40 ? 36.344 52.219 15.633 1 24.66 40 SER B N 1
ATOM 5636 C CA . SER B 1 40 ? 37 50.906 15.555 1 24.66 40 SER B CA 1
ATOM 5637 C C . SER B 1 40 ? 37.031 50.25 16.922 1 24.66 40 SER B C 1
ATOM 5639 O O . SER B 1 40 ? 37.938 50.531 17.734 1 24.66 40 SER B O 1
ATOM 5641 N N . ILE B 1 41 ? 36.094 49.969 17.672 1 26.38 41 ILE B N 1
ATOM 5642 C CA . ILE B 1 41 ? 36.25 49.25 18.922 1 26.38 41 ILE B CA 1
ATOM 5643 C C . ILE B 1 41 ? 36.625 47.781 18.641 1 26.38 41 ILE B C 1
ATOM 5645 O O . ILE B 1 41 ? 35.812 47.031 18.078 1 26.38 41 ILE B O 1
ATOM 5649 N N . VAL B 1 42 ? 37.938 47.375 18.438 1 28 42 VAL B N 1
ATOM 5650 C CA . VAL B 1 42 ? 38.656 46.094 18.359 1 28 42 VAL B CA 1
ATOM 5651 C C . VAL B 1 42 ? 38.438 45.312 19.656 1 28 42 VAL B C 1
ATOM 5653 O O . VAL B 1 42 ? 39 45.688 20.703 1 28 42 VAL B O 1
ATOM 5656 N N . ASP B 1 43 ? 37.375 44.906 19.938 1 27.89 43 ASP B N 1
ATOM 5657 C CA . ASP B 1 43 ? 37.406 43.969 21.047 1 27.89 43 ASP B CA 1
ATOM 5658 C C . ASP B 1 43 ? 38.219 42.719 20.688 1 27.89 43 ASP B C 1
ATOM 5660 O O . ASP B 1 43 ? 38.031 42.156 19.609 1 27.89 43 ASP B O 1
ATOM 5664 N N . GLU B 1 44 ? 39.406 42.531 21.188 1 30.48 44 GLU B N 1
ATOM 5665 C CA . GLU B 1 44 ? 40.438 41.531 21.047 1 30.48 44 GLU B CA 1
ATOM 5666 C C . GLU B 1 44 ? 39.875 40.125 20.969 1 30.48 44 GLU B C 1
ATOM 5668 O O . GLU B 1 44 ? 40.469 39.25 20.359 1 30.48 44 GLU B O 1
ATOM 5673 N N . ASN B 1 45 ? 39.031 39.781 21.812 1 33.12 45 ASN B N 1
ATOM 5674 C CA . ASN B 1 45 ? 38.688 38.375 21.859 1 33.12 45 ASN B CA 1
ATOM 5675 C C . ASN B 1 45 ? 37.906 37.938 20.625 1 33.12 45 ASN B C 1
ATOM 5677 O O . ASN B 1 45 ? 37.719 36.75 20.391 1 33.12 45 ASN B O 1
ATOM 5681 N N . TYR B 1 46 ? 37.031 38.75 20.031 1 33.62 46 TYR B N 1
ATOM 5682 C CA . TYR B 1 46 ? 36.375 38.406 18.766 1 33.62 46 TYR B CA 1
ATOM 5683 C C . TYR B 1 46 ? 37.156 39 17.594 1 33.62 46 TYR B C 1
ATOM 5685 O O . TYR B 1 46 ? 37.188 40.219 17.406 1 33.62 46 TYR B O 1
ATOM 5693 N N . ASP B 1 47 ? 38.375 38.5 17.125 1 38 47 ASP B N 1
ATOM 5694 C CA . ASP B 1 47 ? 39.062 38.969 15.922 1 38 47 ASP B CA 1
ATOM 5695 C C . ASP B 1 47 ? 38.125 39 14.727 1 38 47 ASP B C 1
ATOM 5697 O O . ASP B 1 47 ? 37.594 37.969 14.328 1 38 47 ASP B O 1
ATOM 5701 N N . CYS B 1 48 ? 37.531 40.031 14.391 1 44.03 48 CYS B N 1
ATOM 5702 C CA . CYS B 1 48 ? 36.656 40.281 13.25 1 44.03 48 CYS B CA 1
ATOM 5703 C C . CYS B 1 48 ? 37.188 39.562 12.008 1 44.03 48 CYS B C 1
ATOM 5705 O O . CYS B 1 48 ? 36.438 39.406 11.031 1 44.03 48 CYS B O 1
ATOM 5707 N N . LYS B 1 49 ? 38.5 39.219 11.961 1 43.81 49 LYS B N 1
ATOM 5708 C CA . LYS B 1 49 ? 39.125 38.469 10.859 1 43.81 49 LYS B CA 1
ATOM 5709 C C . LYS B 1 49 ? 38.594 37.062 10.773 1 43.81 49 LYS B C 1
ATOM 5711 O O . LYS B 1 49 ? 38.625 36.438 9.711 1 43.81 49 LYS B O 1
ATOM 5716 N N . THR B 1 50 ? 38.188 36.531 11.828 1 40.88 50 THR B N 1
ATOM 5717 C CA . THR B 1 50 ? 37.781 35.125 11.82 1 40.88 50 THR B CA 1
ATOM 5718 C C . THR B 1 50 ? 36.281 35 11.578 1 40.88 50 THR B C 1
ATOM 5720 O O . THR B 1 50 ? 35.656 33.969 11.867 1 40.88 50 THR B O 1
ATOM 5723 N N . LEU B 1 51 ? 35.656 36.031 11.18 1 44.22 51 LEU B N 1
ATOM 5724 C CA . LEU B 1 51 ? 34.25 36 10.805 1 44.22 51 LEU B CA 1
ATOM 5725 C C . LEU B 1 51 ? 34 35 9.688 1 44.22 51 LEU B C 1
ATOM 5727 O O . LEU B 1 51 ? 34.906 34.75 8.859 1 44.22 51 LEU B O 1
ATOM 5731 N N . PRO B 1 52 ? 33.125 34.375 9.734 1 45.88 52 PRO B N 1
ATOM 5732 C CA . PRO B 1 52 ? 32.812 33.5 8.586 1 45.88 52 PRO B CA 1
ATOM 5733 C C . PRO B 1 52 ? 32.906 34.25 7.258 1 45.88 52 PRO B C 1
ATOM 5735 O O . PRO B 1 52 ? 32.688 35.469 7.211 1 45.88 52 PRO B O 1
ATOM 5738 N N . ARG B 1 53 ? 33.469 33.688 6.25 1 48.84 53 ARG B N 1
ATOM 5739 C CA . ARG B 1 53 ? 33.688 34.281 4.941 1 48.84 53 ARG B CA 1
ATOM 5740 C C . ARG B 1 53 ? 32.469 35.031 4.438 1 48.84 53 ARG B C 1
ATOM 5742 O O . ARG B 1 53 ? 32.562 36 3.695 1 48.84 53 ARG B O 1
ATOM 5749 N N . VAL B 1 54 ? 31.359 34.5 4.934 1 49.44 54 VAL B N 1
ATOM 5750 C CA . VAL B 1 54 ? 30.141 35.125 4.449 1 49.44 54 VAL B CA 1
ATOM 5751 C C . VAL B 1 54 ? 30.031 36.531 4.996 1 49.44 54 VAL B C 1
ATOM 5753 O O . VAL B 1 54 ? 29.484 37.438 4.34 1 49.44 54 VAL B O 1
ATOM 5756 N N . CYS B 1 55 ? 30.656 36.688 6.203 1 50.25 55 CYS B N 1
ATOM 5757 C CA . CYS B 1 55 ? 30.578 38.031 6.801 1 50.25 55 CYS B CA 1
ATOM 5758 C C . CYS B 1 55 ? 31.875 38.812 6.574 1 50.25 55 CYS B C 1
ATOM 5760 O O . CYS B 1 55 ? 32 39.938 7.012 1 50.25 55 CYS B O 1
ATOM 5762 N N . ASN B 1 56 ? 33.062 38.25 5.953 1 46.94 56 ASN B N 1
ATOM 5763 C CA . ASN B 1 56 ? 34.312 38.938 5.723 1 46.94 56 ASN B CA 1
ATOM 5764 C C . ASN B 1 56 ? 34.688 38.969 4.242 1 46.94 56 ASN B C 1
ATOM 5766 O O . ASN B 1 56 ? 35.188 38 3.701 1 46.94 56 ASN B O 1
ATOM 5770 N N . PRO B 1 57 ? 34.312 40.156 3.457 1 47.47 57 PRO B N 1
ATOM 5771 C CA . PRO B 1 57 ? 33.406 41.281 3.65 1 47.47 57 PRO B CA 1
ATOM 5772 C C . PRO B 1 57 ? 31.938 40.938 3.434 1 47.47 57 PRO B C 1
ATOM 5774 O O . PRO B 1 57 ? 31.641 40.062 2.617 1 47.47 57 PRO B O 1
ATOM 5777 N N . PRO B 1 58 ? 31.062 41.219 4.211 1 46.31 58 PRO B N 1
ATOM 5778 C CA . PRO B 1 58 ? 29.688 40.75 4.031 1 46.31 58 PRO B CA 1
ATOM 5779 C C . PRO B 1 58 ? 29.094 41.156 2.686 1 46.31 58 PRO B C 1
ATOM 5781 O O . PRO B 1 58 ? 29.375 42.25 2.191 1 46.31 58 PRO B O 1
ATOM 5784 N N . ALA B 1 59 ? 28.781 40.312 1.826 1 50.84 59 ALA B N 1
ATOM 5785 C CA . ALA B 1 59 ? 27.953 40.719 0.694 1 50.84 59 ALA B CA 1
ATOM 5786 C C . ALA B 1 59 ? 26.828 41.656 1.146 1 50.84 59 ALA B C 1
ATOM 5788 O O . ALA B 1 59 ? 26.375 41.562 2.291 1 50.84 59 ALA B O 1
ATOM 5789 N N . GLN B 1 60 ? 26.453 42.781 0.429 1 47.12 60 GLN B N 1
ATOM 5790 C CA . GLN B 1 60 ? 25.484 43.812 0.728 1 47.12 60 GLN B CA 1
ATOM 5791 C C . GLN B 1 60 ? 24.203 43.25 1.307 1 47.12 60 GLN B C 1
ATOM 5793 O O . GLN B 1 60 ? 23.625 43.812 2.23 1 47.12 60 GLN B O 1
ATOM 5798 N N . ALA B 1 61 ? 23.875 42.031 0.887 1 48.5 61 ALA B N 1
ATOM 5799 C CA . ALA B 1 61 ? 22.625 41.406 1.286 1 48.5 61 ALA B CA 1
ATOM 5800 C C . ALA B 1 61 ? 22.734 40.844 2.699 1 48.5 61 ALA B C 1
ATOM 5802 O O . ALA B 1 61 ? 21.734 40.688 3.395 1 48.5 61 ALA B O 1
ATOM 5803 N N . ASN B 1 62 ? 24.031 40.594 3.109 1 48.91 62 ASN B N 1
ATOM 5804 C CA . ASN B 1 62 ? 24.25 39.938 4.395 1 48.91 62 ASN B CA 1
ATOM 5805 C C . ASN B 1 62 ? 24.797 40.938 5.434 1 48.91 62 ASN B C 1
ATOM 5807 O O . ASN B 1 62 ? 25.078 40.531 6.57 1 48.91 62 ASN B O 1
ATOM 5811 N N . LEU B 1 63 ? 25.016 42.094 5.047 1 53.53 63 LEU B N 1
ATOM 5812 C CA . LEU B 1 63 ? 25.656 43.094 5.898 1 53.53 63 LEU B CA 1
ATOM 5813 C C . LEU B 1 63 ? 24.859 43.312 7.18 1 53.53 63 LEU B C 1
ATOM 5815 O O . LEU B 1 63 ? 25.422 43.406 8.266 1 53.53 63 LEU B O 1
ATOM 5819 N N . GLN B 1 64 ? 23.531 43.312 6.973 1 46.5 64 GLN B N 1
ATOM 5820 C CA . GLN B 1 64 ? 22.672 43.594 8.117 1 46.5 64 GLN B CA 1
ATOM 5821 C C . GLN B 1 64 ? 22.672 42.469 9.125 1 46.5 64 GLN B C 1
ATOM 5823 O O . GLN B 1 64 ? 22.797 42.688 10.328 1 46.5 64 GLN B O 1
ATOM 5828 N N . ALA B 1 65 ? 22.719 41.312 8.57 1 52.38 65 ALA B N 1
ATOM 5829 C CA . ALA B 1 65 ? 22.766 40.125 9.43 1 52.38 65 ALA B CA 1
ATOM 5830 C C . ALA B 1 65 ? 24.125 40 10.117 1 52.38 65 ALA B C 1
ATOM 5832 O O . ALA B 1 65 ? 24.188 39.75 11.32 1 52.38 65 ALA B O 1
ATOM 5833 N N . CYS B 1 66 ? 25.094 40.25 9.32 1 54.28 66 CYS B N 1
ATOM 5834 C CA . CYS B 1 66 ? 26.438 40.188 9.875 1 54.28 66 CYS B CA 1
ATOM 5835 C C . CYS B 1 66 ? 26.688 41.312 10.875 1 54.28 66 CYS B C 1
ATOM 5837 O O . CYS B 1 66 ? 27.297 41.094 11.922 1 54.28 66 CYS B O 1
ATOM 5839 N N . SER B 1 67 ? 26.078 42.531 10.531 1 55.69 67 SER B N 1
ATOM 5840 C CA . SER B 1 67 ? 26.25 43.656 11.43 1 55.69 67 SER B CA 1
ATOM 5841 C C . SER B 1 67 ? 25.5 43.469 12.734 1 55.69 67 SER B C 1
ATOM 5843 O O . SER B 1 67 ? 25.953 43.875 13.797 1 55.69 67 SER B O 1
ATOM 5845 N N . THR B 1 68 ? 24.406 42.719 12.547 1 48.97 68 THR B N 1
ATOM 5846 C CA . THR B 1 68 ? 23.594 42.406 13.719 1 48.97 68 THR B CA 1
ATOM 5847 C C . THR B 1 68 ? 24.25 41.312 14.57 1 48.97 68 THR B C 1
ATOM 5849 O O . THR B 1 68 ? 24.219 41.406 15.805 1 48.97 68 THR B O 1
ATOM 5852 N N . LEU B 1 69 ? 24.938 40.375 13.812 1 49.56 69 LEU B N 1
ATOM 5853 C CA . LEU B 1 69 ? 25.531 39.219 14.484 1 49.56 69 LEU B CA 1
ATOM 5854 C C . LEU B 1 69 ? 26.891 39.562 15.055 1 49.56 69 LEU B C 1
ATOM 5856 O O . LEU B 1 69 ? 27.266 39.062 16.125 1 49.56 69 LEU B O 1
ATOM 5860 N N . PHE B 1 70 ? 27.578 40.281 14.086 1 47.59 70 PHE B N 1
ATOM 5861 C CA . PHE B 1 70 ? 28.938 40.688 14.445 1 47.59 70 PHE B CA 1
ATOM 5862 C C . PHE B 1 70 ? 29.078 42.188 14.445 1 47.59 70 PHE B C 1
ATOM 5864 O O . PHE B 1 70 ? 29.859 42.75 13.664 1 47.59 70 PHE B O 1
ATOM 5871 N N . PRO B 1 71 ? 28.203 42.812 15.141 1 41.69 71 PRO B N 1
ATOM 5872 C CA . PRO B 1 71 ? 28.156 44.281 15.039 1 41.69 71 PRO B CA 1
ATOM 5873 C C . PRO B 1 71 ? 29.516 44.938 15.227 1 41.69 71 PRO B C 1
ATOM 5875 O O . PRO B 1 71 ? 29.812 45.969 14.609 1 41.69 71 PRO B O 1
ATOM 5878 N N . ASP B 1 72 ? 30.281 44.25 16.031 1 41.44 72 ASP B N 1
ATOM 5879 C CA . ASP B 1 72 ? 31.578 44.844 16.312 1 41.44 72 ASP B CA 1
ATOM 5880 C C . ASP B 1 72 ? 32.469 44.844 15.07 1 41.44 72 ASP B C 1
ATOM 5882 O O . ASP B 1 72 ? 33.375 45.656 14.953 1 41.44 72 ASP B O 1
ATOM 5886 N N . CYS B 1 73 ? 32.188 43.812 14.203 1 45.69 73 CYS B N 1
ATOM 5887 C CA . CYS B 1 73 ? 33 43.719 12.992 1 45.69 73 CYS B CA 1
ATOM 5888 C C . CYS B 1 73 ? 32.406 44.5 11.859 1 45.69 73 CYS B C 1
ATOM 5890 O O . CYS B 1 73 ? 33.062 44.75 10.844 1 45.69 73 CYS B O 1
ATOM 5892 N N . TYR B 1 74 ? 31.094 44.469 11.664 1 40.53 74 TYR B N 1
ATOM 5893 C CA . TYR B 1 74 ? 30.438 45.25 10.602 1 40.53 74 TYR B CA 1
ATOM 5894 C C . TYR B 1 74 ? 29.922 46.562 11.125 1 40.53 74 TYR B C 1
ATOM 5896 O O . TYR B 1 74 ? 28.844 46.625 11.734 1 40.53 74 TYR B O 1
ATOM 5904 N N . GLN B 1 75 ? 30.562 47.312 11.656 1 31.59 75 GLN B N 1
ATOM 5905 C CA . GLN B 1 75 ? 30.078 48.656 11.953 1 31.59 75 GLN B CA 1
ATOM 5906 C C . GLN B 1 75 ? 29.594 49.344 10.688 1 31.59 75 GLN B C 1
ATOM 5908 O O . GLN B 1 75 ? 30.328 49.438 9.703 1 31.59 75 GLN B O 1
ATOM 5913 N N . SER B 1 76 ? 28.312 49.094 10.367 1 30.58 76 SER B N 1
ATOM 5914 C CA . SER B 1 76 ? 27.75 49.969 9.336 1 30.58 76 SER B CA 1
ATOM 5915 C C . SER B 1 76 ? 28.375 51.375 9.391 1 30.58 76 SER B C 1
ATOM 5917 O O . SER B 1 76 ? 28.375 52 10.438 1 30.58 76 SER B O 1
ATOM 5919 N N . SER B 1 77 ? 29.25 51.656 8.562 1 27.28 77 SER B N 1
ATOM 5920 C CA . SER B 1 77 ? 29.203 53.031 8.016 1 27.28 77 SER B CA 1
ATOM 5921 C C . SER B 1 77 ? 27.797 53.375 7.543 1 27.28 77 SER B C 1
ATOM 5923 O O . SER B 1 77 ? 27.062 52.531 7.023 1 27.28 77 SER B O 1
ATOM 5925 N N . SER B 1 78 ? 27.172 54.438 7.98 1 26.66 78 SER B N 1
ATOM 5926 C CA . SER B 1 78 ? 25.969 55.156 7.562 1 26.66 78 SER B CA 1
ATOM 5927 C C . SER B 1 78 ? 25.828 55.156 6.043 1 26.66 78 SER B C 1
ATOM 5929 O O . SER B 1 78 ? 26.375 56.031 5.359 1 26.66 78 SER B O 1
ATOM 5931 N N . ILE B 1 79 ? 26 54.188 5.312 1 24.28 79 ILE B N 1
ATOM 5932 C CA . ILE B 1 79 ? 25.625 54.5 3.934 1 24.28 79 ILE B CA 1
ATOM 5933 C C . ILE B 1 79 ? 24.141 54.781 3.85 1 24.28 79 ILE B C 1
ATOM 5935 O O . ILE B 1 79 ? 23.312 53.875 4.02 1 24.28 79 ILE B O 1
ATOM 5939 N N . LEU B 1 80 ? 23.656 55.938 4.414 1 24.88 80 LEU B N 1
ATOM 5940 C CA . LEU B 1 80 ? 22.422 56.656 4.152 1 24.88 80 LEU B CA 1
ATOM 5941 C C . LEU B 1 80 ? 22.25 56.938 2.662 1 24.88 80 LEU B C 1
ATOM 5943 O O . LEU B 1 80 ? 22.75 57.938 2.154 1 24.88 80 LEU B O 1
ATOM 5947 N N . SER B 1 81 ? 22.719 56.219 1.712 1 24.22 81 SER B N 1
ATOM 5948 C CA . SER B 1 81 ? 22.328 56.781 0.423 1 24.22 81 SER B CA 1
ATOM 5949 C C . SER B 1 81 ? 20.812 56.781 0.247 1 24.22 81 SER B C 1
ATOM 5951 O O . SER B 1 81 ? 20.203 55.719 0.081 1 24.22 81 SER B O 1
ATOM 5953 N N . LEU B 1 82 ? 19.953 57.906 0.802 1 23.92 82 LEU B N 1
ATOM 5954 C CA . LEU B 1 82 ? 18.594 58.406 0.673 1 23.92 82 LEU B CA 1
ATOM 5955 C C . LEU B 1 82 ? 18.234 58.656 -0.792 1 23.92 82 LEU B C 1
ATOM 5957 O O . LEU B 1 82 ? 17.047 58.719 -1.143 1 23.92 82 LEU B O 1
ATOM 5961 N N . GLN B 1 83 ? 18.844 59 -1.772 1 25.41 83 GLN B N 1
ATOM 5962 C CA . GLN B 1 83 ? 18.281 60.031 -2.607 1 25.41 83 GLN B CA 1
ATOM 5963 C C . GLN B 1 83 ? 17.234 59.469 -3.572 1 25.41 83 GLN B C 1
ATOM 5965 O O . GLN B 1 83 ? 17.266 59.781 -4.766 1 25.41 83 GLN B O 1
ATOM 5970 N N . ASN B 1 84 ? 16.625 58.406 -3.727 1 24.83 84 ASN B N 1
ATOM 5971 C CA . ASN B 1 84 ? 15.883 58.312 -4.977 1 24.83 84 ASN B CA 1
ATOM 5972 C C . ASN B 1 84 ? 14.641 59.219 -4.957 1 24.83 84 ASN B C 1
ATOM 5974 O O . ASN B 1 84 ? 14.031 59.406 -3.906 1 24.83 84 ASN B O 1
ATOM 5978 N N . ASN B 1 85 ? 14.141 60 -6.062 1 27.25 85 ASN B N 1
ATOM 5979 C CA . ASN B 1 85 ? 13.172 61.031 -6.465 1 27.25 85 ASN B CA 1
ATOM 5980 C C . ASN B 1 85 ? 11.742 60.562 -6.223 1 27.25 85 ASN B C 1
ATOM 5982 O O . ASN B 1 85 ? 10.797 61.094 -6.781 1 27.25 85 ASN B O 1
ATOM 5986 N N . SER B 1 86 ? 11.172 59.281 -5.941 1 30.52 86 SER B N 1
ATOM 5987 C CA . SER B 1 86 ? 9.812 58.812 -6.137 1 30.52 86 SER B CA 1
ATOM 5988 C C . SER B 1 86 ? 8.828 59.562 -5.258 1 30.52 86 SER B C 1
ATOM 5990 O O . SER B 1 86 ? 9.188 60.062 -4.188 1 30.52 86 SER B O 1
ATOM 5992 N N . VAL B 1 87 ? 7.359 60.031 -5.781 1 35.25 87 VAL B N 1
ATOM 5993 C CA . VAL B 1 87 ? 6.223 60.781 -5.273 1 35.25 87 VAL B CA 1
ATOM 5994 C C . VAL B 1 87 ? 5.93 60.375 -3.83 1 35.25 87 VAL B C 1
ATOM 5996 O O . VAL B 1 87 ? 5.594 59.219 -3.559 1 35.25 87 VAL B O 1
ATOM 5999 N N . SER B 1 88 ? 6.336 60.969 -2.908 1 37.31 88 SER B N 1
ATOM 6000 C CA . SER B 1 88 ? 6.352 60.75 -1.466 1 37.31 88 SER B CA 1
ATOM 6001 C C . SER B 1 88 ? 4.98 61 -0.852 1 37.31 88 SER B C 1
ATOM 6003 O O . SER B 1 88 ? 4.531 62.156 -0.794 1 37.31 88 SER B O 1
ATOM 6005 N N . VAL B 1 89 ? 3.73 60.344 -1.202 1 48.06 89 VAL B N 1
ATOM 6006 C CA . VAL B 1 89 ? 2.469 60.531 -0.495 1 48.06 89 VAL B CA 1
ATOM 6007 C C . VAL B 1 89 ? 2.727 60.656 1.006 1 48.06 89 VAL B C 1
ATOM 6009 O O . VAL B 1 89 ? 3.398 59.781 1.59 1 48.06 89 VAL B O 1
ATOM 6012 N N . ASP B 1 90 ? 2.412 61.812 1.424 1 50.28 90 ASP B N 1
ATOM 6013 C CA . ASP B 1 90 ? 2.729 62.156 2.807 1 50.28 90 ASP B CA 1
ATOM 6014 C C . ASP B 1 90 ? 1.896 61.344 3.783 1 50.28 90 ASP B C 1
ATOM 6016 O O . ASP B 1 90 ? 0.833 60.844 3.424 1 50.28 90 ASP B O 1
ATOM 6020 N N . ALA B 1 91 ? 2.336 60.938 4.828 1 59.31 91 ALA B N 1
ATOM 6021 C CA . ALA B 1 91 ? 1.61 60.281 5.902 1 59.31 91 ALA B CA 1
ATOM 6022 C C . ALA B 1 91 ? 0.441 61.125 6.391 1 59.31 91 ALA B C 1
ATOM 6024 O O . ALA B 1 91 ? 0.558 62.344 6.504 1 59.31 91 ALA B O 1
ATOM 6025 N N . CYS B 1 92 ? -0.761 60.625 6.332 1 69.69 92 CYS B N 1
ATOM 6026 C CA . CYS B 1 92 ? -1.903 61.344 6.891 1 69.69 92 CYS B CA 1
ATOM 6027 C C . CYS B 1 92 ? -1.607 61.812 8.305 1 69.69 92 CYS B C 1
ATOM 6029 O O . CYS B 1 92 ? -1.019 61.094 9.102 1 69.69 92 CYS B O 1
ATOM 6031 N N . ASP B 1 93 ? -1.751 63.031 8.508 1 63.75 93 ASP B N 1
ATOM 6032 C CA . ASP B 1 93 ? -1.778 63.469 9.906 1 63.75 93 ASP B CA 1
ATOM 6033 C C . ASP B 1 93 ? -2.992 62.906 10.633 1 63.75 93 ASP B C 1
ATOM 6035 O O . ASP B 1 93 ? -4.098 63.438 10.523 1 63.75 93 ASP B O 1
ATOM 6039 N N . ARG B 1 94 ? -2.889 61.812 11.258 1 72.12 94 ARG B N 1
ATOM 6040 C CA . ARG B 1 94 ? -3.959 61.062 11.906 1 72.12 94 ARG B CA 1
ATOM 6041 C C . ARG B 1 94 ? -4.688 61.906 12.938 1 72.12 94 ARG B C 1
ATOM 6043 O O . ARG B 1 94 ? -5.914 61.875 13.039 1 72.12 94 ARG B O 1
ATOM 6050 N N . ILE B 1 95 ? -3.932 62.656 13.531 1 68.69 95 ILE B N 1
ATOM 6051 C CA . ILE B 1 95 ? -4.508 63.469 14.609 1 68.69 95 ILE B CA 1
ATOM 6052 C C . ILE B 1 95 ? -5.348 64.562 14.023 1 68.69 95 ILE B C 1
ATOM 6054 O O . ILE B 1 95 ? -6.465 64.875 14.484 1 68.69 95 ILE B O 1
ATOM 6058 N N . ALA B 1 96 ? -4.828 65.188 13.109 1 77 96 ALA B N 1
ATOM 6059 C CA . ALA B 1 96 ? -5.57 66.312 12.484 1 77 96 ALA B CA 1
ATOM 6060 C C . ALA B 1 96 ? -6.844 65.75 11.812 1 77 96 ALA B C 1
ATOM 6062 O O . ALA B 1 96 ? -7.902 66.375 11.914 1 77 96 ALA B O 1
ATOM 6063 N N . LEU B 1 97 ? -6.711 64.625 11.227 1 81 97 LEU B N 1
ATOM 6064 C CA . LEU B 1 97 ? -7.848 64 10.57 1 81 97 LEU B CA 1
ATOM 6065 C C . LEU B 1 97 ? -8.914 63.625 11.586 1 81 97 LEU B C 1
ATOM 6067 O O . LEU B 1 97 ? -10.102 63.875 11.383 1 81 97 LEU B O 1
ATOM 6071 N N . LEU B 1 98 ? -8.492 63.125 12.727 1 79.62 98 LEU B N 1
ATOM 6072 C CA . LEU B 1 98 ? -9.43 62.719 13.773 1 79.62 98 LEU B CA 1
ATOM 6073 C C . LEU B 1 98 ? -10.047 63.938 14.445 1 79.62 98 LEU B C 1
ATOM 6075 O O . LEU B 1 98 ? -11.234 63.969 14.758 1 79.62 98 LEU B O 1
ATOM 6079 N N . ASN B 1 99 ? -9.25 64.938 14.469 1 78.19 99 ASN B N 1
ATOM 6080 C CA . ASN B 1 99 ? -9.758 66.125 15.055 1 78.19 99 ASN B CA 1
ATOM 6081 C C . ASN B 1 99 ? -10.82 66.812 14.172 1 78.19 99 ASN B C 1
ATOM 6083 O O . ASN B 1 99 ? -11.812 67.312 14.672 1 78.19 99 ASN B O 1
ATOM 6087 N N . ASP B 1 100 ? -10.633 66.75 12.969 1 80.94 100 ASP B N 1
ATOM 6088 C CA . ASP B 1 100 ? -11.602 67.312 12.039 1 80.94 100 ASP B CA 1
ATOM 6089 C C . ASP B 1 100 ? -12.906 66.5 12.031 1 80.94 100 ASP B C 1
ATOM 6091 O O . ASP B 1 100 ? -13.992 67.062 11.938 1 80.94 100 ASP B O 1
ATOM 6095 N N . ILE B 1 101 ? -12.672 65.188 12.297 1 81.75 101 ILE B N 1
ATOM 6096 C CA . ILE B 1 101 ? -13.852 64.312 12.312 1 81.75 101 ILE B CA 1
ATOM 6097 C C . ILE B 1 101 ? -14.609 64.5 13.625 1 81.75 101 ILE B C 1
ATOM 6099 O O . ILE B 1 101 ? -15.844 64.5 13.641 1 81.75 101 ILE B O 1
ATOM 6103 N N . TYR B 1 102 ? -13.828 64.812 14.633 1 79.25 102 TYR B N 1
ATOM 6104 C CA . TYR B 1 102 ? -14.422 64.938 15.961 1 79.25 102 TYR B CA 1
ATOM 6105 C C . TYR B 1 102 ? -14.664 66.438 16.266 1 79.25 102 TYR B C 1
ATOM 6107 O O . TYR B 1 102 ? -14.828 66.812 17.438 1 79.25 102 TYR B O 1
ATOM 6115 N N . ALA B 1 103 ? -14.594 67.25 15.297 1 75.88 103 ALA B N 1
ATOM 6116 C CA . ALA B 1 103 ? -14.633 68.688 15.469 1 75.88 103 ALA B CA 1
ATOM 6117 C C . ALA B 1 103 ? -15.945 69.125 16.125 1 75.88 103 ALA B C 1
ATOM 6119 O O . ALA B 1 103 ? -15.984 70.125 16.828 1 75.88 103 ALA B O 1
ATOM 6120 N N . SER B 1 104 ? -17.031 68.5 15.789 1 76.62 104 SER B N 1
ATOM 6121 C CA . SER B 1 104 ? -18.297 68.938 16.328 1 76.62 104 SER B CA 1
ATOM 6122 C C . SER B 1 104 ? -18.812 67.938 17.406 1 76.62 104 SER B C 1
ATOM 6124 O O . SER B 1 104 ? -18.5 66.75 17.375 1 76.62 104 SER B O 1
ATOM 6126 N N . GLN B 1 105 ? -19.469 68.562 18.375 1 76.88 105 GLN B N 1
ATOM 6127 C CA . GLN B 1 105 ? -20.078 67.75 19.438 1 76.88 105 GLN B CA 1
ATOM 6128 C C . GLN B 1 105 ? -21.062 66.75 18.891 1 76.88 105 GLN B C 1
ATOM 6130 O O . GLN B 1 105 ? -21.172 65.625 19.422 1 76.88 105 GLN B O 1
ATOM 6135 N N . GLU B 1 106 ? -21.672 67 17.922 1 76.31 106 GLU B N 1
ATOM 6136 C CA . GLU B 1 106 ? -22.656 66.125 17.297 1 76.31 106 GLU B CA 1
ATOM 6137 C C . GLU B 1 106 ? -22 64.938 16.672 1 76.31 106 GLU B C 1
ATOM 6139 O O . GLU B 1 106 ? -22.562 63.844 16.688 1 76.31 106 GLU B O 1
ATOM 6144 N N . ALA B 1 107 ? -20.828 65.125 16.25 1 80.75 107 ALA B N 1
ATOM 6145 C CA . ALA B 1 107 ? -20.094 64 15.672 1 80.75 107 ALA B CA 1
ATOM 6146 C C . ALA B 1 107 ? -19.688 63 16.734 1 80.75 107 ALA B C 1
ATOM 6148 O O . ALA B 1 107 ? -19.812 61.781 16.516 1 80.75 107 ALA B O 1
ATOM 6149 N N . SER B 1 108 ? -19.328 63.531 17.766 1 79.56 108 SER B N 1
ATOM 6150 C CA . SER B 1 108 ? -18.969 62.656 18.891 1 79.56 108 SER B CA 1
ATOM 6151 C C . SER B 1 108 ? -20.188 61.938 19.422 1 79.56 108 SER B C 1
ATOM 6153 O O . SER B 1 108 ? -20.094 60.75 19.781 1 79.56 108 SER B O 1
ATOM 6155 N N . GLU B 1 109 ? -21.234 62.562 19.391 1 80.5 109 GLU B N 1
ATOM 6156 C CA . GLU B 1 109 ? -22.469 61.969 19.875 1 80.5 109 GLU B CA 1
ATOM 6157 C C . GLU B 1 109 ? -22.969 60.906 18.891 1 80.5 109 GLU B C 1
ATOM 6159 O O . GLU B 1 109 ? -23.453 59.844 19.312 1 80.5 109 GLU B O 1
ATOM 6164 N N . CYS B 1 110 ? -22.812 61.062 17.656 1 83.62 110 CYS B N 1
ATOM 6165 C CA . CYS B 1 110 ? -23.156 60.094 16.641 1 83.62 110 CYS B CA 1
ATOM 6166 C C . CYS B 1 110 ? -22.328 58.812 16.797 1 83.62 110 CYS B C 1
ATOM 6168 O O . CYS B 1 110 ? -22.859 57.719 16.828 1 83.62 110 CYS B O 1
ATOM 6170 N N . LEU B 1 111 ? -21.078 59.062 17 1 81.94 111 LEU B N 1
ATOM 6171 C CA . LEU B 1 111 ? -20.156 57.938 17.094 1 81.94 111 LEU B CA 1
ATOM 6172 C C . LEU B 1 111 ? -20.375 57.188 18.406 1 81.94 111 LEU B C 1
ATOM 6174 O O . LEU B 1 111 ? -20.281 55.938 18.422 1 81.94 111 LEU B O 1
ATOM 6178 N N . LYS B 1 112 ? -20.766 57.906 19.328 1 78.75 112 LYS B N 1
ATOM 6179 C CA . LYS B 1 112 ? -21.109 57.281 20.594 1 78.75 112 LYS B CA 1
ATOM 6180 C C . LYS B 1 112 ? -22.422 56.5 20.484 1 78.75 112 LYS B C 1
ATOM 6182 O O . LYS B 1 112 ? -22.531 55.375 20.984 1 78.75 112 LYS B O 1
ATOM 6187 N N . ALA B 1 113 ? -23.266 57.062 19.859 1 79 113 ALA B N 1
ATOM 6188 C CA . ALA B 1 113 ? -24.594 56.438 19.719 1 79 113 ALA B CA 1
ATOM 6189 C C . ALA B 1 113 ? -24.531 55.219 18.828 1 79 113 ALA B C 1
ATOM 6191 O O . ALA B 1 113 ? -25.312 54.281 19.016 1 79 113 ALA B O 1
ATOM 6192 N N . THR B 1 114 ? -23.656 55.219 17.953 1 78.5 114 THR B N 1
ATOM 6193 C CA . THR B 1 114 ? -23.562 54.125 16.969 1 78.5 114 THR B CA 1
ATOM 6194 C C . THR B 1 114 ? -22.469 53.125 17.375 1 78.5 114 THR B C 1
ATOM 6196 O O . THR B 1 114 ? -22.344 52.062 16.766 1 78.5 114 THR B O 1
ATOM 6199 N N . ASN B 1 115 ? -21.797 53.344 18.406 1 76.19 115 ASN B N 1
ATOM 6200 C CA . ASN B 1 115 ? -20.641 52.562 18.828 1 76.19 115 ASN B CA 1
ATOM 6201 C C . ASN B 1 115 ? -19.609 52.438 17.703 1 76.19 115 ASN B C 1
ATOM 6203 O O . ASN B 1 115 ? -19.031 51.344 17.531 1 76.19 115 ASN B O 1
ATOM 6207 N N . LEU B 1 116 ? -19.484 53.438 17.031 1 77.12 116 LEU B N 1
ATOM 6208 C CA . LEU B 1 116 ? -18.453 53.531 15.984 1 77.12 116 LEU B CA 1
ATOM 6209 C C . LEU B 1 116 ? -17.344 54.469 16.391 1 77.12 116 LEU B C 1
ATOM 6211 O O . LEU B 1 116 ? -17.547 55.375 17.219 1 77.12 116 LEU B O 1
ATOM 6215 N N . THR B 1 117 ? -16.203 54.156 15.945 1 74.5 117 THR B N 1
ATOM 6216 C CA . THR B 1 117 ? -15.117 55.125 16.047 1 74.5 117 THR B CA 1
ATOM 6217 C C . THR B 1 117 ? -14.727 55.625 14.656 1 74.5 117 THR B C 1
ATOM 6219 O O . THR B 1 117 ? -14.93 54.938 13.656 1 74.5 117 THR B O 1
ATOM 6222 N N . ALA B 1 118 ? -14.18 56.719 14.625 1 78.12 118 ALA B N 1
ATOM 6223 C CA . ALA B 1 118 ? -13.711 57.281 13.359 1 78.12 118 ALA B CA 1
ATOM 6224 C C . ALA B 1 118 ? -12.672 56.375 12.719 1 78.12 118 ALA B C 1
ATOM 6226 O O . ALA B 1 118 ? -12.609 56.25 11.492 1 78.12 118 ALA B O 1
ATOM 6227 N N . LEU B 1 119 ? -12.078 55.719 13.555 1 75.62 119 LEU B N 1
ATOM 6228 C CA . LEU B 1 119 ? -11.047 54.844 13.047 1 75.62 119 LEU B CA 1
ATOM 6229 C C . LEU B 1 119 ? -11.664 53.625 12.367 1 75.62 119 LEU B C 1
ATOM 6231 O O . LEU B 1 119 ? -11.125 53.125 11.367 1 75.62 119 LEU B O 1
ATOM 6235 N N . THR B 1 120 ? -12.719 53.156 12.852 1 76.94 120 THR B N 1
ATOM 6236 C CA . THR B 1 120 ? -13.422 52.062 12.234 1 76.94 120 THR B CA 1
ATOM 6237 C C . THR B 1 120 ? -13.82 52.375 10.797 1 76.94 120 THR B C 1
ATOM 6239 O O . THR B 1 120 ? -13.734 51.531 9.906 1 76.94 120 THR B O 1
ATOM 6242 N N . LEU B 1 121 ? -14.164 53.562 10.672 1 80.19 121 LEU B N 1
ATOM 6243 C CA . LEU B 1 121 ? -14.578 54.031 9.352 1 80.19 121 LEU B CA 1
ATOM 6244 C C . LEU B 1 121 ? -13.375 54.281 8.461 1 80.19 121 LEU B C 1
ATOM 6246 O O . LEU B 1 121 ? -13.367 53.938 7.281 1 80.19 121 LEU B O 1
ATOM 6250 N N . LEU B 1 122 ? -12.312 54.781 9.07 1 78.38 122 LEU B N 1
ATOM 6251 C CA . LEU B 1 122 ? -11.125 55.156 8.305 1 78.38 122 LEU B CA 1
ATOM 6252 C C . LEU B 1 122 ? -10.367 53.906 7.852 1 78.38 122 LEU B C 1
ATOM 6254 O O . LEU B 1 122 ? -9.812 53.875 6.754 1 78.38 122 LEU B O 1
ATOM 6258 N N . TYR B 1 123 ? -10.523 52.969 8.617 1 71.81 123 TYR B N 1
ATOM 6259 C CA . TYR B 1 123 ? -9.797 51.75 8.289 1 71.81 123 TYR B CA 1
ATOM 6260 C C . TYR B 1 123 ? -10.711 50.719 7.613 1 71.81 123 TYR B C 1
ATOM 6262 O O . TYR B 1 123 ? -10.305 49.594 7.363 1 71.81 123 TYR B O 1
ATOM 6270 N N . HIS B 1 124 ? -11.891 51.094 7.324 1 71 124 HIS B N 1
ATOM 6271 C CA . HIS B 1 124 ? -12.883 50.219 6.668 1 71 124 HIS B CA 1
ATOM 6272 C C . HIS B 1 124 ? -13.055 48.906 7.41 1 71 124 HIS B C 1
ATOM 6274 O O . HIS B 1 124 ? -13.07 47.844 6.797 1 71 124 HIS B O 1
ATOM 6280 N N . LEU B 1 125 ? -13.148 49.125 8.648 1 63.78 125 LEU B N 1
ATOM 6281 C CA . LEU B 1 125 ? -13.383 47.906 9.43 1 63.78 125 LEU B CA 1
ATOM 6282 C C . LEU B 1 125 ? -14.828 47.438 9.289 1 63.78 125 LEU B C 1
ATOM 6284 O O . LEU B 1 125 ? -15.719 48.25 8.984 1 63.78 125 LEU B O 1
ATOM 6288 N N . ARG B 1 126 ? -15.008 46.188 9.484 1 64.75 126 ARG B N 1
ATOM 6289 C CA . ARG B 1 126 ? -16.344 45.625 9.359 1 64.75 126 ARG B CA 1
ATOM 6290 C C . ARG B 1 126 ? -17.281 46.219 10.414 1 64.75 126 ARG B C 1
ATOM 6292 O O . ARG B 1 126 ? -16.875 46.406 11.57 1 64.75 126 ARG B O 1
ATOM 6299 N N . LEU B 1 127 ? -18.453 46.469 9.852 1 66.44 127 LEU B N 1
ATOM 6300 C CA . LEU B 1 127 ? -19.453 47.094 10.719 1 66.44 127 LEU B CA 1
ATOM 6301 C C . LEU B 1 127 ? -20.578 46.125 11.047 1 66.44 127 LEU B C 1
ATOM 6303 O O . LEU B 1 127 ? -20.844 45.188 10.281 1 66.44 127 LEU B O 1
ATOM 6307 N N . ASP B 1 128 ? -21.141 46.25 12.258 1 59.88 128 ASP B N 1
ATOM 6308 C CA . ASP B 1 128 ? -22.344 45.5 12.633 1 59.88 128 ASP B CA 1
ATOM 6309 C C . ASP B 1 128 ? -23.594 46.188 12.094 1 59.88 128 ASP B C 1
ATOM 6311 O O . ASP B 1 128 ? -23.641 47.406 11.953 1 59.88 128 ASP B O 1
ATOM 6315 N N . ARG B 1 129 ? -24.469 45.406 11.805 1 62 129 ARG B N 1
ATOM 6316 C CA . ARG B 1 129 ? -25.719 45.938 11.273 1 62 129 ARG B CA 1
ATOM 6317 C C . ARG B 1 129 ? -26.359 46.906 12.266 1 62 129 ARG B C 1
ATOM 6319 O O . ARG B 1 129 ? -26.969 47.906 11.859 1 62 129 ARG B O 1
ATOM 6326 N N . THR B 1 130 ? -26.125 46.562 13.516 1 61.28 130 THR B N 1
ATOM 6327 C CA . THR B 1 130 ? -26.734 47.406 14.531 1 61.28 130 THR B CA 1
ATOM 6328 C C . THR B 1 130 ? -26.078 48.781 14.555 1 61.28 130 THR B C 1
ATOM 6330 O O . THR B 1 130 ? -26.734 49.781 14.836 1 61.28 130 THR B O 1
ATOM 6333 N N . GLN B 1 131 ? -24.906 48.75 14.148 1 67.75 131 GLN B N 1
ATOM 6334 C CA . GLN B 1 131 ? -24.188 50.031 14.133 1 67.75 131 GLN B CA 1
ATOM 6335 C C . GLN B 1 131 ? -24.672 50.906 12.984 1 67.75 131 GLN B C 1
ATOM 6337 O O . GLN B 1 131 ? -24.891 52.125 13.172 1 67.75 131 GLN B O 1
ATOM 6342 N N . VAL B 1 132 ? -24.922 50.219 11.914 1 73.56 132 VAL B N 1
ATOM 6343 C CA . VAL B 1 132 ? -25.359 50.969 10.742 1 73.56 132 VAL B CA 1
ATOM 6344 C C . VAL B 1 132 ? -26.828 51.406 10.914 1 73.56 132 VAL B C 1
ATOM 6346 O O . VAL B 1 132 ? -27.203 52.5 10.516 1 73.56 132 VAL B O 1
ATOM 6349 N N . HIS B 1 133 ? -27.578 50.562 11.648 1 72.62 133 HIS B N 1
ATOM 6350 C CA . HIS B 1 133 ? -28.969 50.938 11.953 1 72.62 133 HIS B CA 1
ATOM 6351 C C . HIS B 1 133 ? -29.031 52.094 12.938 1 72.62 133 HIS B C 1
ATOM 6353 O O . HIS B 1 133 ? -29.828 53 12.766 1 72.62 133 HIS B O 1
ATOM 6359 N N . ALA B 1 134 ? -28.203 52.062 13.883 1 76.44 134 ALA B N 1
ATOM 6360 C CA . ALA B 1 134 ? -28.125 53.156 14.828 1 76.44 134 ALA B CA 1
ATOM 6361 C C . ALA B 1 134 ? -27.656 54.438 14.141 1 76.44 134 ALA B C 1
ATOM 6363 O O . ALA B 1 134 ? -28.156 55.531 14.422 1 76.44 134 ALA B O 1
ATOM 6364 N N . PHE B 1 135 ? -26.828 54.281 13.172 1 80.81 135 PHE B N 1
ATOM 6365 C CA . PHE B 1 135 ? -26.312 55.406 12.406 1 80.81 135 PHE B CA 1
ATOM 6366 C C . PHE B 1 135 ? -27.422 56.031 11.578 1 80.81 135 PHE B C 1
ATOM 6368 O O . PHE B 1 135 ? -27.531 57.281 11.523 1 80.81 135 PHE B O 1
ATOM 6375 N N . ASN B 1 136 ? -28.203 55.219 11.078 1 78.81 136 ASN B N 1
ATOM 6376 C CA . ASN B 1 136 ? -29.281 55.656 10.227 1 78.81 136 ASN B CA 1
ATOM 6377 C C . ASN B 1 136 ? -30.375 56.375 11.031 1 78.81 136 ASN B C 1
ATOM 6379 O O . ASN B 1 136 ? -31.031 57.281 10.539 1 78.81 136 ASN B O 1
ATOM 6383 N N . LYS B 1 137 ? -30.453 56 12.266 1 74.44 137 LYS B N 1
ATOM 6384 C CA . LYS B 1 137 ? -31.547 56.531 13.094 1 74.44 137 LYS B CA 1
ATOM 6385 C C . LYS B 1 137 ? -31.109 57.781 13.844 1 74.44 137 LYS B C 1
ATOM 6387 O O . LYS B 1 137 ? -31.953 58.594 14.219 1 74.44 137 LYS B O 1
ATOM 6392 N N . SER B 1 138 ? -29.938 57.969 14.016 1 74.38 138 SER B N 1
ATOM 6393 C CA . SER B 1 138 ? -29.469 59.094 14.82 1 74.38 138 SER B CA 1
ATOM 6394 C C . SER B 1 138 ? -29.406 60.375 14 1 74.38 138 SER B C 1
ATOM 6396 O O . SER B 1 138 ? -28.781 60.406 12.945 1 74.38 138 SER B O 1
ATOM 6398 N N . VAL B 1 139 ? -30.125 61.281 14.445 1 77.5 139 VAL B N 1
ATOM 6399 C CA . VAL B 1 139 ? -30.203 62.594 13.789 1 77.5 139 VAL B CA 1
ATOM 6400 C C . VAL B 1 139 ? -28.844 63.281 13.797 1 77.5 139 VAL B C 1
ATOM 6402 O O . VAL B 1 139 ? -28.469 63.938 12.836 1 77.5 139 VAL B O 1
ATOM 6405 N N . ASP B 1 140 ? -28.125 63.062 14.781 1 76.81 140 ASP B N 1
ATOM 6406 C CA . ASP B 1 140 ? -26.812 63.656 14.93 1 76.81 140 ASP B CA 1
ATOM 6407 C C . ASP B 1 140 ? -25.844 63.125 13.859 1 76.81 140 ASP B C 1
ATOM 6409 O O . ASP B 1 140 ? -24.859 63.781 13.531 1 76.81 140 ASP B O 1
ATOM 6413 N N . CYS B 1 141 ? -26.203 62 13.32 1 82.5 141 CYS B N 1
ATOM 6414 C CA . CYS B 1 141 ? -25.297 61.375 12.359 1 82.5 141 CYS B CA 1
ATOM 6415 C C . CYS B 1 141 ? -25.406 62.031 10.992 1 82.5 141 CYS B C 1
ATOM 6417 O O . CYS B 1 141 ? -24.562 61.812 10.117 1 82.5 141 CYS B O 1
ATOM 6419 N N . HIS B 1 142 ? -26.391 62.875 10.812 1 81.62 142 HIS B N 1
ATOM 6420 C CA . HIS B 1 142 ? -26.484 63.625 9.57 1 81.62 142 HIS B CA 1
ATOM 6421 C C . HIS B 1 142 ? -25.375 64.688 9.461 1 81.62 142 HIS B C 1
ATOM 6423 O O . HIS B 1 142 ? -24.766 64.812 8.406 1 81.62 142 HIS B O 1
ATOM 6429 N N . LEU B 1 143 ? -25.141 65.25 10.586 1 80.44 143 LEU B N 1
ATOM 6430 C CA . LEU B 1 143 ? -24.062 66.25 10.609 1 80.44 143 LEU B CA 1
ATOM 6431 C C . LEU B 1 143 ? -22.703 65.562 10.562 1 80.44 143 LEU B C 1
ATOM 6433 O O . LEU B 1 143 ? -21.75 66.125 9.969 1 80.44 143 LEU B O 1
ATOM 6437 N N . PHE B 1 144 ? -22.672 64.375 11.078 1 85.25 144 PHE B N 1
ATOM 6438 C CA . PHE B 1 144 ? -21.438 63.625 11.047 1 85.25 144 PHE B CA 1
ATOM 6439 C C . PHE B 1 144 ? -21 63.344 9.609 1 85.25 144 PHE B C 1
ATOM 6441 O O . PHE B 1 144 ? -19.828 63.469 9.273 1 85.25 144 PHE B O 1
ATOM 6448 N N . VAL B 1 145 ? -21.938 63.062 8.82 1 86.31 145 VAL B N 1
ATOM 6449 C CA . VAL B 1 145 ? -21.625 62.719 7.438 1 86.31 145 VAL B CA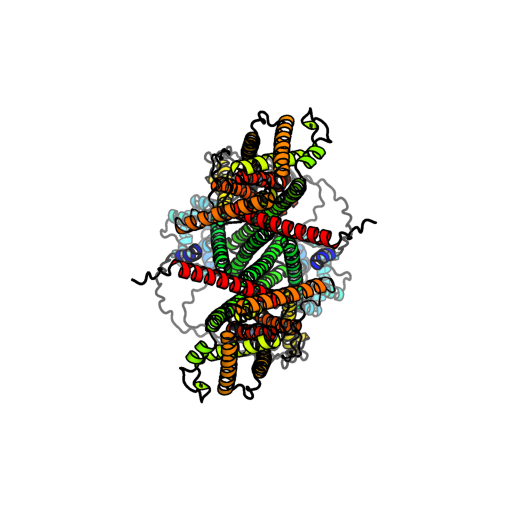 1
ATOM 6450 C C . VAL B 1 145 ? -21.016 63.938 6.73 1 86.31 145 VAL B C 1
ATOM 6452 O O . VAL B 1 145 ? -20.047 63.781 5.977 1 86.31 145 VAL B O 1
ATOM 6455 N N . GLU B 1 146 ? -21.516 65.062 7.008 1 82 146 GLU B N 1
ATOM 6456 C CA . GLU B 1 146 ? -20.984 66.25 6.418 1 82 146 GLU B CA 1
ATOM 6457 C C . GLU B 1 146 ? -19.562 66.562 6.914 1 82 146 GLU B C 1
ATOM 6459 O O . GLU B 1 146 ? -18.688 66.938 6.129 1 82 146 GLU B O 1
ATOM 6464 N N . LEU B 1 147 ? -19.359 66.375 8.164 1 83.69 147 LEU B N 1
ATOM 6465 C CA . LEU B 1 147 ? -18.047 66.625 8.75 1 83.69 147 LEU B CA 1
ATOM 6466 C C . LEU B 1 147 ? -17.016 65.625 8.258 1 83.69 147 LEU B C 1
ATOM 6468 O O . LEU B 1 147 ? -15.883 65.938 7.949 1 83.69 147 LEU B O 1
ATOM 6472 N N . TYR B 1 148 ? -17.406 64.312 8.227 1 87.25 148 TYR B N 1
ATOM 6473 C CA . TYR B 1 148 ? -16.578 63.25 7.715 1 87.25 148 TYR B CA 1
ATOM 6474 C C . TYR B 1 148 ? -16.188 63.5 6.262 1 87.25 148 TYR B C 1
ATOM 6476 O O . TYR B 1 148 ? -15.016 63.375 5.895 1 87.25 148 TYR B O 1
ATOM 6484 N N . THR B 1 149 ? -17.172 63.875 5.516 1 84.25 149 THR B N 1
ATOM 6485 C CA . THR B 1 149 ? -16.922 64.125 4.105 1 84.25 149 THR B CA 1
ATOM 6486 C C . THR B 1 149 ? -15.961 65.312 3.939 1 84.25 149 THR B C 1
ATOM 6488 O O . THR B 1 149 ? -15.016 65.25 3.145 1 84.25 149 THR B O 1
ATOM 6491 N N . ASN B 1 150 ? -16.141 66.312 4.738 1 82.62 150 ASN B N 1
ATOM 6492 C CA . ASN B 1 150 ? -15.273 67.5 4.68 1 82.62 150 ASN B CA 1
ATOM 6493 C C . ASN B 1 150 ? -13.852 67.188 5.117 1 82.62 150 ASN B C 1
ATOM 6495 O O . ASN B 1 150 ? -12.883 67.625 4.512 1 82.62 150 ASN B O 1
ATOM 6499 N N . ALA B 1 151 ? -13.766 66.375 6.117 1 85.12 151 ALA B N 1
ATOM 6500 C CA . ALA B 1 151 ? -12.445 66 6.625 1 85.12 151 ALA B CA 1
ATOM 6501 C C . ALA B 1 151 ? -11.688 65.125 5.602 1 85.12 151 ALA B C 1
ATOM 6503 O O . ALA B 1 151 ? -10.5 65.375 5.352 1 85.12 151 ALA B O 1
ATOM 6504 N N . ILE B 1 152 ? -12.32 64.188 5.051 1 85.94 152 ILE B N 1
ATOM 6505 C CA . ILE B 1 152 ? -11.68 63.344 4.074 1 85.94 152 ILE B CA 1
ATOM 6506 C C . ILE B 1 152 ? -11.289 64.125 2.836 1 85.94 152 ILE B C 1
ATOM 6508 O O . ILE B 1 152 ? -10.195 63.969 2.299 1 85.94 152 ILE B O 1
ATOM 6512 N N . GLU B 1 153 ? -12.148 65.062 2.426 1 84 153 GLU B N 1
ATOM 6513 C CA . GLU B 1 153 ? -11.844 65.875 1.259 1 84 153 GLU B CA 1
ATOM 6514 C C . GLU B 1 153 ? -10.68 66.812 1.538 1 84 153 GLU B C 1
ATOM 6516 O O . GLU B 1 153 ? -9.852 67.062 0.658 1 84 153 GLU B O 1
ATOM 6521 N N . LYS B 1 154 ? -10.539 67.25 2.762 1 84.12 154 LYS B N 1
ATOM 6522 C CA . LYS B 1 154 ? -9.492 68.188 3.146 1 84.12 154 LYS B CA 1
ATOM 6523 C C . LYS B 1 154 ? -8.125 67.5 3.188 1 84.12 154 LYS B C 1
ATOM 6525 O O . LYS B 1 154 ? -7.121 68.062 2.779 1 84.12 154 LYS B O 1
ATOM 6530 N N . HIS B 1 155 ? -8.211 66.25 3.67 1 80.88 155 HIS B N 1
ATOM 6531 C CA . HIS B 1 155 ? -6.926 65.625 3.939 1 80.88 155 HIS B CA 1
ATOM 6532 C C . HIS B 1 155 ? -6.547 64.688 2.824 1 80.88 155 HIS B C 1
ATOM 6534 O O . HIS B 1 155 ? -5.406 64.188 2.756 1 80.88 155 HIS B O 1
ATOM 6540 N N . SER B 1 156 ? -7.375 64.375 1.999 1 77.5 156 SER B N 1
ATOM 6541 C CA . SER B 1 156 ? -7.086 63.406 0.917 1 77.5 156 SER B CA 1
ATOM 6542 C C . SER B 1 156 ? -6.359 64.125 -0.232 1 77.5 156 SER B C 1
ATOM 6544 O O . SER B 1 156 ? -6.562 65.312 -0.475 1 77.5 156 SER B O 1
ATOM 6546 N N . PRO B 1 157 ? -5.348 63.375 -0.724 1 74.19 157 PRO B N 1
ATOM 6547 C CA . PRO B 1 157 ? -4.906 61.969 -0.529 1 74.19 157 PRO B CA 1
ATOM 6548 C C . PRO B 1 157 ? -3.773 61.844 0.487 1 74.19 157 PRO B C 1
ATOM 6550 O O . PRO B 1 157 ? -2.842 62.656 0.475 1 74.19 157 PRO B O 1
ATOM 6553 N N . CYS B 1 158 ? -3.957 60.938 1.402 1 74.75 158 CYS B N 1
ATOM 6554 C CA . CYS B 1 158 ? -2.904 60.688 2.387 1 74.75 158 CYS B CA 1
ATOM 6555 C C . CYS B 1 158 ? -2.789 59.219 2.729 1 74.75 158 CYS B C 1
ATOM 6557 O O . CYS B 1 158 ? -3.695 58.438 2.436 1 74.75 158 CYS B O 1
ATOM 6559 N N . MET B 1 159 ? -1.686 58.906 3.211 1 68.69 159 MET B N 1
ATOM 6560 C CA . MET B 1 159 ? -1.456 57.5 3.611 1 68.69 159 MET B CA 1
ATOM 6561 C C . MET B 1 159 ? -1.65 57.344 5.113 1 68.69 159 MET B C 1
ATOM 6563 O O . MET B 1 159 ? -0.944 57.969 5.91 1 68.69 159 MET B O 1
ATOM 6567 N N . LEU B 1 160 ? -2.709 56.656 5.422 1 72.56 160 LEU B N 1
ATOM 6568 C CA . LEU B 1 160 ? -2.926 56.281 6.816 1 72.56 160 LEU B CA 1
ATOM 6569 C C . LEU B 1 160 ? -2.391 54.875 7.098 1 72.56 160 LEU B C 1
ATOM 6571 O O . LEU B 1 160 ? -3.01 53.875 6.711 1 72.56 160 LEU B O 1
ATOM 6575 N N . ASP B 1 161 ? -1.298 54.906 7.645 1 63.28 161 ASP B N 1
ATOM 6576 C CA . ASP B 1 161 ? -0.524 53.656 7.801 1 63.28 161 ASP B CA 1
ATOM 6577 C C . ASP B 1 161 ? -0.264 53 6.445 1 63.28 161 ASP B C 1
ATOM 6579 O O . ASP B 1 161 ? 0.49 53.531 5.625 1 63.28 161 ASP B O 1
ATOM 6583 N N . ASN B 1 162 ? -0.99 51.969 5.969 1 59.03 162 ASN B N 1
ATOM 6584 C CA . ASN B 1 162 ? -0.837 51.312 4.672 1 59.03 162 ASN B CA 1
ATOM 6585 C C . ASN B 1 162 ? -2.086 51.5 3.811 1 59.03 162 ASN B C 1
ATOM 6587 O O . ASN B 1 162 ? -2.23 50.812 2.787 1 59.03 162 ASN B O 1
ATOM 6591 N N . LEU B 1 163 ? -2.775 52.375 4.344 1 69 163 LEU B N 1
ATOM 6592 C CA . LEU B 1 163 ? -3.998 52.594 3.574 1 69 163 LEU B CA 1
ATOM 6593 C C . LEU B 1 163 ? -3.977 53.938 2.875 1 69 163 LEU B C 1
ATOM 6595 O O . LEU B 1 163 ? -3.748 54.969 3.514 1 69 163 LEU B O 1
ATOM 6599 N N . LEU B 1 164 ? -4.188 53.938 1.666 1 69.88 164 LEU B N 1
ATOM 6600 C CA . LEU B 1 164 ? -4.324 55.156 0.91 1 69.88 164 LEU B CA 1
ATOM 6601 C C . LEU B 1 164 ? -5.73 55.75 1.055 1 69.88 164 LEU B C 1
ATOM 6603 O O . LEU B 1 164 ? -6.699 55.156 0.577 1 69.88 164 LEU B O 1
ATOM 6607 N N . ILE B 1 165 ? -5.852 56.781 1.693 1 75.5 165 ILE B N 1
ATOM 6608 C CA . ILE B 1 165 ? -7.125 57.469 1.872 1 75.5 165 ILE B CA 1
ATOM 6609 C C . ILE B 1 165 ? -7.383 58.406 0.691 1 75.5 165 ILE B C 1
ATOM 6611 O O . ILE B 1 165 ? -6.594 59.312 0.429 1 75.5 165 ILE B O 1
ATOM 6615 N N . THR B 1 166 ? -8.398 58.094 -0.092 1 75.75 166 THR B N 1
ATOM 6616 C CA . THR B 1 166 ? -8.852 58.938 -1.199 1 75.75 166 THR B CA 1
ATOM 6617 C C . THR B 1 166 ? -10.312 59.344 -1.021 1 75.75 166 THR B C 1
ATOM 6619 O O . THR B 1 166 ? -11.07 58.656 -0.339 1 75.75 166 THR B O 1
ATOM 6622 N N . SER B 1 167 ? -10.727 60.406 -1.575 1 76 167 SER B N 1
ATOM 6623 C CA . SER B 1 167 ? -12.117 60.844 -1.521 1 76 167 SER B CA 1
ATOM 6624 C C . SER B 1 167 ? -13.031 59.844 -2.217 1 76 167 SER B C 1
ATOM 6626 O O . SER B 1 167 ? -14.141 59.562 -1.747 1 76 167 SER B O 1
ATOM 6628 N N . ALA B 1 168 ? -12.555 59.188 -3.219 1 73.19 168 ALA B N 1
ATOM 6629 C CA . ALA B 1 168 ? -13.359 58.219 -3.99 1 73.19 168 ALA B CA 1
ATOM 6630 C C . ALA B 1 168 ? -13.531 56.906 -3.236 1 73.19 168 ALA B C 1
ATOM 6632 O O . ALA B 1 168 ? -14.555 56.25 -3.381 1 73.19 168 ALA B O 1
ATOM 6633 N N . GLY B 1 169 ? -12.562 56.562 -2.445 1 75.31 169 GLY B N 1
ATOM 6634 C CA . GLY B 1 169 ? -12.609 55.281 -1.731 1 75.31 169 GLY B CA 1
ATOM 6635 C C . GLY B 1 169 ? -13.281 55.406 -0.375 1 75.31 169 GLY B C 1
ATOM 6636 O O . GLY B 1 169 ? -13.781 54.406 0.153 1 75.31 169 GLY B O 1
ATOM 6637 N N . TRP B 1 170 ? -13.352 56.5 0.171 1 81.62 170 TRP B N 1
ATOM 6638 C CA . TRP B 1 170 ? -13.812 56.625 1.548 1 81.62 170 TRP B CA 1
ATOM 6639 C C . TRP B 1 170 ? -15.102 57.469 1.604 1 81.62 170 TRP B C 1
ATOM 6641 O O . TRP B 1 170 ? -15.633 57.719 2.688 1 81.62 170 TRP B O 1
ATOM 6651 N N . LEU B 1 171 ? -15.57 57.844 0.389 1 80.75 171 LEU B N 1
ATOM 6652 C CA . LEU B 1 171 ? -16.828 58.594 0.312 1 80.75 171 LEU B CA 1
ATOM 6653 C C . LEU B 1 171 ? -17.75 57.969 -0.729 1 80.75 171 LEU B C 1
ATOM 6655 O O . LEU B 1 171 ? -17.297 57.438 -1.735 1 80.75 171 LEU B O 1
ATOM 6659 N N . PRO B 1 172 ? -19.109 57.938 -0.413 1 77.25 172 PRO B N 1
ATOM 6660 C CA . PRO B 1 172 ? -20.047 57.469 -1.427 1 77.25 172 PRO B CA 1
ATOM 6661 C C . PRO B 1 172 ? -20.078 58.375 -2.664 1 77.25 172 PRO B C 1
ATOM 6663 O O . PRO B 1 172 ? -19.625 59.5 -2.611 1 77.25 172 PRO B O 1
ATOM 6666 N N . SER B 1 173 ? -20.5 57.812 -3.727 1 72.56 173 SER B N 1
ATOM 6667 C CA . SER B 1 173 ? -20.562 58.531 -5 1 72.56 173 SER B CA 1
ATOM 6668 C C . SER B 1 173 ? -21.438 59.781 -4.902 1 72.56 173 SER B C 1
ATOM 6670 O O . SER B 1 173 ? -21.172 60.781 -5.574 1 72.56 173 SER B O 1
ATOM 6672 N N . LYS B 1 174 ? -22.578 59.625 -3.984 1 71.88 174 LYS B N 1
ATOM 6673 C CA . LYS B 1 174 ? -23.422 60.781 -3.725 1 71.88 174 LYS B CA 1
ATOM 6674 C C . LYS B 1 174 ? -23.266 61.281 -2.287 1 71.88 174 LYS B C 1
ATOM 6676 O O . LYS B 1 174 ? -23.188 60.469 -1.358 1 71.88 174 LYS B O 1
ATOM 6681 N N . ASN B 1 175 ? -23.031 62.562 -2.119 1 72.06 175 ASN B N 1
ATOM 6682 C CA . ASN B 1 175 ? -22.797 63.156 -0.807 1 72.06 175 ASN B CA 1
ATOM 6683 C C . ASN B 1 175 ? -24.094 63.344 -0.037 1 72.06 175 ASN B C 1
ATOM 6685 O O . ASN B 1 175 ? -24.438 64.438 0.346 1 72.06 175 ASN B O 1
ATOM 6689 N N . ASP B 1 176 ? -24.984 62.375 -0.101 1 75.19 176 ASP B N 1
ATOM 6690 C CA . ASP B 1 176 ? -26.203 62.438 0.708 1 75.19 176 ASP B CA 1
ATOM 6691 C C . ASP B 1 176 ? -26.172 61.406 1.827 1 75.19 176 ASP B C 1
ATOM 6693 O O . ASP B 1 176 ? -25.375 60.438 1.779 1 75.19 176 ASP B O 1
ATOM 6697 N N . PHE B 1 177 ? -26.891 61.688 2.91 1 82.5 177 PHE B N 1
ATOM 6698 C CA . PHE B 1 177 ? -26.906 60.812 4.094 1 82.5 177 PHE B CA 1
ATOM 6699 C C . PHE B 1 177 ? -27.297 59.406 3.727 1 82.5 177 PHE B C 1
ATOM 6701 O O . PHE B 1 177 ? -26.672 58.438 4.188 1 82.5 177 PHE B O 1
ATOM 6708 N N . GLN B 1 178 ? -28.234 59.281 2.828 1 76.19 178 GLN B N 1
ATOM 6709 C CA . GLN B 1 178 ? -28.703 57.938 2.438 1 76.19 178 GLN B CA 1
ATOM 6710 C C . GLN B 1 178 ? -27.625 57.188 1.666 1 76.19 178 GLN B C 1
ATOM 6712 O O . GLN B 1 178 ? -27.422 56 1.869 1 76.19 178 GLN B O 1
ATOM 6717 N N . SER B 1 179 ? -26.969 57.844 0.9 1 76.94 179 SER B N 1
ATOM 6718 C CA . SER B 1 179 ? -25.891 57.219 0.153 1 76.94 179 SER B CA 1
ATOM 6719 C C . SER B 1 179 ? -24.734 56.812 1.075 1 76.94 179 SER B C 1
ATOM 6721 O O . SER B 1 179 ? -24.109 55.781 0.86 1 76.94 179 SER B O 1
ATOM 6723 N N . PHE B 1 180 ? -24.531 57.5 2.088 1 81.62 180 PHE B N 1
ATOM 6724 C CA . PHE B 1 180 ? -23.484 57.156 3.057 1 81.62 180 PHE B CA 1
ATOM 6725 C C . PHE B 1 180 ? -23.891 55.938 3.859 1 81.62 180 PHE B C 1
ATOM 6727 O O . PH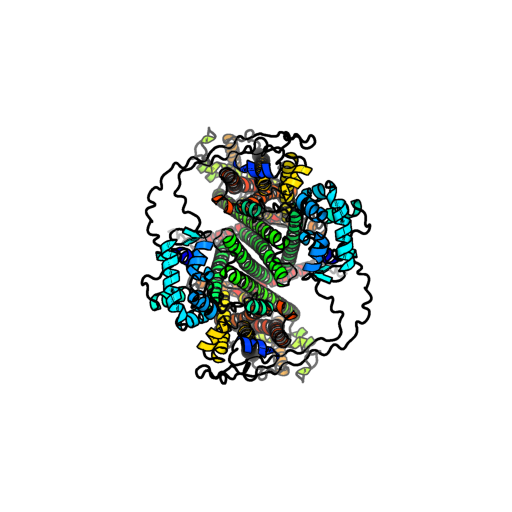E B 1 180 ? -23.062 55.062 4.113 1 81.62 180 PHE B O 1
ATOM 6734 N N . VAL B 1 181 ? -25.141 55.938 4.188 1 77.88 181 VAL B N 1
ATOM 6735 C CA . VAL B 1 181 ? -25.656 54.75 4.883 1 77.88 181 VAL B CA 1
ATOM 6736 C C . VAL B 1 181 ? -25.516 53.531 3.982 1 77.88 181 VAL B C 1
ATOM 6738 O O . VAL B 1 181 ? -25.109 52.438 4.441 1 77.88 181 VAL B O 1
ATOM 6741 N N . HIS B 1 182 ? -25.781 53.688 2.791 1 74.25 182 HIS B N 1
ATOM 6742 C CA . HIS B 1 182 ? -25.594 52.594 1.848 1 74.25 182 HIS B CA 1
ATOM 6743 C C . HIS B 1 182 ? -24.109 52.25 1.715 1 74.25 182 HIS B C 1
ATOM 6745 O O . HIS B 1 182 ? -23.766 51.062 1.616 1 74.25 182 HIS B O 1
ATOM 6751 N N . TYR B 1 183 ? -23.328 53.156 1.737 1 74.75 183 TYR B N 1
ATOM 6752 C CA . TYR B 1 183 ? -21.875 52.969 1.723 1 74.75 183 TYR B CA 1
ATOM 6753 C C . TYR B 1 183 ? -21.422 52.188 2.955 1 74.75 183 TYR B C 1
ATOM 6755 O O . TYR B 1 183 ? -20.594 51.281 2.854 1 74.75 183 TYR B O 1
ATOM 6763 N N . LEU B 1 184 ? -21.969 52.562 4.039 1 74.19 184 LEU B N 1
ATOM 6764 C CA . LEU B 1 184 ? -21.656 51.844 5.266 1 74.19 184 LEU B CA 1
ATOM 6765 C C . LEU B 1 184 ? -22.156 50.406 5.195 1 74.19 184 LEU B C 1
ATOM 6767 O O . LEU B 1 184 ? -21.531 49.5 5.734 1 74.19 184 LEU B O 1
ATOM 6771 N N . MET B 1 185 ? -23.281 50.312 4.531 1 67.12 185 MET B N 1
ATOM 6772 C CA . MET B 1 185 ? -23.875 48.969 4.383 1 67.12 185 MET B CA 1
ATOM 6773 C C . MET B 1 185 ? -22.969 48.062 3.578 1 67.12 185 MET B C 1
ATOM 6775 O O . MET B 1 185 ? -22.969 46.844 3.773 1 67.12 185 MET B O 1
ATOM 6779 N N . ASP B 1 186 ? -22.281 48.719 2.809 1 59.91 186 ASP B N 1
ATOM 6780 C CA . ASP B 1 186 ? -21.344 47.938 2.012 1 59.91 186 ASP B CA 1
ATOM 6781 C C . ASP B 1 186 ? -20.266 47.312 2.891 1 59.91 186 ASP B C 1
ATOM 6783 O O . ASP B 1 186 ? -19.656 46.312 2.52 1 59.91 186 ASP B O 1
ATOM 6787 N N . PHE B 1 187 ? -20.109 48.094 3.877 1 58.78 187 PHE B N 1
ATOM 6788 C CA . PHE B 1 187 ? -19.109 47.594 4.812 1 58.78 187 PHE B CA 1
ATOM 6789 C C . PHE B 1 187 ? -19.766 46.688 5.871 1 58.78 187 PHE B C 1
ATOM 6791 O O . PHE B 1 187 ? -19.078 46.156 6.746 1 58.78 187 PHE B O 1
ATOM 6798 N N . VAL B 1 188 ? -21.062 46.906 5.809 1 48.41 188 VAL B N 1
ATOM 6799 C CA . VAL B 1 188 ? -21.812 46.031 6.723 1 48.41 188 VAL B CA 1
ATOM 6800 C C . VAL B 1 188 ? -21.578 44.562 6.371 1 48.41 188 VAL B C 1
ATOM 6802 O O . VAL B 1 188 ? -21.688 44.188 5.207 1 48.41 188 VAL B O 1
ATOM 6805 N N . SER B 1 189 ? -20.844 44.125 7.105 1 38.56 189 SER B N 1
ATOM 6806 C CA . SER B 1 189 ? -20.812 42.688 6.891 1 38.56 189 SER B CA 1
ATOM 6807 C C . SER B 1 189 ? -22.234 42.125 6.777 1 38.56 189 SER B C 1
ATOM 6809 O O . SER B 1 189 ? -23.016 42.188 7.719 1 38.56 189 SER B O 1
ATOM 6811 N N . VAL B 1 190 ? -22.938 42.594 5.832 1 32.91 190 VAL B N 1
ATOM 6812 C CA . VAL B 1 190 ? -24.25 41.969 5.715 1 32.91 190 VAL B CA 1
ATOM 6813 C C . VAL B 1 190 ? -24.172 40.531 6.199 1 32.91 190 VAL B C 1
ATOM 6815 O O . VAL B 1 190 ? -25.203 39.875 6.414 1 32.91 190 VAL B O 1
ATOM 6818 N N . TRP B 1 191 ? -23.188 39.875 5.711 1 29.81 191 TRP B N 1
ATOM 6819 C CA . TRP B 1 191 ? -23.094 38.594 6.379 1 29.81 191 TRP B CA 1
ATOM 6820 C C . TRP B 1 191 ? -23.188 38.75 7.895 1 29.81 191 TRP B C 1
ATOM 6822 O O . TRP B 1 191 ? -22.391 39.469 8.5 1 29.81 191 TRP B O 1
ATOM 6832 N N . TYR B 1 192 ? -24.328 39.25 8.414 1 27.78 192 TYR B N 1
ATOM 6833 C CA . TYR B 1 192 ? -24.422 39.094 9.859 1 27.78 192 TYR B CA 1
ATOM 6834 C C . TYR B 1 192 ? -23.406 38.094 10.367 1 27.78 192 TYR B C 1
ATOM 6836 O O . TYR B 1 192 ? -23.641 36.875 10.289 1 27.78 192 TYR B O 1
ATOM 6844 N N . SER B 1 193 ? -22.344 38.125 9.953 1 30.67 193 SER B N 1
ATOM 6845 C CA . SER B 1 193 ? -21.453 37.156 10.578 1 30.67 193 SER B CA 1
ATOM 6846 C C . SER B 1 193 ? -21.359 37.375 12.086 1 30.67 193 SER B C 1
ATOM 6848 O O . SER B 1 193 ? -20.812 38.406 12.539 1 30.67 193 SER B O 1
ATOM 6850 N N . PRO B 1 194 ? -22.531 37.375 12.789 1 29.84 194 PRO B N 1
ATOM 6851 C CA . PRO B 1 194 ? -22.281 37.5 14.227 1 29.84 194 PRO B CA 1
ATOM 6852 C C . PRO B 1 194 ? -20.828 37.281 14.594 1 29.84 194 PRO B C 1
ATOM 6854 O O . PRO B 1 194 ? -20.109 36.594 13.883 1 29.84 194 PRO B O 1
ATOM 6857 N N . GLN B 1 195 ? -20.156 38.312 15.109 1 30.92 195 GLN B N 1
ATOM 6858 C CA . GLN B 1 195 ? -18.844 37.969 15.633 1 30.92 195 GLN B CA 1
ATOM 6859 C C . GLN B 1 195 ? -18.75 36.5 16.047 1 30.92 195 GLN B C 1
ATOM 6861 O O . GLN B 1 195 ? -19.406 36.094 17.016 1 30.92 195 GLN B O 1
ATOM 6866 N N . TYR B 1 196 ? -19.016 35.625 15.148 1 32.84 196 TYR B N 1
ATOM 6867 C CA . TYR B 1 196 ? -18.859 34.188 15.398 1 32.84 196 TYR B CA 1
ATOM 6868 C C . TYR B 1 196 ? -17.766 33.938 16.438 1 32.84 196 TYR B C 1
ATOM 6870 O O . TYR B 1 196 ? -16.609 34.25 16.219 1 32.84 196 TYR B O 1
ATOM 6878 N N . ASP B 1 197 ? -18.141 34.406 17.516 1 34.12 197 ASP B N 1
ATOM 6879 C CA . ASP B 1 197 ? -17.234 34 18.578 1 34.12 197 ASP B CA 1
ATOM 6880 C C . ASP B 1 197 ? -16.641 32.625 18.328 1 34.12 197 ASP B C 1
ATOM 6882 O O . ASP B 1 197 ? -17.344 31.609 18.438 1 34.12 197 ASP B O 1
ATOM 6886 N N . MET B 1 198 ? -15.797 32.719 17.422 1 38.75 198 MET B N 1
ATOM 6887 C CA . MET B 1 198 ? -15.016 31.516 17.141 1 38.75 198 MET B CA 1
ATOM 6888 C C . MET B 1 198 ? -14.789 30.703 18.406 1 38.75 198 MET B C 1
ATOM 6890 O O . MET B 1 198 ? -14.352 29.547 18.328 1 38.75 198 MET B O 1
ATOM 6894 N N . THR B 1 199 ? -15.023 31.531 19.453 1 42 199 THR B N 1
ATOM 6895 C CA . THR B 1 199 ? -14.836 30.812 20.703 1 42 199 THR B CA 1
ATOM 6896 C C . THR B 1 199 ? -15.891 29.719 20.859 1 42 199 THR B C 1
ATOM 6898 O O . THR B 1 199 ? -15.594 28.625 21.328 1 42 199 THR B O 1
ATOM 6901 N N . VAL B 1 200 ? -17.188 30.203 20.562 1 41.47 200 VAL B N 1
ATOM 6902 C CA . VAL B 1 200 ? -18.25 29.219 20.688 1 41.47 200 VAL B CA 1
ATOM 6903 C C . VAL B 1 200 ? -18.031 28.094 19.672 1 41.47 200 VAL B C 1
ATOM 6905 O O . VAL B 1 200 ? -18.188 26.922 20 1 41.47 200 VAL B O 1
ATOM 6908 N N . GLU B 1 201 ? -17.703 28.562 18.531 1 47.38 201 GLU B N 1
ATOM 6909 C CA . GLU B 1 201 ? -17.344 27.562 17.531 1 47.38 201 GLU B CA 1
ATOM 6910 C C . GLU B 1 201 ? -16.094 26.781 17.953 1 47.38 201 GLU B C 1
ATOM 6912 O O . GLU B 1 201 ? -16.031 25.562 17.781 1 47.38 201 GLU B O 1
ATOM 6917 N N . THR B 1 202 ? -15.211 27.562 18.469 1 47.91 202 THR B N 1
ATOM 6918 C CA . THR B 1 202 ? -14.023 26.891 18.984 1 47.91 202 THR B CA 1
ATOM 6919 C C . THR B 1 202 ? -14.391 25.969 20.141 1 47.91 202 THR B C 1
ATOM 6921 O O . THR B 1 202 ? -13.836 24.875 20.266 1 47.91 202 THR B O 1
ATOM 6924 N N . LEU B 1 203 ? -15.359 26.453 20.969 1 48.78 203 LEU B N 1
ATOM 6925 C CA . LEU B 1 203 ? -15.805 25.609 22.062 1 48.78 203 LEU B CA 1
ATOM 6926 C C . LEU B 1 203 ? -16.594 24.406 21.547 1 48.78 203 LEU B C 1
ATOM 6928 O O . LEU B 1 203 ? -16.422 23.281 22.047 1 48.78 203 LEU B O 1
ATOM 6932 N N . ALA B 1 204 ? -17.344 24.719 20.562 1 50.19 204 ALA B N 1
ATOM 6933 C CA . ALA B 1 204 ? -18.109 23.625 19.969 1 50.19 204 ALA B CA 1
ATOM 6934 C C . ALA B 1 204 ? -17.203 22.625 19.266 1 50.19 204 ALA B C 1
ATOM 6936 O O . ALA B 1 204 ? -17.422 21.422 19.328 1 50.19 204 ALA B O 1
ATOM 6937 N N . ARG B 1 205 ? -16.281 23.188 18.625 1 57.47 205 ARG B N 1
ATOM 6938 C CA . ARG B 1 205 ? -15.281 22.359 17.969 1 57.47 205 ARG B CA 1
ATOM 6939 C C . ARG B 1 205 ? -14.438 21.594 18.984 1 57.47 205 ARG B C 1
ATOM 6941 O O . ARG B 1 205 ? -14 20.484 18.719 1 57.47 205 ARG B O 1
ATOM 6948 N N . LYS B 1 206 ? -14.297 22.344 20.047 1 56 206 LYS B N 1
ATOM 6949 C CA . LYS B 1 206 ? -13.523 21.688 21.094 1 56 206 LYS B CA 1
ATOM 6950 C C . LYS B 1 206 ? -14.281 20.5 21.672 1 56 206 LYS B C 1
ATOM 6952 O O . LYS B 1 206 ? -13.68 19.469 21.984 1 56 206 LYS B O 1
ATOM 6957 N N . GLU B 1 207 ? -15.641 20.672 21.797 1 56.31 207 GLU B N 1
ATOM 6958 C CA . GLU B 1 207 ? -16.422 19.578 22.375 1 56.31 207 GLU B CA 1
ATOM 6959 C C . GLU B 1 207 ? -16.531 18.406 21.391 1 56.31 207 GLU B C 1
ATOM 6961 O O . GLU B 1 207 ? -16.469 17.25 21.797 1 56.31 207 GLU B O 1
ATOM 6966 N N . TYR B 1 208 ? -16.703 18.766 20.141 1 58.25 208 TYR B N 1
ATOM 6967 C CA . TYR B 1 208 ? -16.75 17.719 19.109 1 58.25 208 TYR B CA 1
ATOM 6968 C C . TYR B 1 208 ? -15.711 17.969 18.031 1 58.25 208 TYR B C 1
ATOM 6970 O O . TYR B 1 208 ? -15.953 18.75 17.109 1 58.25 208 TYR B O 1
ATOM 6978 N N . GLN B 1 209 ? -14.586 17.406 18.219 1 62.03 209 GLN B N 1
ATOM 6979 C CA . GLN B 1 209 ? -13.484 17.594 17.281 1 62.03 209 GLN B CA 1
ATOM 6980 C C . GLN B 1 209 ? -13.898 17.203 15.867 1 62.03 209 GLN B C 1
ATOM 6982 O O . GLN B 1 209 ? -14.586 16.203 15.664 1 62.03 209 GLN B O 1
ATOM 6987 N N . ASP B 1 210 ? -13.789 18.109 14.922 1 62.44 210 ASP B N 1
ATOM 6988 C CA . ASP B 1 210 ? -14.234 18.016 13.531 1 62.44 210 ASP B CA 1
ATOM 6989 C C . ASP B 1 210 ? -13.305 17.125 12.719 1 62.44 210 ASP B C 1
ATOM 6991 O O . ASP B 1 210 ? -13.203 17.266 11.5 1 62.44 210 ASP B O 1
ATOM 6995 N N . ASN B 1 211 ? -12.688 16.156 13.406 1 67.94 211 ASN B N 1
ATOM 6996 C CA . ASN B 1 211 ? -11.703 15.383 12.648 1 67.94 211 ASN B CA 1
ATOM 6997 C C . ASN B 1 211 ? -12.273 14.047 12.18 1 67.94 211 ASN B C 1
ATOM 6999 O O . ASN B 1 211 ? -11.523 13.141 11.812 1 67.94 211 ASN B O 1
ATOM 7003 N N . SER B 1 212 ? -13.672 13.977 12.367 1 75.5 212 SER B N 1
ATOM 7004 C CA . SER B 1 212 ? -14.266 12.727 11.906 1 75.5 212 SER B CA 1
ATOM 7005 C C . SER B 1 212 ? -15.367 12.977 10.883 1 75.5 212 SER B C 1
ATOM 7007 O O . SER B 1 212 ? -15.906 14.086 10.805 1 75.5 212 SER B O 1
ATOM 7009 N N . PHE B 1 213 ? -15.602 12.039 10.102 1 81.31 213 PHE B N 1
ATOM 7010 C CA . PHE B 1 213 ? -16.594 12.156 9.039 1 81.31 213 PHE B CA 1
ATOM 7011 C C . PHE B 1 213 ? -17.969 12.484 9.617 1 81.31 213 PHE B C 1
ATOM 7013 O O . PHE B 1 213 ? -18.703 13.305 9.07 1 81.31 213 PHE B O 1
ATOM 7020 N N . LEU B 1 214 ? -18.25 11.883 10.766 1 80.38 214 LEU B N 1
ATOM 7021 C CA . LEU B 1 214 ? -19.562 12.109 11.391 1 80.38 214 LEU B CA 1
ATOM 7022 C C . LEU B 1 214 ? -19.641 13.523 11.961 1 80.38 214 LEU B C 1
ATOM 7024 O O . LEU B 1 214 ? -20.734 14.086 12.07 1 80.38 214 LEU B O 1
ATOM 7028 N N . HIS B 1 215 ? -18.469 14.016 12.258 1 75.12 215 HIS B N 1
ATOM 7029 C CA . HIS B 1 215 ? -18.438 15.344 12.859 1 75.12 215 HIS B CA 1
ATOM 7030 C C . HIS B 1 215 ? -18 16.391 11.844 1 75.12 215 HIS B C 1
ATOM 7032 O O . HIS B 1 215 ? -18.031 17.594 12.133 1 75.12 215 HIS B O 1
ATOM 7038 N N . GLY B 1 216 ? -17.547 15.734 10.664 1 63.69 216 GLY B N 1
ATOM 7039 C CA . GLY B 1 216 ? -17.062 16.641 9.633 1 63.69 216 GLY B CA 1
ATOM 7040 C C . GLY B 1 216 ? -18.172 17.344 8.891 1 63.69 216 GLY B C 1
ATOM 7041 O O . GLY B 1 216 ? -19.297 16.859 8.844 1 63.69 216 GLY B O 1
ATOM 7042 N N . GLY B 1 217 ? -17.953 18.484 8.453 1 59.19 217 GLY B N 1
ATOM 7043 C CA . GLY B 1 217 ? -18.906 19.234 7.645 1 59.19 217 GLY B CA 1
ATOM 7044 C C . GLY B 1 217 ? -19.828 20.109 8.469 1 59.19 217 GLY B C 1
ATOM 7045 O O . GLY B 1 217 ? -20.828 20.625 7.953 1 59.19 217 GLY B O 1
ATOM 7046 N N . LEU B 1 218 ? -19.5 19.922 9.734 1 60.91 218 LEU B N 1
ATOM 7047 C CA . LEU B 1 218 ? -20.359 20.734 10.578 1 60.91 218 LEU B CA 1
ATOM 7048 C C . LEU B 1 218 ? -19.859 22.172 10.648 1 60.91 218 LEU B C 1
ATOM 7050 O O . LEU B 1 218 ? -20.453 23.016 11.312 1 60.91 218 LEU B O 1
ATOM 7054 N N . ASP B 1 219 ? -18.656 22.344 9.938 1 56.5 219 ASP B N 1
ATOM 7055 C CA . ASP B 1 219 ? -18.125 23.703 9.836 1 56.5 219 ASP B CA 1
ATOM 7056 C C . ASP B 1 219 ? -18.906 24.516 8.812 1 56.5 219 ASP B C 1
ATOM 7058 O O . ASP B 1 219 ? -19.469 23.969 7.863 1 56.5 219 ASP B O 1
ATOM 7062 N N . THR B 1 220 ? -19.344 25.641 9.18 1 58.34 220 THR B N 1
ATOM 7063 C CA . THR B 1 220 ? -20.078 26.516 8.281 1 58.34 220 THR B CA 1
ATOM 7064 C C . THR B 1 220 ? -19.391 26.578 6.918 1 58.34 220 THR B C 1
ATOM 7066 O O . THR B 1 220 ? -20.047 26.797 5.898 1 58.34 220 THR B O 1
ATOM 7069 N N . ILE B 1 221 ? -18.062 26.234 6.949 1 59.69 221 ILE B N 1
ATOM 7070 C CA . ILE B 1 221 ? -17.375 26.344 5.668 1 59.69 221 ILE B CA 1
ATOM 7071 C C . ILE B 1 221 ? -17.297 24.984 5 1 59.69 221 ILE B C 1
ATOM 7073 O O . ILE B 1 221 ? -17.594 24.844 3.812 1 59.69 221 ILE B O 1
ATOM 7077 N N . LEU B 1 222 ? -17.078 24.016 5.828 1 72.56 222 LEU B N 1
ATOM 7078 C CA . LEU B 1 222 ? -17.078 22.672 5.258 1 72.56 222 LEU B CA 1
ATOM 7079 C C . LEU B 1 222 ? -18.469 22.047 5.355 1 72.56 222 LEU B C 1
ATOM 7081 O O . LEU B 1 222 ? -18.766 21.328 6.324 1 72.56 222 LEU B O 1
ATOM 7085 N N . THR B 1 223 ? -19.297 22.359 4.387 1 74.81 223 THR B N 1
ATOM 7086 C CA . THR B 1 223 ? -20.672 21.859 4.352 1 74.81 223 THR B CA 1
ATOM 7087 C C . THR B 1 223 ? -20.703 20.375 3.986 1 74.81 223 THR B C 1
ATOM 7089 O O . THR B 1 223 ? -19.719 19.828 3.518 1 74.81 223 THR B O 1
ATOM 7092 N N . SER B 1 224 ? -21.844 19.828 4.27 1 80.62 224 SER B N 1
ATOM 7093 C CA . SER B 1 224 ? -22.031 18.422 3.906 1 80.62 224 SER B CA 1
ATOM 7094 C C . SER B 1 224 ? -21.938 18.219 2.398 1 80.62 224 SER B C 1
ATOM 7096 O O . SER B 1 224 ? -21.422 17.203 1.934 1 80.62 224 SER B O 1
ATOM 7098 N N . LYS B 1 225 ? -22.438 19.234 1.636 1 82.44 225 LYS B N 1
ATOM 7099 C CA . LYS B 1 225 ? -22.359 19.125 0.181 1 82.44 225 LYS B CA 1
ATOM 7100 C C . LYS B 1 225 ? -20.906 19.156 -0.298 1 82.44 225 LYS B C 1
ATOM 7102 O O . LYS B 1 225 ? -20.516 18.344 -1.15 1 82.44 225 LYS B O 1
ATOM 7107 N N . MET B 1 226 ? -20.141 20.062 0.292 1 83.56 226 MET B N 1
ATOM 7108 C CA . MET B 1 226 ? -18.734 20.141 -0.098 1 83.56 226 MET B CA 1
ATOM 7109 C C . MET B 1 226 ? -17.984 18.875 0.294 1 83.56 226 MET B C 1
ATOM 7111 O O . MET B 1 226 ? -17.141 18.391 -0.463 1 83.56 226 MET B O 1
ATOM 7115 N N . THR B 1 227 ? -18.359 18.328 1.372 1 87.06 227 THR B N 1
ATOM 7116 C CA . THR B 1 227 ? -17.719 17.094 1.821 1 87.06 227 THR B CA 1
ATOM 7117 C C . THR B 1 227 ? -18.031 15.945 0.858 1 87.06 227 THR B C 1
ATOM 7119 O O . THR B 1 227 ? -17.156 15.125 0.566 1 87.06 227 THR B O 1
ATOM 7122 N N . LEU B 1 228 ? -19.188 15.961 0.308 1 88.38 228 LEU B N 1
ATOM 7123 C CA . LEU B 1 228 ? -19.562 14.898 -0.617 1 88.38 228 LEU B CA 1
ATOM 7124 C C . LEU B 1 228 ? -18.859 15.07 -1.957 1 88.38 228 LEU B C 1
ATOM 7126 O O . LEU B 1 228 ? -18.469 14.078 -2.582 1 88.38 228 LEU B O 1
ATOM 7130 N N . VAL B 1 229 ? -18.672 16.266 -2.354 1 89.25 229 VAL B N 1
ATOM 7131 C CA . VAL B 1 229 ? -17.969 16.516 -3.604 1 89.25 229 VAL B CA 1
ATOM 7132 C C . VAL B 1 229 ? -16.5 16.109 -3.455 1 89.25 229 VAL B C 1
ATOM 7134 O O . VAL B 1 229 ? -15.938 15.469 -4.344 1 89.25 229 VAL B O 1
ATOM 7137 N N . LEU B 1 230 ? -15.945 16.469 -2.33 1 90.12 230 LEU B N 1
ATOM 7138 C CA . LEU B 1 230 ? -14.562 16.094 -2.078 1 90.12 230 LEU B CA 1
ATOM 7139 C C . LEU B 1 230 ? -14.422 14.57 -1.982 1 90.12 230 LEU B C 1
ATOM 7141 O O . LEU B 1 230 ? -13.43 14.008 -2.447 1 90.12 230 LEU B O 1
ATOM 7145 N N . LEU B 1 231 ? -15.414 13.961 -1.428 1 92.5 231 LEU B N 1
ATOM 7146 C CA . LEU B 1 231 ? -15.398 12.5 -1.337 1 92.5 231 LEU B CA 1
ATOM 7147 C C . LEU B 1 231 ? -15.461 11.867 -2.723 1 92.5 231 LEU B C 1
ATOM 7149 O O . LEU B 1 231 ? -14.742 10.914 -3.01 1 92.5 231 LEU B O 1
ATOM 7153 N N . LEU B 1 232 ? -16.25 12.453 -3.539 1 92.75 232 LEU B N 1
ATOM 7154 C CA . LEU B 1 232 ? -16.359 11.938 -4.898 1 92.75 232 LEU B CA 1
ATOM 7155 C C . LEU B 1 232 ? -15.047 12.094 -5.648 1 92.75 232 LEU B C 1
ATOM 7157 O O . LEU B 1 232 ? -14.641 11.195 -6.395 1 92.75 232 LEU B O 1
ATOM 7161 N N . GLU B 1 233 ? -14.375 13.18 -5.422 1 91.62 233 GLU B N 1
ATOM 7162 C CA . GLU B 1 233 ? -13.078 13.375 -6.062 1 91.62 233 GLU B CA 1
ATOM 7163 C C . GLU B 1 233 ? -12.062 12.344 -5.582 1 91.62 233 GLU B C 1
ATOM 7165 O O . GLU B 1 233 ? -11.305 11.789 -6.379 1 91.62 233 GLU B O 1
ATOM 7170 N N . CYS B 1 234 ? -12.016 12.094 -4.297 1 92.19 234 CYS B N 1
ATOM 7171 C CA . CYS B 1 234 ? -11.109 11.086 -3.75 1 92.19 234 CYS B CA 1
ATOM 7172 C C . CYS B 1 234 ? -11.43 9.711 -4.309 1 92.19 234 CYS B C 1
ATOM 7174 O O . CYS B 1 234 ? -10.516 8.945 -4.645 1 92.19 234 CYS B O 1
ATOM 7176 N N . ILE B 1 235 ? -12.742 9.461 -4.5 1 93.88 235 ILE B N 1
ATOM 7177 C CA . ILE B 1 235 ? -13.164 8.148 -4.98 1 93.88 235 ILE B CA 1
ATOM 7178 C C . ILE B 1 235 ? -12.789 7.988 -6.449 1 93.88 235 ILE B C 1
ATOM 7180 O O . ILE B 1 235 ? -12.375 6.906 -6.875 1 93.88 235 ILE B O 1
ATOM 7184 N N . ILE B 1 236 ? -12.875 9.031 -7.18 1 93.5 236 ILE B N 1
ATOM 7185 C CA . ILE B 1 236 ? -12.484 8.961 -8.586 1 93.5 236 ILE B CA 1
ATOM 7186 C C . ILE B 1 236 ? -10.992 8.656 -8.695 1 93.5 236 ILE B C 1
ATOM 7188 O O . ILE B 1 236 ? -10.578 7.855 -9.539 1 93.5 236 ILE B O 1
ATOM 7192 N N . ILE B 1 237 ? -10.203 9.219 -7.824 1 92.88 237 ILE B N 1
ATOM 7193 C CA . ILE B 1 237 ? -8.766 8.945 -7.82 1 92.88 237 ILE B CA 1
ATOM 7194 C C . ILE B 1 237 ? -8.516 7.492 -7.43 1 92.88 237 ILE B C 1
ATOM 7196 O O . ILE B 1 237 ? -7.691 6.812 -8.039 1 92.88 237 ILE B O 1
ATOM 7200 N N . CYS B 1 238 ? -9.297 7.047 -6.449 1 93.75 238 CYS B N 1
ATOM 7201 C CA . CYS B 1 238 ? -9.141 5.66 -6.02 1 93.75 238 CYS B CA 1
ATOM 7202 C C . CYS B 1 238 ? -9.539 4.699 -7.133 1 93.75 238 CYS B C 1
ATOM 7204 O O . CYS B 1 238 ? -8.883 3.682 -7.344 1 93.75 238 CYS B O 1
ATOM 7206 N N . ILE B 1 239 ? -10.625 5.031 -7.891 1 94.19 239 ILE B N 1
ATOM 7207 C CA . ILE B 1 239 ? -11.07 4.184 -8.992 1 94.19 239 ILE B CA 1
ATOM 7208 C C . ILE B 1 239 ? -10.016 4.18 -10.094 1 94.19 239 ILE B C 1
ATOM 7210 O O . ILE B 1 239 ? -9.719 3.131 -10.672 1 94.19 239 ILE B O 1
ATOM 7214 N N . ALA B 1 240 ? -9.438 5.316 -10.359 1 94.25 240 ALA B N 1
ATOM 7215 C CA . ALA B 1 240 ? -8.367 5.391 -11.352 1 94.25 240 ALA B CA 1
ATOM 7216 C C . ALA B 1 240 ? -7.184 4.512 -10.953 1 94.25 240 ALA B C 1
ATOM 7218 O O . ALA B 1 240 ? -6.609 3.822 -11.797 1 94.25 240 ALA B O 1
ATOM 7219 N N . LEU B 1 241 ? -6.863 4.523 -9.711 1 93.56 241 LEU B N 1
ATOM 7220 C CA . LEU B 1 241 ? -5.75 3.711 -9.234 1 93.56 241 LEU B CA 1
ATOM 7221 C C . LEU B 1 241 ? -6.094 2.227 -9.297 1 93.56 241 LEU B C 1
ATOM 7223 O O . LEU B 1 241 ? -5.238 1.402 -9.625 1 93.56 241 LEU B O 1
ATOM 7227 N N . VAL B 1 242 ? -7.387 1.894 -8.992 1 94.06 242 VAL B N 1
ATOM 7228 C CA . VAL B 1 242 ? -7.812 0.5 -9.07 1 94.06 242 VAL B CA 1
ATOM 7229 C C . VAL B 1 242 ? -7.754 0.017 -10.516 1 94.06 242 VAL B C 1
ATOM 7231 O O . VAL B 1 242 ? -7.273 -1.086 -10.789 1 94.06 242 VAL B O 1
ATOM 7234 N N . VAL B 1 243 ? -8.172 0.821 -11.438 1 91.56 243 VAL B N 1
ATOM 7235 C CA . VAL B 1 243 ? -8.141 0.461 -12.852 1 91.56 243 VAL B CA 1
ATOM 7236 C C . VAL B 1 243 ? -6.695 0.326 -13.32 1 91.56 243 VAL B C 1
ATOM 7238 O O . VAL B 1 243 ? -6.355 -0.605 -14.055 1 91.56 243 VAL B O 1
ATOM 7241 N N . LEU B 1 244 ? -5.863 1.189 -12.844 1 91.94 244 LEU B N 1
ATOM 7242 C CA . LEU B 1 244 ? -4.445 1.107 -13.18 1 91.94 244 LEU B CA 1
ATOM 7243 C C . LEU B 1 244 ? -3.842 -0.193 -12.664 1 91.94 244 LEU B C 1
ATOM 7245 O O . LEU B 1 244 ? -3.1 -0.867 -13.383 1 91.94 244 LEU B O 1
ATOM 7249 N N . CYS B 1 245 ? -4.133 -0.56 -11.414 1 92.25 245 CYS B N 1
ATOM 7250 C CA . CYS B 1 245 ? -3.631 -1.806 -10.844 1 92.25 245 CYS B CA 1
ATOM 7251 C C . CYS B 1 245 ? -4.141 -3.01 -11.625 1 92.25 245 CYS B C 1
ATOM 7253 O O . CYS B 1 245 ? -3.402 -3.967 -11.859 1 92.25 245 CYS B O 1
ATOM 7255 N N . ASN B 1 246 ? -5.41 -2.916 -12.094 1 90.25 246 ASN B N 1
ATOM 7256 C CA . ASN B 1 246 ? -5.965 -4.02 -12.875 1 90.25 246 ASN B CA 1
ATOM 7257 C C . ASN B 1 246 ? -5.289 -4.141 -14.234 1 90.25 246 ASN B C 1
ATOM 7259 O O . ASN B 1 246 ? -5.016 -5.246 -14.703 1 90.25 246 ASN B O 1
ATOM 7263 N N . VAL B 1 247 ? -5 -3.025 -14.828 1 90.5 247 VAL B N 1
ATOM 7264 C CA . VAL B 1 247 ? -4.312 -3.037 -16.109 1 90.5 247 VAL B CA 1
ATOM 7265 C C . VAL B 1 247 ? -2.896 -3.584 -15.938 1 90.5 247 VAL B C 1
ATOM 7267 O O . VAL B 1 247 ? -2.447 -4.418 -16.734 1 90.5 247 VAL B O 1
ATOM 7270 N N . LEU B 1 248 ? -2.234 -3.182 -14.875 1 90.62 248 LEU B N 1
ATOM 7271 C CA . LEU B 1 248 ? -0.881 -3.658 -14.609 1 90.62 248 LEU B CA 1
ATOM 7272 C C . LEU B 1 248 ? -0.881 -5.152 -14.305 1 90.62 248 LEU B C 1
ATOM 7274 O O . LEU B 1 248 ? 0.027 -5.875 -14.727 1 90.62 248 LEU B O 1
ATOM 7278 N N . THR B 1 249 ? -1.921 -5.555 -13.562 1 90.25 249 THR B N 1
ATOM 7279 C CA . THR B 1 249 ? -2.021 -6.977 -13.258 1 90.25 249 THR B CA 1
ATOM 7280 C C . THR B 1 249 ? -2.205 -7.797 -14.531 1 90.25 249 THR B C 1
ATOM 7282 O O . THR B 1 249 ? -1.587 -8.852 -14.688 1 90.25 249 THR B O 1
ATOM 7285 N N . LYS B 1 250 ? -2.994 -7.305 -15.422 1 86.5 250 LYS B N 1
ATOM 7286 C CA . LYS B 1 250 ? -3.215 -8.008 -16.688 1 86.5 250 LYS B CA 1
ATOM 7287 C C . LYS B 1 250 ? -1.94 -8.039 -17.516 1 86.5 250 LYS B C 1
ATOM 7289 O O . LYS B 1 250 ? -1.641 -9.055 -18.156 1 86.5 250 LYS B O 1
ATOM 7294 N N . LEU B 1 251 ? -1.171 -7.039 -17.453 1 84.19 251 LEU B N 1
ATOM 7295 C CA . LEU B 1 251 ? 0.078 -6.969 -18.203 1 84.19 251 LEU B CA 1
ATOM 7296 C C . LEU B 1 251 ? 1.121 -7.91 -17.609 1 84.19 251 LEU B C 1
ATOM 7298 O O . LEU B 1 251 ? 1.897 -8.523 -18.344 1 84.19 251 LEU B O 1
ATOM 7302 N N . CYS B 1 252 ? 1.098 -8.125 -16.281 1 88.06 252 CYS B N 1
ATOM 7303 C CA . CYS B 1 252 ? 2.102 -8.93 -15.586 1 88.06 252 CYS B CA 1
ATOM 7304 C C . CYS B 1 252 ? 1.697 -10.398 -15.57 1 88.06 252 CYS B C 1
ATOM 7306 O O . CYS B 1 252 ? 2.529 -11.273 -15.312 1 88.06 252 CYS B O 1
ATOM 7308 N N . ARG B 1 253 ? 0.475 -10.75 -15.836 1 82.81 253 ARG B N 1
ATOM 7309 C CA . ARG B 1 253 ? -0.034 -12.109 -15.703 1 82.81 253 ARG B CA 1
ATOM 7310 C C . ARG B 1 253 ? 0.675 -13.055 -16.672 1 82.81 253 ARG B C 1
ATOM 7312 O O . ARG B 1 253 ? 0.82 -14.25 -16.375 1 82.81 253 ARG B O 1
ATOM 7319 N N . SER B 1 254 ? 1.234 -12.477 -17.656 1 78.5 254 SER B N 1
ATOM 7320 C CA . SER B 1 254 ? 1.877 -13.352 -18.641 1 78.5 254 SER B CA 1
ATOM 7321 C C . SER B 1 254 ? 3.256 -13.789 -18.156 1 78.5 254 SER B C 1
ATOM 7323 O O . SER B 1 254 ? 3.779 -14.812 -18.625 1 78.5 254 SER B O 1
ATOM 7325 N N . ASN B 1 255 ? 3.85 -13.055 -17.266 1 82.12 255 ASN B N 1
ATOM 7326 C CA . ASN B 1 255 ? 5.168 -13.352 -16.719 1 82.12 255 ASN B CA 1
ATOM 7327 C C . ASN B 1 255 ? 5.133 -13.461 -15.203 1 82.12 255 ASN B C 1
ATOM 7329 O O . ASN B 1 255 ? 4.852 -12.484 -14.508 1 82.12 255 ASN B O 1
ATOM 7333 N N . SER B 1 256 ? 5.41 -14.656 -14.758 1 85.56 256 SER B N 1
ATOM 7334 C CA . SER B 1 256 ? 5.328 -14.938 -13.32 1 85.56 256 SER B CA 1
ATOM 7335 C C . SER B 1 256 ? 6.297 -14.055 -12.531 1 85.56 256 SER B C 1
ATOM 7337 O O . SER B 1 256 ? 5.996 -13.648 -11.414 1 85.56 256 SER B O 1
ATOM 7339 N N . TYR B 1 257 ? 7.441 -13.703 -13.102 1 87.38 257 TYR B N 1
ATOM 7340 C CA . TYR B 1 257 ? 8.422 -12.883 -12.391 1 87.38 257 TYR B CA 1
ATOM 7341 C C . TYR B 1 257 ? 7.977 -11.43 -12.344 1 87.38 257 TYR B C 1
ATOM 7343 O O . TYR B 1 257 ? 8.188 -10.742 -11.344 1 87.38 257 TYR B O 1
ATOM 7351 N N . ALA B 1 258 ? 7.328 -11.062 -13.438 1 89.94 258 ALA B N 1
ATOM 7352 C CA . ALA B 1 258 ? 6.766 -9.711 -13.43 1 89.94 258 ALA B CA 1
ATOM 7353 C C . ALA B 1 258 ? 5.664 -9.586 -12.383 1 89.94 258 ALA B C 1
ATOM 7355 O O . ALA B 1 258 ? 5.543 -8.547 -11.719 1 89.94 258 ALA B O 1
ATOM 7356 N N . THR B 1 259 ? 4.938 -10.641 -12.172 1 90.88 259 THR B N 1
ATOM 7357 C CA . THR B 1 259 ? 3.873 -10.641 -11.172 1 90.88 259 THR B CA 1
ATOM 7358 C C . THR B 1 259 ? 4.449 -10.578 -9.766 1 90.88 259 THR B C 1
ATOM 7360 O O . THR B 1 259 ? 3.922 -9.867 -8.906 1 90.88 259 THR B O 1
ATOM 7363 N N . ARG B 1 260 ? 5.52 -11.211 -9.555 1 90.12 260 ARG B N 1
ATOM 7364 C CA . ARG B 1 260 ? 6.16 -11.172 -8.242 1 90.12 260 ARG B CA 1
ATOM 7365 C C . ARG B 1 260 ? 6.703 -9.781 -7.938 1 90.12 260 ARG B C 1
ATOM 7367 O O . ARG B 1 260 ? 6.562 -9.281 -6.816 1 90.12 260 ARG B O 1
ATOM 7374 N N . LEU B 1 261 ? 7.305 -9.234 -8.984 1 93.5 261 LEU B N 1
ATOM 7375 C CA . LEU B 1 261 ? 7.828 -7.879 -8.812 1 93.5 261 LEU B CA 1
ATOM 7376 C C . LEU B 1 261 ? 6.703 -6.895 -8.523 1 93.5 261 LEU B C 1
ATOM 7378 O O . LEU B 1 261 ? 6.852 -6.008 -7.676 1 93.5 261 LEU B O 1
ATOM 7382 N N . TYR B 1 262 ? 5.621 -7.09 -9.203 1 93.62 262 TYR B N 1
ATOM 7383 C CA . TYR B 1 262 ? 4.445 -6.258 -8.992 1 93.62 262 TYR B CA 1
ATOM 7384 C C . TYR B 1 262 ? 3.932 -6.387 -7.566 1 93.62 262 TYR B C 1
ATOM 7386 O O . TYR B 1 262 ? 3.639 -5.383 -6.91 1 93.62 262 TYR B O 1
ATOM 7394 N N . HIS B 1 263 ? 3.904 -7.566 -6.992 1 92.5 263 HIS B N 1
ATOM 7395 C CA . HIS B 1 263 ? 3.408 -7.789 -5.641 1 92.5 263 HIS B CA 1
ATOM 7396 C C . HIS B 1 263 ? 4.371 -7.227 -4.602 1 92.5 263 HIS B C 1
ATOM 7398 O O . HIS B 1 263 ? 3.943 -6.703 -3.57 1 92.5 263 HIS B O 1
ATOM 7404 N N . HIS B 1 264 ? 5.633 -7.305 -4.902 1 93.38 264 HIS B N 1
ATOM 7405 C CA . HIS B 1 264 ? 6.605 -6.707 -3.994 1 93.38 264 HIS B CA 1
ATOM 7406 C C . HIS B 1 264 ? 6.453 -5.191 -3.938 1 93.38 264 HIS B C 1
ATOM 7408 O O . HIS B 1 264 ? 6.539 -4.594 -2.863 1 93.38 264 HIS B O 1
ATOM 7414 N N . THR B 1 265 ? 6.219 -4.668 -5.098 1 94.31 265 THR B N 1
ATOM 7415 C CA . THR B 1 265 ? 6.043 -3.223 -5.156 1 94.31 265 THR B CA 1
ATOM 7416 C C . THR B 1 265 ? 4.777 -2.797 -4.418 1 94.31 265 THR B C 1
ATOM 7418 O O . THR B 1 265 ? 4.773 -1.788 -3.711 1 94.31 265 THR B O 1
ATOM 7421 N N . LEU B 1 266 ? 3.711 -3.615 -4.543 1 94.31 266 LEU B N 1
ATOM 7422 C CA . LEU B 1 266 ? 2.469 -3.311 -3.842 1 94.31 266 LEU B CA 1
ATOM 7423 C C . LEU B 1 266 ? 2.656 -3.412 -2.332 1 94.31 266 LEU B C 1
ATOM 7425 O O . LEU B 1 266 ? 2.096 -2.615 -1.576 1 94.31 266 LEU B O 1
ATOM 7429 N N . ARG B 1 267 ? 3.424 -4.344 -1.942 1 94.94 267 ARG B N 1
ATOM 7430 C CA . ARG B 1 267 ? 3.732 -4.492 -0.524 1 94.94 267 ARG B CA 1
ATOM 7431 C C . ARG B 1 267 ? 4.461 -3.266 0.01 1 94.94 267 ARG B C 1
ATOM 7433 O O . ARG B 1 267 ? 4.109 -2.742 1.071 1 94.94 267 ARG B O 1
ATOM 7440 N N . ASP B 1 268 ? 5.41 -2.799 -0.737 1 96.19 268 ASP B N 1
ATOM 7441 C CA . ASP B 1 268 ? 6.18 -1.636 -0.309 1 96.19 268 ASP B CA 1
ATOM 7442 C C . ASP B 1 268 ? 5.312 -0.381 -0.284 1 96.19 268 ASP B C 1
ATOM 7444 O O . ASP B 1 268 ? 5.441 0.454 0.613 1 96.19 268 ASP B O 1
ATOM 7448 N N . PHE B 1 269 ? 4.406 -0.285 -1.282 1 96.31 269 PHE B N 1
ATOM 7449 C CA . PHE B 1 269 ? 3.471 0.833 -1.294 1 96.31 269 PHE B CA 1
ATOM 7450 C C . PHE B 1 269 ? 2.543 0.775 -0.086 1 96.31 269 PHE B C 1
ATOM 7452 O O . PHE B 1 269 ? 2.217 1.808 0.502 1 96.31 269 PHE B O 1
ATOM 7459 N N . ALA B 1 270 ? 2.131 -0.438 0.276 1 96.31 270 ALA B N 1
ATOM 7460 C CA . ALA B 1 270 ? 1.251 -0.611 1.429 1 96.31 270 ALA B CA 1
ATOM 7461 C C . ALA B 1 270 ? 1.957 -0.213 2.723 1 96.31 270 ALA B C 1
ATOM 7463 O O . ALA B 1 270 ? 1.361 0.434 3.588 1 96.31 270 ALA B O 1
ATOM 7464 N N . ILE B 1 271 ? 3.229 -0.493 2.797 1 94.94 271 ILE B N 1
ATOM 7465 C CA . ILE B 1 271 ? 4.008 -0.177 3.988 1 94.94 271 ILE B CA 1
ATOM 7466 C C . ILE B 1 271 ? 4.223 1.332 4.082 1 94.94 271 ILE B C 1
ATOM 7468 O O . ILE B 1 271 ? 4.012 1.933 5.137 1 94.94 271 ILE B O 1
ATOM 7472 N N . ALA B 1 272 ? 4.605 1.893 2.934 1 95.5 272 ALA B N 1
ATOM 7473 C CA . ALA B 1 272 ? 4.84 3.334 2.896 1 95.5 272 ALA B CA 1
ATOM 7474 C C . ALA B 1 272 ? 3.549 4.105 3.156 1 95.5 272 ALA B C 1
ATOM 7476 O O . ALA B 1 272 ? 3.576 5.207 3.715 1 95.5 272 ALA B O 1
ATOM 7477 N N . GLY B 1 273 ? 2.439 3.51 2.736 1 93.81 273 GLY B N 1
ATOM 7478 C CA . GLY B 1 273 ? 1.158 4.176 2.914 1 93.81 273 GLY B CA 1
ATOM 7479 C C . GLY B 1 273 ? 0.598 4.023 4.316 1 93.81 273 GLY B C 1
ATOM 7480 O O . GLY B 1 273 ? -0.09 4.918 4.812 1 93.81 273 GLY B O 1
ATOM 7481 N N . PHE B 1 274 ? 0.877 2.969 5.047 1 94.5 274 PHE B N 1
ATOM 7482 C CA . PHE B 1 274 ? 0.325 2.697 6.371 1 94.5 274 PHE B CA 1
ATOM 7483 C C . PHE B 1 274 ? 1.005 3.561 7.426 1 94.5 274 PHE B C 1
ATOM 7485 O O . PHE B 1 274 ? 0.397 3.896 8.445 1 94.5 274 PHE B O 1
ATOM 7492 N N . LEU B 1 275 ? 2.248 3.955 7.113 1 92.62 275 LEU B N 1
ATOM 7493 C CA . LEU B 1 275 ? 3.01 4.734 8.078 1 92.62 275 LEU B CA 1
ATOM 7494 C C . LEU B 1 275 ? 2.357 6.094 8.312 1 92.62 275 LEU B C 1
ATOM 7496 O O . LEU B 1 275 ? 2.074 6.465 9.453 1 92.62 275 LEU B O 1
ATOM 7500 N N . PRO B 1 276 ? 2.059 6.812 7.262 1 90.75 276 PRO B N 1
ATOM 7501 C CA . PRO B 1 276 ? 1.387 8.094 7.488 1 90.75 276 PRO B CA 1
ATOM 7502 C C . PRO B 1 276 ? 0.031 7.938 8.172 1 90.75 276 PRO B C 1
ATOM 7504 O O . PRO B 1 276 ? -0.376 8.805 8.953 1 90.75 276 PRO B O 1
ATOM 7507 N N . PHE B 1 277 ? -0.665 6.875 7.941 1 90.38 277 PHE B N 1
ATOM 7508 C CA . PHE B 1 277 ? -1.937 6.609 8.602 1 90.38 277 PHE B CA 1
ATOM 7509 C C . PHE B 1 277 ? -1.735 6.406 10.102 1 90.38 277 PHE B C 1
ATOM 7511 O O . PHE B 1 277 ? -2.479 6.961 10.914 1 90.38 277 PHE B O 1
ATOM 7518 N N . LEU B 1 278 ? -0.751 5.684 10.438 1 88.25 278 LEU B N 1
ATOM 7519 C CA . LEU B 1 278 ? -0.457 5.434 11.844 1 88.25 278 LEU B CA 1
ATOM 7520 C C . LEU B 1 278 ? -0.08 6.723 12.562 1 88.25 278 LEU B C 1
ATOM 7522 O O . LEU B 1 278 ? -0.528 6.969 13.68 1 88.25 278 LEU B O 1
ATOM 7526 N N . ILE B 1 279 ? 0.688 7.555 11.859 1 87.38 279 ILE B N 1
ATOM 7527 C CA . ILE B 1 279 ? 1.111 8.82 12.445 1 87.38 279 ILE B CA 1
ATOM 7528 C C . ILE B 1 279 ? -0.101 9.727 12.648 1 87.38 279 ILE B C 1
ATOM 7530 O O . ILE B 1 279 ? -0.257 10.336 13.711 1 87.38 279 ILE B O 1
ATOM 7534 N N . GLN B 1 280 ? -0.976 9.742 11.711 1 83.5 280 GLN B N 1
ATOM 7535 C CA . GLN B 1 280 ? -2.17 10.578 11.812 1 83.5 280 GLN B CA 1
ATOM 7536 C C . GLN B 1 280 ? -3.088 10.086 12.93 1 83.5 280 GLN B C 1
ATOM 7538 O O . GLN B 1 280 ? -3.742 10.891 13.594 1 83.5 280 GLN B O 1
ATOM 7543 N N . ARG B 1 281 ? -3.098 8.906 13.117 1 83.69 281 ARG B N 1
ATOM 7544 C CA . ARG B 1 281 ? -3.918 8.359 14.188 1 83.69 281 ARG B CA 1
ATOM 7545 C C . ARG B 1 281 ? -3.32 8.68 15.555 1 83.69 281 ARG B C 1
ATOM 7547 O O . ARG B 1 281 ? -4.055 8.961 16.5 1 83.69 281 ARG B O 1
ATOM 7554 N N . CYS B 1 282 ? -2.02 8.648 15.586 1 81.88 282 CYS B N 1
ATOM 7555 C CA . CYS B 1 282 ? -1.368 9.023 16.828 1 81.88 282 CYS B CA 1
ATOM 7556 C C . CYS B 1 282 ? -1.643 10.484 17.172 1 81.88 282 CYS B C 1
ATOM 7558 O O . CYS B 1 282 ? -1.81 10.836 18.344 1 81.88 282 CYS B O 1
ATOM 7560 N N . ILE B 1 283 ? -1.764 11.281 16.109 1 77.12 283 ILE B N 1
ATOM 7561 C CA . ILE B 1 283 ? -2.098 12.688 16.312 1 77.12 283 ILE B CA 1
ATOM 7562 C C . ILE B 1 283 ? -3.566 12.82 16.703 1 77.12 283 ILE B C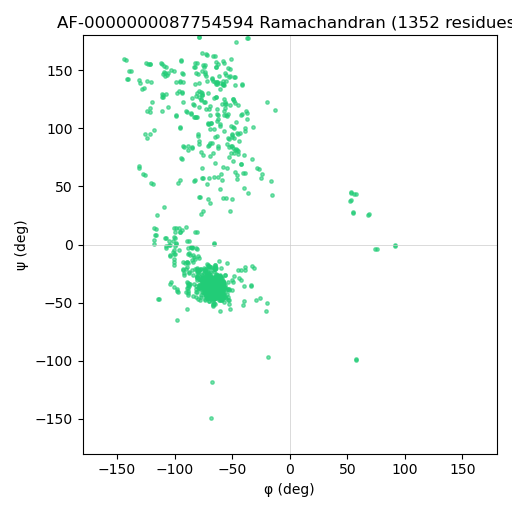 1
ATOM 7564 O O . ILE B 1 283 ? -3.902 13.555 17.625 1 77.12 283 ILE B O 1
ATOM 7568 N N . GLY B 1 284 ? -4.391 12.039 15.977 1 71 284 GLY B N 1
ATOM 7569 C CA . GLY B 1 284 ? -5.82 12.086 16.25 1 71 284 GLY B CA 1
ATOM 7570 C C . GLY B 1 284 ? -6.172 11.586 17.641 1 71 284 GLY B C 1
ATOM 7571 O O . GLY B 1 284 ? -7.125 12.07 18.25 1 71 284 GLY B O 1
ATOM 7572 N N . TRP B 1 285 ? -5.305 10.68 18.109 1 70.94 285 TRP B N 1
ATOM 7573 C CA . TRP B 1 285 ? -5.531 10.125 19.438 1 70.94 285 TRP B CA 1
ATOM 7574 C C . TRP B 1 285 ? -4.84 10.977 20.5 1 70.94 285 TRP B C 1
ATOM 7576 O O . TRP B 1 285 ? -4.77 10.586 21.672 1 70.94 285 TRP B O 1
ATOM 7586 N N . ASN B 1 286 ? -4.203 12.102 20.125 1 69.56 286 ASN B N 1
ATOM 7587 C CA . ASN B 1 286 ? -3.553 13.078 21 1 69.56 286 ASN B CA 1
ATOM 7588 C C . ASN B 1 286 ? -2.309 12.5 21.656 1 69.56 286 ASN B C 1
ATOM 7590 O O . ASN B 1 286 ? -1.993 12.836 22.797 1 69.56 286 ASN B O 1
ATOM 7594 N N . LEU B 1 287 ? -1.769 11.57 21 1 72.31 287 LEU B N 1
ATOM 7595 C CA . LEU B 1 287 ? -0.489 11.055 21.469 1 72.31 287 LEU B CA 1
ATOM 7596 C C . LEU B 1 287 ? 0.657 11.961 21.031 1 72.31 287 LEU B C 1
ATOM 7598 O O . LEU B 1 287 ? 1.702 12 21.688 1 72.31 287 LEU B O 1
ATOM 7602 N N . LEU B 1 288 ? 0.341 12.625 19.891 1 77.94 288 LEU B N 1
ATOM 7603 C CA . LEU B 1 288 ? 1.277 13.602 19.344 1 77.94 288 LEU B CA 1
ATOM 7604 C C . LEU B 1 288 ? 0.592 14.938 19.109 1 77.94 288 LEU B C 1
ATOM 7606 O O . LEU B 1 288 ? -0.534 14.984 18.609 1 77.94 288 LEU B O 1
ATOM 7610 N N . ASP B 1 289 ? 1.302 15.906 19.531 1 73.12 289 ASP B N 1
ATOM 7611 C CA . ASP B 1 289 ? 0.754 17.25 19.312 1 73.12 289 ASP B CA 1
ATOM 7612 C C . ASP B 1 289 ? 0.935 17.688 17.875 1 73.12 289 ASP B C 1
ATOM 7614 O O . ASP B 1 289 ? 2.029 17.594 17.312 1 73.12 289 ASP B O 1
ATOM 7618 N N . GLN B 1 290 ? -0.099 18.047 17.234 1 73.62 290 GLN B N 1
ATOM 7619 C CA . GLN B 1 290 ? -0.106 18.469 15.828 1 73.62 290 GLN B CA 1
ATOM 7620 C C . GLN B 1 290 ? 0.834 19.641 15.602 1 73.62 290 GLN B C 1
ATOM 7622 O O . GLN B 1 290 ? 1.442 19.766 14.539 1 73.62 290 GLN B O 1
ATOM 7627 N N . GLN B 1 291 ? 0.962 20.484 16.578 1 67.56 291 GLN B N 1
ATOM 7628 C CA . GLN B 1 291 ? 1.78 21.672 16.406 1 67.56 291 GLN B CA 1
ATOM 7629 C C . GLN B 1 291 ? 3.193 21.453 16.938 1 67.56 291 GLN B C 1
ATOM 7631 O O . GLN B 1 291 ? 4.043 22.344 16.844 1 67.56 291 GLN B O 1
ATOM 7636 N N . SER B 1 292 ? 3.422 20.188 17.219 1 73.06 292 SER B N 1
ATOM 7637 C CA . SER B 1 292 ? 4.734 19.891 17.781 1 73.06 292 SER B CA 1
ATOM 7638 C C . SER B 1 292 ? 5.789 19.75 16.688 1 73.06 292 SER B C 1
ATOM 7640 O O . SER B 1 292 ? 5.461 19.453 15.547 1 73.06 292 SER B O 1
ATOM 7642 N N . ILE B 1 293 ? 7.008 20.031 17.062 1 73.75 293 ILE B N 1
ATOM 7643 C CA . ILE B 1 293 ? 8.164 19.922 16.188 1 73.75 293 ILE B CA 1
ATOM 7644 C C . ILE B 1 293 ? 8.32 18.484 15.727 1 73.75 293 ILE B C 1
ATOM 7646 O O . ILE B 1 293 ? 8.789 18.219 14.609 1 73.75 293 ILE B O 1
ATOM 7650 N N . VAL B 1 294 ? 7.836 17.609 16.516 1 79.56 294 VAL B N 1
ATOM 7651 C CA . VAL B 1 294 ? 7.914 16.188 16.188 1 79.56 294 VAL B CA 1
ATOM 7652 C C . VAL B 1 294 ? 6.973 15.883 15.031 1 79.56 294 VAL B C 1
ATOM 7654 O O . VAL B 1 294 ? 7.34 15.141 14.109 1 79.56 294 VAL B O 1
ATOM 7657 N N . CYS B 1 295 ? 5.863 16.531 15 1 82.19 295 CYS B N 1
ATOM 7658 C CA . CYS B 1 295 ? 4.902 16.297 13.922 1 82.19 295 CYS B CA 1
ATOM 7659 C C . CYS B 1 295 ? 5.418 16.844 12.602 1 82.19 295 CYS B C 1
ATOM 7661 O O . CYS B 1 295 ? 5.246 16.219 11.555 1 82.19 295 CYS B O 1
ATOM 7663 N N . HIS B 1 296 ? 6.098 17.859 12.703 1 80.38 296 HIS B N 1
ATOM 7664 C CA . HIS B 1 296 ? 6.68 18.422 11.492 1 80.38 296 HIS B CA 1
ATOM 7665 C C . HIS B 1 296 ? 7.789 17.531 10.945 1 80.38 296 HIS B C 1
ATOM 7667 O O . HIS B 1 296 ? 7.867 17.312 9.734 1 80.38 296 HIS B O 1
ATOM 7673 N N . GLY B 1 297 ? 8.602 17.094 11.867 1 83.75 297 GLY B N 1
ATOM 7674 C CA . GLY B 1 297 ? 9.656 16.188 11.445 1 83.75 297 GLY B CA 1
ATOM 7675 C C . GLY B 1 297 ? 9.125 14.914 10.82 1 83.75 297 GLY B C 1
ATOM 7676 O O . GLY B 1 297 ? 9.664 14.445 9.82 1 83.75 297 GLY B O 1
ATOM 7677 N N . LEU B 1 298 ? 8.031 14.438 11.367 1 87.94 298 LEU B N 1
ATOM 7678 C CA . LEU B 1 298 ? 7.449 13.203 10.859 1 87.94 298 LEU B CA 1
ATOM 7679 C C . LEU B 1 298 ? 6.824 13.414 9.484 1 87.94 298 LEU B C 1
ATOM 7681 O O . LEU B 1 298 ? 6.809 12.5 8.656 1 87.94 298 LEU B O 1
ATOM 7685 N N . ASP B 1 299 ? 6.426 14.562 9.219 1 83.38 299 ASP B N 1
ATOM 7686 C CA . ASP B 1 299 ? 5.852 14.875 7.914 1 83.38 299 ASP B CA 1
ATOM 7687 C C . ASP B 1 299 ? 6.918 14.844 6.824 1 83.38 299 ASP B C 1
ATOM 7689 O O . ASP B 1 299 ? 6.68 14.336 5.727 1 83.38 299 ASP B O 1
ATOM 7693 N N . ILE B 1 300 ? 8.031 15.234 7.184 1 83.88 300 ILE B N 1
ATOM 7694 C CA . ILE B 1 300 ? 9.141 15.227 6.238 1 83.88 300 ILE B CA 1
ATOM 7695 C C . ILE B 1 300 ? 9.594 13.789 5.992 1 83.88 300 ILE B C 1
ATOM 7697 O O . ILE B 1 300 ? 9.852 13.398 4.848 1 83.88 300 ILE B O 1
ATOM 7701 N N . LEU B 1 301 ? 9.633 13.125 7.078 1 89.31 301 LEU B N 1
ATOM 7702 C CA . LEU B 1 301 ? 10.188 11.781 6.984 1 89.31 301 LEU B CA 1
ATOM 7703 C C . LEU B 1 301 ? 9.219 10.836 6.277 1 89.31 301 LEU B C 1
ATOM 7705 O O . LEU B 1 301 ? 9.641 9.906 5.586 1 89.31 301 LEU B O 1
ATOM 7709 N N . LYS B 1 302 ? 7.883 11.047 6.461 1 89.69 302 LYS B N 1
ATOM 7710 C CA . LYS B 1 302 ? 6.906 10.242 5.734 1 89.69 302 LYS B CA 1
ATOM 7711 C C . LYS B 1 302 ? 7.078 10.398 4.227 1 89.69 302 LYS B C 1
ATOM 7713 O O . LYS B 1 302 ? 6.949 9.422 3.479 1 89.69 302 LYS B O 1
ATOM 7718 N N . ASP B 1 303 ? 7.453 11.5 3.814 1 88.62 303 ASP B N 1
ATOM 7719 C CA . ASP B 1 303 ? 7.668 11.75 2.391 1 88.62 303 ASP B CA 1
ATOM 7720 C C . ASP B 1 303 ? 8.938 11.062 1.9 1 88.62 303 ASP B C 1
ATOM 7722 O O . ASP B 1 303 ? 8.961 10.484 0.812 1 88.62 303 ASP B O 1
ATOM 7726 N N . LEU B 1 304 ? 9.883 11.156 2.719 1 91.56 304 LEU B N 1
ATOM 7727 C CA . LEU B 1 304 ? 11.133 10.5 2.35 1 91.56 304 LEU B CA 1
ATOM 7728 C C . LEU B 1 304 ? 10.922 9 2.131 1 91.56 304 LEU B C 1
ATOM 7730 O O . LEU B 1 304 ? 11.43 8.438 1.164 1 91.56 304 LEU B O 1
ATOM 7734 N N . ILE B 1 305 ? 10.148 8.406 2.979 1 94 305 ILE B N 1
ATOM 7735 C CA . ILE B 1 305 ? 9.883 6.977 2.877 1 94 305 ILE B CA 1
ATOM 7736 C C . ILE B 1 305 ? 9.094 6.691 1.598 1 94 305 ILE B C 1
ATOM 7738 O O . ILE B 1 305 ? 9.406 5.738 0.875 1 94 305 ILE B O 1
ATOM 7742 N N . TRP B 1 306 ? 8.117 7.52 1.261 1 94.44 306 TRP B N 1
ATOM 7743 C CA . TRP B 1 306 ? 7.34 7.352 0.037 1 94.44 306 TRP B CA 1
ATOM 7744 C C . TRP B 1 306 ? 8.227 7.52 -1.195 1 94.44 306 TRP B C 1
ATOM 7746 O O . TRP B 1 306 ? 8.125 6.738 -2.146 1 94.44 306 TRP B O 1
ATOM 7756 N N . PHE B 1 307 ? 9.125 8.438 -1.172 1 92.75 307 PHE B N 1
ATOM 7757 C CA . PHE B 1 307 ? 9.984 8.664 -2.326 1 92.75 307 PHE B CA 1
ATOM 7758 C C . PHE B 1 307 ? 10.984 7.527 -2.486 1 92.75 307 PHE B C 1
ATOM 7760 O O . PHE B 1 307 ? 11.352 7.172 -3.607 1 92.75 307 PHE B O 1
ATOM 7767 N N . PHE B 1 308 ? 11.414 6.988 -1.365 1 95.19 308 PHE B N 1
ATOM 7768 C CA . PHE B 1 308 ? 12.305 5.832 -1.398 1 95.19 308 PHE B CA 1
ATOM 7769 C C . PHE B 1 308 ? 11.641 4.66 -2.109 1 95.19 308 PHE B C 1
ATOM 7771 O O . PHE B 1 308 ? 12.211 4.082 -3.033 1 95.19 308 PHE B O 1
ATOM 7778 N N . VAL B 1 309 ? 10.383 4.422 -1.713 1 96.38 309 VAL B N 1
ATOM 7779 C CA . VAL B 1 309 ? 9.641 3.295 -2.275 1 96.38 309 VAL B CA 1
ATOM 7780 C C . VAL B 1 309 ? 9.297 3.58 -3.734 1 96.38 309 VAL B C 1
ATOM 7782 O O . VAL B 1 309 ? 9.414 2.701 -4.59 1 96.38 309 VAL B O 1
ATOM 7785 N N . LEU B 1 310 ? 8.961 4.832 -4.031 1 94.88 310 LEU B N 1
ATOM 7786 C CA . LEU B 1 310 ? 8.602 5.207 -5.391 1 94.88 310 LEU B CA 1
ATOM 7787 C C . LEU B 1 310 ? 9.812 5.141 -6.316 1 94.88 310 LEU B C 1
ATOM 7789 O O . LEU B 1 310 ? 9.711 4.66 -7.445 1 94.88 310 LEU B O 1
ATOM 7793 N N . SER B 1 311 ? 10.93 5.574 -5.82 1 93.88 311 SER B N 1
ATOM 7794 C CA . SER B 1 311 ? 12.148 5.523 -6.625 1 93.88 311 SER B CA 1
ATOM 7795 C C . SER B 1 311 ? 12.562 4.086 -6.918 1 93.88 311 SER B C 1
ATOM 7797 O O . SER B 1 311 ? 12.992 3.773 -8.031 1 93.88 311 SER B O 1
ATOM 7799 N N . ASN B 1 312 ? 12.414 3.256 -5.953 1 95.69 312 ASN B N 1
ATOM 7800 C CA . ASN B 1 312 ? 12.719 1.846 -6.172 1 95.69 312 ASN B CA 1
ATOM 7801 C C . ASN B 1 312 ? 11.773 1.218 -7.188 1 95.69 312 ASN B C 1
ATOM 7803 O O . ASN B 1 312 ? 12.188 0.411 -8.023 1 95.69 312 ASN B O 1
ATOM 7807 N N . ALA B 1 313 ? 10.508 1.554 -7.09 1 94.5 313 ALA B N 1
ATOM 7808 C CA . ALA B 1 313 ? 9.516 1.018 -8.016 1 94.5 313 ALA B CA 1
ATOM 7809 C C . ALA B 1 313 ? 9.812 1.458 -9.445 1 94.5 313 ALA B C 1
ATOM 7811 O O . ALA B 1 313 ? 9.719 0.657 -10.383 1 94.5 313 ALA B O 1
ATOM 7812 N N . ILE B 1 314 ? 10.219 2.686 -9.641 1 92.56 314 ILE B N 1
ATOM 7813 C CA . ILE B 1 314 ? 10.516 3.215 -10.969 1 92.56 314 ILE B CA 1
ATOM 7814 C C . ILE B 1 314 ? 11.758 2.527 -11.531 1 92.56 314 ILE B C 1
ATOM 7816 O O . ILE B 1 314 ? 11.773 2.102 -12.688 1 92.56 314 ILE B O 1
ATOM 7820 N N . GLN B 1 315 ? 12.719 2.398 -10.664 1 93.88 315 GLN B N 1
ATOM 7821 C CA . GLN B 1 315 ? 13.945 1.729 -11.094 1 93.88 315 GLN B CA 1
ATOM 7822 C C . GLN B 1 315 ? 13.68 0.274 -11.461 1 93.88 315 GLN B C 1
ATOM 7824 O O . GLN B 1 315 ? 14.203 -0.225 -12.461 1 93.88 315 GLN B O 1
ATOM 7829 N N . ALA B 1 316 ? 12.906 -0.387 -10.656 1 93.19 316 ALA B N 1
ATOM 7830 C CA . ALA B 1 316 ? 12.555 -1.779 -10.938 1 93.19 316 ALA B CA 1
ATOM 7831 C C . ALA B 1 316 ? 11.789 -1.9 -12.25 1 93.19 316 ALA B C 1
ATOM 7833 O O . ALA B 1 316 ? 12.031 -2.82 -13.031 1 93.19 316 ALA B O 1
ATOM 7834 N N . LEU B 1 317 ? 10.906 -0.973 -12.5 1 91.88 317 LEU B N 1
ATOM 7835 C CA . LEU B 1 317 ? 10.109 -0.987 -13.727 1 91.88 317 LEU B CA 1
ATOM 7836 C C . LEU B 1 317 ? 10.992 -0.776 -14.945 1 91.88 317 LEU B C 1
ATOM 7838 O O . LEU B 1 317 ? 10.891 -1.522 -15.922 1 91.88 317 LEU B O 1
ATOM 7842 N N . LEU B 1 318 ? 11.891 0.161 -14.859 1 91.25 318 LEU B N 1
ATOM 7843 C CA . LEU B 1 318 ? 12.766 0.464 -15.992 1 91.25 318 LEU B CA 1
ATOM 7844 C C . LEU B 1 318 ? 13.719 -0.693 -16.266 1 91.25 318 LEU B C 1
ATOM 7846 O O . LEU B 1 318 ? 13.922 -1.075 -17.422 1 91.25 318 LEU B O 1
ATOM 7850 N N . ALA B 1 319 ? 14.258 -1.235 -15.203 1 92.12 319 ALA B N 1
ATOM 7851 C CA . ALA B 1 319 ? 15.156 -2.377 -15.359 1 92.12 319 ALA B CA 1
ATOM 7852 C C . ALA B 1 319 ? 14.422 -3.582 -15.93 1 92.12 319 ALA B C 1
ATOM 7854 O O . ALA B 1 319 ? 14.961 -4.312 -16.766 1 92.12 319 ALA B O 1
ATOM 7855 N N . SER B 1 320 ? 13.141 -3.766 -15.531 1 91.38 320 SER B N 1
ATOM 7856 C CA . SER B 1 320 ? 12.352 -4.898 -16.016 1 91.38 320 SER B CA 1
ATOM 7857 C C . SER B 1 320 ? 12.008 -4.75 -17.484 1 91.38 320 SER B C 1
ATOM 7859 O O . SER B 1 320 ? 12.086 -5.715 -18.25 1 91.38 320 SER B O 1
ATOM 7861 N N . ILE B 1 321 ? 11.688 -3.588 -17.906 1 88 321 ILE B N 1
ATOM 7862 C CA . ILE B 1 321 ? 11.328 -3.355 -19.297 1 88 321 ILE B CA 1
ATOM 7863 C C . ILE B 1 321 ? 12.531 -3.646 -20.203 1 88 321 ILE B C 1
ATOM 7865 O O . ILE B 1 321 ? 12.398 -4.336 -21.219 1 88 321 ILE B O 1
ATOM 7869 N N . ARG B 1 322 ? 13.68 -3.279 -19.781 1 90 322 ARG B N 1
ATOM 7870 C CA . ARG B 1 322 ? 14.883 -3.482 -20.578 1 90 322 ARG B CA 1
ATOM 7871 C C . ARG B 1 322 ? 15.297 -4.953 -20.594 1 90 322 ARG B C 1
ATOM 7873 O O . ARG B 1 322 ? 15.688 -5.484 -21.625 1 90 322 ARG B O 1
ATOM 7880 N N . LEU B 1 323 ? 15.18 -5.52 -19.438 1 89.62 323 LEU B N 1
ATOM 7881 C CA . LEU B 1 323 ? 15.586 -6.918 -19.344 1 89.62 323 LEU B CA 1
ATOM 7882 C C . LEU B 1 323 ? 14.641 -7.812 -20.141 1 89.62 323 LEU B C 1
ATOM 7884 O O . LEU B 1 323 ? 15.094 -8.703 -20.859 1 89.62 323 LEU B O 1
ATOM 7888 N N . PHE B 1 324 ? 13.344 -7.605 -20.109 1 87.81 324 PHE B N 1
ATOM 7889 C CA . PHE B 1 324 ? 12.391 -8.453 -20.797 1 87.81 324 PHE B CA 1
ATOM 7890 C C . PHE B 1 324 ? 12.445 -8.211 -22.312 1 87.81 324 PHE B C 1
ATOM 7892 O O . PHE B 1 324 ? 12.211 -9.133 -23.094 1 87.81 324 PHE B O 1
ATOM 7899 N N . ALA B 1 325 ? 12.836 -7.031 -22.625 1 86.62 325 ALA B N 1
ATOM 7900 C CA . ALA B 1 325 ? 13.086 -6.789 -24.047 1 86.62 325 ALA B CA 1
ATOM 7901 C C . ALA B 1 325 ? 14.289 -7.586 -24.531 1 86.62 325 ALA B C 1
ATOM 7903 O O . ALA B 1 325 ? 14.273 -8.133 -25.641 1 86.62 325 ALA B O 1
ATOM 7904 N N . LYS B 1 326 ? 15.312 -7.699 -23.766 1 85.56 326 LYS B N 1
ATOM 7905 C CA . LYS B 1 326 ? 16.484 -8.5 -24.078 1 85.56 326 LYS B CA 1
ATOM 7906 C C . LYS B 1 326 ? 16.141 -9.984 -24.156 1 85.56 326 LYS B C 1
ATOM 7908 O O . LYS B 1 326 ? 16.672 -10.711 -25 1 85.56 326 LYS B O 1
ATOM 7913 N N . HIS B 1 327 ? 15.25 -10.43 -23.266 1 87.31 327 HIS B N 1
ATOM 7914 C CA . HIS B 1 327 ? 14.805 -11.82 -23.266 1 87.31 327 HIS B CA 1
ATOM 7915 C C . HIS B 1 327 ? 14.117 -12.172 -24.578 1 87.31 327 HIS B C 1
ATOM 7917 O O . HIS B 1 327 ? 14.375 -13.234 -25.156 1 87.31 327 HIS B O 1
ATOM 7923 N N . GLN B 1 328 ? 13.297 -11.258 -24.984 1 84.75 328 GLN B N 1
ATOM 7924 C CA . GLN B 1 328 ? 12.562 -11.5 -26.234 1 84.75 328 GLN B CA 1
ATOM 7925 C C . GLN B 1 328 ? 13.516 -11.586 -27.422 1 84.75 328 GLN B C 1
ATOM 7927 O O . GLN B 1 328 ? 13.375 -12.461 -28.281 1 84.75 328 GLN B O 1
ATOM 7932 N N . ARG B 1 329 ? 14.461 -10.773 -27.469 1 84.69 329 ARG B N 1
ATOM 7933 C CA . ARG B 1 329 ? 15.445 -10.812 -28.531 1 84.69 329 ARG B CA 1
ATOM 7934 C C . ARG B 1 329 ? 16.25 -12.102 -28.5 1 84.69 329 ARG B C 1
ATOM 7936 O O . ARG B 1 329 ? 16.516 -12.703 -29.531 1 84.69 329 ARG B O 1
ATOM 7943 N N . ARG B 1 330 ? 16.594 -12.523 -27.344 1 85.88 330 ARG B N 1
ATOM 7944 C CA . ARG B 1 330 ? 17.375 -13.75 -27.188 1 85.88 330 ARG B CA 1
ATOM 7945 C C . ARG B 1 330 ? 16.578 -14.969 -27.609 1 85.88 330 ARG B C 1
ATOM 7947 O O . ARG B 1 330 ? 17.094 -15.852 -28.297 1 85.88 330 ARG B O 1
ATOM 7954 N N . THR B 1 331 ? 15.328 -14.977 -27.125 1 84.88 331 THR B N 1
ATOM 7955 C CA . THR B 1 331 ? 14.484 -16.109 -27.484 1 84.88 331 THR B CA 1
ATOM 7956 C C . THR B 1 331 ? 14.273 -16.172 -29 1 84.88 331 THR B C 1
ATOM 7958 O O . THR B 1 331 ? 14.211 -17.266 -29.562 1 84.88 331 THR B O 1
ATOM 7961 N N . ASN B 1 332 ? 14.305 -15.008 -29.656 1 80.75 332 ASN B N 1
ATOM 7962 C CA . ASN B 1 332 ? 14.18 -14.984 -31.109 1 80.75 332 ASN B CA 1
ATOM 7963 C C . ASN B 1 332 ? 15.445 -15.484 -31.797 1 80.75 332 ASN B C 1
ATOM 7965 O O . ASN B 1 332 ? 15.375 -16.172 -32.812 1 80.75 332 ASN B O 1
ATOM 7969 N N . MET B 1 333 ? 16.531 -15.273 -31.234 1 80.56 333 MET B N 1
ATOM 7970 C CA . MET B 1 333 ? 17.797 -15.719 -31.797 1 80.56 333 MET B CA 1
ATOM 7971 C C . MET B 1 333 ? 18.016 -17.203 -31.531 1 80.56 333 MET B C 1
ATOM 7973 O O . MET B 1 333 ? 18.578 -17.906 -32.375 1 80.56 333 MET B O 1
ATOM 7977 N N . ALA B 1 334 ? 17.531 -17.609 -30.359 1 83.31 334 ALA B N 1
ATOM 7978 C CA . ALA B 1 334 ? 17.719 -19.016 -29.969 1 83.31 334 ALA B CA 1
ATOM 7979 C C . ALA B 1 334 ? 16.781 -19.922 -30.766 1 83.31 334 ALA B C 1
ATOM 7981 O O . ALA B 1 334 ? 17.016 -21.141 -30.844 1 83.31 334 ALA B O 1
ATOM 7982 N N . ALA B 1 335 ? 15.719 -19.312 -31.312 1 77.81 335 ALA B N 1
ATOM 7983 C CA . ALA B 1 335 ? 14.742 -20.094 -32.062 1 77.81 335 ALA B CA 1
ATOM 7984 C C . ALA B 1 335 ? 15.328 -20.578 -33.375 1 77.81 335 ALA B C 1
ATOM 7986 O O . ALA B 1 335 ? 14.891 -21.594 -33.906 1 77.81 335 ALA B O 1
ATOM 7987 N N . LEU B 1 336 ? 16.438 -19.906 -33.844 1 76.62 336 LEU B N 1
ATOM 7988 C CA . LEU B 1 336 ? 17.078 -20.297 -35.094 1 76.62 336 LEU B CA 1
ATOM 7989 C C . LEU B 1 336 ? 18.219 -21.281 -34.844 1 76.62 336 LEU B C 1
ATOM 7991 O O . LEU B 1 336 ? 19.016 -21.078 -33.938 1 76.62 336 LEU B O 1
ATOM 7995 N N . PRO B 1 337 ? 18.156 -22.375 -35.656 1 78.62 337 PRO B N 1
ATOM 7996 C CA . PRO B 1 337 ? 19.328 -23.25 -35.531 1 78.62 337 PRO B CA 1
ATOM 7997 C C . PRO B 1 337 ? 20.641 -22.516 -35.781 1 78.62 337 PRO B C 1
ATOM 7999 O O . PRO B 1 337 ? 20.672 -21.531 -36.531 1 78.62 337 PRO B O 1
ATOM 8002 N N . LEU B 1 338 ? 21.719 -22.875 -35.094 1 85.25 338 LEU B N 1
ATOM 8003 C CA . LEU B 1 338 ? 23.016 -22.219 -35.156 1 85.25 338 LEU B CA 1
ATOM 8004 C C . LEU B 1 338 ? 23.484 -22.047 -36.594 1 85.25 338 LEU B C 1
ATOM 8006 O O . LEU B 1 338 ? 24.062 -21.031 -36.938 1 85.25 338 LEU B O 1
ATOM 8010 N N . SER B 1 339 ? 23.219 -23.094 -37.438 1 82.31 339 SER B N 1
ATOM 8011 C CA . SER B 1 339 ? 23.641 -23.031 -38.844 1 82.31 339 SER B CA 1
ATOM 8012 C C . SER B 1 339 ? 22.969 -21.891 -39.594 1 82.31 339 SER B C 1
ATOM 8014 O O . SER B 1 339 ? 23.609 -21.156 -40.312 1 82.31 339 SER B O 1
ATOM 8016 N N . ASP B 1 340 ? 21.703 -21.75 -39.281 1 81.12 340 ASP B N 1
ATOM 8017 C CA . ASP B 1 340 ? 20.938 -20.688 -39.938 1 81.12 340 ASP B CA 1
ATOM 8018 C C . ASP B 1 340 ? 21.344 -19.312 -39.375 1 81.12 340 ASP B C 1
ATOM 8020 O O . ASP B 1 340 ? 21.422 -18.344 -40.125 1 81.12 340 ASP B O 1
ATOM 8024 N N . PHE B 1 341 ? 21.656 -19.328 -38.125 1 85.5 341 PHE B N 1
ATOM 8025 C CA . PHE B 1 341 ? 22.062 -18.094 -37.5 1 85.5 341 PHE B CA 1
ATOM 8026 C C . PHE B 1 341 ? 23.391 -17.609 -38.062 1 85.5 341 PHE B C 1
ATOM 8028 O O . PHE B 1 341 ? 23.547 -16.422 -38.375 1 85.5 341 PHE B O 1
ATOM 8035 N N . LEU B 1 342 ? 24.266 -18.484 -38.219 1 85.69 342 LEU B N 1
ATOM 8036 C CA . LEU B 1 342 ? 25.578 -18.125 -38.75 1 85.69 342 LEU B CA 1
ATOM 8037 C C . LEU B 1 342 ? 25.484 -17.672 -40.219 1 85.69 342 LEU B C 1
ATOM 8039 O O . LEU B 1 342 ? 26.172 -16.734 -40.625 1 85.69 342 LEU B O 1
ATOM 8043 N N . SER B 1 343 ? 24.672 -18.375 -40.938 1 82.69 343 SER B N 1
ATOM 8044 C CA . SER B 1 343 ? 24.5 -18 -42.312 1 82.69 343 SER B CA 1
ATOM 8045 C C . SER B 1 343 ? 23.875 -16.609 -42.438 1 82.69 343 SER B C 1
ATOM 8047 O O . SER B 1 343 ? 24.266 -15.828 -43.312 1 82.69 343 SER B O 1
ATOM 8049 N N . MET B 1 344 ? 23.016 -16.312 -41.562 1 79.88 344 MET B N 1
ATOM 8050 C CA . MET B 1 344 ? 22.359 -15.008 -41.594 1 79.88 344 MET B CA 1
ATOM 8051 C C . MET B 1 344 ? 23.312 -13.922 -41.094 1 79.88 344 MET B C 1
ATOM 8053 O O . MET B 1 344 ? 23.297 -12.805 -41.625 1 79.88 344 MET B O 1
ATOM 8057 N N . ALA B 1 345 ? 24.094 -14.266 -40.094 1 80.12 345 ALA B N 1
ATOM 8058 C CA . ALA B 1 345 ? 24.984 -13.289 -39.469 1 80.12 345 ALA B CA 1
ATOM 8059 C C . ALA B 1 345 ? 26.141 -12.953 -40.406 1 80.12 345 ALA B C 1
ATOM 8061 O O . ALA B 1 345 ? 26.641 -11.828 -40.406 1 80.12 345 ALA B O 1
ATOM 8062 N N . THR B 1 346 ? 26.578 -13.914 -41.156 1 80.88 346 THR B N 1
ATOM 8063 C CA . THR B 1 346 ? 27.734 -13.703 -42.031 1 80.88 346 THR B CA 1
ATOM 8064 C C . THR B 1 346 ? 27.297 -13.477 -43.469 1 80.88 346 THR B C 1
ATOM 8066 O O . THR B 1 346 ? 28.109 -13.078 -44.312 1 80.88 346 THR B O 1
ATOM 8069 N N . GLY B 1 347 ? 25.969 -13.43 -43.812 1 70.75 347 GLY B N 1
ATOM 8070 C CA . GLY B 1 347 ? 25.531 -13.328 -45.188 1 70.75 347 GLY B CA 1
ATOM 8071 C C . GLY B 1 347 ? 26.094 -14.422 -46.062 1 70.75 347 GLY B C 1
ATOM 8072 O O . GLY B 1 347 ? 26.188 -14.25 -47.281 1 70.75 347 GLY B O 1
ATOM 8073 N N . GLY B 1 348 ? 26.438 -15.617 -45.562 1 64.56 348 GLY B N 1
ATOM 8074 C CA . GLY B 1 348 ? 27.031 -16.688 -46.344 1 64.56 348 GLY B CA 1
ATOM 8075 C C . GLY B 1 348 ? 28.484 -16.453 -46.656 1 64.56 348 GLY B C 1
ATOM 8076 O O . GLY B 1 348 ? 29.141 -17.281 -47.281 1 64.56 348 GLY B O 1
ATOM 8077 N N . ASN B 1 349 ? 29.031 -15.242 -46.25 1 63.5 349 ASN B N 1
ATOM 8078 C CA . ASN B 1 349 ? 30.359 -14.883 -46.719 1 63.5 349 ASN B CA 1
ATOM 8079 C C . ASN B 1 349 ? 31.406 -15.102 -45.625 1 63.5 349 ASN B C 1
ATOM 8081 O O . ASN B 1 349 ? 31.062 -15.203 -44.438 1 63.5 349 ASN B O 1
ATOM 8085 N N . LEU B 1 350 ? 32.656 -15.422 -45.969 1 62.72 350 LEU B N 1
ATOM 8086 C CA . LEU B 1 350 ? 33.781 -15.5 -45.062 1 62.72 350 LEU B CA 1
ATOM 8087 C C . LEU B 1 350 ? 34.094 -14.141 -44.438 1 62.72 350 LEU B C 1
ATOM 8089 O O . LEU B 1 350 ? 34.188 -13.141 -45.156 1 62.72 350 LEU B O 1
ATOM 8093 N N . ILE B 1 351 ? 33.875 -14 -43.156 1 65 351 ILE B N 1
ATOM 8094 C CA . ILE B 1 351 ? 34 -12.727 -42.469 1 65 351 ILE B CA 1
ATOM 8095 C C . ILE B 1 351 ? 35.5 -12.492 -42.125 1 65 351 ILE B C 1
ATOM 8097 O O . ILE B 1 351 ? 36.094 -13.32 -41.438 1 65 351 ILE B O 1
ATOM 8101 N N . GLN B 1 352 ? 36.188 -11.531 -42.781 1 60.41 352 GLN B N 1
ATOM 8102 C CA . GLN B 1 352 ? 37.594 -11.195 -42.531 1 60.41 352 GLN B CA 1
ATOM 8103 C C . GLN B 1 352 ? 37.75 -10.094 -41.5 1 60.41 352 GLN B C 1
ATOM 8105 O O . GLN B 1 352 ? 38.75 -10.016 -40.781 1 60.41 352 GLN B O 1
ATOM 8110 N N . ASP B 1 353 ? 36.75 -9.242 -41.312 1 64.12 353 ASP B N 1
ATOM 8111 C CA . ASP B 1 353 ? 36.844 -8.102 -40.406 1 64.12 353 ASP B CA 1
ATOM 8112 C C . ASP B 1 353 ? 35.719 -8.148 -39.375 1 64.12 353 ASP B C 1
ATOM 8114 O O . ASP B 1 353 ? 34.625 -8.594 -39.656 1 64.12 353 ASP B O 1
ATOM 8118 N N . ASP B 1 354 ? 36.094 -7.773 -38.094 1 68.38 354 ASP B N 1
ATOM 8119 C CA . ASP B 1 354 ? 35.156 -7.781 -36.969 1 68.38 354 ASP B CA 1
ATOM 8120 C C . ASP B 1 354 ? 33.938 -6.926 -37.281 1 68.38 354 ASP B C 1
ATOM 8122 O O . ASP B 1 354 ? 32.844 -7.223 -36.781 1 68.38 354 ASP B O 1
ATOM 8126 N N . ASN B 1 355 ? 34.062 -5.965 -38.125 1 70.19 355 ASN B N 1
ATOM 8127 C CA . ASN B 1 355 ? 33 -5.012 -38.344 1 70.19 355 ASN B CA 1
ATOM 8128 C C . ASN B 1 355 ? 32 -5.531 -39.375 1 70.19 355 ASN B C 1
ATOM 8130 O O . ASN B 1 355 ? 30.969 -4.91 -39.594 1 70.19 355 ASN B O 1
ATOM 8134 N N . GLN B 1 356 ? 32.219 -6.625 -39.906 1 74.5 356 GLN B N 1
ATOM 8135 C CA . GLN B 1 356 ? 31.344 -7.152 -40.906 1 74.5 356 GLN B CA 1
ATOM 8136 C C . GLN B 1 356 ? 30.109 -7.805 -40.312 1 74.5 356 GLN B C 1
ATOM 8138 O O . GLN B 1 356 ? 29.078 -7.934 -40.938 1 74.5 356 GLN B O 1
ATOM 8143 N N . VAL B 1 357 ? 30.25 -8.148 -39.125 1 76.5 357 VAL B N 1
ATOM 8144 C CA . VAL B 1 357 ? 29.109 -8.734 -38.438 1 76.5 357 VAL B CA 1
ATOM 8145 C C . VAL B 1 357 ? 28.281 -7.637 -37.75 1 76.5 357 VAL B C 1
ATOM 8147 O O . VAL B 1 357 ? 28.812 -6.844 -36.969 1 76.5 357 VAL B O 1
ATOM 8150 N N . LYS B 1 358 ? 27.047 -7.484 -38.25 1 76.56 358 LYS B N 1
ATOM 8151 C CA . LYS B 1 358 ? 26.156 -6.461 -37.719 1 76.56 358 LYS B CA 1
ATOM 8152 C C . LYS B 1 358 ? 26.047 -6.586 -36.188 1 76.56 358 LYS B C 1
ATOM 8154 O O . LYS B 1 358 ? 26.078 -7.695 -35.656 1 76.56 358 LYS B O 1
ATOM 8159 N N . SER B 1 359 ? 25.953 -5.516 -35.531 1 76.88 359 SER B N 1
ATOM 8160 C CA . SER B 1 359 ? 25.938 -5.434 -34.094 1 76.88 359 SER B CA 1
ATOM 8161 C C . SER B 1 359 ? 24.781 -6.242 -33.5 1 76.88 359 SER B C 1
ATOM 8163 O O . SER B 1 359 ? 24.906 -6.797 -32.406 1 76.88 359 SER B O 1
ATOM 8165 N N . ARG B 1 360 ? 23.719 -6.359 -34.25 1 75.31 360 ARG B N 1
ATOM 8166 C CA . ARG B 1 360 ? 22.531 -7.066 -33.75 1 75.31 360 ARG B CA 1
ATOM 8167 C C . ARG B 1 360 ? 22.828 -8.547 -33.562 1 75.31 360 ARG B C 1
ATOM 8169 O O . ARG B 1 360 ? 22.188 -9.211 -32.75 1 75.31 360 ARG B O 1
ATOM 8176 N N . PHE B 1 361 ? 23.859 -9.07 -34.25 1 77.81 361 PHE B N 1
ATOM 8177 C CA . PHE B 1 361 ? 24.141 -10.5 -34.219 1 77.81 361 PHE B CA 1
ATOM 8178 C C . PHE B 1 361 ? 25.281 -10.789 -33.25 1 77.81 361 PHE B C 1
ATOM 8180 O O . PHE B 1 361 ? 25.547 -11.945 -32.906 1 77.81 361 PHE B O 1
ATOM 8187 N N . ARG B 1 362 ? 25.906 -9.742 -32.75 1 80.94 362 ARG B N 1
ATOM 8188 C CA . ARG B 1 362 ? 27.047 -9.953 -31.859 1 80.94 362 ARG B CA 1
ATOM 8189 C C . ARG B 1 362 ? 26.609 -10.578 -30.547 1 80.94 362 ARG B C 1
ATOM 8191 O O . ARG B 1 362 ? 27.281 -11.477 -30.016 1 80.94 362 ARG B O 1
ATOM 8198 N N . SER B 1 363 ? 25.5 -10.062 -30.109 1 83.25 363 SER B N 1
ATOM 8199 C CA . SER B 1 363 ? 25 -10.625 -28.859 1 83.25 363 SER B CA 1
ATOM 8200 C C . SER B 1 363 ? 24.547 -12.07 -29.047 1 83.25 363 SER B C 1
ATOM 8202 O O . SER B 1 363 ? 24.625 -12.875 -28.125 1 83.25 363 SER B O 1
ATOM 8204 N N . GLY B 1 364 ? 24.109 -12.344 -30.172 1 84.12 364 GLY B N 1
ATOM 8205 C CA . GLY B 1 364 ? 23.719 -13.711 -30.453 1 84.12 364 GLY B CA 1
ATOM 8206 C C . GLY B 1 364 ? 24.891 -14.672 -30.531 1 84.12 364 GLY B C 1
ATOM 8207 O O . GLY B 1 364 ? 24.797 -15.812 -30.094 1 84.12 364 GLY B O 1
ATOM 8208 N N . MET B 1 365 ? 26 -14.195 -31.078 1 85.12 365 MET B N 1
ATOM 8209 C CA . MET B 1 365 ? 27.203 -15.023 -31.125 1 85.12 365 MET B CA 1
ATOM 8210 C C . MET B 1 365 ? 27.688 -15.367 -29.719 1 85.12 365 MET B C 1
ATOM 8212 O O . MET B 1 365 ? 28.047 -16.516 -29.438 1 85.12 365 MET B O 1
ATOM 8216 N N . ASP B 1 366 ? 27.656 -14.367 -28.875 1 86.88 366 ASP B N 1
ATOM 8217 C CA . ASP B 1 366 ? 28.047 -14.594 -27.484 1 86.88 366 ASP B CA 1
ATOM 8218 C C . ASP B 1 366 ? 27.109 -15.586 -26.812 1 86.88 366 ASP B C 1
ATOM 8220 O O . ASP B 1 366 ? 27.562 -16.438 -26.031 1 86.88 366 ASP B O 1
ATOM 8224 N N . TYR B 1 367 ? 25.875 -15.406 -27.125 1 88.69 367 TYR B N 1
ATOM 8225 C CA . TYR B 1 367 ? 24.891 -16.297 -26.547 1 88.69 367 TYR B CA 1
ATOM 8226 C C . TYR B 1 367 ? 25.188 -17.75 -26.922 1 88.69 367 TYR B C 1
ATOM 8228 O O . TYR B 1 367 ? 25.172 -18.625 -26.062 1 88.69 367 TYR B O 1
ATOM 8236 N N . HIS B 1 368 ? 25.453 -18.078 -28.188 1 88.56 368 HIS B N 1
ATOM 8237 C CA . HIS B 1 368 ? 25.672 -19.438 -28.641 1 88.56 368 HIS B CA 1
ATOM 8238 C C . HIS B 1 368 ? 26.984 -20 -28.078 1 88.56 368 HIS B C 1
ATOM 8240 O O . HIS B 1 368 ? 27.078 -21.188 -27.797 1 88.56 368 HIS B O 1
ATOM 8246 N N . LEU B 1 369 ? 27.875 -19.125 -27.891 1 88.62 369 LEU B N 1
ATOM 8247 C CA . LEU B 1 369 ? 29.141 -19.562 -27.281 1 88.62 369 LEU B CA 1
ATOM 8248 C C . LEU B 1 369 ? 28.938 -19.922 -25.812 1 88.62 369 LEU B C 1
ATOM 8250 O O . LEU B 1 369 ? 29.422 -20.938 -25.344 1 88.62 369 LEU B O 1
ATOM 8254 N N . LEU B 1 370 ? 28.219 -19.078 -25.156 1 89.88 370 LEU B N 1
ATOM 8255 C CA . LEU B 1 370 ? 27.938 -19.344 -23.75 1 89.88 370 LEU B CA 1
ATOM 8256 C C . LEU B 1 370 ? 27.094 -20.594 -23.594 1 89.88 370 LEU B C 1
ATOM 8258 O O . LEU B 1 370 ? 27.281 -21.375 -22.656 1 89.88 370 LEU B O 1
ATOM 8262 N N . ARG B 1 371 ? 26.156 -20.703 -24.453 1 90.5 371 ARG B N 1
ATOM 8263 C CA . ARG B 1 371 ? 25.328 -21.906 -24.469 1 90.5 371 ARG B CA 1
ATOM 8264 C C . ARG B 1 371 ? 26.203 -23.156 -24.609 1 90.5 371 ARG B C 1
ATOM 8266 O O . ARG B 1 371 ? 26.031 -24.125 -23.859 1 90.5 371 ARG B O 1
ATOM 8273 N N . HIS B 1 372 ? 27.109 -23.109 -25.5 1 87.56 372 HIS B N 1
ATOM 8274 C CA . HIS B 1 372 ? 28 -24.234 -25.734 1 87.56 372 HIS B CA 1
ATOM 8275 C C . HIS B 1 372 ? 28.859 -24.531 -24.5 1 87.56 372 HIS B C 1
ATOM 8277 O O . HIS B 1 372 ? 29 -25.688 -24.094 1 87.56 372 HIS B O 1
ATOM 8283 N N . LEU B 1 373 ? 29.344 -23.531 -23.969 1 87.69 373 LEU B N 1
ATOM 8284 C CA . LEU B 1 373 ? 30.156 -23.672 -22.766 1 87.69 373 LEU B CA 1
ATOM 8285 C C . LEU B 1 373 ? 29.344 -24.312 -21.641 1 87.69 373 LEU B C 1
ATOM 8287 O O . LEU B 1 373 ? 29.812 -25.234 -20.969 1 87.69 373 LEU B O 1
ATOM 8291 N N . PHE B 1 374 ? 28.141 -23.812 -21.438 1 89.81 374 PHE B N 1
ATOM 8292 C CA . PHE B 1 374 ? 27.297 -24.281 -20.344 1 89.81 374 PHE B CA 1
ATOM 8293 C C . PHE B 1 374 ? 26.906 -25.75 -20.562 1 89.81 374 PHE B C 1
ATOM 8295 O O . PHE B 1 374 ? 26.953 -26.547 -19.625 1 89.81 374 PHE B O 1
ATOM 8302 N N . LEU B 1 375 ? 26.531 -26.094 -21.75 1 86.56 375 LEU B N 1
ATOM 8303 C CA . LEU B 1 375 ? 26.125 -27.469 -22.062 1 86.56 375 LEU B CA 1
ATOM 8304 C C . LEU B 1 375 ? 27.297 -28.422 -21.875 1 86.56 375 LEU B C 1
ATOM 8306 O O . LEU B 1 375 ? 27.141 -29.5 -21.312 1 86.56 375 LEU B O 1
ATOM 8310 N N . LYS B 1 376 ? 28.438 -28 -22.312 1 82.75 376 LYS B N 1
ATOM 8311 C CA . LYS B 1 376 ? 29.625 -28.844 -22.203 1 82.75 376 LYS B CA 1
ATOM 8312 C C . LYS B 1 376 ? 30.078 -28.969 -20.75 1 82.75 376 LYS B C 1
ATOM 8314 O O . LYS B 1 376 ? 30.453 -30.047 -20.297 1 82.75 376 LYS B O 1
ATOM 8319 N N . ALA B 1 377 ? 29.969 -27.906 -20.062 1 83.19 377 ALA B N 1
ATOM 8320 C CA . ALA B 1 377 ? 30.438 -27.859 -18.672 1 83.19 377 ALA B CA 1
ATOM 8321 C C . ALA B 1 377 ? 29.578 -28.734 -17.766 1 83.19 377 ALA B C 1
ATOM 8323 O O . ALA B 1 377 ? 30.062 -29.328 -16.797 1 83.19 377 ALA B O 1
ATOM 8324 N N . HIS B 1 378 ? 28.375 -28.875 -18.125 1 79.81 378 HIS B N 1
ATOM 8325 C CA . HIS B 1 378 ? 27.469 -29.609 -17.266 1 79.81 378 HIS B CA 1
ATOM 8326 C C . HIS B 1 378 ? 26.938 -30.859 -17.953 1 79.81 378 HIS B C 1
ATOM 8328 O O . HIS B 1 378 ? 25.984 -31.484 -17.469 1 79.81 378 HIS B O 1
ATOM 8334 N N . SER B 1 379 ? 27.469 -31.188 -19.109 1 77.12 379 SER B N 1
ATOM 8335 C CA . SER B 1 379 ? 27.156 -32.406 -19.859 1 77.12 379 SER B CA 1
ATOM 8336 C C . SER B 1 379 ? 25.672 -32.5 -20.156 1 77.12 379 SER B C 1
ATOM 8338 O O . SER B 1 379 ? 25.047 -33.531 -19.891 1 77.12 379 SER B O 1
ATOM 8340 N N . LEU B 1 380 ? 25.141 -31.375 -20.562 1 81.19 380 LEU B N 1
ATOM 8341 C CA . LEU B 1 380 ? 23.719 -31.328 -20.906 1 81.19 380 LEU B CA 1
ATOM 8342 C C . LEU B 1 380 ? 23.516 -31.562 -22.391 1 81.19 380 LEU B C 1
ATOM 8344 O O . LEU B 1 380 ? 24.406 -31.25 -23.203 1 81.19 380 LEU B O 1
ATOM 8348 N N . PRO B 1 381 ? 22.375 -32.188 -22.656 1 77.56 381 PRO B N 1
ATOM 8349 C CA . PRO B 1 381 ? 22.125 -32.438 -24.078 1 77.56 381 PRO B CA 1
ATOM 8350 C C . PRO B 1 381 ? 21.906 -31.125 -24.844 1 77.56 381 PRO B C 1
ATOM 8352 O O . PRO B 1 381 ? 21.641 -30.094 -24.25 1 77.56 381 PRO B O 1
ATOM 8355 N N . THR B 1 382 ? 22.016 -31.125 -26.156 1 77.31 382 THR B N 1
ATOM 8356 C CA . THR B 1 382 ? 21.922 -29.953 -27.016 1 77.31 382 THR B CA 1
ATOM 8357 C C . THR B 1 382 ? 20.484 -29.438 -27.062 1 77.31 382 THR B C 1
ATOM 8359 O O . THR B 1 382 ? 20.25 -28.281 -27.422 1 77.31 382 THR B O 1
ATOM 8362 N N . GLN B 1 383 ? 19.547 -30.297 -26.656 1 76.06 383 GLN B N 1
ATOM 8363 C CA . GLN B 1 383 ? 18.141 -29.891 -26.719 1 76.06 383 GLN B CA 1
ATOM 8364 C C . GLN B 1 383 ? 17.719 -29.125 -25.469 1 76.06 383 GLN B C 1
ATOM 8366 O O . GLN B 1 383 ? 16.594 -28.625 -25.375 1 76.06 383 GLN B O 1
ATOM 8371 N N . PHE B 1 384 ? 18.703 -29.031 -24.578 1 83.94 384 PHE B N 1
ATOM 8372 C CA . PHE B 1 384 ? 18.422 -28.234 -23.391 1 83.94 384 PHE B CA 1
ATOM 8373 C C . PHE B 1 384 ? 18.188 -26.781 -23.766 1 83.94 384 PHE B C 1
ATOM 8375 O O . PHE B 1 384 ? 18.969 -26.172 -24.484 1 83.94 384 PHE B O 1
ATOM 8382 N N . GLN B 1 385 ? 17.094 -26.266 -23.328 1 84.06 385 GLN B N 1
ATOM 8383 C CA . GLN B 1 385 ? 16.719 -24.891 -23.641 1 84.06 385 GLN B CA 1
ATOM 8384 C C . GLN B 1 385 ? 17.484 -23.891 -22.766 1 84.06 385 GLN B C 1
ATOM 8386 O O . GLN B 1 385 ? 16.953 -23.391 -21.766 1 84.06 385 GLN B O 1
ATOM 8391 N N . PHE B 1 386 ? 18.641 -23.516 -23.188 1 88.38 386 PHE B N 1
ATOM 8392 C CA . PHE B 1 386 ? 19.516 -22.609 -22.438 1 88.38 386 PHE B CA 1
ATOM 8393 C C . PHE B 1 386 ? 18.922 -21.203 -22.375 1 88.38 386 PHE B C 1
ATOM 8395 O O . PHE B 1 386 ? 19.125 -20.484 -21.391 1 88.38 386 PHE B O 1
ATOM 8402 N N . ASP B 1 387 ? 18.203 -20.734 -23.375 1 87.62 387 ASP B N 1
ATOM 8403 C CA . ASP B 1 387 ? 17.594 -19.406 -23.391 1 87.62 387 ASP B CA 1
ATOM 8404 C C . ASP B 1 387 ? 16.547 -19.281 -22.281 1 87.62 387 ASP B C 1
ATOM 8406 O O . ASP B 1 387 ? 16.547 -18.297 -21.531 1 87.62 387 ASP B O 1
ATOM 8410 N N . VAL B 1 388 ? 15.711 -20.391 -22.109 1 85 388 VAL B N 1
ATOM 8411 C CA . VAL B 1 388 ? 14.695 -20.375 -21.062 1 85 388 VAL B CA 1
ATOM 8412 C C . VAL B 1 388 ? 15.367 -20.375 -19.703 1 85 388 VAL B C 1
ATOM 8414 O O . VAL B 1 388 ? 14.945 -19.656 -18.797 1 85 388 VAL B O 1
ATOM 8417 N N . TYR B 1 389 ? 16.453 -21.078 -19.625 1 89.62 389 TYR B N 1
ATOM 8418 C CA . TYR B 1 389 ? 17.188 -21.156 -18.359 1 89.62 389 TYR B CA 1
ATOM 8419 C C . TYR B 1 389 ? 17.781 -19.812 -17.984 1 89.62 389 TYR B C 1
ATOM 8421 O O . TYR B 1 389 ? 17.562 -19.312 -16.875 1 89.62 389 TYR B O 1
ATOM 8429 N N . ILE B 1 390 ? 18.5 -19.234 -18.891 1 90.69 390 ILE B N 1
ATOM 8430 C CA . ILE B 1 390 ? 19.203 -18 -18.578 1 90.69 390 ILE B CA 1
ATOM 8431 C C . ILE B 1 390 ? 18.188 -16.875 -18.359 1 90.69 390 ILE B C 1
ATOM 8433 O O . ILE B 1 390 ? 18.391 -15.992 -17.531 1 90.69 390 ILE B O 1
ATOM 8437 N N . ASN B 1 391 ? 17.109 -16.875 -19.094 1 89.06 391 ASN B N 1
ATOM 8438 C CA . ASN B 1 391 ? 16.047 -15.898 -18.875 1 89.06 391 ASN B CA 1
ATOM 8439 C C . ASN B 1 391 ? 15.453 -16.031 -17.484 1 89.06 391 ASN B C 1
ATOM 8441 O O . ASN B 1 391 ? 15.18 -15.023 -16.828 1 89.06 391 ASN B O 1
ATOM 8445 N N . HIS B 1 392 ? 15.32 -17.234 -17.031 1 87.94 392 HIS B N 1
ATOM 8446 C CA . HIS B 1 392 ? 14.789 -17.484 -15.703 1 87.94 392 HIS B CA 1
ATOM 8447 C C . HIS B 1 392 ? 15.758 -17 -14.625 1 87.94 392 HIS B C 1
ATOM 8449 O O . HIS B 1 392 ? 15.336 -16.406 -13.633 1 87.94 392 HIS B O 1
ATOM 8455 N N . VAL B 1 393 ? 16.969 -17.203 -14.906 1 90.06 393 VAL B N 1
ATOM 8456 C CA . VAL B 1 393 ? 17.969 -16.797 -13.938 1 90.06 393 VAL B CA 1
ATOM 8457 C C . VAL B 1 393 ? 18.031 -15.273 -13.859 1 90.06 393 VAL B C 1
ATOM 8459 O O . VAL B 1 393 ? 18.062 -14.695 -12.773 1 90.06 393 VAL B O 1
ATOM 8462 N N . GLU B 1 394 ? 18.047 -14.633 -15.016 1 91.44 394 GLU B N 1
ATOM 8463 C CA . GLU B 1 394 ? 18.094 -13.18 -15.047 1 91.44 394 GLU B CA 1
ATOM 8464 C C . GLU B 1 394 ? 16.859 -12.555 -14.406 1 91.44 394 GLU B C 1
ATOM 8466 O O . GLU B 1 394 ? 16.969 -11.594 -13.648 1 91.44 394 GLU B O 1
ATOM 8471 N N . ALA B 1 395 ? 15.727 -13.172 -14.672 1 91 395 ALA B N 1
ATOM 8472 C CA . ALA B 1 395 ? 14.477 -12.648 -14.117 1 91 395 ALA B CA 1
ATOM 8473 C C . ALA B 1 395 ? 14.422 -12.852 -12.609 1 91 395 ALA B C 1
ATOM 8475 O O . ALA B 1 395 ? 13.977 -11.969 -11.867 1 91 395 ALA B O 1
ATOM 8476 N N . SER B 1 396 ? 14.844 -13.969 -12.18 1 89.44 396 SER B N 1
ATOM 8477 C CA . SER B 1 396 ? 14.852 -14.25 -10.75 1 89.44 396 SER B CA 1
ATOM 8478 C C . SER B 1 396 ? 15.82 -13.328 -10.008 1 89.44 396 SER B C 1
ATOM 8480 O O . SER B 1 396 ? 15.516 -12.859 -8.906 1 89.44 396 SER B O 1
ATOM 8482 N N . SER B 1 397 ? 16.922 -13.078 -10.602 1 90.88 397 SER B N 1
ATOM 8483 C CA . SER B 1 397 ? 17.891 -12.172 -9.992 1 90.88 397 SER B CA 1
ATOM 8484 C C . SER B 1 397 ? 17.359 -10.75 -9.93 1 90.88 397 SER B C 1
ATOM 8486 O O . SER B 1 397 ? 17.594 -10.031 -8.953 1 90.88 397 SER B O 1
ATOM 8488 N N . LEU B 1 398 ? 16.688 -10.375 -10.977 1 92.75 398 LEU B N 1
ATOM 8489 C CA . LEU B 1 398 ? 16.062 -9.047 -10.992 1 92.75 398 LEU B CA 1
ATOM 8490 C C . LEU B 1 398 ? 15.102 -8.883 -9.828 1 92.75 398 LEU B C 1
ATOM 8492 O O . LEU B 1 398 ? 15.133 -7.859 -9.133 1 92.75 398 LEU B O 1
ATOM 8496 N N . VAL B 1 399 ? 14.273 -9.891 -9.523 1 91.94 399 VAL B N 1
ATOM 8497 C CA . VAL B 1 399 ? 13.266 -9.828 -8.469 1 91.94 399 VAL B CA 1
ATOM 8498 C C . VAL B 1 399 ? 13.945 -9.758 -7.105 1 91.94 399 VAL B C 1
ATOM 8500 O O . VAL B 1 399 ? 13.531 -9 -6.23 1 91.94 399 VAL B O 1
ATOM 8503 N N . GLU B 1 400 ? 15.039 -10.391 -7.004 1 89.88 400 GLU B N 1
ATOM 8504 C CA . GLU B 1 400 ? 15.742 -10.422 -5.723 1 89.88 400 GLU B CA 1
ATOM 8505 C C . GLU B 1 400 ? 16.469 -9.102 -5.461 1 89.88 400 GLU B C 1
ATOM 8507 O O . GLU B 1 400 ? 16.484 -8.617 -4.328 1 89.88 400 GLU B O 1
ATOM 8512 N N . ILE B 1 401 ? 16.953 -8.547 -6.465 1 92.31 401 ILE B N 1
ATOM 8513 C CA . ILE B 1 401 ? 17.734 -7.32 -6.328 1 92.31 401 ILE B CA 1
ATOM 8514 C C . ILE B 1 401 ? 16.812 -6.156 -5.98 1 92.31 401 ILE B C 1
ATOM 8516 O O . ILE B 1 401 ? 17.156 -5.301 -5.164 1 92.31 401 ILE B O 1
ATOM 8520 N N . PHE B 1 402 ? 15.609 -6.117 -6.508 1 93.75 402 PHE B N 1
ATOM 8521 C CA . PHE B 1 402 ? 14.758 -4.941 -6.348 1 93.75 402 PHE B CA 1
ATOM 8522 C C . PHE B 1 402 ? 13.758 -5.152 -5.219 1 93.75 402 PHE B C 1
ATOM 8524 O O . PHE B 1 402 ? 12.969 -4.258 -4.91 1 93.75 402 PHE B O 1
ATOM 8531 N N . ASP B 1 403 ? 13.805 -6.305 -4.57 1 92.56 403 ASP B N 1
ATOM 8532 C CA . ASP B 1 403 ? 12.992 -6.527 -3.379 1 92.56 403 ASP B CA 1
ATOM 8533 C C . ASP B 1 403 ? 13.547 -5.758 -2.184 1 92.56 403 ASP B C 1
ATOM 8535 O O . ASP B 1 403 ? 14.727 -5.863 -1.863 1 92.56 403 ASP B O 1
ATOM 8539 N N . LEU B 1 404 ? 12.688 -4.93 -1.645 1 93.94 404 LEU B N 1
ATOM 8540 C CA . LEU B 1 404 ? 13.102 -4.188 -0.46 1 93.94 404 LEU B CA 1
ATOM 8541 C C . LEU B 1 404 ? 13.008 -5.059 0.788 1 93.94 404 LEU B C 1
ATOM 8543 O O . LEU B 1 404 ? 11.961 -5.105 1.436 1 93.94 404 LEU B O 1
ATOM 8547 N N . SER B 1 405 ? 14.109 -5.656 1.094 1 89.56 405 SER B N 1
ATOM 8548 C CA . SER B 1 405 ? 14.172 -6.48 2.295 1 89.56 405 SER B CA 1
ATOM 8549 C C . SER B 1 405 ? 14.32 -5.625 3.549 1 89.56 405 SER B C 1
ATOM 8551 O O . SER B 1 405 ? 14.352 -4.398 3.467 1 89.56 405 SER B O 1
ATOM 8553 N N . TRP B 1 406 ? 14.359 -6.211 4.691 1 89.81 406 TRP B N 1
ATOM 8554 C CA . TRP B 1 406 ? 14.398 -5.508 5.969 1 89.81 406 TRP B CA 1
ATOM 8555 C C . TRP B 1 406 ? 15.664 -4.664 6.086 1 89.81 406 TRP B C 1
ATOM 8557 O O . TRP B 1 406 ? 15.633 -3.561 6.633 1 89.81 406 TRP B O 1
ATOM 8567 N N . TRP B 1 407 ? 16.766 -5.117 5.504 1 90.94 407 TRP B N 1
ATOM 8568 C CA . TRP B 1 407 ? 18.031 -4.402 5.672 1 90.94 407 TRP B CA 1
ATOM 8569 C C . TRP B 1 407 ? 18.109 -3.199 4.742 1 90.94 407 TRP B C 1
ATOM 8571 O O . TRP B 1 407 ? 18.922 -2.297 4.945 1 90.94 407 TRP B O 1
ATOM 8581 N N . SER B 1 408 ? 17.344 -3.174 3.635 1 93.88 408 SER B N 1
ATOM 8582 C CA . SER B 1 408 ? 17.297 -2.006 2.76 1 93.88 408 SER B CA 1
ATOM 8583 C C . SER B 1 408 ? 16.859 -0.759 3.523 1 93.88 408 SER B C 1
ATOM 8585 O O . SER B 1 408 ? 17.359 0.337 3.266 1 93.88 408 SER B O 1
ATOM 8587 N N . TRP B 1 409 ? 16.016 -0.937 4.5 1 94.81 409 TRP B N 1
ATOM 8588 C CA . TRP B 1 409 ? 15.516 0.172 5.305 1 94.81 409 TRP B CA 1
ATOM 8589 C C . TRP B 1 409 ? 16.594 0.701 6.242 1 94.81 409 TRP B C 1
ATOM 8591 O O . TRP B 1 409 ? 16.688 1.909 6.473 1 94.81 409 TRP B O 1
ATOM 8601 N N . LEU B 1 410 ? 17.438 -0.22 6.684 1 93.62 410 LEU B N 1
ATOM 8602 C CA . LEU B 1 410 ? 18.562 0.181 7.531 1 93.62 410 LEU B CA 1
ATOM 8603 C C . LEU B 1 410 ? 19.594 0.97 6.734 1 93.62 410 LEU B C 1
ATOM 8605 O O . LEU B 1 410 ? 20.188 1.916 7.254 1 93.62 410 LEU B O 1
ATOM 8609 N N . ILE B 1 411 ? 19.734 0.631 5.531 1 95.25 411 ILE B N 1
ATOM 8610 C CA . ILE B 1 411 ? 20.672 1.337 4.672 1 95.25 411 ILE B CA 1
ATOM 8611 C C . ILE B 1 411 ? 20.156 2.746 4.387 1 95.25 411 ILE B C 1
ATOM 8613 O O . ILE B 1 411 ? 20.938 3.693 4.297 1 95.25 411 ILE B O 1
ATOM 8617 N N . LEU B 1 412 ? 18.844 2.877 4.258 1 95.62 412 LEU B N 1
ATOM 8618 C CA . LEU B 1 412 ? 18.25 4.203 4.098 1 95.62 412 LEU B CA 1
ATOM 8619 C C . LEU B 1 412 ? 18.625 5.105 5.266 1 95.62 412 LEU B C 1
ATOM 8621 O O . LEU B 1 412 ? 19.031 6.25 5.066 1 95.62 412 LEU B O 1
ATOM 8625 N N . ALA B 1 413 ? 18.516 4.535 6.461 1 93.94 413 ALA B N 1
ATOM 8626 C CA . ALA B 1 413 ? 18.875 5.297 7.656 1 93.94 413 ALA B CA 1
ATOM 8627 C C . ALA B 1 413 ? 20.359 5.613 7.676 1 93.94 413 ALA B C 1
ATOM 8629 O O . ALA B 1 413 ? 20.766 6.734 7.992 1 93.94 413 ALA B O 1
ATOM 8630 N N . GLY B 1 414 ? 21.125 4.602 7.301 1 94.06 414 GLY B N 1
ATOM 8631 C CA . GLY B 1 414 ? 22.562 4.781 7.309 1 94.06 414 GLY B CA 1
ATOM 8632 C C . GLY B 1 414 ? 23.047 5.836 6.324 1 94.06 414 GLY B C 1
ATOM 8633 O O . GLY B 1 414 ? 23.844 6.707 6.68 1 94.06 414 GLY B O 1
ATOM 8634 N N . ILE B 1 415 ? 22.562 5.828 5.141 1 93.69 415 ILE B N 1
ATOM 8635 C CA . ILE B 1 415 ? 22.984 6.762 4.105 1 93.69 415 ILE B CA 1
ATOM 8636 C C . ILE B 1 415 ? 22.484 8.164 4.445 1 93.69 415 ILE B C 1
ATOM 8638 O O . ILE B 1 415 ? 23.203 9.148 4.246 1 93.69 415 ILE B O 1
ATOM 8642 N N . SER B 1 416 ? 21.25 8.242 4.941 1 91.69 416 SER B N 1
ATOM 8643 C CA . SER B 1 416 ? 20.734 9.539 5.352 1 91.69 416 SER B CA 1
ATOM 8644 C C . SER B 1 416 ? 21.562 10.133 6.484 1 91.69 416 SER B C 1
ATOM 8646 O O . SER B 1 416 ? 21.828 11.336 6.504 1 91.69 416 SER B O 1
ATOM 8648 N N . ALA B 1 417 ? 21.953 9.258 7.336 1 92.25 417 ALA B N 1
ATOM 8649 C CA . ALA B 1 417 ? 22.812 9.703 8.43 1 92.25 417 ALA B CA 1
ATOM 8650 C C . ALA B 1 417 ? 24.172 10.18 7.906 1 92.25 417 ALA B C 1
ATOM 8652 O O . ALA B 1 417 ? 24.703 11.195 8.367 1 92.25 417 ALA B O 1
ATOM 8653 N N . ILE B 1 418 ? 24.688 9.516 6.926 1 92.62 418 ILE B N 1
ATOM 8654 C CA . ILE B 1 418 ? 25.969 9.867 6.348 1 92.62 418 ILE B CA 1
ATOM 8655 C C . ILE B 1 418 ? 25.891 11.234 5.672 1 92.62 418 ILE B C 1
ATOM 8657 O O . ILE B 1 418 ? 26.766 12.078 5.859 1 92.62 418 ILE B O 1
ATOM 8661 N N . VAL B 1 419 ? 24.875 11.461 4.953 1 90.69 419 VAL B N 1
ATOM 8662 C CA . VAL B 1 419 ? 24.703 12.727 4.25 1 90.69 419 VAL B CA 1
ATOM 8663 C C . VAL B 1 419 ? 24.594 13.875 5.254 1 90.69 419 VAL B C 1
ATOM 8665 O O . VAL B 1 419 ? 25.266 14.891 5.117 1 90.69 419 VAL B O 1
ATOM 8668 N N . LEU B 1 420 ? 23.812 13.648 6.312 1 89.81 420 LEU B N 1
ATOM 8669 C CA . LEU B 1 420 ? 23.594 14.711 7.285 1 89.81 420 LEU B CA 1
ATOM 8670 C C . LEU B 1 420 ? 24.828 14.906 8.164 1 89.81 420 LEU B C 1
ATOM 8672 O O . LEU B 1 420 ? 25.203 16.047 8.461 1 89.81 420 LEU B O 1
ATOM 8676 N N . MET B 1 421 ? 25.516 13.789 8.523 1 88.38 421 MET B N 1
ATOM 8677 C CA . MET B 1 421 ? 26.672 13.875 9.406 1 88.38 421 MET B CA 1
ATOM 8678 C C . MET B 1 421 ? 27.859 14.5 8.688 1 88.38 421 MET B C 1
ATOM 8680 O O . MET B 1 421 ? 28.547 15.367 9.25 1 88.38 421 MET B O 1
ATOM 8684 N N . ILE B 1 422 ? 28.031 14.156 7.445 1 90.31 422 ILE B N 1
ATOM 8685 C CA . ILE B 1 422 ? 29.125 14.734 6.68 1 90.31 422 ILE B CA 1
ATOM 8686 C C . ILE B 1 422 ? 28.859 16.219 6.422 1 90.31 422 ILE B C 1
ATOM 8688 O O . ILE B 1 422 ? 29.766 17.047 6.531 1 90.31 422 ILE B O 1
ATOM 8692 N N . SER B 1 423 ? 27.641 16.562 6.148 1 88.62 423 SER B N 1
ATOM 8693 C CA . SER B 1 423 ? 27.266 17.953 5.902 1 88.62 423 SER B CA 1
ATOM 8694 C C . SER B 1 423 ? 27.438 18.797 7.156 1 88.62 423 SER B C 1
ATOM 8696 O O . SER B 1 423 ? 27.953 19.922 7.09 1 88.62 423 SER B O 1
ATOM 8698 N N . ASN B 1 424 ? 27.016 18.172 8.258 1 83.88 424 ASN B N 1
ATOM 8699 C CA . ASN B 1 424 ? 27.172 18.891 9.523 1 83.88 424 ASN B CA 1
ATOM 8700 C C . ASN B 1 424 ? 28.641 19.062 9.898 1 83.88 424 ASN B C 1
ATOM 8702 O O . ASN B 1 424 ? 29.016 20.109 10.43 1 83.88 424 ASN B O 1
ATOM 8706 N N . ALA B 1 425 ? 29.406 18.141 9.617 1 85.81 425 ALA B N 1
ATOM 8707 C CA . ALA B 1 425 ? 30.828 18.219 9.914 1 85.81 425 ALA B CA 1
ATOM 8708 C C . ALA B 1 425 ? 31.5 19.312 9.078 1 85.81 425 ALA B C 1
ATOM 8710 O O . ALA B 1 425 ? 32.312 20.078 9.586 1 85.81 425 ALA B O 1
ATOM 8711 N N . PHE B 1 426 ? 31.094 19.438 7.855 1 86 426 PHE B N 1
ATOM 8712 C CA . PHE B 1 426 ? 31.656 20.469 6.988 1 86 426 PHE B CA 1
ATOM 8713 C C . PHE B 1 426 ? 31.156 21.844 7.387 1 86 426 PHE B C 1
ATOM 8715 O O . PHE B 1 426 ? 31.891 22.828 7.309 1 86 426 PHE B O 1
ATOM 8722 N N . ALA B 1 427 ? 29.875 21.875 7.777 1 81.38 427 ALA B N 1
ATOM 8723 C CA . ALA B 1 427 ? 29.328 23.156 8.219 1 81.38 427 ALA B CA 1
ATOM 8724 C C . ALA B 1 427 ? 30.031 23.656 9.477 1 81.38 427 ALA B C 1
ATOM 8726 O O . ALA B 1 427 ? 30.328 24.844 9.602 1 81.38 427 ALA B O 1
ATOM 8727 N N . HIS B 1 428 ? 30.375 22.719 10.312 1 78.44 428 HIS B N 1
ATOM 8728 C CA . HIS B 1 428 ? 31.031 23.078 11.57 1 78.44 428 HIS B CA 1
ATOM 8729 C C . HIS B 1 428 ? 32.5 23.391 11.344 1 78.44 428 HIS B C 1
ATOM 8731 O O . HIS B 1 428 ? 33.125 24.062 12.164 1 78.44 428 HIS B O 1
ATOM 8737 N N . SER B 1 429 ? 32.969 22.922 10.312 1 78.25 429 SER B N 1
ATOM 8738 C CA . SER B 1 429 ? 34.406 23.172 10.055 1 78.25 429 SER B CA 1
ATOM 8739 C C . SER B 1 429 ? 34.625 24.547 9.438 1 78.25 429 SER B C 1
ATOM 8741 O O . SER B 1 429 ? 35.75 25.047 9.43 1 78.25 429 SER B O 1
ATOM 8743 N N . THR B 1 430 ? 33.562 25.156 9.016 1 72.25 430 THR B N 1
ATOM 8744 C CA . THR B 1 430 ? 33.719 26.438 8.344 1 72.25 430 THR B CA 1
ATOM 8745 C C . THR B 1 430 ? 33.781 27.562 9.367 1 72.25 430 THR B C 1
ATOM 8747 O O . THR B 1 430 ? 34.312 28.641 9.062 1 72.25 430 THR B O 1
ATOM 8750 N N . MET B 1 431 ? 33.25 27.281 10.539 1 68 431 MET B N 1
ATOM 8751 C CA . MET B 1 431 ? 33.25 28.297 11.594 1 68 431 MET B CA 1
ATOM 8752 C C . MET B 1 431 ? 33.562 27.672 12.945 1 68 431 MET B C 1
ATOM 8754 O O . MET B 1 431 ? 33.344 26.469 13.141 1 68 431 MET B O 1
ATOM 8758 N N . PRO B 1 432 ? 34.188 28.5 13.766 1 63.78 432 PRO B N 1
ATOM 8759 C CA . PRO B 1 432 ? 34.375 27.938 15.109 1 63.78 432 PRO B CA 1
ATOM 8760 C C . PRO B 1 432 ? 33.031 27.547 15.75 1 63.78 432 PRO B C 1
ATOM 8762 O O . PRO B 1 432 ? 32.031 28.203 15.523 1 63.78 432 PRO B O 1
ATOM 8765 N N . PRO B 1 433 ? 33.031 26.438 16.438 1 67.81 433 PRO B N 1
ATOM 8766 C CA . PRO B 1 433 ? 31.797 25.859 16.953 1 67.81 433 PRO B CA 1
ATOM 8767 C C . PRO B 1 433 ? 30.969 26.859 17.766 1 67.81 433 PRO B C 1
ATOM 8769 O O . PRO B 1 433 ? 29.75 26.844 17.719 1 67.81 433 PRO B O 1
ATOM 8772 N N . GLN B 1 434 ? 31.578 27.703 18.547 1 59.12 434 GLN B N 1
ATOM 8773 C CA . GLN B 1 434 ? 30.875 28.656 19.391 1 59.12 434 GLN B CA 1
ATOM 8774 C C . GLN B 1 434 ? 30.125 29.688 18.547 1 59.12 434 GLN B C 1
ATOM 8776 O O . GLN B 1 434 ? 29 30.062 18.844 1 59.12 434 GLN B O 1
ATOM 8781 N N . VAL B 1 435 ? 30.797 30.031 17.469 1 57.66 435 VAL B N 1
ATOM 8782 C CA . VAL B 1 435 ? 30.219 31.016 16.562 1 57.66 435 VAL B CA 1
ATOM 8783 C C . VAL B 1 435 ? 29.047 30.391 15.805 1 57.66 435 VAL B C 1
ATOM 8785 O O . VAL B 1 435 ? 28 31.031 15.617 1 57.66 435 VAL B O 1
ATOM 8788 N N . PHE B 1 436 ? 29.281 29.156 15.492 1 67.25 436 PHE B N 1
ATOM 8789 C CA . PHE B 1 436 ? 28.25 28.469 14.734 1 67.25 436 PHE B CA 1
ATOM 8790 C C . PHE B 1 436 ? 26.969 28.328 15.555 1 67.25 436 PHE B C 1
ATOM 8792 O O . PHE B 1 436 ? 25.875 28.578 15.055 1 67.25 436 PHE B O 1
ATOM 8799 N N . GLU B 1 437 ? 27.172 27.922 16.75 1 64.38 437 GLU B N 1
ATOM 8800 C CA . GLU B 1 437 ? 26.016 27.75 17.625 1 64.38 437 GLU B CA 1
ATOM 8801 C C . GLU B 1 437 ? 25.297 29.062 17.859 1 64.38 437 GLU B C 1
ATOM 8803 O O . GLU B 1 437 ? 24.062 29.109 17.891 1 64.38 437 GLU B O 1
ATOM 8808 N N . GLU B 1 438 ? 26.078 30.141 17.922 1 58.28 438 GLU B N 1
ATOM 8809 C CA . GLU B 1 438 ? 25.5 31.469 18.125 1 58.28 438 GLU B CA 1
ATOM 8810 C C . GLU B 1 438 ? 24.766 31.953 16.891 1 58.28 438 GLU B C 1
ATOM 8812 O O . GLU B 1 438 ? 23.672 32.5 16.969 1 58.28 438 GLU B O 1
ATOM 8817 N N . MET B 1 439 ? 25.406 31.625 15.789 1 63.78 439 MET B N 1
ATOM 8818 C CA . MET B 1 439 ? 24.812 32.062 14.531 1 63.78 439 MET B CA 1
ATOM 8819 C C . MET B 1 439 ? 23.531 31.266 14.219 1 63.78 439 MET B C 1
ATOM 8821 O O . MET B 1 439 ? 22.578 31.812 13.664 1 63.78 439 MET B O 1
ATOM 8825 N N . GLU B 1 440 ? 23.484 30.031 14.547 1 66.25 440 GLU B N 1
ATOM 8826 C CA . GLU B 1 440 ? 22.328 29.172 14.32 1 66.25 440 GLU B CA 1
ATOM 8827 C C . GLU B 1 440 ? 21.094 29.688 15.078 1 66.25 440 GLU B C 1
ATOM 8829 O O . GLU B 1 440 ? 19.984 29.641 14.562 1 66.25 440 GLU B O 1
ATOM 8834 N N . LYS B 1 441 ? 21.328 30.219 16.156 1 61.16 441 LYS B N 1
ATOM 8835 C CA . LYS B 1 441 ? 20.234 30.703 17 1 61.16 441 LYS B CA 1
ATOM 8836 C C . LYS B 1 441 ? 19.828 32.125 16.625 1 61.16 441 LYS B C 1
ATOM 8838 O O . LYS B 1 441 ? 18.641 32.438 16.625 1 61.16 441 LYS B O 1
ATOM 8843 N N . LEU B 1 442 ? 20.906 33 16.172 1 53.34 442 LEU B N 1
ATOM 8844 C CA . LEU B 1 442 ? 20.656 34.406 16.031 1 53.34 442 LEU B CA 1
ATOM 8845 C C . LEU B 1 442 ? 20.5 34.812 14.57 1 53.34 442 LEU B C 1
ATOM 8847 O O . LEU B 1 442 ? 19.859 35.812 14.25 1 53.34 442 LEU B O 1
ATOM 8851 N N . ALA B 1 443 ? 21.219 34.156 13.789 1 55.69 443 ALA B N 1
ATOM 8852 C CA . ALA B 1 443 ? 21.234 34.5 12.367 1 55.69 443 ALA B CA 1
ATOM 8853 C C . ALA B 1 443 ? 20.906 33.281 11.508 1 55.69 443 ALA B C 1
ATOM 8855 O O . ALA B 1 443 ? 21.688 32.906 10.617 1 55.69 443 ALA B O 1
ATOM 8856 N N . ALA B 1 444 ? 19.75 32.781 11.758 1 63.88 444 ALA B N 1
ATOM 8857 C CA . ALA B 1 444 ? 19.344 31.578 11.039 1 63.88 444 ALA B CA 1
ATOM 8858 C C . ALA B 1 444 ? 19.266 31.828 9.531 1 63.88 444 ALA B C 1
ATOM 8860 O O . ALA B 1 444 ? 19.469 30.922 8.727 1 63.88 444 ALA B O 1
ATOM 8861 N N . HIS B 1 445 ? 19.016 33.062 9.109 1 62.47 445 HIS B N 1
ATOM 8862 C CA . HIS B 1 445 ? 18.859 33.406 7.695 1 62.47 445 HIS B CA 1
ATOM 8863 C C . HIS B 1 445 ? 20.188 33.281 6.953 1 62.47 445 HIS B C 1
ATOM 8865 O O . HIS B 1 445 ? 20.219 33.125 5.73 1 62.47 445 HIS B O 1
ATOM 8871 N N . ILE B 1 446 ? 21.297 33.438 7.77 1 63.53 446 ILE B N 1
ATOM 8872 C CA . ILE B 1 446 ? 22.609 33.312 7.137 1 63.53 446 ILE B CA 1
ATOM 8873 C C . ILE B 1 446 ? 23.047 31.844 7.156 1 63.53 446 ILE B C 1
ATOM 8875 O O . ILE B 1 446 ? 23.594 31.344 6.172 1 63.53 446 ILE B O 1
ATOM 8879 N N . VAL B 1 447 ? 22.844 31.234 8.258 1 68.31 447 VAL B N 1
ATOM 8880 C CA . VAL B 1 447 ? 23.375 29.891 8.453 1 68.31 447 VAL B CA 1
ATOM 8881 C C . VAL B 1 447 ? 22.562 28.891 7.637 1 68.31 447 VAL B C 1
ATOM 8883 O O . VAL B 1 447 ? 23.125 27.938 7.078 1 68.31 447 VAL B O 1
ATOM 8886 N N . ARG B 1 448 ? 21.328 29.172 7.391 1 73.12 448 ARG B N 1
ATOM 8887 C CA . ARG B 1 448 ? 20.453 28.203 6.738 1 73.12 448 ARG B CA 1
ATOM 8888 C C . ARG B 1 448 ? 20.812 28.047 5.266 1 73.12 448 ARG B C 1
ATOM 8890 O O . ARG B 1 448 ? 20.984 26.922 4.781 1 73.12 448 ARG B O 1
ATOM 8897 N N . PRO B 1 449 ? 21.016 29.156 4.605 1 72.19 449 PRO B N 1
ATOM 8898 C CA . PRO B 1 449 ? 21.406 28.969 3.207 1 72.19 449 PRO B CA 1
ATOM 8899 C C . PRO B 1 449 ? 22.781 28.312 3.057 1 72.19 449 PRO B C 1
ATOM 8901 O O . PRO B 1 449 ? 23 27.562 2.105 1 72.19 449 PRO B O 1
ATOM 8904 N N . LEU B 1 450 ? 23.625 28.594 3.982 1 76.06 450 LEU B N 1
ATOM 8905 C CA . LEU B 1 450 ? 24.953 27.984 3.934 1 76.06 450 LEU B CA 1
ATOM 8906 C C . LEU B 1 450 ? 24.859 26.484 4.184 1 76.06 450 LEU B C 1
ATOM 8908 O O . LEU B 1 450 ? 25.531 25.688 3.506 1 76.06 450 LEU B O 1
ATOM 8912 N N . GLU B 1 451 ? 24.125 26.141 5.113 1 80.75 451 GLU B N 1
ATOM 8913 C CA . GLU B 1 451 ? 23.953 24.719 5.41 1 80.75 451 GLU B CA 1
ATOM 8914 C C . GLU B 1 451 ? 23.312 23.984 4.234 1 80.75 451 GLU B C 1
ATOM 8916 O O . GLU B 1 451 ? 23.703 22.859 3.912 1 80.75 451 GLU B O 1
ATOM 8921 N N . VAL B 1 452 ? 22.359 24.625 3.604 1 80.75 452 VAL B N 1
ATOM 8922 C CA . VAL B 1 452 ? 21.688 24 2.455 1 80.75 452 VAL B CA 1
ATOM 8923 C C . VAL B 1 452 ? 22.688 23.844 1.311 1 80.75 452 VAL B C 1
ATOM 8925 O O . VAL B 1 452 ? 22.703 22.812 0.63 1 80.75 452 VAL B O 1
ATOM 8928 N N . GLU B 1 453 ? 23.516 24.828 1.144 1 82.25 453 GLU B N 1
ATOM 8929 C CA . GLU B 1 453 ? 24.531 24.75 0.095 1 82.25 453 GLU B CA 1
ATOM 8930 C C . GLU B 1 453 ? 25.5 23.594 0.347 1 82.25 453 GLU B C 1
ATOM 8932 O O . GLU B 1 453 ? 25.812 22.828 -0.563 1 82.25 453 GLU B O 1
ATOM 8937 N N . ILE B 1 454 ? 25.891 23.422 1.53 1 84.56 454 ILE B N 1
ATOM 8938 C CA . ILE B 1 454 ? 26.828 22.359 1.865 1 84.56 454 ILE B CA 1
ATOM 8939 C C . ILE B 1 454 ? 26.156 21 1.693 1 84.56 454 ILE B C 1
ATOM 8941 O O . ILE B 1 454 ? 26.766 20.047 1.188 1 84.56 454 ILE B O 1
ATOM 8945 N N . ARG B 1 455 ? 24.984 20.891 2.037 1 87.88 455 ARG B N 1
ATOM 8946 C CA . ARG B 1 455 ? 24.266 19.625 1.916 1 87.88 455 ARG B CA 1
ATOM 8947 C C . ARG B 1 455 ? 24.109 19.219 0.454 1 87.88 455 ARG B C 1
ATOM 8949 O O . ARG B 1 455 ? 24.266 18.047 0.112 1 87.88 455 ARG B O 1
ATOM 8956 N N . VAL B 1 456 ? 23.844 20.141 -0.372 1 86.06 456 VAL B N 1
ATOM 8957 C CA . VAL B 1 456 ? 23.688 19.859 -1.792 1 86.06 456 VAL B CA 1
ATOM 8958 C C . VAL B 1 456 ? 25.031 19.469 -2.398 1 86.06 456 VAL B C 1
ATOM 8960 O O . VAL B 1 456 ? 25.109 18.547 -3.213 1 86.06 456 VAL B O 1
ATOM 8963 N N . ILE B 1 457 ? 26.078 20.094 -1.941 1 87.56 457 ILE B N 1
ATOM 8964 C CA . ILE B 1 457 ? 27.406 19.766 -2.443 1 87.56 457 ILE B CA 1
ATOM 8965 C C . ILE B 1 457 ? 27.812 18.375 -1.985 1 87.56 457 ILE B C 1
ATOM 8967 O O . ILE B 1 457 ? 28.344 17.578 -2.77 1 87.56 457 ILE B O 1
ATOM 8971 N N . VAL B 1 458 ? 27.531 18.078 -0.779 1 90.88 458 VAL B N 1
ATOM 8972 C CA . VAL B 1 458 ? 27.875 16.766 -0.249 1 90.88 458 VAL B CA 1
ATOM 8973 C C . VAL B 1 458 ? 27.062 15.695 -0.984 1 90.88 458 VAL B C 1
ATOM 8975 O O . VAL B 1 458 ? 27.609 14.656 -1.374 1 90.88 458 VAL B O 1
ATOM 8978 N N . LEU B 1 459 ? 25.781 15.945 -1.175 1 92.44 459 LEU B N 1
ATOM 8979 C CA . LEU B 1 459 ? 24.953 15 -1.906 1 92.44 459 LEU B CA 1
ATOM 8980 C C . LEU B 1 459 ? 25.484 14.789 -3.322 1 92.44 459 LEU B C 1
ATOM 8982 O O . LEU B 1 459 ? 25.562 13.656 -3.799 1 92.44 459 LEU B O 1
ATOM 8986 N N . SER B 1 460 ? 25.938 15.828 -3.979 1 91.44 460 SER B N 1
ATOM 8987 C CA . SER B 1 460 ? 26.469 15.734 -5.332 1 91.44 460 SER B CA 1
ATOM 8988 C C . SER B 1 460 ? 27.766 14.914 -5.355 1 91.44 460 SER B C 1
ATOM 8990 O O . SER B 1 460 ? 27.953 14.07 -6.238 1 91.44 460 SER B O 1
ATOM 8992 N N . CYS B 1 461 ? 28.562 15.125 -4.383 1 93.19 461 CYS B N 1
ATOM 8993 C CA . CYS B 1 461 ? 29.812 14.383 -4.309 1 93.19 461 CYS B CA 1
ATOM 8994 C C . CYS B 1 461 ? 29.547 12.898 -4.07 1 93.19 461 CYS B C 1
ATOM 8996 O O . CYS B 1 461 ? 30.188 12.047 -4.684 1 93.19 461 CYS B O 1
ATOM 8998 N N . LEU B 1 462 ? 28.656 12.633 -3.23 1 94.31 462 LEU B N 1
ATOM 8999 C CA . LEU B 1 462 ? 28.344 11.242 -2.922 1 94.31 462 LEU B CA 1
ATOM 9000 C C . LEU B 1 462 ? 27.688 10.555 -4.113 1 94.31 462 LEU B C 1
ATOM 9002 O O . LEU B 1 462 ? 27.922 9.367 -4.355 1 94.31 462 LEU B O 1
ATOM 9006 N N . VAL B 1 463 ? 26.875 11.25 -4.863 1 94.12 463 VAL B N 1
ATOM 9007 C CA . VAL B 1 463 ? 26.25 10.703 -6.062 1 94.12 463 VAL B CA 1
ATOM 9008 C C . VAL B 1 463 ? 27.312 10.383 -7.102 1 94.12 463 VAL B C 1
ATOM 9010 O O . VAL B 1 463 ? 27.281 9.328 -7.734 1 94.12 463 VAL B O 1
ATOM 9013 N N . VAL B 1 464 ? 28.312 11.242 -7.25 1 93.62 464 VAL B N 1
ATOM 9014 C CA . VAL B 1 464 ? 29.391 11 -8.195 1 93.62 464 VAL B CA 1
ATOM 9015 C C . VAL B 1 464 ? 30.203 9.789 -7.746 1 93.62 464 VAL B C 1
ATOM 9017 O O . VAL B 1 464 ? 30.594 8.953 -8.57 1 93.62 464 VAL B O 1
ATOM 9020 N N . LEU B 1 465 ? 30.359 9.656 -6.508 1 93.94 465 LEU B N 1
ATOM 9021 C CA . LEU B 1 465 ? 31.125 8.531 -5.965 1 93.94 465 LEU B CA 1
ATOM 9022 C C . LEU B 1 465 ? 30.406 7.211 -6.254 1 93.94 465 LEU B C 1
ATOM 9024 O O . LEU B 1 465 ? 31.062 6.223 -6.613 1 93.94 465 LEU B O 1
ATOM 9028 N N . ILE B 1 466 ? 29.078 7.191 -6.125 1 93.06 466 ILE B N 1
ATOM 9029 C CA . ILE B 1 466 ? 28.359 5.945 -6.352 1 93.06 466 ILE B CA 1
ATOM 9030 C C . ILE B 1 466 ? 28.344 5.629 -7.848 1 93.06 466 ILE B C 1
ATOM 9032 O O . ILE B 1 466 ? 28.375 4.461 -8.242 1 93.06 466 ILE B O 1
ATOM 9036 N N . VAL B 1 467 ? 28.344 6.613 -8.633 1 93.38 467 VAL B N 1
ATOM 9037 C CA . VAL B 1 467 ? 28.391 6.387 -10.078 1 93.38 467 VAL B CA 1
ATOM 9038 C C . VAL B 1 467 ? 29.75 5.773 -10.453 1 93.38 467 VAL B C 1
ATOM 9040 O O . VAL B 1 467 ? 29.797 4.84 -11.258 1 93.38 467 VAL B O 1
ATOM 9043 N N . ILE B 1 468 ? 30.766 6.227 -9.828 1 93 468 ILE B N 1
ATOM 9044 C CA . ILE B 1 468 ? 32.094 5.672 -10.078 1 93 468 ILE B CA 1
ATOM 9045 C C . ILE B 1 468 ? 32.156 4.227 -9.578 1 93 468 ILE B C 1
ATOM 9047 O O . ILE B 1 468 ? 32.688 3.355 -10.258 1 93 468 ILE B O 1
ATOM 9051 N N . ALA B 1 469 ? 31.578 3.982 -8.445 1 92.06 469 ALA B N 1
ATOM 9052 C CA . ALA B 1 469 ? 31.547 2.627 -7.906 1 92.06 469 ALA B CA 1
ATOM 9053 C C . ALA B 1 469 ? 30.781 1.684 -8.836 1 92.06 469 ALA B C 1
ATOM 9055 O O . ALA B 1 469 ? 31.203 0.541 -9.047 1 92.06 469 ALA B O 1
ATOM 9056 N N . LEU B 1 470 ? 29.719 2.158 -9.422 1 93.25 470 LEU B N 1
ATOM 9057 C CA . LEU B 1 470 ? 28.922 1.352 -10.336 1 93.25 470 LEU B CA 1
ATOM 9058 C C . LEU B 1 470 ? 29.688 1.08 -11.625 1 93.25 470 LEU B C 1
ATOM 9060 O O . LEU B 1 470 ? 29.609 -0.022 -12.18 1 93.25 470 LEU B O 1
ATOM 9064 N N . LEU B 1 471 ? 30.438 2.018 -12.031 1 92.38 471 LEU B N 1
ATOM 9065 C CA . LEU B 1 471 ? 31.25 1.833 -13.227 1 92.38 471 LEU B CA 1
ATOM 9066 C C . LEU B 1 471 ? 32.344 0.809 -12.977 1 92.38 471 LEU B C 1
ATOM 9068 O O . LEU B 1 471 ? 32.625 -0.042 -13.828 1 92.38 471 LEU B O 1
ATOM 9072 N N . LEU B 1 472 ? 32.875 0.841 -11.828 1 93.38 472 LEU B N 1
ATOM 9073 C CA . LEU B 1 472 ? 33.906 -0.118 -11.477 1 93.38 472 LEU B CA 1
ATOM 9074 C C . LEU B 1 472 ? 33.344 -1.528 -11.375 1 93.38 472 LEU B C 1
ATOM 9076 O O . LEU B 1 472 ? 33.938 -2.486 -11.844 1 93.38 472 LEU B O 1
ATOM 9080 N N . LEU B 1 473 ? 32.188 -1.615 -10.797 1 91.75 473 LEU B N 1
ATOM 9081 C CA . LEU B 1 473 ? 31.562 -2.92 -10.672 1 91.75 473 LEU B CA 1
ATOM 9082 C C . LEU B 1 473 ? 31.156 -3.459 -12.039 1 91.75 473 LEU B C 1
ATOM 9084 O O . LEU B 1 473 ? 31.297 -4.656 -12.312 1 91.75 473 LEU B O 1
ATOM 9088 N N . SER B 1 474 ? 30.688 -2.572 -12.859 1 90.62 474 SER B N 1
ATOM 9089 C CA . SER B 1 474 ? 30.328 -2.975 -14.211 1 90.62 474 SER B CA 1
ATOM 9090 C C . SER B 1 474 ? 31.562 -3.439 -14.992 1 90.62 474 SER B C 1
ATOM 9092 O O . SER B 1 474 ? 31.484 -4.418 -15.742 1 90.62 474 SER B O 1
ATOM 9094 N N . TRP B 1 475 ? 32.594 -2.713 -14.742 1 91.81 475 TRP B N 1
ATOM 9095 C CA . TRP B 1 475 ? 33.844 -3.102 -15.383 1 91.81 475 TRP B CA 1
ATOM 9096 C C . TRP B 1 475 ? 34.312 -4.473 -14.891 1 91.81 475 TRP B C 1
ATOM 9098 O O . TRP B 1 475 ? 34.719 -5.316 -15.695 1 91.81 475 TRP B O 1
ATOM 9108 N N . TYR B 1 476 ? 34.219 -4.703 -13.719 1 91.12 476 TYR B N 1
ATOM 9109 C CA . TYR B 1 476 ? 34.594 -5.984 -13.133 1 91.12 476 TYR B CA 1
ATOM 9110 C C . TYR B 1 476 ? 33.75 -7.113 -13.688 1 91.12 476 TYR B C 1
ATOM 9112 O O . TYR B 1 476 ? 34.281 -8.148 -14.102 1 91.12 476 TYR B O 1
ATOM 9120 N N . LEU B 1 477 ? 32.469 -6.965 -13.797 1 91 477 LEU B N 1
ATOM 9121 C CA . LEU B 1 477 ? 31.562 -8 -14.281 1 91 477 LEU B CA 1
ATOM 9122 C C . LEU B 1 477 ? 31.766 -8.242 -15.773 1 91 477 LEU B C 1
ATOM 9124 O O . LEU B 1 477 ? 31.656 -9.375 -16.25 1 91 477 LEU B O 1
ATOM 9128 N N . THR B 1 478 ? 32 -7.203 -16.484 1 89.25 478 THR B N 1
ATOM 9129 C CA . THR B 1 478 ? 32.281 -7.367 -17.906 1 89.25 478 THR B CA 1
ATOM 9130 C C . THR B 1 478 ? 33.562 -8.148 -18.125 1 89.25 478 THR B C 1
ATOM 9132 O O . THR B 1 478 ? 33.656 -8.969 -19.047 1 89.25 478 THR B O 1
ATOM 9135 N N . LYS B 1 479 ? 34.469 -7.891 -17.312 1 88.88 479 LYS B N 1
ATOM 9136 C CA . LYS B 1 479 ? 35.719 -8.648 -17.406 1 88.88 479 LYS B CA 1
ATOM 9137 C C . LYS B 1 479 ? 35.469 -10.125 -17.094 1 88.88 479 LYS B C 1
ATOM 9139 O O . LYS B 1 479 ? 36.062 -10.992 -17.766 1 88.88 479 LYS B O 1
ATOM 9144 N N . MET B 1 480 ? 34.688 -10.391 -16.234 1 89.12 480 MET B N 1
ATOM 9145 C CA . MET B 1 480 ? 34.375 -11.773 -15.891 1 89.12 480 MET B CA 1
ATOM 9146 C C . MET B 1 480 ? 33.594 -12.438 -17.016 1 89.12 480 MET B C 1
ATOM 9148 O O . MET B 1 480 ? 33.812 -13.609 -17.328 1 89.12 480 MET B O 1
ATOM 9152 N N . ALA B 1 481 ? 32.656 -11.719 -17.578 1 88.19 481 ALA B N 1
ATOM 9153 C CA . ALA B 1 481 ? 31.891 -12.25 -18.672 1 88.19 481 ALA B CA 1
ATOM 9154 C C . ALA B 1 481 ? 32.781 -12.562 -19.875 1 88.19 481 ALA B C 1
ATOM 9156 O O . ALA B 1 481 ? 32.594 -13.594 -20.531 1 88.19 481 ALA B O 1
ATOM 9157 N N . LYS B 1 482 ? 33.656 -11.711 -20.109 1 85.94 482 LYS B N 1
ATOM 9158 C CA . LYS B 1 482 ? 34.594 -11.945 -21.188 1 85.94 482 LYS B CA 1
ATOM 9159 C C . LYS B 1 482 ? 35.469 -13.148 -20.891 1 85.94 482 LYS B C 1
ATOM 9161 O O . LYS B 1 482 ? 35.812 -13.922 -21.797 1 85.94 482 LYS B O 1
ATOM 9166 N N . GLY B 1 483 ? 35.812 -13.234 -19.641 1 85 483 GLY B N 1
ATOM 9167 C CA . GLY B 1 483 ? 36.562 -14.406 -19.234 1 85 483 GLY B CA 1
ATOM 9168 C C . GLY B 1 483 ? 35.812 -15.711 -19.469 1 85 483 GLY B C 1
ATOM 9169 O O . GLY B 1 483 ? 36.406 -16.703 -19.875 1 85 483 GLY B O 1
ATOM 9170 N N . LEU B 1 484 ? 34.562 -15.719 -19.312 1 88.06 484 LEU B N 1
ATOM 9171 C CA . LEU B 1 484 ? 33.719 -16.891 -19.547 1 88.06 484 LEU B CA 1
ATOM 9172 C C . LEU B 1 484 ? 33.625 -17.203 -21.031 1 88.06 484 LEU B C 1
ATOM 9174 O O . LEU B 1 484 ? 33.688 -18.359 -21.438 1 88.06 484 LEU B O 1
ATOM 9178 N N . LEU B 1 485 ? 33.562 -16.203 -21.812 1 87.56 485 LEU B N 1
ATOM 9179 C CA . LEU B 1 485 ? 33.5 -16.375 -23.266 1 87.56 485 LEU B CA 1
ATOM 9180 C C . LEU B 1 485 ? 34.812 -16.938 -23.797 1 87.56 485 LEU B C 1
ATOM 9182 O O . LEU B 1 485 ? 34.812 -17.766 -24.719 1 87.56 485 LEU B O 1
ATOM 9186 N N . MET B 1 486 ? 35.844 -16.609 -23.141 1 86 486 MET B N 1
ATOM 9187 C CA . MET B 1 486 ? 37.156 -17.094 -23.578 1 86 486 MET B CA 1
ATOM 9188 C C . MET B 1 486 ? 37.312 -18.578 -23.234 1 86 486 MET B C 1
ATOM 9190 O O . MET B 1 486 ? 38 -19.312 -23.922 1 86 486 MET B O 1
ATOM 9194 N N . GLN B 1 487 ? 36.594 -19.016 -22.344 1 84.62 487 GLN B N 1
ATOM 9195 C CA . GLN B 1 487 ? 36.688 -20.391 -21.906 1 84.62 487 GLN B CA 1
ATOM 9196 C C . GLN B 1 487 ? 35.781 -21.312 -22.734 1 84.62 487 GLN B C 1
ATOM 9198 O O . GLN B 1 487 ? 35.875 -22.531 -22.625 1 84.62 487 GLN B O 1
ATOM 9203 N N . SER B 1 488 ? 34.969 -20.734 -23.547 1 82.5 488 SER B N 1
ATOM 9204 C CA . SER B 1 488 ? 34 -21.516 -24.312 1 82.5 488 SER B CA 1
ATOM 9205 C C . SER B 1 488 ? 34.688 -22.344 -25.391 1 82.5 488 SER B C 1
ATOM 9207 O O . SER B 1 488 ? 34.156 -23.391 -25.812 1 82.5 488 SER B O 1
ATOM 9209 N N . SER B 1 489 ? 35.719 -21.781 -25.953 1 77.12 489 SER B N 1
ATOM 9210 C CA . SER B 1 489 ? 36.438 -22.531 -26.969 1 77.12 489 SER B CA 1
ATOM 9211 C C . SER B 1 489 ? 37.938 -22.312 -26.859 1 77.12 489 SER B C 1
ATOM 9213 O O . SER B 1 489 ? 38.375 -21.266 -26.422 1 77.12 489 SER B O 1
ATOM 9215 N N . ASP B 1 490 ? 38.625 -23.344 -27.094 1 68.06 490 ASP B N 1
ATOM 9216 C CA . ASP B 1 490 ? 40.062 -23.297 -27.062 1 68.06 490 ASP B CA 1
ATOM 9217 C C . ASP B 1 490 ? 40.625 -22.391 -28.172 1 68.06 490 ASP B C 1
ATOM 9219 O O . ASP B 1 490 ? 41.75 -21.891 -28.078 1 68.06 490 ASP B O 1
ATOM 9223 N N . VAL B 1 491 ? 39.688 -22.188 -29.109 1 68.75 491 VAL B N 1
ATOM 9224 C CA . VAL B 1 491 ? 40.156 -21.438 -30.266 1 68.75 491 VAL B CA 1
ATOM 9225 C C . VAL B 1 491 ? 40.062 -19.938 -29.984 1 68.75 491 VAL B C 1
ATOM 9227 O O . VAL B 1 491 ? 40.75 -19.141 -30.641 1 68.75 491 VAL B O 1
ATOM 9230 N N . ILE B 1 492 ? 39.375 -19.656 -28.969 1 65.56 492 ILE B N 1
ATOM 9231 C CA . ILE B 1 492 ? 39.156 -18.219 -28.719 1 65.56 492 ILE B CA 1
ATOM 9232 C C . ILE B 1 492 ? 40.344 -17.656 -27.953 1 65.56 492 ILE B C 1
ATOM 9234 O O . ILE B 1 492 ? 40.5 -17.906 -26.766 1 65.56 492 ILE B O 1
ATOM 9238 N N . ASN B 1 493 ? 41.469 -17.266 -28.594 1 59.78 493 ASN B N 1
ATOM 9239 C CA . ASN B 1 493 ? 42.625 -16.656 -27.938 1 59.78 493 ASN B CA 1
ATOM 9240 C C . ASN B 1 493 ? 42.375 -15.164 -27.672 1 59.78 493 ASN B C 1
ATOM 9242 O O . ASN B 1 493 ? 42.656 -14.664 -26.578 1 59.78 493 ASN B O 1
ATOM 9246 N N . GLN B 1 494 ? 41.844 -14.508 -28.812 1 68.94 494 GLN B N 1
ATOM 9247 C CA . GLN B 1 494 ? 41.531 -13.094 -28.703 1 68.94 494 GLN B CA 1
ATOM 9248 C C . GLN B 1 494 ? 40.062 -12.844 -29 1 68.94 494 GLN B C 1
ATOM 9250 O O . GLN B 1 494 ? 39.469 -13.523 -29.828 1 68.94 494 GLN B O 1
ATOM 9255 N N . LEU B 1 495 ? 39.25 -12.32 -28 1 74.38 495 LEU B N 1
ATOM 9256 C CA . LEU B 1 495 ? 37.812 -12.078 -28.141 1 74.38 495 LEU B CA 1
ATOM 9257 C C . LEU B 1 495 ? 37.531 -11.289 -29.406 1 74.38 495 LEU B C 1
ATOM 9259 O O . LEU B 1 495 ? 36.719 -10.359 -29.391 1 74.38 495 LEU B O 1
ATOM 9263 N N . SER B 1 496 ? 38.281 -11.648 -30.469 1 78.81 496 SER B N 1
ATOM 9264 C CA . SER B 1 496 ? 37.969 -11.047 -31.75 1 78.81 496 SER B CA 1
ATOM 9265 C C . SER B 1 496 ? 36.781 -11.75 -32.438 1 78.81 496 SER B C 1
ATOM 9267 O O . SER B 1 496 ? 36.438 -12.875 -32.062 1 78.81 496 SER B O 1
ATOM 9269 N N . MET B 1 497 ? 36.125 -11.094 -33.281 1 82.25 497 MET B N 1
ATOM 9270 C CA . MET B 1 497 ? 34.938 -11.625 -33.969 1 82.25 497 MET B CA 1
ATOM 9271 C C . MET B 1 497 ? 35.312 -12.812 -34.844 1 82.25 497 MET B C 1
ATOM 9273 O O . MET B 1 497 ? 34.531 -13.766 -34.969 1 82.25 497 MET B O 1
ATOM 9277 N N . ASN B 1 498 ? 36.5 -12.758 -35.344 1 76.81 498 ASN B N 1
ATOM 9278 C CA . ASN B 1 498 ? 36.969 -13.859 -36.188 1 76.81 498 ASN B CA 1
ATOM 9279 C C . ASN B 1 498 ? 37.125 -15.148 -35.406 1 76.81 498 ASN B C 1
ATOM 9281 O O . ASN B 1 498 ? 36.75 -16.219 -35.875 1 76.81 498 ASN B O 1
ATOM 9285 N N . SER B 1 499 ? 37.656 -14.906 -34.281 1 82.75 499 SER B N 1
ATOM 9286 C CA . SER B 1 499 ? 37.844 -16.094 -33.438 1 82.75 499 SER B CA 1
ATOM 9287 C C . SER B 1 499 ? 36.531 -16.656 -32.938 1 82.75 499 SER B C 1
ATOM 9289 O O . SER B 1 499 ? 36.375 -17.875 -32.844 1 82.75 499 SER B O 1
ATOM 9291 N N . LYS B 1 500 ? 35.594 -15.82 -32.719 1 85.81 500 LYS B N 1
ATOM 9292 C CA . LYS B 1 500 ? 34.281 -16.281 -32.281 1 85.81 500 LYS B CA 1
ATOM 9293 C C . LYS B 1 500 ? 33.562 -17.047 -33.406 1 85.81 500 LYS B C 1
ATOM 9295 O O . LYS B 1 500 ? 32.969 -18.094 -33.156 1 85.81 500 LYS B O 1
ATOM 9300 N N . LEU B 1 501 ? 33.719 -16.516 -34.562 1 85.94 501 LEU B N 1
ATOM 9301 C CA . LEU B 1 501 ? 33.062 -17.156 -35.688 1 85.94 501 LEU B CA 1
ATOM 9302 C C . LEU B 1 501 ? 33.688 -18.516 -36 1 85.94 501 LEU B C 1
ATOM 9304 O O . LEU B 1 501 ? 33 -19.469 -36.344 1 85.94 501 LEU B O 1
ATOM 9308 N N . ALA B 1 502 ? 34.938 -18.578 -35.875 1 82.44 502 ALA B N 1
ATOM 9309 C CA . ALA B 1 502 ? 35.625 -19.844 -36.094 1 82.44 502 ALA B CA 1
ATOM 9310 C C . ALA B 1 502 ? 35.188 -20.906 -35.062 1 82.44 502 ALA B C 1
ATOM 9312 O O . ALA B 1 502 ? 35 -22.062 -35.438 1 82.44 502 ALA B O 1
ATOM 9313 N N . SER B 1 503 ? 35.094 -20.422 -33.938 1 86.19 503 SER B N 1
ATOM 9314 C CA . SER B 1 503 ? 34.688 -21.344 -32.875 1 86.19 503 SER B CA 1
ATOM 9315 C C . SER B 1 503 ? 33.25 -21.812 -33.094 1 86.19 503 SER B C 1
ATOM 9317 O O . SER B 1 503 ? 32.938 -22.984 -32.906 1 86.19 503 SER B O 1
ATOM 9319 N N . LEU B 1 504 ? 32.406 -20.922 -33.562 1 88.81 504 LEU B N 1
ATOM 9320 C CA . LEU B 1 504 ? 31.016 -21.266 -33.75 1 88.81 504 LEU B CA 1
ATOM 9321 C C . LEU B 1 504 ? 30.844 -22.188 -34.969 1 88.81 504 LEU B C 1
ATOM 9323 O O . LEU B 1 504 ? 29.938 -23.016 -35 1 88.81 504 LEU B O 1
ATOM 9327 N N . GLN B 1 505 ? 31.688 -22.078 -35.906 1 84.38 505 GLN B N 1
ATOM 9328 C CA . GLN B 1 505 ? 31.656 -22.984 -37.031 1 84.38 505 GLN B CA 1
ATOM 9329 C C . GLN B 1 505 ? 32.031 -24.406 -36.625 1 84.38 505 GLN B C 1
ATOM 9331 O O . GLN B 1 505 ? 31.422 -25.359 -37.125 1 84.38 505 GLN B O 1
ATOM 9336 N N . ILE B 1 506 ? 32.906 -24.438 -35.719 1 83.25 506 ILE B N 1
ATOM 9337 C CA . ILE B 1 506 ? 33.312 -25.75 -35.219 1 83.25 506 ILE B CA 1
ATOM 9338 C C . ILE B 1 506 ? 32.156 -26.359 -34.438 1 83.25 506 ILE B C 1
ATOM 9340 O O . ILE B 1 506 ? 31.844 -27.547 -34.594 1 83.25 506 ILE B O 1
ATOM 9344 N N . VAL B 1 507 ? 31.547 -25.5 -33.656 1 85.44 507 VAL B N 1
ATOM 9345 C CA . VAL B 1 507 ? 30.422 -25.969 -32.844 1 85.44 507 VAL B CA 1
ATOM 9346 C C . VAL B 1 507 ? 29.266 -26.359 -33.781 1 85.44 507 VAL B C 1
ATOM 9348 O O . VAL B 1 507 ? 28.562 -27.344 -33.5 1 85.44 507 VAL B O 1
ATOM 9351 N N . CYS B 1 508 ? 29.062 -25.672 -34.781 1 85.81 508 CYS B N 1
ATOM 9352 C CA . CYS B 1 508 ? 28 -25.953 -35.75 1 85.81 508 CYS B CA 1
ATOM 9353 C C . CYS B 1 508 ? 28.219 -27.312 -36.406 1 85.81 508 CYS B C 1
ATOM 9355 O O . CYS B 1 508 ? 27.281 -28.078 -36.594 1 85.81 508 CYS B O 1
ATOM 9357 N N . GLU B 1 509 ? 29.438 -27.594 -36.781 1 79.94 509 GLU B N 1
ATOM 9358 C CA . GLU B 1 509 ? 29.766 -28.859 -37.406 1 79.94 509 GLU B CA 1
ATOM 9359 C C . GLU B 1 509 ? 29.578 -30.031 -36.438 1 79.94 509 GLU B C 1
ATOM 9361 O O . GLU B 1 509 ? 29.109 -31.094 -36.844 1 79.94 509 GLU B O 1
ATOM 9366 N N . GLN B 1 510 ? 29.828 -29.734 -35.25 1 78.69 510 GLN B N 1
ATOM 9367 C CA . GLN B 1 510 ? 29.656 -30.766 -34.219 1 78.69 510 GLN B CA 1
ATOM 9368 C C . GLN B 1 510 ? 28.172 -31.047 -34 1 78.69 510 GLN B C 1
ATOM 9370 O O . GLN B 1 510 ? 27.766 -32.188 -33.844 1 78.69 510 GLN B O 1
ATOM 9375 N N . GLU B 1 511 ? 27.406 -30 -33.969 1 77.69 511 GLU B N 1
ATOM 9376 C CA . GLU B 1 511 ? 25.969 -30.156 -33.75 1 77.69 511 GLU B CA 1
ATOM 9377 C C . GLU B 1 511 ? 25.297 -30.859 -34.906 1 77.69 511 GLU B C 1
ATOM 9379 O O . GLU B 1 511 ? 24.375 -31.656 -34.719 1 77.69 511 GLU B O 1
ATOM 9384 N N . LYS B 1 512 ? 25.75 -30.562 -36.062 1 72.44 512 LYS B N 1
ATOM 9385 C CA . LYS B 1 512 ? 25.219 -31.234 -37.25 1 72.44 512 LYS B CA 1
ATOM 9386 C C . LYS B 1 512 ? 25.516 -32.719 -37.219 1 72.44 512 LYS B C 1
ATOM 9388 O O . LYS B 1 512 ? 24.672 -33.531 -37.562 1 72.44 512 LYS B O 1
ATOM 9393 N N . GLN B 1 513 ? 26.641 -33 -36.75 1 62.91 513 GLN B N 1
ATOM 9394 C CA . GLN B 1 513 ? 27.031 -34.406 -36.656 1 62.91 513 GLN B CA 1
ATOM 9395 C C . GLN B 1 513 ? 26.203 -35.156 -35.594 1 62.91 513 GLN B C 1
ATOM 9397 O O . GLN B 1 513 ? 25.797 -36.281 -35.812 1 62.91 513 GLN B O 1
ATOM 9402 N N . ASP B 1 514 ? 25.906 -34.438 -34.594 1 62.16 514 ASP B N 1
ATOM 9403 C CA . ASP B 1 514 ? 25.109 -35.031 -33.531 1 62.16 514 ASP B CA 1
ATOM 9404 C C . ASP B 1 514 ? 23.672 -35.25 -33.969 1 62.16 514 ASP B C 1
ATOM 9406 O O . ASP B 1 514 ? 23.047 -36.25 -33.656 1 62.16 514 ASP B O 1
ATOM 9410 N N . VAL B 1 515 ? 23.156 -34.219 -34.656 1 57.5 515 VAL B N 1
ATOM 9411 C CA . VAL B 1 515 ? 21.781 -34.344 -35.188 1 57.5 515 VAL B CA 1
ATOM 9412 C C . VAL B 1 515 ? 21.719 -35.438 -36.25 1 57.5 515 VAL B C 1
ATOM 9414 O O . VAL B 1 515 ? 20.734 -36.188 -36.312 1 57.5 515 VAL B O 1
ATOM 9417 N N . MET B 1 516 ? 22.641 -35.469 -37.156 1 49.97 516 MET B N 1
ATOM 9418 C CA . MET B 1 516 ? 22.656 -36.469 -38.188 1 49.97 516 MET B CA 1
ATOM 9419 C C . MET B 1 516 ? 22.719 -37.875 -37.594 1 49.97 516 MET B C 1
ATOM 9421 O O . MET B 1 516 ? 22.109 -38.812 -38.125 1 49.97 516 MET B O 1
ATOM 9425 N N . PHE B 1 517 ? 23.438 -37.969 -36.562 1 45.81 517 PHE B N 1
ATOM 9426 C CA . PHE B 1 517 ? 23.516 -39.281 -35.906 1 45.81 517 PHE B CA 1
ATOM 9427 C C . PHE B 1 517 ? 22.312 -39.5 -35 1 45.81 517 PHE B C 1
ATOM 9429 O O . PHE B 1 517 ? 22.062 -40.625 -34.562 1 45.81 517 PHE B O 1
ATOM 9436 N N . ALA B 1 518 ? 21.609 -38.5 -34.562 1 50.47 518 ALA B N 1
ATOM 9437 C CA . ALA B 1 518 ? 20.469 -38.562 -33.625 1 50.47 518 ALA B CA 1
ATOM 9438 C C . ALA B 1 518 ? 19.188 -38.906 -34.375 1 50.47 518 ALA B C 1
ATOM 9440 O O . ALA B 1 518 ? 18.531 -38 -34.938 1 50.47 518 ALA B O 1
ATOM 9441 N N . GLY B 1 519 ? 18.984 -39.75 -35.031 1 42.16 519 GLY B N 1
ATOM 9442 C CA . GLY B 1 519 ? 17.703 -40.25 -35.5 1 42.16 519 GLY B CA 1
ATOM 9443 C C . GLY B 1 519 ? 16.609 -40.156 -34.469 1 42.16 519 GLY B C 1
ATOM 9444 O O . GLY B 1 519 ? 16.828 -39.625 -33.375 1 42.16 519 GLY B O 1
ATOM 9445 N N . GLY B 1 520 ? 15.266 -40.531 -34.719 1 47.47 520 GLY B N 1
ATOM 9446 C CA . GLY B 1 520 ? 14.109 -40.656 -33.875 1 47.47 520 GLY B CA 1
ATOM 9447 C C . GLY B 1 520 ? 14.461 -41.125 -32.469 1 47.47 520 GLY B C 1
ATOM 9448 O O . GLY B 1 520 ? 13.773 -40.812 -31.5 1 47.47 520 GLY B O 1
ATOM 9449 N N . LYS B 1 521 ? 15.414 -41.969 -32.344 1 50.34 521 LYS B N 1
ATOM 9450 C CA . LYS B 1 521 ? 15.875 -42.594 -31.125 1 50.34 521 LYS B CA 1
ATOM 9451 C C . LYS B 1 521 ? 16.578 -41.594 -30.219 1 50.34 521 LYS B C 1
ATOM 9453 O O . LYS B 1 521 ? 16.594 -41.75 -29 1 50.34 521 LYS B O 1
ATOM 9458 N N . ASP B 1 522 ? 17.016 -40.469 -30.734 1 51.44 522 ASP B N 1
ATOM 9459 C CA . ASP B 1 522 ? 17.859 -39.562 -29.969 1 51.44 522 ASP B CA 1
ATOM 9460 C C . ASP B 1 522 ? 17.016 -38.562 -29.156 1 51.44 522 ASP B C 1
ATOM 9462 O O . ASP B 1 522 ? 17.375 -38.219 -28.047 1 51.44 522 ASP B O 1
ATOM 9466 N N . SER B 1 523 ? 16 -38.188 -29.766 1 62.38 523 SER B N 1
ATOM 9467 C CA . SER B 1 523 ? 15.109 -37.375 -28.953 1 62.38 523 SER B CA 1
ATOM 9468 C C . SER B 1 523 ? 14.672 -38.125 -27.688 1 62.38 523 SER B C 1
ATOM 9470 O O . SER B 1 523 ? 14.562 -37.531 -26.625 1 62.38 523 SER B O 1
ATOM 9472 N N . VAL B 1 524 ? 14.5 -39.344 -27.875 1 64.12 524 VAL B N 1
ATOM 9473 C CA . VAL B 1 524 ? 14.117 -40.188 -26.734 1 64.12 524 VAL B CA 1
ATOM 9474 C C . VAL B 1 524 ? 15.297 -40.312 -25.766 1 64.12 524 VAL B C 1
ATOM 9476 O O . VAL B 1 524 ? 15.125 -40.25 -24.547 1 64.12 524 VAL B O 1
ATOM 9479 N N . ALA B 1 525 ? 16.531 -40.438 -26.422 1 65 525 ALA B N 1
ATOM 9480 C CA . ALA B 1 525 ? 17.703 -40.531 -25.562 1 65 525 ALA B CA 1
ATOM 9481 C C . ALA B 1 525 ? 17.938 -39.25 -24.797 1 65 525 ALA B C 1
ATOM 9483 O O . ALA B 1 525 ? 18.297 -39.281 -23.625 1 65 525 ALA B O 1
ATOM 9484 N N . ALA B 1 526 ? 17.75 -38.188 -25.484 1 70.62 526 ALA B N 1
ATOM 9485 C CA . ALA B 1 526 ? 17.906 -36.875 -24.828 1 70.62 526 ALA B CA 1
ATOM 9486 C C . ALA B 1 526 ? 16.859 -36.719 -23.734 1 70.62 526 ALA B C 1
ATOM 9488 O O . ALA B 1 526 ? 17.172 -36.188 -22.656 1 70.62 526 ALA B O 1
ATOM 9489 N N . LEU B 1 527 ? 15.734 -37.156 -24.016 1 75.56 527 LEU B N 1
ATOM 9490 C CA . LEU B 1 527 ? 14.672 -37.094 -23.031 1 75.56 527 LEU B CA 1
ATOM 9491 C C . LEU B 1 527 ? 15.008 -37.969 -21.812 1 75.56 527 LEU B C 1
ATOM 9493 O O . LEU B 1 527 ? 14.805 -37.562 -20.672 1 75.56 527 LEU B O 1
ATOM 9497 N N . MET B 1 528 ? 15.523 -39.094 -22.125 1 72.88 528 MET B N 1
ATOM 9498 C CA . MET B 1 528 ? 15.875 -40 -21.031 1 72.88 528 MET B CA 1
ATOM 9499 C C . MET B 1 528 ? 17.047 -39.438 -20.219 1 72.88 528 MET B C 1
ATOM 9501 O O . MET B 1 528 ? 17.047 -39.562 -18.984 1 72.88 528 MET B O 1
ATOM 9505 N N . ALA B 1 529 ? 18 -38.844 -20.953 1 73.19 529 ALA B N 1
ATOM 9506 C CA . ALA B 1 529 ? 19.141 -38.281 -20.266 1 73.19 529 ALA B CA 1
ATOM 9507 C C . ALA B 1 529 ? 18.703 -37.094 -19.391 1 73.19 529 ALA B C 1
ATOM 9509 O O . ALA B 1 529 ? 19.172 -36.969 -18.25 1 73.19 529 ALA B O 1
ATOM 9510 N N . MET B 1 530 ? 17.875 -36.344 -19.953 1 77.31 530 MET B N 1
ATOM 9511 C CA . MET B 1 530 ? 17.406 -35.188 -19.203 1 77.31 530 MET B CA 1
ATOM 9512 C C . MET B 1 530 ? 16.547 -35.625 -18.016 1 77.31 530 MET B C 1
ATOM 9514 O O . MET B 1 530 ? 16.625 -35.031 -16.938 1 77.31 530 MET B O 1
ATOM 9518 N N . GLU B 1 531 ? 15.766 -36.625 -18.203 1 75.44 531 GLU B N 1
ATOM 9519 C CA . GLU B 1 531 ? 14.953 -37.156 -17.125 1 75.44 531 GLU B CA 1
ATOM 9520 C C . GLU B 1 531 ? 15.82 -37.75 -16.031 1 75.44 531 GLU B C 1
ATOM 9522 O O . GLU B 1 531 ? 15.562 -37.562 -14.836 1 75.44 531 GLU B O 1
ATOM 9527 N N . ARG B 1 532 ? 16.828 -38.469 -16.469 1 71.69 532 ARG B N 1
ATOM 9528 C CA . ARG B 1 532 ? 17.766 -39.031 -15.508 1 71.69 532 ARG B CA 1
ATOM 9529 C C . ARG B 1 532 ? 18.484 -37.938 -14.719 1 71.69 532 ARG B C 1
ATOM 9531 O O . ARG B 1 532 ? 18.672 -38.062 -13.508 1 71.69 532 ARG B O 1
ATOM 9538 N N . LEU B 1 533 ? 18.844 -36.938 -15.5 1 77.62 533 LEU B N 1
ATOM 9539 C CA . LEU B 1 533 ? 19.516 -35.844 -14.844 1 77.62 533 LEU B CA 1
ATOM 9540 C C . LEU B 1 533 ? 18.594 -35.156 -13.859 1 77.62 533 LEU B C 1
ATOM 9542 O O . LEU B 1 533 ? 19.016 -34.75 -12.773 1 77.62 533 LEU B O 1
ATOM 9546 N N . SER B 1 534 ? 17.375 -35 -14.242 1 77.06 534 SER B N 1
ATOM 9547 C CA . SER B 1 534 ? 16.391 -34.344 -13.359 1 77.06 534 SER B CA 1
ATOM 9548 C C . SER B 1 534 ? 16.203 -35.156 -12.086 1 77.06 534 SER B C 1
ATOM 9550 O O . SER B 1 534 ? 16.125 -34.594 -10.992 1 77.06 534 SER B O 1
ATOM 9552 N N . VAL B 1 535 ? 16.141 -36.438 -12.203 1 69.12 535 VAL B N 1
ATOM 9553 C CA . VAL B 1 535 ? 15.961 -37.312 -11.062 1 69.12 535 VAL B CA 1
ATOM 9554 C C . VAL B 1 535 ? 17.203 -37.281 -10.18 1 69.12 535 VAL B C 1
ATOM 9556 O O . VAL B 1 535 ? 17.109 -37.25 -8.953 1 69.12 535 VAL B O 1
ATOM 9559 N N . THR B 1 536 ? 18.375 -37.188 -10.844 1 70.12 536 THR B N 1
ATOM 9560 C CA . THR B 1 536 ? 19.609 -37.156 -10.07 1 70.12 536 THR B CA 1
ATOM 9561 C C . THR B 1 536 ? 19.719 -35.844 -9.289 1 70.12 536 THR B C 1
ATOM 9563 O O . THR B 1 536 ? 20.188 -35.844 -8.156 1 70.12 536 THR B O 1
ATOM 9566 N N . LEU B 1 537 ? 19.266 -34.812 -9.938 1 72.56 537 LEU B N 1
ATOM 9567 C CA . LEU B 1 537 ? 19.312 -33.5 -9.281 1 72.56 537 LEU B CA 1
ATOM 9568 C C . LEU B 1 537 ? 18.312 -33.438 -8.141 1 72.56 537 LEU B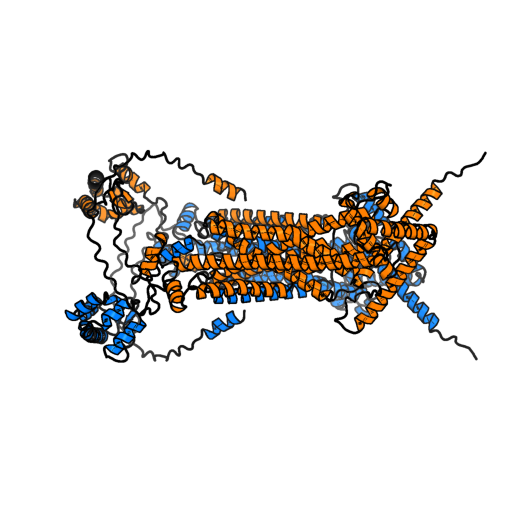 C 1
ATOM 9570 O O . LEU B 1 537 ? 18.578 -32.812 -7.102 1 72.56 537 LEU B O 1
ATOM 9574 N N . GLU B 1 538 ? 17.125 -34.062 -8.297 1 67.44 538 GLU B N 1
ATOM 9575 C CA . GLU B 1 538 ? 16.094 -34.094 -7.254 1 67.44 538 GLU B CA 1
ATOM 9576 C C . GLU B 1 538 ? 16.547 -34.938 -6.066 1 67.44 538 GLU B C 1
ATOM 9578 O O . GLU B 1 538 ? 16.328 -34.562 -4.914 1 67.44 538 GLU B O 1
ATOM 9583 N N . SER B 1 539 ? 17.094 -36.062 -6.352 1 62.62 539 SER B N 1
ATOM 9584 C CA . SER B 1 539 ? 17.547 -36.969 -5.293 1 62.62 539 SER B CA 1
ATOM 9585 C C . SER B 1 539 ? 18.672 -36.312 -4.488 1 62.62 539 SER B C 1
ATOM 9587 O O . SER B 1 539 ? 18.719 -36.438 -3.264 1 62.62 539 SER B O 1
ATOM 9589 N N . SER B 1 540 ? 19.406 -35.656 -5.211 1 60.28 540 SER B N 1
ATOM 9590 C CA . SER B 1 540 ? 20.516 -35 -4.508 1 60.28 540 SER B CA 1
ATOM 9591 C C . SER B 1 540 ? 20 -33.812 -3.664 1 60.28 540 SER B C 1
ATOM 9593 O O . SER B 1 540 ? 20.531 -33.562 -2.584 1 60.28 540 SER B O 1
ATOM 9595 N N . TYR B 1 541 ? 18.953 -33.188 -4.188 1 58.78 541 TYR B N 1
ATOM 9596 C CA . TYR B 1 541 ? 18.328 -32.094 -3.457 1 58.78 541 TYR B CA 1
ATOM 9597 C C . TYR B 1 541 ? 17.656 -32.594 -2.18 1 58.78 541 TYR B C 1
ATOM 9599 O O . TYR B 1 541 ? 17.781 -31.969 -1.123 1 58.78 541 TYR B O 1
ATOM 9607 N N . ASN B 1 542 ? 16.859 -33.625 -2.24 1 52.31 542 ASN B N 1
ATOM 9608 C CA . ASN B 1 542 ? 16.172 -34.188 -1.097 1 52.31 542 ASN B CA 1
ATOM 9609 C C . ASN B 1 542 ? 17.156 -34.75 -0.066 1 52.31 542 ASN B C 1
ATOM 9611 O O . ASN B 1 542 ? 16.922 -34.625 1.14 1 52.31 542 ASN B O 1
ATOM 9615 N N . GLU B 1 543 ? 18.125 -35.375 -0.445 1 50.66 543 GLU B N 1
ATOM 9616 C CA . GLU B 1 543 ? 19.125 -35.875 0.503 1 50.66 543 GLU B CA 1
ATOM 9617 C C . GLU B 1 543 ? 19.797 -34.719 1.229 1 50.66 543 GLU B C 1
ATOM 9619 O O . GLU B 1 543 ? 20.062 -34.812 2.43 1 50.66 543 GLU B O 1
ATOM 9624 N N . LEU B 1 544 ? 20.016 -33.75 0.476 1 48.59 544 LEU B N 1
ATOM 9625 C CA . LEU B 1 544 ? 20.688 -32.594 1.091 1 48.59 544 LEU B CA 1
ATOM 9626 C C . LEU B 1 544 ? 19.688 -31.766 1.896 1 48.59 544 LEU B C 1
ATOM 9628 O O . LEU B 1 544 ? 20.078 -31.078 2.854 1 48.59 544 LEU B O 1
ATOM 9632 N N . SER B 1 545 ? 18.469 -31.594 1.469 1 47.59 545 SER B N 1
ATOM 9633 C CA . SER B 1 545 ? 17.469 -30.844 2.23 1 47.59 545 SER B CA 1
ATOM 9634 C C . SER B 1 545 ? 17.297 -31.438 3.629 1 47.59 545 SER B C 1
ATOM 9636 O O . SER B 1 545 ? 16.875 -30.734 4.551 1 47.59 545 SER B O 1
ATOM 9638 N N . ILE B 1 546 ? 17.188 -32.688 3.861 1 40.75 546 ILE B N 1
ATOM 9639 C CA . ILE B 1 546 ? 17.078 -33.281 5.199 1 40.75 546 ILE B CA 1
ATOM 9640 C C . ILE B 1 546 ? 18.219 -32.75 6.074 1 40.75 546 ILE B C 1
ATOM 9642 O O . ILE B 1 546 ? 18.031 -32.562 7.277 1 40.75 546 ILE B O 1
ATOM 9646 N N . THR B 1 547 ? 19.438 -32.875 5.691 1 38.28 547 THR B N 1
ATOM 9647 C CA . THR B 1 547 ? 20.438 -32.438 6.652 1 38.28 547 THR B CA 1
ATOM 9648 C C . THR B 1 547 ? 20.375 -30.906 6.84 1 38.28 547 THR B C 1
ATOM 9650 O O . THR B 1 547 ? 20.344 -30.422 7.969 1 38.28 547 THR B O 1
ATOM 9653 N N . SER B 1 548 ? 21.438 -30 6.551 1 38.44 548 SER B N 1
ATOM 9654 C CA . SER B 1 548 ? 21.703 -28.625 6.926 1 38.44 548 SER B CA 1
ATOM 9655 C C . SER B 1 548 ? 20.703 -27.672 6.262 1 38.44 548 SER B C 1
ATOM 9657 O O . SER B 1 548 ? 20.453 -27.781 5.059 1 38.44 548 SER B O 1
ATOM 9659 N N . THR B 1 549 ? 19.672 -27.094 6.914 1 39.81 549 THR B N 1
ATOM 9660 C CA . THR B 1 549 ? 18.719 -26.016 6.668 1 39.81 549 THR B CA 1
ATOM 9661 C C . THR B 1 549 ? 19.25 -25.062 5.598 1 39.81 549 THR B C 1
ATOM 9663 O O . THR B 1 549 ? 18.469 -24.359 4.949 1 39.81 549 THR B O 1
ATOM 9666 N N . VAL B 1 550 ? 20.453 -24.5 5.871 1 38.81 550 VAL B N 1
ATOM 9667 C CA . VAL B 1 550 ? 21.109 -23.406 5.152 1 38.81 550 VAL B CA 1
ATOM 9668 C C . VAL B 1 550 ? 21.344 -23.812 3.697 1 38.81 550 VAL B C 1
ATOM 9670 O O . VAL B 1 550 ? 21.641 -22.969 2.852 1 38.81 550 VAL B O 1
ATOM 9673 N N . ILE B 1 551 ? 21.625 -25.109 3.318 1 42.34 551 ILE B N 1
ATOM 9674 C CA . ILE B 1 551 ? 22.328 -25.5 2.102 1 42.34 551 ILE B CA 1
ATOM 9675 C C . ILE B 1 551 ? 21.375 -25.469 0.917 1 42.34 551 ILE B C 1
ATOM 9677 O O . ILE B 1 551 ? 20.766 -26.5 0.583 1 42.34 551 ILE B O 1
ATOM 9681 N N . ALA B 1 552 ? 20.359 -25.047 0.892 1 42.44 552 ALA B N 1
ATOM 9682 C CA . ALA B 1 552 ? 19.516 -24.875 -0.28 1 42.44 552 ALA B CA 1
ATOM 9683 C C . ALA B 1 552 ? 20.328 -24.922 -1.566 1 42.44 552 ALA B C 1
ATOM 9685 O O . ALA B 1 552 ? 20.016 -25.672 -2.488 1 42.44 552 ALA B O 1
ATOM 9686 N N . ASN B 1 553 ? 20.766 -23.531 -2.189 1 47.72 553 ASN B N 1
ATOM 9687 C CA . ASN B 1 553 ? 21.031 -23.219 -3.586 1 47.72 553 ASN B CA 1
ATOM 9688 C C . ASN B 1 553 ? 22.344 -23.844 -4.07 1 47.72 553 ASN B C 1
ATOM 9690 O O . ASN B 1 553 ? 23.391 -23.188 -4.059 1 47.72 553 ASN B O 1
ATOM 9694 N N . GLU B 1 554 ? 22.562 -25.031 -3.908 1 54.91 554 GLU B N 1
ATOM 9695 C CA . GLU B 1 554 ? 23.828 -25.641 -4.305 1 54.91 554 GLU B CA 1
ATOM 9696 C C . GLU B 1 554 ? 24.125 -25.391 -5.777 1 54.91 554 GLU B C 1
ATOM 9698 O O . GLU B 1 554 ? 23.25 -25.531 -6.633 1 54.91 554 GLU B O 1
ATOM 9703 N N . VAL B 1 555 ? 25.328 -24.719 -5.988 1 63.16 555 VAL B N 1
ATOM 9704 C CA . VAL B 1 555 ? 25.922 -24.422 -7.285 1 63.16 555 VAL B CA 1
ATOM 9705 C C . VAL B 1 555 ? 26.391 -25.719 -7.945 1 63.16 555 VAL B C 1
ATOM 9707 O O . VAL B 1 555 ? 26.922 -26.609 -7.273 1 63.16 555 VAL B O 1
ATOM 9710 N N . LEU B 1 556 ? 25.828 -25.984 -9.078 1 71.69 556 LEU B N 1
ATOM 9711 C CA . LEU B 1 556 ? 26.312 -27.109 -9.891 1 71.69 556 LEU B CA 1
ATOM 9712 C C . LEU B 1 556 ? 27.797 -26.984 -10.164 1 71.69 556 LEU B C 1
ATOM 9714 O O . LEU B 1 556 ? 28.266 -25.922 -10.602 1 71.69 556 LEU B O 1
ATOM 9718 N N . THR B 1 557 ? 28.562 -27.828 -9.586 1 64.56 557 THR B N 1
ATOM 9719 C CA . THR B 1 557 ? 30.016 -27.734 -9.773 1 64.56 557 THR B CA 1
ATOM 9720 C C . THR B 1 557 ? 30.391 -28.125 -11.195 1 64.56 557 THR B C 1
ATOM 9722 O O . THR B 1 557 ? 29.797 -29.031 -11.781 1 64.56 557 THR B O 1
ATOM 9725 N N . SER B 1 558 ? 30.984 -27.047 -11.914 1 67.06 558 SER B N 1
ATOM 9726 C CA . SER B 1 558 ? 31.516 -27.375 -13.234 1 67.06 558 SER B CA 1
ATOM 9727 C C . SER B 1 558 ? 33.031 -27.391 -13.227 1 67.06 558 SER B C 1
ATOM 9729 O O . SER B 1 558 ? 33.688 -26.562 -12.578 1 67.06 558 SER B O 1
ATOM 9731 N N . THR B 1 559 ? 33.625 -28.438 -13.734 1 63.16 559 THR B N 1
ATOM 9732 C CA . THR B 1 559 ? 35.062 -28.562 -13.859 1 63.16 559 THR B CA 1
ATOM 9733 C C . THR B 1 559 ? 35.594 -27.594 -14.898 1 63.16 559 THR B C 1
ATOM 9735 O O . THR B 1 559 ? 36.781 -27.25 -14.883 1 63.16 559 THR B O 1
ATOM 9738 N N . LEU B 1 560 ? 34.781 -27.062 -15.805 1 66.31 560 LEU B N 1
ATOM 9739 C CA . LEU B 1 560 ? 35.281 -26.344 -16.953 1 66.31 560 LEU B CA 1
ATOM 9740 C C . LEU B 1 560 ? 35.188 -24.828 -16.734 1 66.31 560 LEU B C 1
ATOM 9742 O O . LEU B 1 560 ? 35.906 -24.062 -17.359 1 66.31 560 LEU B O 1
ATOM 9746 N N . VAL B 1 561 ? 34.375 -24.484 -15.781 1 71.56 561 VAL B N 1
ATOM 9747 C CA . VAL B 1 561 ? 34.125 -23.047 -15.672 1 71.56 561 VAL B CA 1
ATOM 9748 C C . VAL B 1 561 ? 34.875 -22.484 -14.453 1 71.56 561 VAL B C 1
ATOM 9750 O O . VAL B 1 561 ? 34.75 -23.031 -13.352 1 71.56 561 VAL B O 1
ATOM 9753 N N . GLN B 1 562 ? 35.781 -21.578 -14.695 1 71.12 562 GLN B N 1
ATOM 9754 C CA . GLN B 1 562 ? 36.438 -20.875 -13.586 1 71.12 562 GLN B CA 1
ATOM 9755 C C . GLN B 1 562 ? 35.438 -20.062 -12.789 1 71.12 562 GLN B C 1
ATOM 9757 O O . GLN B 1 562 ? 34.781 -19.156 -13.328 1 71.12 562 GLN B O 1
ATOM 9762 N N . ILE B 1 563 ? 35.281 -20.422 -11.586 1 67.94 563 ILE B N 1
ATOM 9763 C CA . ILE B 1 563 ? 34.312 -19.781 -10.688 1 67.94 563 ILE B CA 1
ATOM 9764 C C . ILE B 1 563 ? 34.875 -18.469 -10.18 1 67.94 563 ILE B C 1
ATOM 9766 O O . ILE B 1 563 ? 36.062 -18.375 -9.852 1 67.94 563 ILE B O 1
ATOM 9770 N N . PRO B 1 564 ? 34.031 -17.484 -10.281 1 77 564 PRO B N 1
ATOM 9771 C CA . PRO B 1 564 ? 34.469 -16.203 -9.711 1 77 564 PRO B CA 1
ATOM 9772 C C . PRO B 1 564 ? 34.906 -16.328 -8.258 1 77 564 PRO B C 1
ATOM 9774 O O . PRO B 1 564 ? 34.5 -17.266 -7.562 1 77 564 PRO B O 1
ATOM 9777 N N . THR B 1 565 ? 35.781 -15.477 -7.895 1 79.31 565 THR B N 1
ATOM 9778 C CA . THR B 1 565 ? 36.344 -15.5 -6.547 1 79.31 565 THR B CA 1
ATOM 9779 C C . THR B 1 565 ? 35.25 -15.25 -5.504 1 79.31 565 THR B C 1
ATOM 9781 O O .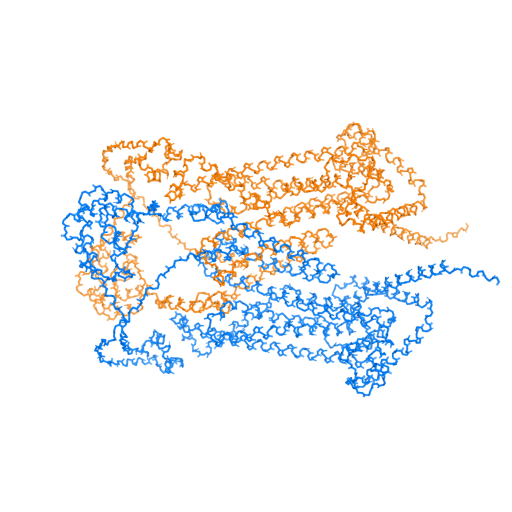 THR B 1 565 ? 35.281 -15.844 -4.422 1 79.31 565 THR B O 1
ATOM 9784 N N . TRP B 1 566 ? 34.25 -14.531 -5.914 1 84.69 566 TRP B N 1
ATOM 9785 C CA . TRP B 1 566 ? 33.188 -14.203 -4.977 1 84.69 566 TRP B CA 1
ATOM 9786 C C . TRP B 1 566 ? 32.062 -15.219 -5.055 1 84.69 566 TRP B C 1
ATOM 9788 O O . TRP B 1 566 ? 31.719 -15.695 -6.141 1 84.69 566 TRP B O 1
ATOM 9798 N N . LYS B 1 567 ? 31.625 -15.484 -3.93 1 84.25 567 LYS B N 1
ATOM 9799 C CA . LYS B 1 567 ? 30.453 -16.359 -3.887 1 84.25 567 LYS B CA 1
ATOM 9800 C C . LYS B 1 567 ? 29.25 -15.695 -4.539 1 84.25 567 LYS B C 1
ATOM 9802 O O . LYS B 1 567 ? 29.172 -14.461 -4.613 1 84.25 567 LYS B O 1
ATOM 9807 N N . ARG B 1 568 ? 28.344 -16.453 -5.059 1 86.38 568 ARG B N 1
ATOM 9808 C CA . ARG B 1 568 ? 27.141 -15.969 -5.73 1 86.38 568 ARG B CA 1
ATOM 9809 C C . ARG B 1 568 ? 26.359 -15.008 -4.84 1 86.38 568 ARG B C 1
ATOM 9811 O O . ARG B 1 568 ? 25.984 -13.914 -5.281 1 86.38 568 ARG B O 1
ATOM 9818 N N . GLN B 1 569 ? 26.156 -15.359 -3.498 1 85.5 569 GLN B N 1
ATOM 9819 C CA . GLN B 1 569 ? 25.359 -14.547 -2.58 1 85.5 569 GLN B CA 1
ATOM 9820 C C . GLN B 1 569 ? 26.016 -13.195 -2.328 1 85.5 569 GLN B C 1
ATOM 9822 O O . GLN B 1 569 ? 25.344 -12.172 -2.213 1 85.5 569 GLN B O 1
ATOM 9827 N N . THR B 1 570 ? 27.297 -13.227 -2.33 1 88.81 570 THR B N 1
ATOM 9828 C CA . THR B 1 570 ? 28.031 -11.992 -2.084 1 88.81 570 THR B CA 1
ATOM 9829 C C . THR B 1 570 ? 27.938 -11.062 -3.289 1 88.81 570 THR B C 1
ATOM 9831 O O . THR B 1 570 ? 27.766 -9.852 -3.135 1 88.81 570 THR B O 1
ATOM 9834 N N . MET B 1 571 ? 28.094 -11.617 -4.453 1 90.25 571 MET B N 1
ATOM 9835 C CA . MET B 1 571 ? 28 -10.797 -5.656 1 90.25 571 MET B CA 1
ATOM 9836 C C . MET B 1 571 ? 26.609 -10.195 -5.797 1 90.25 571 MET B C 1
ATOM 9838 O O . MET B 1 571 ? 26.469 -9.008 -6.113 1 90.25 571 MET B O 1
ATOM 9842 N N . GLU B 1 572 ? 25.641 -10.969 -5.418 1 90.25 572 GLU B N 1
ATOM 9843 C CA . GLU B 1 572 ? 24.266 -10.477 -5.488 1 90.25 572 GLU B CA 1
ATOM 9844 C C . GLU B 1 572 ? 24.016 -9.391 -4.445 1 90.25 572 GLU B C 1
ATOM 9846 O O . GLU B 1 572 ? 23.359 -8.391 -4.73 1 90.25 572 GLU B O 1
ATOM 9851 N N . SER B 1 573 ? 24.594 -9.531 -3.301 1 91.19 573 SER B N 1
ATOM 9852 C CA . SER B 1 573 ? 24.406 -8.555 -2.236 1 91.19 573 SER B CA 1
ATOM 9853 C C . SER B 1 573 ? 25.094 -7.238 -2.555 1 91.19 573 SER B C 1
ATOM 9855 O O . SER B 1 573 ? 24.578 -6.16 -2.262 1 91.19 573 SER B O 1
ATOM 9857 N N . VAL B 1 574 ? 26.234 -7.383 -3.156 1 91.94 574 VAL B N 1
ATOM 9858 C CA . VAL B 1 574 ? 26.984 -6.176 -3.494 1 91.94 574 VAL B CA 1
ATOM 9859 C C . VAL B 1 574 ? 26.25 -5.406 -4.59 1 91.94 574 VAL B C 1
ATOM 9861 O O . VAL B 1 574 ? 26.125 -4.18 -4.52 1 91.94 574 VAL B O 1
ATOM 9864 N N . VAL B 1 575 ? 25.766 -6.102 -5.527 1 92.88 575 VAL B N 1
ATOM 9865 C CA . VAL B 1 575 ? 25.031 -5.441 -6.598 1 92.88 575 VAL B CA 1
ATOM 9866 C C . VAL B 1 575 ? 23.734 -4.848 -6.047 1 92.88 575 VAL B C 1
ATOM 9868 O O . VAL B 1 575 ? 23.359 -3.734 -6.418 1 92.88 575 VAL B O 1
ATOM 9871 N N . LYS B 1 576 ? 23.094 -5.52 -5.148 1 93.56 576 LYS B N 1
ATOM 9872 C CA . LYS B 1 576 ? 21.875 -5.004 -4.516 1 93.56 576 LYS B CA 1
ATOM 9873 C C . LYS B 1 576 ? 22.172 -3.711 -3.756 1 93.56 576 LYS B C 1
ATOM 9875 O O . LYS B 1 576 ? 21.406 -2.75 -3.842 1 93.56 576 LYS B O 1
ATOM 9880 N N . LEU B 1 577 ? 23.266 -3.703 -3.104 1 93.31 577 LEU B N 1
ATOM 9881 C CA . LEU B 1 577 ? 23.656 -2.508 -2.363 1 93.31 577 LEU B CA 1
ATOM 9882 C C . LEU B 1 577 ? 23.938 -1.35 -3.314 1 93.31 577 LEU B C 1
ATOM 9884 O O . LEU B 1 577 ? 23.5 -0.223 -3.076 1 93.31 577 LEU B O 1
ATOM 9888 N N . CYS B 1 578 ? 24.547 -1.654 -4.406 1 92.56 578 CYS B N 1
ATOM 9889 C CA . CYS B 1 578 ? 24.922 -0.621 -5.363 1 92.56 578 CYS B CA 1
ATOM 9890 C C . CYS B 1 578 ? 23.703 -0.099 -6.113 1 92.56 578 CYS B C 1
ATOM 9892 O O . CYS B 1 578 ? 23.734 1.016 -6.637 1 92.56 578 CYS B O 1
ATOM 9894 N N . THR B 1 579 ? 22.672 -0.864 -6.18 1 93.31 579 THR B N 1
ATOM 9895 C CA . THR B 1 579 ? 21.453 -0.406 -6.844 1 93.31 579 THR B CA 1
ATOM 9896 C C . THR B 1 579 ? 20.562 0.346 -5.867 1 93.31 579 THR B C 1
ATOM 9898 O O . THR B 1 579 ? 19.766 1.192 -6.273 1 93.31 579 THR B O 1
ATOM 9901 N N . LEU B 1 580 ? 20.719 0.082 -4.602 1 95.44 580 LEU B N 1
ATOM 9902 C CA . LEU B 1 580 ? 19.859 0.688 -3.582 1 95.44 580 LEU B CA 1
ATOM 9903 C C . LEU B 1 580 ? 20.328 2.109 -3.27 1 95.44 580 LEU B C 1
ATOM 9905 O O . LEU B 1 580 ? 19.5 2.988 -3.008 1 95.44 580 LEU B O 1
ATOM 9909 N N . ILE B 1 581 ? 21.578 2.385 -3.383 1 95.06 581 ILE B N 1
ATOM 9910 C CA . ILE B 1 581 ? 22.125 3.67 -2.979 1 95.06 581 ILE B CA 1
ATOM 9911 C C . ILE B 1 581 ? 21.641 4.766 -3.918 1 95.06 581 ILE B C 1
ATOM 9913 O O . ILE B 1 581 ? 21.156 5.809 -3.465 1 95.06 581 ILE B O 1
ATOM 9917 N N . PRO B 1 582 ? 21.656 4.539 -5.188 1 94.31 582 PRO B N 1
ATOM 9918 C CA . PRO B 1 582 ? 21.078 5.566 -6.066 1 94.31 582 PRO B CA 1
ATOM 9919 C C . PRO B 1 582 ? 19.594 5.809 -5.805 1 94.31 582 PRO B C 1
ATOM 9921 O O . PRO B 1 582 ? 19.109 6.934 -5.965 1 94.31 582 PRO B O 1
ATOM 9924 N N . VAL B 1 583 ? 18.891 4.797 -5.422 1 94.75 583 VAL B N 1
ATOM 9925 C CA . VAL B 1 583 ? 17.469 4.926 -5.105 1 94.75 583 VAL B CA 1
ATOM 9926 C C . VAL B 1 583 ? 17.297 5.848 -3.904 1 94.75 583 VAL B C 1
ATOM 9928 O O . VAL B 1 583 ? 16.406 6.703 -3.896 1 94.75 583 VAL B O 1
ATOM 9931 N N . ILE B 1 584 ? 18.156 5.684 -2.965 1 95.38 584 ILE B N 1
ATOM 9932 C CA . ILE B 1 584 ? 18.094 6.492 -1.755 1 95.38 584 ILE B CA 1
ATOM 9933 C C . ILE B 1 584 ? 18.438 7.941 -2.082 1 95.38 584 ILE B C 1
ATOM 9935 O O . ILE B 1 584 ? 17.75 8.867 -1.634 1 95.38 584 ILE B O 1
ATOM 9939 N N . TYR B 1 585 ? 19.453 8.195 -2.918 1 94.75 585 TYR B N 1
ATOM 9940 C CA . TYR B 1 585 ? 19.812 9.555 -3.312 1 94.75 585 TYR B CA 1
ATOM 9941 C C . TYR B 1 585 ? 18.688 10.195 -4.133 1 94.75 585 TYR B C 1
ATOM 9943 O O . TYR B 1 585 ? 18.422 11.391 -3.998 1 94.75 585 TYR B O 1
ATOM 9951 N N . ALA B 1 586 ? 18.094 9.391 -4.93 1 92.69 586 ALA B N 1
ATOM 9952 C CA . ALA B 1 586 ? 16.953 9.914 -5.695 1 92.69 586 ALA B CA 1
ATOM 9953 C C . ALA B 1 586 ? 15.812 10.328 -4.773 1 92.69 586 ALA B C 1
ATOM 9955 O O . ALA B 1 586 ? 15.156 11.344 -5.004 1 92.69 586 ALA B O 1
ATOM 9956 N N . ALA B 1 587 ? 15.602 9.539 -3.742 1 92.81 587 ALA B N 1
ATOM 9957 C CA . ALA B 1 587 ? 14.547 9.867 -2.787 1 92.81 587 ALA B CA 1
ATOM 9958 C C . ALA B 1 587 ? 14.812 11.203 -2.107 1 92.81 587 ALA B C 1
ATOM 9960 O O . ALA B 1 587 ? 13.898 12.023 -1.963 1 92.81 587 ALA B O 1
ATOM 9961 N N . ILE B 1 588 ? 16.016 11.469 -1.806 1 90.25 588 ILE B N 1
ATOM 9962 C CA . ILE B 1 588 ? 16.391 12.703 -1.131 1 90.25 588 ILE B CA 1
ATOM 9963 C C . ILE B 1 588 ? 16.281 13.875 -2.102 1 90.25 588 ILE B C 1
ATOM 9965 O O . ILE B 1 588 ? 15.828 14.961 -1.729 1 90.25 588 ILE B O 1
ATOM 9969 N N . ALA B 1 589 ? 16.609 13.602 -3.316 1 88.19 589 ALA B N 1
ATOM 9970 C CA . ALA B 1 589 ? 16.594 14.664 -4.316 1 88.19 589 ALA B CA 1
ATOM 9971 C C . ALA B 1 589 ? 15.18 15 -4.758 1 88.19 589 ALA B C 1
ATOM 9973 O O . ALA B 1 589 ? 14.844 16.172 -4.973 1 88.19 589 ALA B O 1
ATOM 9974 N N . TRP B 1 590 ? 14.328 13.938 -4.844 1 83.12 590 TRP B N 1
ATOM 9975 C CA . TRP B 1 590 ? 12.953 14.141 -5.297 1 83.12 590 TRP B CA 1
ATOM 9976 C C . TRP B 1 590 ? 12.18 15.023 -4.32 1 83.12 590 TRP B C 1
ATOM 9978 O O . TRP B 1 590 ? 11.297 15.781 -4.723 1 83.12 590 TRP B O 1
ATOM 9988 N N . ASP B 1 591 ? 12.578 14.883 -3.168 1 76.06 591 ASP B N 1
ATOM 9989 C CA . ASP B 1 591 ? 11.875 15.625 -2.131 1 76.06 591 ASP B CA 1
ATOM 9990 C C . ASP B 1 591 ? 12.047 17.125 -2.318 1 76.06 591 ASP B C 1
ATOM 9992 O O . ASP B 1 591 ? 11.164 17.906 -1.95 1 76.06 591 ASP B O 1
ATOM 9996 N N . CYS B 1 592 ? 13.109 17.5 -3.1 1 74.56 592 CYS B N 1
ATOM 9997 C CA . CYS B 1 592 ? 13.422 18.906 -3.268 1 74.56 592 CYS B CA 1
ATOM 9998 C C . CYS B 1 592 ? 12.977 19.406 -4.637 1 74.56 592 CYS B C 1
ATOM 10000 O O . CYS B 1 592 ? 13.242 20.547 -5.004 1 74.56 592 CYS B O 1
ATOM 10002 N N . PHE B 1 593 ? 12.43 18.625 -5.449 1 69.62 593 PHE B N 1
ATOM 10003 C CA . PHE B 1 593 ? 12.109 18.969 -6.828 1 69.62 593 PHE B CA 1
ATOM 10004 C C . PHE B 1 593 ? 11.188 20.188 -6.879 1 69.62 593 PHE B C 1
ATOM 10006 O O . PHE B 1 593 ? 11.305 21.016 -7.773 1 69.62 593 PHE B O 1
ATOM 10013 N N . LEU B 1 594 ? 10.344 20.234 -5.84 1 57.06 594 LEU B N 1
ATOM 10014 C CA . LEU B 1 594 ? 9.289 21.234 -5.84 1 57.06 594 LEU B CA 1
ATOM 10015 C C . LEU B 1 594 ? 9.883 22.625 -5.621 1 57.06 594 LEU B C 1
ATOM 10017 O O . LEU B 1 594 ? 9.336 23.625 -6.102 1 57.06 594 LEU B O 1
ATOM 10021 N N . MET B 1 595 ? 11.023 22.594 -5.004 1 61 595 MET B N 1
ATOM 10022 C CA . MET B 1 595 ? 11.633 23.875 -4.66 1 61 595 MET B CA 1
ATOM 10023 C C . MET B 1 595 ? 12.445 24.438 -5.824 1 61 595 MET B C 1
ATOM 10025 O O . MET B 1 595 ? 12.945 25.562 -5.762 1 61 595 MET B O 1
ATOM 10029 N N . LEU B 1 596 ? 12.484 23.672 -6.832 1 61.47 596 LEU B N 1
ATOM 10030 C CA . LEU B 1 596 ? 13.336 24.047 -7.957 1 61.47 596 LEU B CA 1
ATOM 10031 C C . LEU B 1 596 ? 12.852 25.328 -8.617 1 61.47 596 LEU B C 1
ATOM 10033 O O . LEU B 1 596 ? 13.648 26.109 -9.133 1 61.47 596 LEU B O 1
ATOM 10037 N N . LEU B 1 597 ? 11.523 25.469 -8.461 1 61.38 597 LEU B N 1
ATOM 10038 C CA . LEU B 1 597 ? 11.039 26.609 -9.234 1 61.38 597 LEU B CA 1
ATOM 10039 C C . LEU B 1 597 ? 11.359 27.922 -8.539 1 61.38 597 LEU B C 1
ATOM 10041 O O . LEU B 1 597 ? 11.602 28.938 -9.203 1 61.38 597 LEU B O 1
ATOM 10045 N N . SER B 1 598 ? 11.453 27.922 -7.219 1 62.44 598 SER B N 1
ATOM 10046 C CA . SER B 1 598 ? 11.641 29.188 -6.5 1 62.44 598 SER B CA 1
ATOM 10047 C C . SER B 1 598 ? 13.062 29.297 -5.953 1 62.44 598 SER B C 1
ATOM 10049 O O . SER B 1 598 ? 13.43 30.328 -5.398 1 62.44 598 SER B O 1
ATOM 10051 N N . ALA B 1 599 ? 13.891 28.391 -6.266 1 70.19 599 ALA B N 1
ATOM 10052 C CA . ALA B 1 599 ? 15.211 28.375 -5.637 1 70.19 599 ALA B CA 1
ATOM 10053 C C . ALA B 1 599 ? 16.234 29.109 -6.496 1 70.19 599 ALA B C 1
ATOM 10055 O O . ALA B 1 599 ? 16 29.328 -7.688 1 70.19 599 ALA B O 1
ATOM 10056 N N . PRO B 1 600 ? 17.25 29.547 -5.984 1 73.31 600 PRO B N 1
ATOM 10057 C CA . PRO B 1 600 ? 18.297 30.219 -6.746 1 73.31 600 PRO B CA 1
ATOM 10058 C C . PRO B 1 600 ? 18.859 29.359 -7.883 1 73.31 600 PRO B C 1
ATOM 10060 O O . PRO B 1 600 ? 18.672 28.141 -7.879 1 73.31 600 PRO B O 1
ATOM 10063 N N . GLY B 1 601 ? 19.438 29.922 -8.914 1 76.12 601 GLY B N 1
ATOM 10064 C CA . GLY B 1 601 ? 19.906 29.25 -10.109 1 76.12 601 GLY B CA 1
ATOM 10065 C C . GLY B 1 601 ? 20.922 28.141 -9.828 1 76.12 601 GLY B C 1
ATOM 10066 O O . GLY B 1 601 ? 20.828 27.047 -10.391 1 76.12 601 GLY B O 1
ATOM 10067 N N . TRP B 1 602 ? 21.891 28.422 -8.883 1 76.5 602 TRP B N 1
ATOM 10068 C CA . TRP B 1 602 ? 22.906 27.406 -8.594 1 76.5 602 TRP B CA 1
ATOM 10069 C C . TRP B 1 602 ? 22.266 26.156 -7.988 1 76.5 602 TRP B C 1
ATOM 10071 O O . TRP B 1 602 ? 22.672 25.031 -8.281 1 76.5 602 TRP B O 1
ATOM 10081 N N . TYR B 1 603 ? 21.344 26.422 -7.199 1 78.06 603 TYR B N 1
ATOM 10082 C CA . TYR B 1 603 ? 20.625 25.328 -6.551 1 78.06 603 TYR B CA 1
ATOM 10083 C C . TYR B 1 603 ? 19.844 24.5 -7.574 1 78.06 603 TYR B C 1
ATOM 10085 O O . TYR B 1 603 ? 19.891 23.266 -7.547 1 78.06 603 TYR B O 1
ATOM 10093 N N . ARG B 1 604 ? 19.312 25.141 -8.641 1 83.38 604 ARG B N 1
ATOM 10094 C CA . ARG B 1 604 ? 18.531 24.469 -9.68 1 83.38 604 ARG B CA 1
ATOM 10095 C C . ARG B 1 604 ? 19.438 23.625 -10.578 1 83.38 604 ARG B C 1
ATOM 10097 O O . ARG B 1 604 ? 19.109 22.484 -10.906 1 83.38 604 ARG B O 1
ATOM 10104 N N . VAL B 1 605 ? 20.516 24.203 -10.781 1 82.94 605 VAL B N 1
ATOM 10105 C CA . VAL B 1 605 ? 21.422 23.516 -11.703 1 82.94 605 VAL B CA 1
ATOM 10106 C C . VAL B 1 605 ? 22.031 22.297 -11.008 1 82.94 605 VAL B C 1
ATOM 10108 O O . VAL B 1 605 ? 22.141 21.219 -11.602 1 82.94 605 VAL B O 1
ATOM 10111 N N . SER B 1 606 ? 22.391 22.469 -9.781 1 85.12 606 SER B N 1
ATOM 10112 C CA . SER B 1 606 ? 23.016 21.375 -9.062 1 85.12 606 SER B CA 1
ATOM 10113 C C . SER B 1 606 ? 22.016 20.234 -8.828 1 85.12 606 SER B C 1
ATOM 10115 O O . SER B 1 606 ? 22.328 19.062 -9.07 1 85.12 606 SER B O 1
ATOM 10117 N N . LEU B 1 607 ? 20.844 20.578 -8.469 1 86.06 607 LEU B N 1
ATOM 10118 C CA . LEU B 1 607 ? 19.844 19.547 -8.18 1 86.06 607 LEU B CA 1
ATOM 10119 C C . LEU B 1 607 ? 19.391 18.875 -9.469 1 86.06 607 LEU B C 1
ATOM 10121 O O . LEU B 1 607 ? 19.203 17.656 -9.5 1 86.06 607 LEU B O 1
ATOM 10125 N N . LEU B 1 608 ? 19.266 19.578 -10.531 1 87 608 LEU B N 1
ATOM 10126 C CA . LEU B 1 608 ? 18.859 19.016 -11.805 1 87 608 LEU B CA 1
ATOM 10127 C C . LEU B 1 608 ? 19.953 18.094 -12.352 1 87 608 LEU B C 1
ATOM 10129 O O . LEU B 1 608 ? 19.656 17.031 -12.93 1 87 608 LEU B O 1
ATOM 10133 N N . SER B 1 609 ? 21.172 18.531 -12.125 1 89.5 609 SER B N 1
ATOM 10134 C CA . SER B 1 609 ? 22.266 17.688 -12.578 1 89.5 609 SER B CA 1
ATOM 10135 C C . SER B 1 609 ? 22.297 16.375 -11.82 1 89.5 609 SER B C 1
ATOM 10137 O O . SER B 1 609 ? 22.516 15.312 -12.414 1 89.5 609 SER B O 1
ATOM 10139 N N . VAL B 1 610 ? 22.031 16.406 -10.555 1 90.31 610 VAL B N 1
ATOM 10140 C CA . VAL B 1 610 ? 22.016 15.211 -9.727 1 90.31 610 VAL B CA 1
ATOM 10141 C C . VAL B 1 610 ? 20.875 14.297 -10.148 1 90.31 610 VAL B C 1
ATOM 10143 O O . VAL B 1 610 ? 21.062 13.094 -10.328 1 90.31 610 VAL B O 1
ATOM 10146 N N . ILE B 1 611 ? 19.734 14.836 -10.43 1 88.12 611 ILE B N 1
ATOM 10147 C CA . ILE B 1 611 ? 18.562 14.055 -10.812 1 88.12 611 ILE B CA 1
ATOM 10148 C C . ILE B 1 611 ? 18.781 13.43 -12.188 1 88.12 611 ILE B C 1
ATOM 10150 O O . ILE B 1 611 ? 18.484 12.25 -12.398 1 88.12 611 ILE B O 1
ATOM 10154 N N . LEU B 1 612 ? 19.375 14.148 -13.055 1 90.19 612 LEU B N 1
ATOM 10155 C CA . LEU B 1 612 ? 19.625 13.641 -14.398 1 90.19 612 LEU B CA 1
ATOM 10156 C C . LEU B 1 612 ? 20.672 12.531 -14.375 1 90.19 612 LEU B C 1
ATOM 10158 O O . LEU B 1 612 ? 20.531 11.523 -15.078 1 90.19 612 LEU B O 1
ATOM 10162 N N . LEU B 1 613 ? 21.609 12.766 -13.562 1 92.25 613 LEU B N 1
ATOM 10163 C CA . LEU B 1 613 ? 22.641 11.742 -13.438 1 92.25 613 LEU B CA 1
ATOM 10164 C C . LEU B 1 613 ? 22.078 10.461 -12.852 1 92.25 613 LEU B C 1
ATOM 10166 O O . LEU B 1 613 ? 22.406 9.359 -13.312 1 92.25 613 LEU B O 1
ATOM 10170 N N . LEU B 1 614 ? 21.234 10.602 -11.93 1 92.31 614 LEU B N 1
ATOM 10171 C CA . LEU B 1 614 ? 20.625 9.438 -11.305 1 92.31 614 LEU B CA 1
ATOM 10172 C C . LEU B 1 614 ? 19.656 8.758 -12.258 1 92.31 614 LEU B C 1
ATOM 10174 O O . LEU B 1 614 ? 19.594 7.523 -12.305 1 92.31 614 LEU B O 1
ATOM 10178 N N . LEU B 1 615 ? 18.953 9.531 -13.008 1 89.69 615 LEU B N 1
ATOM 10179 C CA . LEU B 1 615 ? 18.062 8.969 -14 1 89.69 615 LEU B CA 1
ATOM 10180 C C . LEU B 1 615 ? 18.828 8.227 -15.086 1 89.69 615 LEU B C 1
ATOM 10182 O O . LEU B 1 615 ? 18.438 7.133 -15.5 1 89.69 615 LEU B O 1
ATOM 10186 N N . PHE B 1 616 ? 19.922 8.75 -15.453 1 90.56 616 PHE B N 1
ATOM 10187 C CA . PHE B 1 616 ? 20.781 8.109 -16.453 1 90.56 616 PHE B CA 1
ATOM 10188 C C . PHE B 1 616 ? 21.344 6.797 -15.922 1 90.56 616 PHE B C 1
ATOM 10190 O O . PHE B 1 616 ? 21.328 5.785 -16.625 1 90.56 616 PHE B O 1
ATOM 10197 N N . THR B 1 617 ? 21.703 6.848 -14.711 1 91.06 617 THR B N 1
ATOM 10198 C CA . THR B 1 617 ? 22.25 5.648 -14.086 1 91.06 617 THR B CA 1
ATOM 10199 C C . THR B 1 617 ? 21.172 4.574 -13.961 1 91.06 617 THR B C 1
ATOM 10201 O O . THR B 1 617 ? 21.438 3.393 -14.195 1 91.06 617 THR B O 1
ATOM 10204 N N . SER B 1 618 ? 19.953 4.977 -13.719 1 88.62 618 SER B N 1
ATOM 10205 C CA . SER B 1 618 ? 18.859 4.031 -13.523 1 88.62 618 SER B CA 1
ATOM 10206 C C . SER B 1 618 ? 18.406 3.436 -14.844 1 88.62 618 SER B C 1
ATOM 10208 O O . SER B 1 618 ? 18 2.27 -14.906 1 88.62 618 SER B O 1
ATOM 10210 N N . VAL B 1 619 ? 18.547 4.164 -15.867 1 86.12 619 VAL B N 1
ATOM 10211 C CA . VAL B 1 619 ? 18 3.721 -17.156 1 86.12 619 VAL B CA 1
ATOM 10212 C C . VAL B 1 619 ? 19.047 2.871 -17.875 1 86.12 619 VAL B C 1
ATOM 10214 O O . VAL B 1 619 ? 18.719 1.855 -18.5 1 86.12 619 VAL B O 1
ATOM 10217 N N . PHE B 1 620 ? 20.312 3.195 -17.688 1 86.06 620 PHE B N 1
ATOM 10218 C CA . PHE B 1 620 ? 21.312 2.561 -18.547 1 86.06 620 PHE B CA 1
ATOM 10219 C C . PHE B 1 620 ? 22.219 1.637 -17.75 1 86.06 620 PHE B C 1
ATOM 10221 O O . PHE B 1 620 ? 22.375 0.463 -18.078 1 86.06 620 PHE B O 1
ATOM 10228 N N . PHE B 1 621 ? 22.703 2.066 -16.672 1 88.5 621 PHE B N 1
ATOM 10229 C CA . PHE B 1 621 ? 23.75 1.34 -15.977 1 88.5 621 PHE B CA 1
ATOM 10230 C C . PHE B 1 621 ? 23.172 0.194 -15.156 1 88.5 621 PHE B C 1
ATOM 10232 O O . PHE B 1 621 ? 23.688 -0.925 -15.188 1 88.5 621 PHE B O 1
ATOM 10239 N N . ILE B 1 622 ? 22.078 0.445 -14.523 1 89.69 622 ILE B N 1
ATOM 10240 C CA . ILE B 1 622 ? 21.547 -0.546 -13.594 1 89.69 622 ILE B CA 1
ATOM 10241 C C . ILE B 1 622 ? 21.031 -1.758 -14.359 1 89.69 622 ILE B C 1
ATOM 10243 O O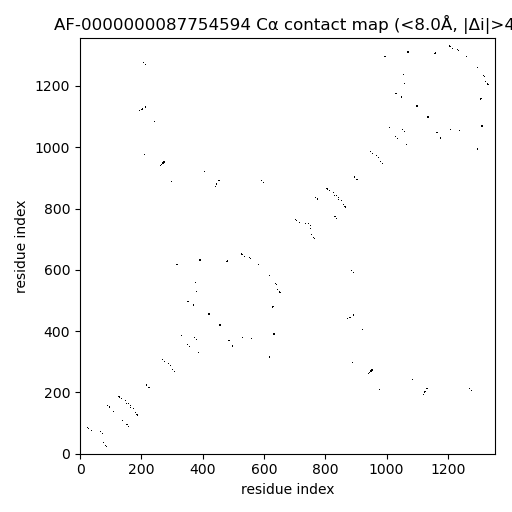 . ILE B 1 622 ? 21.375 -2.898 -14.047 1 89.69 622 ILE B O 1
ATOM 10247 N N . PRO B 1 623 ? 20.219 -1.546 -15.406 1 87.19 623 PRO B N 1
ATOM 10248 C CA . PRO B 1 623 ? 19.812 -2.732 -16.156 1 87.19 623 PRO B CA 1
ATOM 10249 C C . PRO B 1 623 ? 21 -3.486 -16.766 1 87.19 623 PRO B C 1
ATOM 10251 O O . PRO B 1 623 ? 20.984 -4.719 -16.828 1 87.19 623 PRO B O 1
ATOM 10254 N N . TYR B 1 624 ? 22.047 -2.789 -17.203 1 89.5 624 TYR B N 1
ATOM 10255 C CA . TYR B 1 624 ? 23.25 -3.414 -17.719 1 89.5 624 TYR B CA 1
ATOM 10256 C C . TYR B 1 624 ? 23.953 -4.23 -16.641 1 89.5 624 TYR B C 1
ATOM 10258 O O . TYR B 1 624 ? 24.359 -5.367 -16.891 1 89.5 624 TYR B O 1
ATOM 10266 N N . LEU B 1 625 ? 24 -3.695 -15.508 1 91.75 625 LEU B N 1
ATOM 10267 C CA . LEU B 1 625 ? 24.656 -4.359 -14.383 1 91.75 625 LEU B CA 1
ATOM 10268 C C . LEU B 1 625 ? 23.891 -5.621 -13.984 1 91.75 625 LEU B C 1
ATOM 10270 O O . LEU B 1 625 ? 24.5 -6.668 -13.75 1 91.75 625 LEU B O 1
ATOM 10274 N N . VAL B 1 626 ? 22.641 -5.559 -13.945 1 88.31 626 VAL B N 1
ATOM 10275 C CA . VAL B 1 626 ? 21.828 -6.707 -13.57 1 88.31 626 VAL B CA 1
ATOM 10276 C C . VAL B 1 626 ? 21.938 -7.797 -14.633 1 88.31 626 VAL B C 1
ATOM 10278 O O . VAL B 1 626 ? 22.047 -8.977 -14.305 1 88.31 626 VAL B O 1
ATOM 10281 N N . GLY B 1 627 ? 21.922 -7.379 -15.852 1 88.19 627 GLY B N 1
ATOM 10282 C CA . GLY B 1 627 ? 22.062 -8.336 -16.938 1 88.19 627 GLY B CA 1
ATOM 10283 C C . GLY B 1 627 ? 23.406 -9.055 -16.922 1 88.19 627 GLY B C 1
ATOM 10284 O O . GLY B 1 627 ? 23.469 -10.273 -17.062 1 88.19 627 GLY B O 1
ATOM 10285 N N . GLN B 1 628 ? 24.469 -8.336 -16.641 1 90.38 628 GLN B N 1
ATOM 10286 C CA . GLN B 1 628 ? 25.797 -8.922 -16.625 1 90.38 628 GLN B CA 1
ATOM 10287 C C . GLN B 1 628 ? 25.984 -9.82 -15.398 1 90.38 628 GLN B C 1
ATOM 10289 O O . GLN B 1 628 ? 26.578 -10.891 -15.5 1 90.38 628 GLN B O 1
ATOM 10294 N N . LEU B 1 629 ? 25.5 -9.367 -14.328 1 92.81 629 LEU B N 1
ATOM 10295 C CA . LEU B 1 629 ? 25.594 -10.18 -13.117 1 92.81 629 LEU B CA 1
ATOM 10296 C C . LEU B 1 629 ? 24.875 -11.516 -13.297 1 92.81 629 LEU B C 1
ATOM 10298 O O . LEU B 1 629 ? 25.406 -12.57 -12.961 1 92.81 629 LEU B O 1
ATOM 10302 N N . SER B 1 630 ? 23.656 -11.445 -13.82 1 90.06 630 SER B N 1
ATOM 10303 C CA . SER B 1 630 ? 22.828 -12.648 -13.961 1 90.06 630 SER B CA 1
ATOM 10304 C C . SER B 1 630 ? 23.453 -13.625 -14.961 1 90.06 630 SER B C 1
ATOM 10306 O O . SER B 1 630 ? 23.359 -14.836 -14.789 1 90.06 630 SER B O 1
ATOM 10308 N N . THR B 1 631 ? 24.094 -13.086 -16 1 88.94 631 THR B N 1
ATOM 10309 C CA . THR B 1 631 ? 24.781 -13.945 -16.953 1 88.94 631 THR B CA 1
ATOM 10310 C C . THR B 1 631 ? 25.969 -14.641 -16.312 1 88.94 631 THR B C 1
ATOM 10312 O O . THR B 1 631 ? 26.156 -15.844 -16.469 1 88.94 631 THR B O 1
ATOM 10315 N N . VAL B 1 632 ? 26.688 -13.914 -15.555 1 90.31 632 VAL B N 1
ATOM 10316 C CA . VAL B 1 632 ? 27.875 -14.469 -14.914 1 90.31 632 VAL B CA 1
ATOM 10317 C C . VAL B 1 632 ? 27.453 -15.516 -13.883 1 90.31 632 VAL B C 1
ATOM 10319 O O . VAL B 1 632 ? 28 -16.625 -13.867 1 90.31 632 VAL B O 1
ATOM 10322 N N . ILE B 1 633 ? 26.453 -15.227 -13.109 1 89.5 633 ILE B N 1
ATOM 10323 C CA . ILE B 1 633 ? 26.031 -16.156 -12.07 1 89.5 633 ILE B CA 1
ATOM 10324 C C . ILE B 1 633 ? 25.281 -17.328 -12.695 1 89.5 633 ILE B C 1
ATOM 10326 O O . ILE B 1 633 ? 25.391 -18.453 -12.203 1 89.5 633 ILE B O 1
ATOM 10330 N N . GLY B 1 634 ? 24.562 -17.047 -13.727 1 88.5 634 GLY B N 1
ATOM 10331 C CA . GLY B 1 634 ? 23.828 -18.109 -14.391 1 88.5 634 GLY B CA 1
ATOM 10332 C C . GLY B 1 634 ? 24.719 -19.156 -15.031 1 88.5 634 GLY B C 1
ATOM 10333 O O . GLY B 1 634 ? 24.406 -20.344 -15.039 1 88.5 634 GLY B O 1
ATOM 10334 N N . VAL B 1 635 ? 25.891 -18.688 -15.5 1 88.75 635 VAL B N 1
ATOM 10335 C CA . VAL B 1 635 ? 26.766 -19.609 -16.234 1 88.75 635 VAL B CA 1
ATOM 10336 C C . VAL B 1 635 ? 27.844 -20.156 -15.289 1 88.75 635 VAL B C 1
ATOM 10338 O O . VAL B 1 635 ? 28.109 -21.359 -15.289 1 88.75 635 VAL B O 1
ATOM 10341 N N . ALA B 1 636 ? 28.328 -19.359 -14.484 1 86.44 636 ALA B N 1
ATOM 10342 C CA . ALA B 1 636 ? 29.469 -19.766 -13.656 1 86.44 636 ALA B CA 1
ATOM 10343 C C . ALA B 1 636 ? 28.984 -20.438 -12.367 1 86.44 636 ALA B C 1
ATOM 10345 O O . ALA B 1 636 ? 29.641 -21.344 -11.859 1 86.44 636 ALA B O 1
ATOM 10346 N N . CYS B 1 637 ? 27.891 -19.969 -11.844 1 85.25 637 CYS B N 1
ATOM 10347 C CA . CYS B 1 637 ? 27.422 -20.484 -10.57 1 85.25 637 CYS B CA 1
ATOM 10348 C C . CYS B 1 637 ? 25.953 -20.859 -10.633 1 85.25 637 CYS B C 1
ATOM 10350 O O . CYS B 1 637 ? 25.125 -20.297 -9.914 1 85.25 637 CYS B O 1
ATOM 10352 N N . PRO B 1 638 ? 25.625 -21.844 -11.414 1 86.06 638 PRO B N 1
ATOM 10353 C CA . PRO B 1 638 ? 24.219 -22.203 -11.5 1 86.06 638 PRO B CA 1
ATOM 10354 C C . PRO B 1 638 ? 23.703 -22.906 -10.242 1 86.06 638 PRO B C 1
ATOM 10356 O O . PRO B 1 638 ? 24.469 -23.625 -9.586 1 86.06 638 PRO B O 1
ATOM 10359 N N . ILE B 1 639 ? 22.5 -22.656 -9.914 1 84.12 639 ILE B N 1
ATOM 10360 C CA . ILE B 1 639 ? 21.859 -23.297 -8.773 1 84.12 639 ILE B CA 1
ATOM 10361 C C . ILE B 1 639 ? 21.078 -24.516 -9.242 1 84.12 639 ILE B C 1
ATOM 10363 O O . ILE B 1 639 ? 20.406 -24.484 -10.281 1 84.12 639 ILE B O 1
ATOM 10367 N N . ARG B 1 640 ? 21.125 -25.531 -8.508 1 78.5 640 ARG B N 1
ATOM 10368 C CA . ARG B 1 640 ? 20.531 -26.812 -8.859 1 78.5 640 ARG B CA 1
ATOM 10369 C C . ARG B 1 640 ? 19.016 -26.672 -9.055 1 78.5 640 ARG B C 1
ATOM 10371 O O . ARG B 1 640 ? 18.453 -27.219 -10 1 78.5 640 ARG B O 1
ATOM 10378 N N . GLY B 1 641 ? 18.406 -25.844 -8.18 1 76.19 641 GLY B N 1
ATOM 10379 C CA . GLY B 1 641 ? 16.969 -25.703 -8.281 1 76.19 641 GLY B CA 1
ATOM 10380 C C . GLY B 1 641 ? 16.531 -25.031 -9.562 1 76.19 641 GLY B C 1
ATOM 10381 O O . GLY B 1 641 ? 15.516 -25.422 -10.148 1 76.19 641 GLY B O 1
ATOM 10382 N N . GLN B 1 642 ? 17.344 -24.188 -10.102 1 80.94 642 GLN B N 1
ATOM 10383 C CA . GLN B 1 642 ? 17 -23.469 -11.32 1 80.94 642 GLN B CA 1
ATOM 10384 C C . GLN B 1 642 ? 17.25 -24.328 -12.555 1 80.94 642 GLN B C 1
ATOM 10386 O O . GLN B 1 642 ? 16.469 -24.281 -13.516 1 80.94 642 GLN B O 1
ATOM 10391 N N . VAL B 1 643 ? 18.234 -25.078 -12.5 1 83.62 643 VAL B N 1
ATOM 10392 C CA . VAL B 1 643 ? 18.547 -25.969 -13.625 1 83.62 643 VAL B CA 1
ATOM 10393 C C . VAL B 1 643 ? 17.484 -27.062 -13.727 1 83.62 643 VAL B C 1
ATOM 10395 O O . VAL B 1 643 ? 17.047 -27.422 -14.82 1 83.62 643 VAL B O 1
ATOM 10398 N N . GLN B 1 644 ? 17.078 -27.484 -12.547 1 78.62 644 GLN B N 1
ATOM 10399 C CA . GLN B 1 644 ? 16.062 -28.516 -12.516 1 78.62 644 GLN B CA 1
ATOM 10400 C C . GLN B 1 644 ? 14.742 -28.016 -13.102 1 78.62 644 GLN B C 1
ATOM 10402 O O . GLN B 1 644 ? 14.07 -28.734 -13.836 1 78.62 644 GLN B O 1
ATOM 10407 N N . GLU B 1 645 ? 14.414 -26.875 -12.773 1 76.56 645 GLU B N 1
ATOM 10408 C CA . GLU B 1 645 ? 13.188 -26.297 -13.312 1 76.56 645 GLU B CA 1
ATOM 10409 C C . GLU B 1 645 ? 13.273 -26.141 -14.828 1 76.56 645 GLU B C 1
ATOM 10411 O O . GLU B 1 645 ? 12.305 -26.406 -15.539 1 76.56 645 GLU B O 1
ATOM 10416 N N . ALA B 1 646 ? 14.391 -25.75 -15.273 1 81.88 646 ALA B N 1
ATOM 10417 C CA . ALA B 1 646 ? 14.578 -25.578 -16.719 1 81.88 646 ALA B CA 1
ATOM 10418 C C . ALA B 1 646 ? 14.586 -26.922 -17.422 1 81.88 646 ALA B C 1
ATOM 10420 O O . ALA B 1 646 ? 14.086 -27.047 -18.547 1 81.88 646 ALA B O 1
ATOM 10421 N N . LEU B 1 647 ? 15.102 -27.875 -16.734 1 82.25 647 LEU B N 1
ATOM 10422 C CA . LEU B 1 647 ? 15.125 -29.219 -17.297 1 82.25 647 LEU B CA 1
ATOM 10423 C C . LEU B 1 647 ? 13.719 -29.781 -17.422 1 82.25 647 LEU B C 1
ATOM 10425 O O . LEU B 1 647 ? 13.359 -30.359 -18.453 1 82.25 647 LEU B O 1
ATOM 10429 N N . SER B 1 648 ? 13 -29.547 -16.391 1 76.94 648 SER B N 1
ATOM 10430 C CA . SER B 1 648 ? 11.625 -30.031 -16.406 1 76.94 648 SER B CA 1
ATOM 10431 C C . SER B 1 648 ? 10.82 -29.344 -17.5 1 76.94 648 SER B C 1
ATOM 10433 O O . SER B 1 648 ? 10.008 -29.984 -18.188 1 76.94 648 SER B O 1
ATOM 10435 N N . SER B 1 649 ? 11.094 -28.141 -17.656 1 76.06 649 SER B N 1
ATOM 10436 C CA . SER B 1 649 ? 10.391 -27.406 -18.703 1 76.06 649 SER B CA 1
ATOM 10437 C C . SER B 1 649 ? 10.844 -27.875 -20.094 1 76.06 649 SER B C 1
ATOM 10439 O O . SER B 1 649 ? 10.031 -27.969 -21.016 1 76.06 649 SER B O 1
ATOM 10441 N N . SER B 1 650 ? 12.047 -28.141 -20.203 1 79 650 SER B N 1
ATOM 10442 C CA . SER B 1 650 ? 12.578 -28.609 -21.484 1 79 650 SER B CA 1
ATOM 10443 C C . SER B 1 650 ? 12.023 -29.984 -21.828 1 79 650 SER B C 1
ATOM 10445 O O . SER B 1 650 ? 11.719 -30.266 -22.984 1 79 650 SER B O 1
ATOM 10447 N N . ILE B 1 651 ? 11.914 -30.734 -20.812 1 74.88 651 ILE B N 1
ATOM 10448 C CA . ILE B 1 651 ? 11.359 -32.062 -21 1 74.88 651 ILE B CA 1
ATOM 10449 C C . ILE B 1 651 ? 9.898 -31.953 -21.453 1 74.88 651 ILE B C 1
ATOM 10451 O O . ILE B 1 651 ? 9.477 -32.656 -22.391 1 74.88 651 ILE B O 1
ATOM 10455 N N . LEU B 1 652 ? 9.195 -31.109 -20.797 1 71.75 652 LEU B N 1
ATOM 10456 C CA . LEU B 1 652 ? 7.789 -30.922 -21.141 1 71.75 652 LEU B CA 1
ATOM 10457 C C . LEU B 1 652 ? 7.637 -30.406 -22.578 1 71.75 652 LEU B C 1
ATOM 10459 O O . LEU B 1 652 ? 6.758 -30.875 -23.312 1 71.75 652 LEU B O 1
ATOM 10463 N N . ASN B 1 653 ? 8.492 -29.516 -23.016 1 73 653 ASN B N 1
ATOM 10464 C CA . ASN B 1 653 ? 8.438 -28.969 -24.359 1 73 653 ASN B CA 1
ATOM 10465 C C . ASN B 1 653 ? 8.797 -30.031 -25.406 1 73 653 ASN B C 1
ATOM 10467 O O . ASN B 1 653 ? 8.172 -30.078 -26.469 1 73 653 ASN B O 1
ATOM 10471 N N . LEU B 1 654 ? 9.703 -30.812 -25.078 1 73.75 654 LEU B N 1
ATOM 10472 C CA . LEU B 1 654 ? 10.102 -31.859 -26 1 73.75 654 LEU B CA 1
ATOM 10473 C C . LEU B 1 654 ? 9.023 -32.938 -26.109 1 73.75 654 LEU B C 1
ATOM 10475 O O . LEU B 1 654 ? 8.773 -33.469 -27.188 1 73.75 654 LEU B O 1
ATOM 10479 N N . ARG B 1 655 ? 8.414 -33.094 -24.969 1 67.81 655 ARG B N 1
ATOM 10480 C CA . ARG B 1 655 ? 7.312 -34.062 -25 1 67.81 655 ARG B CA 1
ATOM 10481 C C . ARG B 1 655 ? 6.137 -33.531 -25.812 1 67.81 655 ARG B C 1
ATOM 10483 O O . ARG B 1 655 ? 5.504 -34.281 -26.562 1 67.81 655 ARG B O 1
ATOM 10490 N N . GLN B 1 656 ? 5.914 -32.312 -25.656 1 67.88 656 GLN B N 1
ATOM 10491 C CA . GLN B 1 656 ? 4.832 -31.719 -26.438 1 67.88 656 GLN B CA 1
ATOM 10492 C C . GLN B 1 656 ? 5.16 -31.703 -27.922 1 67.88 656 GLN B C 1
ATOM 10494 O O . GLN B 1 656 ? 4.285 -31.953 -28.75 1 67.88 656 GLN B O 1
ATOM 10499 N N . GLN B 1 657 ? 6.375 -31.438 -28.234 1 64.94 657 GLN B N 1
ATOM 10500 C CA . GLN B 1 657 ? 6.801 -31.453 -29.625 1 64.94 657 GLN B CA 1
ATOM 10501 C C . GLN B 1 657 ? 6.738 -32.844 -30.203 1 64.94 657 GLN B C 1
ATOM 10503 O O . GLN B 1 657 ? 6.336 -33.062 -31.359 1 64.94 657 GLN B O 1
ATOM 10508 N N . ALA B 1 658 ? 7.121 -33.75 -29.297 1 62.03 658 ALA B N 1
ATOM 10509 C CA . ALA B 1 658 ? 7.043 -35.156 -29.734 1 62.03 658 ALA B CA 1
ATOM 10510 C C . ALA B 1 658 ? 5.594 -35.562 -29.953 1 62.03 658 ALA B C 1
ATOM 10512 O O . ALA B 1 658 ? 5.293 -36.281 -30.922 1 62.03 658 ALA B O 1
ATOM 10513 N N . LEU B 1 659 ? 4.773 -35 -29.094 1 58.91 659 LEU B N 1
ATOM 10514 C CA . LEU B 1 659 ? 3.352 -35.312 -29.25 1 58.91 659 LEU B CA 1
ATOM 10515 C C . LEU B 1 659 ? 2.785 -34.625 -30.484 1 58.91 659 LEU B C 1
ATOM 10517 O O . LEU B 1 659 ? 1.983 -35.219 -31.219 1 58.91 659 LEU B O 1
ATOM 10521 N N . ASN B 1 660 ? 3.256 -33.5 -30.75 1 57.44 660 ASN B N 1
ATOM 10522 C CA . ASN B 1 660 ? 2.814 -32.781 -31.953 1 57.44 660 ASN B CA 1
ATOM 10523 C C . ASN B 1 660 ? 3.346 -33.438 -33.219 1 57.44 660 ASN B C 1
ATOM 10525 O O . ASN B 1 660 ? 2.639 -33.531 -34.219 1 57.44 660 ASN B O 1
ATOM 10529 N N . GLN B 1 661 ? 4.527 -33.875 -33.156 1 53.12 661 GLN B N 1
ATOM 10530 C CA . GLN B 1 661 ? 5.102 -34.562 -34.281 1 53.12 661 GLN B CA 1
ATOM 10531 C C . GLN B 1 661 ? 4.395 -35.906 -34.531 1 53.12 661 GLN B C 1
ATOM 10533 O O . GLN B 1 661 ? 4.152 -36.281 -35.688 1 53.12 661 GLN B O 1
ATOM 10538 N N . LYS B 1 662 ? 4.059 -36.5 -33.469 1 53.38 662 LYS B N 1
ATOM 10539 C CA . LYS B 1 662 ? 3.311 -37.75 -33.625 1 53.38 662 LYS B CA 1
ATOM 10540 C C . LYS B 1 662 ? 1.917 -37.469 -34.188 1 53.38 662 LYS B C 1
ATOM 10542 O O . LYS B 1 662 ? 1.431 -38.219 -35.062 1 53.38 662 LYS B O 1
ATOM 10547 N N . SER B 1 663 ? 1.438 -36.469 -33.719 1 52.75 663 SER B N 1
ATOM 10548 C CA . SER B 1 663 ? 0.122 -36.125 -34.219 1 52.75 663 SER B CA 1
ATOM 10549 C C . SER B 1 663 ? 0.208 -35.688 -35.688 1 52.75 663 SER B C 1
ATOM 10551 O O . SER B 1 663 ? -0.661 -36.031 -36.5 1 52.75 663 SER B O 1
ATOM 10553 N N . ASN B 1 664 ? 1.235 -35 -35.969 1 48.22 664 ASN B N 1
ATOM 10554 C CA . ASN B 1 664 ? 1.423 -34.594 -37.375 1 48.22 664 ASN B CA 1
ATOM 10555 C C . ASN B 1 664 ? 1.799 -35.781 -38.25 1 48.22 664 ASN B C 1
ATOM 10557 O O . ASN B 1 664 ? 1.356 -35.906 -39.375 1 48.22 664 ASN B O 1
ATOM 10561 N N . SER B 1 665 ? 2.609 -36.594 -37.719 1 46.88 665 SER B N 1
ATOM 10562 C CA . SER B 1 665 ? 2.928 -37.812 -38.469 1 46.88 665 SER B CA 1
ATOM 10563 C C . SER B 1 665 ? 1.715 -38.719 -38.594 1 46.88 665 SER B C 1
ATOM 10565 O O . SER B 1 665 ? 1.516 -39.375 -39.625 1 46.88 665 SER B O 1
ATOM 10567 N N . ALA B 1 666 ? 1.023 -38.781 -37.531 1 46.22 666 ALA B N 1
ATOM 10568 C CA . ALA B 1 666 ? -0.219 -39.531 -37.625 1 46.22 666 ALA B CA 1
ATOM 10569 C C . ALA B 1 666 ? -1.198 -38.875 -38.594 1 46.22 666 ALA B C 1
ATOM 10571 O O . ALA B 1 666 ? -1.918 -39.562 -39.312 1 46.22 666 ALA B O 1
ATOM 10572 N N . ALA B 1 667 ? -1.151 -37.656 -38.625 1 44.34 667 ALA B N 1
ATOM 10573 C CA . ALA B 1 667 ? -1.986 -36.938 -39.594 1 44.34 667 ALA B CA 1
ATOM 10574 C C . ALA B 1 667 ? -1.459 -37.156 -41 1 44.34 667 ALA B C 1
ATOM 10576 O O . ALA B 1 667 ? -2.238 -37.25 -41.969 1 44.34 667 ALA B O 1
ATOM 10577 N N . THR B 1 668 ? -0.218 -37.125 -41.125 1 42.44 668 THR B N 1
ATOM 10578 C CA . THR B 1 668 ? 0.326 -37.375 -42.438 1 42.44 668 THR B CA 1
ATOM 10579 C C . THR B 1 668 ? 0.085 -38.844 -42.875 1 42.44 668 THR B C 1
ATOM 10581 O O . THR B 1 668 ? -0.101 -39.125 -44.062 1 42.44 668 THR B O 1
ATOM 10584 N N . ILE B 1 669 ? 0.125 -39.688 -41.938 1 39.12 669 ILE B N 1
ATOM 10585 C CA . ILE B 1 669 ? -0.207 -41.062 -42.312 1 39.12 669 ILE B CA 1
ATOM 10586 C C . ILE B 1 669 ? -1.671 -41.156 -42.75 1 39.12 669 ILE B C 1
ATOM 10588 O O . ILE B 1 669 ? -2.012 -41.875 -43.688 1 39.12 669 ILE B O 1
ATOM 10592 N N . VAL B 1 670 ? -2.545 -40.375 -42.125 1 37.91 670 VAL B N 1
ATOM 10593 C CA . VAL B 1 670 ? -3.949 -40.438 -42.531 1 37.91 670 VAL B CA 1
ATOM 10594 C C . VAL B 1 670 ? -4.141 -39.688 -43.844 1 37.91 670 VAL B C 1
ATOM 10596 O O . VAL B 1 670 ? -4.953 -40.094 -44.688 1 37.91 670 VAL B O 1
ATOM 10599 N N . LEU B 1 671 ? -3.381 -38.656 -44.094 1 34.75 671 LEU B N 1
ATOM 10600 C CA . LEU B 1 671 ? -3.611 -37.938 -45.344 1 34.75 671 LEU B CA 1
ATOM 10601 C C . LEU B 1 671 ? -2.811 -38.531 -46.5 1 34.75 671 LEU B C 1
ATOM 10603 O O . LEU B 1 671 ? -2.838 -38.031 -47.625 1 34.75 671 LEU B O 1
ATOM 10607 N N . SER B 1 672 ? -1.922 -39.5 -46.219 1 28.41 672 SER B N 1
ATOM 10608 C CA . SER B 1 672 ? -1.28 -40.031 -47.406 1 28.41 672 SER B CA 1
ATOM 10609 C C . SER B 1 672 ? -2.264 -40.844 -48.219 1 28.41 672 SER B C 1
ATOM 10611 O O . SER B 1 672 ? -2.889 -41.781 -47.719 1 28.41 672 SER B O 1
ATOM 10613 N N . PRO B 1 673 ? -2.773 -40.312 -49.312 1 33.34 673 PRO B N 1
ATOM 10614 C CA . PRO B 1 673 ? -3.588 -41.125 -50.25 1 33.34 673 PRO B CA 1
ATOM 10615 C C . PRO B 1 673 ? -2.941 -42.469 -50.594 1 33.34 673 PRO B C 1
ATOM 10617 O O . PRO B 1 673 ? -1.716 -42.594 -50.531 1 33.34 673 PRO B O 1
ATOM 10620 N N . PRO B 1 674 ? -3.57 -43.625 -50.344 1 31.06 674 PRO B N 1
ATOM 10621 C CA . PRO B 1 674 ? -3.059 -44.875 -50.906 1 31.06 674 PRO B CA 1
ATOM 10622 C C . PRO B 1 674 ? -2.701 -44.75 -52.375 1 31.06 674 PRO B C 1
ATOM 10624 O O . PRO B 1 674 ? -3.543 -44.375 -53.188 1 31.06 674 PRO B O 1
ATOM 10627 N N . SER B 1 675 ? -1.582 -44.25 -52.812 1 29 675 SER B N 1
ATOM 10628 C CA . SER B 1 675 ? -1.211 -44.344 -54.219 1 29 675 SER B CA 1
ATOM 10629 C C . SER B 1 675 ? -1.415 -45.75 -54.75 1 29 675 SER B C 1
ATOM 10631 O O . SER B 1 675 ? -0.733 -46.688 -54.312 1 29 675 SER B O 1
ATOM 10633 N N . ARG B 1 676 ? -2.732 -46.125 -55.156 1 32.94 676 ARG B N 1
ATOM 10634 C CA . ARG B 1 676 ? -2.953 -47.156 -56.156 1 32.94 676 ARG B CA 1
ATOM 10635 C C . ARG B 1 676 ? -2.094 -46.906 -57.406 1 32.94 676 ARG B C 1
ATOM 10637 O O . ARG B 1 676 ? -2.215 -45.844 -58.031 1 32.94 676 ARG B O 1
ATOM 10644 N N . VAL B 1 677 ? -0.874 -47.438 -57.562 1 26.02 677 VAL B N 1
ATOM 10645 C CA . VAL B 1 677 ? -0.205 -47.844 -58.812 1 26.02 677 VAL B CA 1
ATOM 10646 C C . VAL B 1 677 ? -1.159 -48.656 -59.688 1 26.02 677 VAL B C 1
ATOM 10648 O O . VAL B 1 677 ? -1.689 -49.688 -59.219 1 26.02 677 VAL B O 1
ATOM 10651 N N . LEU B 1 678 ? -1.747 -48.062 -60.844 1 20.39 678 LEU B N 1
ATOM 10652 C CA . LEU B 1 678 ? -1.903 -48.75 -62.125 1 20.39 678 LEU B CA 1
ATOM 10653 C C . LEU B 1 678 ? -0.544 -49.062 -62.719 1 20.39 678 LEU B C 1
ATOM 10655 O O . LEU B 1 678 ? 0.367 -48.25 -62.719 1 20.39 678 LEU B O 1
#

Organism: NCBI:txid74557

Foldseek 3Di:
DVCVVVVVVVVPPCPVPPPPPPDDFFFDDDDDDDDFPDPLPCPPVPRLVQPFVCVVVPDPVCLVLCCQLVVSNSVDTPPPDDDGRHDCQAAFPVVVLQCLLVVDPLSVVLCVQLVHGPVCLVVLPADAPSSLVSLLPRPSNQVSLVSNLVSLVVRPQHQHPPDGRHSPLSDFPDSGSVSVSVVNVVSHCPVSPPVVPVVVVVVVCVVPPCPDPVNPCPPPVNHPVNVVVVVVVVVVVVVVVVVVLVVQCVVCVVPPLSNLLSVLLVVLQVVLVVQVVVLVVCCVVVVDPCPDPVVVVVVLVSLLSVLLSVLLNVLLVLLVVVLVVVLVLQVVLLVDDLVVLLCVQQVVDQDPALPSGDPSCVVVLLVVLLLLQQCVLLVADPLQDVSVLLSVLLSVLSSVLSRCDPCLVVVLVVVVCVLLVVLVVVLCVSDPVVVLVSCVVRPVVVSVVVSVVSSLVSLLVVLVVLVVVLVVLLVVLVVLSVVSSCLSDVQCPDPGPNSSSVRSVVVSVVVVVVVVVCPVVNLVVSLVVLVVVLVVLVVLLVVPVVPDPPDQLAFSDGPSADADPDDLVVSSVVLSVSLSSLSSSSSVLVSCVVVLVVDDPVSNVSSVVSNVSSVVCSNPRSSSSSSSSSSSCSRRGNGSVSSSVSSVVSSVVSVVVVVVVVVVVVVCVVPPPPPPDD/DVCVVVVVVVVPPCPVPPPPPPDAQFWWDDDDDPDQPDDLPCPPVPRLVQPFPCVVVPDPVCLVVCCVLVVNNSVDRPPPPPGTRHPCQAAQPVVVLQCLLVVDPLSVVLCVQLVHGPVCLVVLPADAPSSLVSLLPDPSNQVSLVSNLVSLVVRPQHDHPPDGRHSPLSDFPDSGSVRVSVVNVVSHCVVCPVVVCVVVVVVVCVVPPCPDPVNPQPPPVSHPVNVVVVVVVVVVVVVVVVVVLVVQCVVCVVPPLSNLLSVLLVVLQVVLVVQVVVLVVCCVVVVDPCPDPVVVVVVLVSLLSVLLSVLLNVLLVLLVVVLVVVLVLQVVLLVDDLVVLLCVQQVVDQDPALPNGDPSCVVVLLVVLLLLQQCVQQVADPLQDVSVLLSVLLSVLSSVLSRCDPCLVVVLVVVVCVLLVVLVVVLCVSHPVVSLVSCVVRPVVVSVVVSVVSSLVSLLVVLVVLVVVLVVLLVVLVVLSVVSSCLSDPQPPDPGSNSSSVRSVVVSVVVVVVVVVCPVVNLVVSLVVLVVVLVVLVVVQVVVCVPDVPCAFAFDDGPRADADPDDLVVSSVVLSSSLSVLSSSSSVLVSCPVVLVVDDPVSNVSSVVSNVSSVVCSNPSSSSSSSSSSSSCCRRGHGSVSSSVSSVVSSVVSVVVVVVVVVVVVVVVVPPPPPPDD